Protein 6OF2 (pdb70)

Secondary structure (P-SEA, 3-state):
cccbbbbccccaaaaaaaaaaacccccccaaaaaaaaaaaaaaaaaaaaaaaccccaaaaaaaaaaaaaaaaaccccccccaaaaaaaaaaaaaaaaaaaaaaaccccaaaaaaaacccaaaaaaaaaaaccccccaaaaaaaaaaaaaaaaaaccccccccccccccccccccbbbbccccc/ccccccccccccbbbbcccccccccccbbbbbbccccccccccbbbbcccccccccccbbbbbbccccccbbbbbccbbbbbbbbbcaaaaaaaccccccccccccccccccbbbbcccccccccccbbbbbbcaaaaaaaaaaaaaaacccbbbbbbbbcccccaaaaaaaaaaaaaccccccccccbbbbbbbbccccccccccccccbbbbbcccccccccccccccccccccccccccccccccccccaaaaaaaaaaaaaaaaaaacccbbbbbbbbccccccaaaaaaaaaaaaacccbbbbccccccaaaaaaaaaaaaaacbbbbbbbbbcccccaaaaaaaaaaaaaacccccccbbbbcccccccbbbbbbcccccccccccbbbbccccccccccccccccbbbbbccccccccccccccccccccccccccccccccccccccccbbbbbccccccccbbbbbbbcccccccccccccccbbbbbccccccccccaaaaaaaaaaccccccccccc/cccbbbbccccaaaaaaaaaaacccccccaaaaaaaaaaaaaaaaaaaaaaaccccaaaaaaaaaaaaaaaaaccccccccaaaaaaaaaaaaaaaaaaaaaaaccccaaaaaaaacccaaaaaaaaaaaccccccaaaaaaaaaaaaaaaaaaccccccccccccccccccccbbbbccccc/ccccccccccccbbbbcccccccccccbbbbbbccccccccccbbbbcccccccccccbbbbbbccccccbbbbbccbbbbbbbbbcaaaaaaaccccccccccccccccccbbbbcccccccccccbbbbbbcaaaaaaaaaaaaaaacccbbbbbbbbcccccaaaaaaaaaaaaaccccccccccbbbbbbbbccccccccccccccbbbbbcccccccccccccccccccccccccccccccccccccaaaaaaaaaaaaaaaaaaacccbbbbbbbbccccccaaaaaaaaaaaaacccbbbbccccccaaaaaaaaaaaaaacbbbbbbbbbcccccaaaaaaaaaaaaaacccccccbbbbcccccccbbbbbbcccccccccccbbbbccccccccccccccccbbbbbccccccccccccccccccccccccccccccccccccccccbbbbbccccccccbbbbbbbcccccccccccccccbbbbbccccccccccaaaaaaaaaaccccccccccc

Foldseek 3Di:
DVPDDDFLDPDLVVVVLLVCLLDVPQLPVVVVVVSLVSLVVSLVVVVVRVVSDDDPLLSVLSSLLSVLVSLCPDDDPRNCPQPVSLVSLLVSLLSNLVVQQVVPDPDDSVVSCVVVPHPCVSVVLNVCCVPHDRDHPVVSVVVSVVVNVVSCVVPVPPSDDRHVPPDDDPDPVPDDDDDDPDD/DFDAADVWGGFDDWDQDPQKTKTWHQAKTKWQKWFKKKKAWCAAWKDKLQAIDHNPDDIDIAGQWLQDAGIMMIGHHGTIMMIGADDLVVQQQLLCLLPVVSPRTTFPDDGRMDTDHHHPGQDDPRPHHHDDDDVVLVVVLVVVLVVPVVDFAAEEEEAEAPQFCSVSSLLNSQNCNFRVCPPPNCPPGAKAKEWELQLQQTAQAARQKTFIKIANDRDRYDRLVHHHQDDPVRGMYTDFMDGRQDNDCPLCLVQSVLLVLVRVVVVVVVCVPPGHHYYYYHYRDQDDPRLVSVLVSCVRNVGQEYEYRDVDDDPVSVVSNVVSNCVVVDHHYDYHYGPDNPDSVNSSLSSNVSQQQFALDDDGTHGHSPAPVPDFFDKFWQAFWLQRGQAQFEEEASDDDDFVCVQVVQAQFKKWKKFFQDPVFCVPWDGDGRGLGGRHIDDVVRHDTRPVGIGTDFMKGWHDWDSPDPTGITTIGGNHDPVVSVPRSSNGIHIYHHNRPRSPSNQCSVVSSVVVVPDDRPPDDDDD/DVPDDDFLDPDLVVVVLLVCLLDVPQLPVVVVVVSLVSLVVSLVVVVVRVVSDDDPLLSVLSSLLSVLVSLCPDDDPRNCPQPVSLVSLLVSLLSNLVVQQVVPDPDDSVVSCVVVPHPCVSVVLNVCCVPHDRDHPVVSVVVSVVVNVVSCVVPVPPSDDRHVPPDDDPDPVPDDDDDDPDD/DFDAADVWGGFDDWDQDPQKTKTWHQAKTKWQKWFKKKKAWCAAWKDKLQAIDHNPDDIDIAGQWLQDAGIMMIGHHGTIMMIGADDLVVQQQLLCLLPVVSPRTTFPDDGRMDTDHHHPGQDDPRPHHHDDDDVVLVVVLVVVLVVPVVDFAAEEEEAEAPQFCSVSSLLNSQNCNFRVCPPPNCPPGAKAKEWELQLQQTAQAARQKTFIKIANDRDRYDRLVHHHQDDPVRGMYTDFMDGRQDNDCPLCLVQSVLLVLVRVVVVVVVCVPPGHHYYYYHYRDQDDPRLVSVLVSCVRNVGQEYEYRDVDDDPVSVVSNVVSNCVVVDHHYDYHYGPDNPDSVNSSLSSNVSQQQFALDDDGTHGHSPAPVPDFFDKFWQAFWLQRGQAQFEEEASDDDDFVCVQVVQAQFKKWKKFFQDPVFCVPWDGDGRGLGGRHIDDVVRHDTRPVGIGTDFMKGWHDWDSPDPTGITTIGGNHDPVVSVPRSSNGIHIYHHNRPRSPSNQCSVVSSVVVVPDDRPPDDDDD

Nearest PDB structures (foldseek):
  6of2-assembly1_A  TM=1.005E+00  e=1.271E-25  Thermochaetoides thermophila DSM 1495
  6of3-assembly1_D  TM=9.978E-01  e=1.201E-23  Thermochaetoides thermophila DSM 1495
  8puw-assembly1_D  TM=9.618E-01  e=2.944E-22  Thermochaetoides thermophila DSM 1495
  7y17-assembly2_F-2  TM=8.671E-01  e=1.325E-07  Cyberlindnera jadinii
  7y17-assembly1_C  TM=8.880E-01  e=2.296E-07  Cyberlindnera jadinii

Sequence (1422 aa):
MVQYIFTPWRNRAELLAVRAQFYPEHTSFQDDEHIRSEKQKAVARVSMWMQRGGCPHMVESTALLVAAILSDEAQGSGAAGGYAVRAAYSAAFSRFVTGLLDSHQDQSMYDVAKAVGLPAAFVELRHQATHEQLPSLTRLRSAARRALEWIWWYYWKGLGPVDQSGWVLYDEKEWVPKPIGIVMHHSSFQPNNSNFQRKAGGRLVLSTPDVERFVILGNYGVKVHQGEVTIAGATLTPIDDVQWVHAPHCHALPVLRTANDTVIELLPCPTAQGLRELARLNPLFGRLWNETSDTFQIIYTSADAPKRTSLRELASHPAWNKKISELLTSTRRKPSPILFICGPKSSGKSTFGRLLTNRLMTDRAGHKSRSWKPVMVLDLDPGQPEFSPPGVVSLTKLRRPNLAPPFCHPGLSFGNEGMTTVRMHAIASVTPALDPAHFIACARDLFAYYRRSASQENIPLVVNTPGWIQGTGLDLLAELIAVLRPTEVLYMSEDGPEETVSALREACASSSTIPFTMLPSQPSWTPATLRSMAMQSYFHLSPFGPGCEWNPTPLTHLCPWRVRLAGRPDERGVLGIVCYDHQYAPELVSDAINGMVMGLVRIEKKEALRGLAVPGDTPLLPLIPNPTGSPLSPQYTSLVGLVLIRGVSLTASNPELHLLTPVPPSVLHSFRGDELVLVAGKFDAPTWAYVEGLYWKSNSKDEVPWVEMLHMVQYIFTPWRNRAELLAVRAQFYPEHTSFQDDEHIRSEKQKAVARVSMWMQRGGCPHMVESTALLVAAILSDEAQGSGAAGGYAVRAAYSAAFSRFVTGLLDSHQDQSMYDVAKAVGLPAAFVELRHQATHEQLPSLTRLRSAARRALEWIWWYYWKGLGPVDQSGWVLYDEKEWVPKPIGIVMHHSSFQPNNSNFQRKAGGRLVLSTPDVERFVILGNYGVKVHQGEVTIAGATLTPIDDVQWVHAPHCHALPVLRTANDTVIELLPCPTAQGLRELARLNPLFGRLWNETSDTFQIIYTSADAPKRTSLRELASHPAWNKKISELLTSTRRKPSPILFICGPKSSGKSTFGRLLTNRLMTDRAGHKSRSWKPVMVLDLDPGQPEFSPPGVVSLTKLRRPNLAPPFCHPGLSFGNEGMTTVRMHAIASVTPALDPAHFIACARDLFAYYRRSASQENIPLVVNTPGWIQGTGLDLLAELIAVLRPTEVLYMSEDGPEETVSALREACASSSTIPFTMLPSQPSWTPATLRSMAMQSYFHLSPFGPGCEWNPTPLTHLCPWRVRLAGRPDERGVLGIVCYDHQYAPELVSDAINGMVMGLVRIEKKEALRGLAVPGDTPLLPLIPNPTGSPLSPQYTSLVGLVLIRGVSLTASNPELHLLTPVPPSVLHSFRGDELVLVAGKFDAPTWAYVEGLYWKSNSKDEVPWVEMLH

Radius of gyration: 41.69 Å; Cα contacts (8 Å, |Δi|>4): 2742; chains: 4; bounding box: 126×70×73 Å

GO terms:
  GO:0005515 protein binding (F, IPI)

Organism: Chaetomium thermophilum (strain DSM 1495 / CBS 144.50 / IMI 039719) (NCBI:txid759272)

InterPro domains:
  IPR007174 Las1 [PF04031] (7-172)
  IPR007174 Las1 [PTHR15002] (3-172)

B-factor: mean 92.03, std 15.5, range [64.59, 141.05]

Solvent-accessible surface area: 62392 Å² total; per-residue (Å²): 112,154,59,27,83,87,20,4,11,78,83,106,70,31,0,58,48,1,12,36,40,7,21,45,142,73,34,124,129,135,98,99,113,99,55,70,51,55,46,78,114,1,8,38,65,0,18,2,0,18,28,15,39,54,33,49,48,14,0,9,1,0,0,3,0,5,5,2,30,19,12,32,119,8,94,50,102,20,47,25,57,32,11,5,5,19,4,3,2,6,9,1,0,25,31,0,0,12,10,6,18,93,78,90,135,180,171,54,78,59,41,13,1,150,80,40,44,4,49,32,43,4,0,27,9,52,74,39,7,39,89,103,70,8,4,14,47,24,44,0,79,65,11,0,147,122,0,25,102,47,0,11,167,100,48,0,97,68,23,26,103,65,158,136,62,9,20,78,80,34,74,135,201,122,32,101,70,60,39,3,3,62,75,134,68,66,75,26,180,45,2,61,68,19,43,124,46,149,118,35,100,34,93,16,22,5,26,2,90,79,91,11,67,11,1,1,3,0,0,1,0,0,92,6,111,86,25,78,0,50,0,17,22,1,32,3,31,71,152,31,86,22,7,64,1,25,0,4,32,10,48,32,0,19,3,1,111,2,40,97,90,2,38,0,21,0,37,59,11,75,25,2,107,13,4,66,52,0,34,111,3,28,67,42,6,41,157,0,20,12,147,72,110,72,25,10,24,30,1,64,50,87,82,27,11,65,103,92,63,84,32,140,59,36,63,46,81,108,43,9,65,146,41,6,54,87,5,19,79,60,28,100,89,136,94,22,13,13,1,0,0,1,2,29,162,110,4,21,25,62,44,0,6,42,16,3,7,0,74,13,0,2,28,30,66,70,39,95,49,157,76,51,55,31,0,3,4,0,2,0,25,0,16,73,3,23,3,4,6,5,2,0,0,0,0,1,26,0,94,70,7,3,14,14,9,17,2,5,12,1,16,30,43,96,77,114,118,18,41,21,7,59,18,23,7,11,19,3,4,50,49,12,18,52,50,53,77,16,3,17,32,0,0,133,10,0,27,47,68,0,118,157,32,8,88,159,82,114,0,14,0,2,0,21,3,19,16,74,38,103,15,20,4,29,82,13,9,29,66,1,0,59,32,3,166,2,48,28,0,0,1,0,8,104,124,16,70,155,84,1,16,47,22,2,118,117,21,4,67,91,43,97,114,23,68,37,35,63,11,29,33,83,130,145,67,72,84,63,53,21,48,43,4,7,10,3,0,16,9,5,12,23,67,138,89,51,57,20,90,18,58,43,54,2,1,11,62,65,34,0,20,77,1,87,7,32,25,134,46,99,84,8,4,1,19,0,0,0,5,18,29,32,60,54,43,99,123,18,1,29,34,7,6,9,0,20,3,1,0,0,8,66,11,75,116,175,99,17,21,184,69,39,72,63,29,35,92,133,107,135,20,13,41,0,60,10,106,98,4,56,17,15,42,11,112,60,8,8,4,8,6,0,0,0,0,0,0,21,27,34,119,74,116,61,10,18,0,9,0,8,23,15,17,40,64,89,44,5,109,85,23,168,15,35,41,1,0,0,0,15,29,64,8,94,23,2,41,27,0,12,8,0,14,41,40,85,139,49,95,62,217,176,143,29,6,3,16,62,91,83,191,111,152,61,26,78,82,18,5,11,78,80,106,69,30,0,58,46,0,11,35,40,6,22,43,142,73,34,125,127,135,97,100,115,98,56,69,49,56,46,79,112,1,9,36,67,0,18,2,0,20,28,14,40,55,33,48,46,15,0,10,0,0,0,4,0,5,4,1,30,20,12,31,120,9,95,52,101,19,46,26,56,32,9,4,5,21,4,3,3,7,9,1,0,25,33,0,0,12,11,6,18,91,79,90,134,174,172,53,81,59,40,12,1,148,80,38,43,4,49,33,44,5,0,28,8,52,73,39,7,40,87,102,70,8,4,12,49,26,43,0,79,63,11,0,148,124,0,25,100,46,0,11,169,101,46,0,94,68,24,26,103,63,158,144,66,10,20,80,81,38,76,135,202,122,32,99,70,61,39,3,4,60,79,133,67,68,78,27,180,46,2,62,67,20,43,124,44,148,120,35,99,34,95,16,22,5,26,2,88,80,91,11,67,10,1,0,2,0,0,1,0,0,92,6,111,84,24,78,0,51,0,16,21,1,32,2,31,71,151,33,88,24,6,65,1,24,1,4,32,10,46,32,1,19,2,1,111,2,39,99,91,2,39,0,21,0,37,61,12,76,25,2,108,13,3,64,53,0,35,113,4,28,67,41,5,41,154,0,20,12,149,74,111,74,24,11,24,29,1,63,50,88,84,28,12,66,101,93,64,83,32,138,59,35,63,47,81,109,42,9,66,146,42,4,53,88,5,19,79,59,30,102,87,133,94,24,12,13,2,0,0,1,2,28,162,108,4,22,25,62,47,0,6,47,16,3,7,0,72,14,0,2,26,28,67,69,37,95,48,157,75,50,56,32,0,3,5,0,2,0,25,0,16,75,3,22,3,4,6,5,2,0,0,0,0,1,27,1,94,67,8,2,14,15,10,15,3,5,12,1,16,29,45,96,76,115,121,19,39,20,7,60,18,23,7,11,20,4,4,49,48,11,16,49,49,52,77,18,2,19,32,0,0,132,11,0,26,48,66,0,120,155,32,8,90,162,82,113,0,13,0,2,0,19,3,18,15,74,38,102,15,18,2,30,82,15,8,29,65,0,0,59,34,3,166,2,49,28,0,0,1,0,8,103,124,16,69,152,84,0,15,48,21,0,118,116,22,5,67,91,44,98,116,23,68,37,35,64,12,29,34,85,130,146,67,73,83,62,54,20,50,44,3,7,10,3,0,16,9,4,14,24,67,141,90,51,57,17,89,17,57,45,54,3,1,11,60,65,35,0,22,82,0,86,8,31,26,137,45,101,86,7,6,1,18,0,1,0,5,19,28,33,58,54,45,99,125,17,1,29,34,7,6,9,0,20,3,1,0,0,8,67,12,76,115,175,101,17,20,184,67,38,72,63,29,36,93,132,110,135,20,12,42,1,60,9,105,100,4,58,16,14,42,11,112,59,7,8,3,6,6,0,0,0,0,0,0,21,28,34,119,75,117,62,11,18,1,9,0,7,23,14,18,39,63,88,44,4,109,86,23,171,16,35,42,1,0,1,0,14,30,63,7,96,20,1,43,25,0,12,8,0,14,40,39,85,140,46,95,61,217,177,142,28,5,3,15,58,92,84,190

Structure (mmCIF, N/CA/C/O backbone):
data_6OF2
#
_entry.id   6OF2
#
_cell.length_a   1.00
_cell.length_b   1.00
_cell.length_c   1.00
_cell.angle_alpha   90.00
_cell.angle_beta   90.00
_cell.angle_gamma   90.00
#
_symmetry.space_group_name_H-M   'P 1'
#
loop_
_entity.id
_entity.type
_entity.pdbx_description
1 polymer Ribonuclease
2 polymer 'CLP1_P domain-containing protein'
3 non-polymer 'PHOSPHOTHIOPHOSPHORIC ACID-ADENYLATE ESTER'
4 non-polymer 'MAGNESIUM ION'
#
loop_
_atom_site.group_PDB
_atom_site.id
_atom_site.type_symbol
_atom_site.label_atom_id
_atom_site.label_alt_id
_atom_site.label_comp_id
_atom_site.label_asym_id
_atom_site.label_entity_id
_atom_site.label_seq_id
_atom_site.pdbx_PDB_ins_code
_atom_site.Cartn_x
_atom_site.Cartn_y
_atom_site.Cartn_z
_atom_site.occupancy
_atom_site.B_iso_or_equiv
_atom_site.auth_seq_id
_atom_site.auth_comp_id
_atom_site.auth_asym_id
_atom_site.auth_atom_id
_atom_site.pdbx_PDB_model_num
ATOM 1 N N . MET A 1 29 ? 147.979 92.423 115.104 1.00 113.50 1 MET A N 1
ATOM 2 C CA . MET A 1 29 ? 147.840 92.583 116.546 1.00 113.50 1 MET A CA 1
ATOM 3 C C . MET A 1 29 ? 147.071 93.859 116.873 1.00 113.50 1 MET A C 1
ATOM 4 O O . MET A 1 29 ? 147.342 94.526 117.869 1.00 113.50 1 MET A O 1
ATOM 9 N N . VAL A 1 30 ? 146.101 94.182 116.019 1.00 113.47 2 VAL A N 1
ATOM 10 C CA . VAL A 1 30 ? 145.241 95.350 116.182 1.00 113.47 2 VAL A CA 1
ATOM 11 C C . VAL A 1 30 ? 144.155 95.028 117.199 1.00 113.47 2 VAL A C 1
ATOM 12 O O . VAL A 1 30 ? 143.135 95.721 117.284 1.00 113.47 2 VAL A O 1
ATOM 16 N N . GLN A 1 31 ? 144.371 93.968 117.972 1.00 110.04 3 GLN A N 1
ATOM 17 C CA . GLN A 1 31 ? 143.435 93.466 118.974 1.00 110.04 3 GLN A CA 1
ATOM 18 C C . GLN A 1 31 ? 143.628 94.130 120.329 1.00 110.04 3 GLN A C 1
ATOM 19 O O . GLN A 1 31 ? 143.437 93.500 121.374 1.00 110.04 3 GLN A O 1
ATOM 25 N N . TYR A 1 32 ? 144.009 95.405 120.339 1.00 95.16 4 TYR A N 1
ATOM 26 C CA . TYR A 1 32 ? 144.249 96.163 121.562 1.00 95.16 4 TYR A CA 1
ATOM 27 C C . TYR A 1 32 ? 143.239 97.298 121.653 1.00 95.16 4 TYR A C 1
ATOM 28 O O . TYR A 1 32 ? 143.299 98.251 120.871 1.00 95.16 4 TYR A O 1
ATOM 37 N N . ILE A 1 33 ? 142.308 97.190 122.596 1.00 84.57 5 ILE A N 1
ATOM 38 C CA . ILE A 1 33 ? 141.320 98.227 122.863 1.00 84.57 5 ILE A CA 1
ATOM 39 C C . ILE A 1 33 ? 141.682 98.880 124.186 1.00 84.57 5 ILE A C 1
ATOM 40 O O . ILE A 1 33 ? 141.910 98.187 125.184 1.00 84.57 5 ILE A O 1
ATOM 45 N N . PHE A 1 34 ? 141.735 100.205 124.196 1.00 73.77 6 PHE A N 1
ATOM 46 C CA . PHE A 1 34 ? 142.129 100.966 125.371 1.00 73.77 6 PHE A CA 1
ATOM 47 C C . PHE A 1 34 ? 140.908 101.458 126.130 1.00 73.77 6 PHE A C 1
ATOM 48 O O . PHE A 1 34 ? 139.955 101.956 125.526 1.00 73.77 6 PHE A O 1
ATOM 56 N N . THR A 1 35 ? 140.943 101.318 127.448 1.00 70.10 7 THR A N 1
ATOM 57 C CA . THR A 1 35 ? 139.851 101.737 128.306 1.00 70.10 7 THR A CA 1
ATOM 58 C C . THR A 1 35 ? 140.366 102.640 129.416 1.00 70.10 7 THR A C 1
ATOM 59 O O . THR A 1 35 ? 141.508 102.497 129.859 1.00 70.10 7 THR A O 1
ATOM 63 N N . PRO A 1 36 ? 139.546 103.587 129.875 1.00 66.36 8 PRO A N 1
ATOM 64 C CA . PRO A 1 36 ? 139.985 104.476 130.957 1.00 66.36 8 PRO A CA 1
ATOM 65 C C . PRO A 1 36 ? 140.060 103.796 132.310 1.00 66.36 8 PRO A C 1
ATOM 66 O O . PRO A 1 36 ? 140.806 104.257 133.181 1.00 66.36 8 PRO A O 1
ATOM 70 N N . TRP A 1 37 ? 139.307 102.724 132.518 1.00 66.17 9 TRP A N 1
ATOM 71 C CA . TRP A 1 37 ? 139.295 101.991 133.776 1.00 66.17 9 TRP A CA 1
ATOM 72 C C . TRP A 1 37 ? 140.437 100.986 133.784 1.00 66.17 9 TRP A C 1
ATOM 73 O O . TRP A 1 37 ? 140.753 100.397 132.747 1.00 66.17 9 TRP A O 1
ATOM 84 N N . ARG A 1 38 ? 141.063 100.799 134.949 1.00 67.39 10 ARG A N 1
ATOM 85 C CA . ARG A 1 38 ? 142.260 99.967 134.995 1.00 67.39 10 ARG A CA 1
ATOM 86 C C . ARG A 1 38 ? 141.987 98.535 134.574 1.00 67.39 10 ARG A C 1
ATOM 87 O O . ARG A 1 38 ? 142.703 98.002 133.721 1.00 67.39 10 ARG A O 1
ATOM 95 N N . ASN A 1 39 ? 140.979 97.891 135.140 1.00 72.68 11 ASN A N 1
ATOM 96 C CA . ASN A 1 39 ? 140.692 96.514 134.773 1.00 72.68 11 ASN A CA 1
ATOM 97 C C . ASN A 1 39 ? 139.180 96.367 134.682 1.00 72.68 11 ASN A C 1
ATOM 98 O O . ASN A 1 39 ? 138.440 97.350 134.577 1.00 72.68 11 ASN A O 1
ATOM 103 N N . ARG A 1 40 ? 138.704 95.133 134.725 1.00 73.06 12 ARG A N 1
ATOM 104 C CA . ARG A 1 40 ? 137.289 94.848 134.555 1.00 73.06 12 ARG A CA 1
ATOM 105 C C . ARG A 1 40 ? 136.503 94.978 135.847 1.00 73.06 12 ARG A C 1
ATOM 106 O O . ARG A 1 40 ? 135.362 95.456 135.827 1.00 73.06 12 ARG A O 1
ATOM 114 N N . ALA A 1 41 ? 137.084 94.521 136.959 1.00 72.66 13 ALA A N 1
ATOM 115 C CA . ALA A 1 41 ? 136.423 94.611 138.255 1.00 72.66 13 ALA A CA 1
ATOM 116 C C . ALA A 1 41 ? 135.920 96.019 138.542 1.00 72.66 13 ALA A C 1
ATOM 117 O O . ALA A 1 41 ? 134.818 96.193 139.070 1.00 72.66 13 ALA A O 1
ATOM 119 N N . GLU A 1 42 ? 136.732 97.035 138.245 1.00 73.13 14 GLU A N 1
ATOM 120 C CA . GLU A 1 42 ? 136.317 98.411 138.496 1.00 73.13 14 GLU A CA 1
ATOM 121 C C . GLU A 1 42 ? 135.046 98.761 137.734 1.00 73.13 14 GLU A C 1
ATOM 122 O O . GLU A 1 42 ? 134.130 99.385 138.287 1.00 73.13 14 GLU A O 1
ATOM 128 N N . LEU A 1 43 ? 134.978 98.381 136.460 1.00 68.63 15 LEU A N 1
ATOM 129 C CA . LEU A 1 43 ? 133.788 98.660 135.666 1.00 68.63 15 LEU A CA 1
ATOM 130 C C . LEU A 1 43 ? 132.571 97.976 136.265 1.00 68.63 15 LEU A C 1
ATOM 131 O O . LEU A 1 43 ? 131.502 98.584 136.398 1.00 68.63 15 LEU A O 1
ATOM 136 N N . LEU A 1 44 ? 132.708 96.697 136.611 1.00 65.33 16 LEU A N 1
ATOM 137 C CA . LEU A 1 44 ? 131.591 95.990 137.226 1.00 65.33 16 LEU A CA 1
ATOM 138 C C . LEU A 1 44 ? 131.163 96.659 138.525 1.00 65.33 16 LEU A C 1
ATOM 139 O O . LEU A 1 44 ? 129.965 96.768 138.806 1.00 65.33 16 LEU A O 1
ATOM 144 N N . ALA A 1 45 ? 132.126 97.057 139.356 1.00 66.42 17 ALA A N 1
ATOM 145 C CA . ALA A 1 45 ? 131.813 97.770 140.591 1.00 66.42 17 ALA A CA 1
ATOM 146 C C . ALA A 1 45 ? 130.938 98.986 140.320 1.00 66.42 17 ALA A C 1
ATOM 147 O O . ALA A 1 45 ? 129.914 99.191 140.983 1.00 66.42 17 ALA A O 1
ATOM 149 N N . VAL A 1 46 ? 131.354 99.829 139.374 1.00 65.16 18 VAL A N 1
ATOM 150 C CA . VAL A 1 46 ? 130.554 101.001 139.022 1.00 65.16 18 VAL A CA 1
ATOM 151 C C . VAL A 1 46 ? 129.150 100.580 138.611 1.00 65.16 18 VAL A C 1
ATOM 152 O O . VAL A 1 46 ? 128.154 101.189 139.022 1.00 65.16 18 VAL A O 1
ATOM 156 N N . ARG A 1 47 ? 129.051 99.547 137.772 1.00 67.31 19 ARG A N 1
ATOM 157 C CA . ARG A 1 47 ? 127.740 99.046 137.369 1.00 67.31 19 ARG A CA 1
ATOM 158 C C . ARG A 1 47 ? 126.884 98.726 138.583 1.00 67.31 19 ARG A C 1
ATOM 159 O O . ARG A 1 47 ? 125.716 99.119 138.657 1.00 67.31 19 ARG A O 1
ATOM 167 N N . ALA A 1 48 ? 127.452 97.992 139.537 1.00 67.52 20 ALA A N 1
ATOM 168 C CA . ALA A 1 48 ? 126.723 97.642 140.751 1.00 67.52 20 ALA A CA 1
ATOM 169 C C . ALA A 1 48 ? 126.217 98.885 141.467 1.00 67.52 20 ALA A C 1
ATOM 170 O O . ALA A 1 48 ? 125.051 98.953 141.870 1.00 67.52 20 ALA A O 1
ATOM 172 N N . GLN A 1 49 ? 127.092 99.871 141.658 1.00 68.68 21 GLN A N 1
ATOM 173 C CA . GLN A 1 49 ? 126.692 101.098 142.339 1.00 68.68 21 GLN A CA 1
ATOM 174 C C . GLN A 1 49 ? 125.512 101.768 141.644 1.00 68.68 21 GLN A C 1
ATOM 175 O O . GLN A 1 49 ? 124.562 102.203 142.301 1.00 68.68 21 GLN A O 1
ATOM 181 N N . PHE A 1 50 ? 125.559 101.876 140.315 1.00 65.43 22 PHE A N 1
ATOM 182 C CA . PHE A 1 50 ? 124.469 102.528 139.589 1.00 65.43 22 PHE A CA 1
ATOM 183 C C . PHE A 1 50 ? 123.142 101.791 139.750 1.00 65.43 22 PHE A C 1
ATOM 184 O O . PHE A 1 50 ? 122.110 102.414 140.019 1.00 65.43 22 PHE A O 1
ATOM 192 N N . TYR A 1 51 ? 123.138 100.472 139.572 1.00 68.62 23 TYR A N 1
ATOM 193 C CA . TYR A 1 51 ? 121.890 99.716 139.636 1.00 68.62 23 TYR A CA 1
ATOM 194 C C . TYR A 1 51 ? 121.837 98.737 140.801 1.00 68.62 23 TYR A C 1
ATOM 195 O O . TYR A 1 51 ? 122.010 97.530 140.598 1.00 68.62 23 TYR A O 1
ATOM 204 N N . PRO A 1 52 ? 121.598 99.205 142.025 1.00 71.90 24 PRO A N 1
ATOM 205 C CA . PRO A 1 52 ? 121.543 98.271 143.157 1.00 71.90 24 PRO A CA 1
ATOM 206 C C . PRO A 1 52 ? 120.475 97.207 143.010 1.00 71.90 24 PRO A C 1
ATOM 207 O O . PRO A 1 52 ? 120.714 96.044 143.353 1.00 71.90 24 PRO A O 1
ATOM 211 N N . GLU A 1 53 ? 119.292 97.586 142.526 1.00 83.56 25 GLU A N 1
ATOM 212 C CA . GLU A 1 53 ? 118.170 96.658 142.412 1.00 83.56 25 GLU A CA 1
ATOM 213 C C . GLU A 1 53 ? 118.538 95.392 141.646 1.00 83.56 25 GLU A C 1
ATOM 214 O O . GLU A 1 53 ? 118.406 94.278 142.162 1.00 83.56 25 GLU A O 1
ATOM 220 N N . HIS A 1 54 ? 118.999 95.543 140.405 1.00 81.03 26 HIS A N 1
ATOM 221 C CA . HIS A 1 54 ? 119.301 94.372 139.587 1.00 81.03 26 HIS A CA 1
ATOM 222 C C . HIS A 1 54 ? 120.507 93.609 140.116 1.00 81.03 26 HIS A C 1
ATOM 223 O O . HIS A 1 54 ? 120.483 92.376 140.193 1.00 81.03 26 HIS A O 1
ATOM 230 N N . THR A 1 55 ? 121.578 94.321 140.467 1.00 81.18 27 THR A N 1
ATOM 231 C CA . THR A 1 55 ? 122.788 93.656 140.941 1.00 81.18 27 THR A CA 1
ATOM 232 C C . THR A 1 55 ? 122.513 92.776 142.155 1.00 81.18 27 THR A C 1
ATOM 233 O O . THR A 1 55 ? 123.028 91.657 142.246 1.00 81.18 27 THR A O 1
ATOM 237 N N . SER A 1 56 ? 121.722 93.269 143.102 1.00 83.37 28 SER A N 1
ATOM 238 C CA . SER A 1 56 ? 121.375 92.516 144.307 1.00 83.37 28 SER A CA 1
ATOM 239 C C . SER A 1 56 ? 120.912 91.096 144.008 1.00 83.37 28 SER A C 1
ATOM 240 O O . SER A 1 56 ? 121.595 90.130 144.346 1.00 83.37 28 SER A O 1
ATOM 243 N N . PHE A 1 68 ? 116.021 103.333 156.864 1.00 123.50 40 PHE A N 1
ATOM 244 C CA . PHE A 1 68 ? 116.526 104.676 156.604 1.00 123.50 40 PHE A CA 1
ATOM 245 C C . PHE A 1 68 ? 118.015 104.641 156.291 1.00 123.50 40 PHE A C 1
ATOM 246 O O . PHE A 1 68 ? 118.471 105.263 155.332 1.00 123.50 40 PHE A O 1
ATOM 248 N N . GLN A 1 69 ? 118.768 103.919 157.124 1.00 120.69 41 GLN A N 1
ATOM 249 C CA . GLN A 1 69 ? 120.209 103.795 156.929 1.00 120.69 41 GLN A CA 1
ATOM 250 C C . GLN A 1 69 ? 120.540 103.275 155.535 1.00 120.69 41 GLN A C 1
ATOM 251 O O . GLN A 1 69 ? 121.418 103.810 154.846 1.00 120.69 41 GLN A O 1
ATOM 257 N N . ASP A 1 70 ? 119.841 102.220 155.109 1.00 114.91 42 ASP A N 1
ATOM 258 C CA . ASP A 1 70 ? 120.090 101.626 153.800 1.00 114.91 42 ASP A CA 1
ATOM 259 C C . ASP A 1 70 ? 119.944 102.649 152.681 1.00 114.91 42 ASP A C 1
ATOM 260 O O . ASP A 1 70 ? 120.753 102.674 151.743 1.00 114.91 42 ASP A O 1
ATOM 265 N N . ASP A 1 71 ? 118.910 103.489 152.749 1.00 110.92 43 ASP A N 1
ATOM 266 C CA . ASP A 1 71 ? 118.707 104.499 151.715 1.00 110.92 43 ASP A CA 1
ATOM 267 C C . ASP A 1 71 ? 119.896 105.448 151.640 1.00 110.92 43 ASP A C 1
ATOM 268 O O . ASP A 1 71 ? 120.396 105.754 150.550 1.00 110.92 43 ASP A O 1
ATOM 273 N N . GLU A 1 72 ? 120.335 105.955 152.793 1.00 106.69 44 GLU A N 1
ATOM 274 C CA . GLU A 1 72 ? 121.495 106.838 152.833 1.00 106.69 44 GLU A CA 1
ATOM 275 C C . GLU A 1 72 ? 122.706 106.173 152.193 1.00 106.69 44 GLU A C 1
ATOM 276 O O . GLU A 1 72 ? 123.432 106.795 151.407 1.00 106.69 44 GLU A O 1
ATOM 282 N N . HIS A 1 73 ? 122.950 104.910 152.543 1.00 99.98 45 HIS A N 1
ATOM 283 C CA . HIS A 1 73 ? 124.066 104.171 151.964 1.00 99.98 45 HIS A CA 1
ATOM 284 C C . HIS A 1 73 ? 123.983 104.149 150.443 1.00 99.98 45 HIS A C 1
ATOM 285 O O . HIS A 1 73 ? 124.956 104.480 149.750 1.00 99.98 45 HIS A O 1
ATOM 292 N N . ILE A 1 74 ? 122.835 103.722 149.909 1.00 95.97 46 ILE A N 1
ATOM 293 C CA . ILE A 1 74 ? 122.650 103.639 148.459 1.00 95.97 46 ILE A CA 1
ATOM 294 C C . ILE A 1 74 ? 122.944 104.978 147.790 1.00 95.97 46 ILE A C 1
ATOM 295 O O . ILE A 1 74 ? 123.684 105.051 146.799 1.00 95.97 46 ILE A O 1
ATOM 300 N N . ARG A 1 75 ? 122.340 106.050 148.303 1.00 89.19 47 ARG A N 1
ATOM 301 C CA . ARG A 1 75 ? 122.568 107.377 147.740 1.00 89.19 47 ARG A CA 1
ATOM 302 C C . ARG A 1 75 ? 124.051 107.724 147.711 1.00 89.19 47 ARG A C 1
ATOM 303 O O . ARG A 1 75 ? 124.576 108.191 146.691 1.00 89.19 47 ARG A O 1
ATOM 311 N N . SER A 1 76 ? 124.731 107.534 148.843 1.00 87.90 48 SER A N 1
ATOM 312 C CA . SER A 1 76 ? 126.163 107.805 148.927 1.00 87.90 48 SER A CA 1
ATOM 313 C C . SER A 1 76 ? 126.931 107.097 147.817 1.00 87.90 48 SER A C 1
ATOM 314 O O . SER A 1 76 ? 127.733 107.714 147.101 1.00 87.90 48 SER A O 1
ATOM 317 N N . GLU A 1 77 ? 126.722 105.788 147.688 1.00 87.11 49 GLU A N 1
ATOM 318 C CA . GLU A 1 77 ? 127.429 105.034 146.660 1.00 87.11 49 GLU A CA 1
ATOM 319 C C . GLU A 1 77 ? 127.172 105.604 145.271 1.00 87.11 49 GLU A C 1
ATOM 320 O O . GLU A 1 77 ? 128.105 105.749 144.472 1.00 87.11 49 GLU A O 1
ATOM 326 N N . LYS A 1 78 ? 125.907 105.880 144.942 1.00 78.62 50 LYS A N 1
ATOM 327 C CA . LYS A 1 78 ? 125.604 106.466 143.637 1.00 78.62 50 LYS A CA 1
ATOM 328 C C . LYS A 1 78 ? 126.437 107.714 143.377 1.00 78.62 50 LYS A C 1
ATOM 329 O O . LYS A 1 78 ? 126.988 107.892 142.284 1.00 78.62 50 LYS A O 1
ATOM 335 N N . GLN A 1 79 ? 126.512 108.608 144.363 1.00 80.58 51 GLN A N 1
ATOM 336 C CA . GLN A 1 79 ? 127.317 109.814 144.196 1.00 80.58 51 GLN A CA 1
ATOM 337 C C . GLN A 1 79 ? 128.762 109.471 143.857 1.00 80.58 51 GLN A C 1
ATOM 338 O O . GLN A 1 79 ? 129.352 110.049 142.932 1.00 80.58 51 GLN A O 1
ATOM 344 N N . LYS A 1 80 ? 129.361 108.555 144.621 1.00 75.27 52 LYS A N 1
ATOM 345 C CA . LYS A 1 80 ? 130.744 108.171 144.345 1.00 75.27 52 LYS A CA 1
ATOM 346 C C . LYS A 1 80 ? 130.907 107.661 142.919 1.00 75.27 52 LYS A C 1
ATOM 347 O O . LYS A 1 80 ? 131.880 108.005 142.236 1.00 75.27 52 LYS A O 1
ATOM 353 N N . ALA A 1 81 ? 129.977 106.822 142.462 1.00 71.78 53 ALA A N 1
ATOM 354 C CA . ALA A 1 81 ? 130.029 106.311 141.096 1.00 71.78 53 ALA A CA 1
ATOM 355 C C . ALA A 1 81 ? 130.046 107.444 140.076 1.00 71.78 53 ALA A C 1
ATOM 356 O O . ALA A 1 81 ? 130.839 107.428 139.126 1.00 71.78 53 ALA A O 1
ATOM 358 N N . VAL A 1 82 ? 129.142 108.414 140.232 1.00 70.33 54 VAL A N 1
ATOM 359 C CA . VAL A 1 82 ? 129.087 109.540 139.299 1.00 70.33 54 VAL A CA 1
ATOM 360 C C . VAL A 1 82 ? 130.435 110.244 139.225 1.00 70.33 54 VAL A C 1
ATOM 361 O O . VAL A 1 82 ? 130.946 110.534 138.135 1.00 70.33 54 VAL A O 1
ATOM 365 N N . ALA A 1 83 ? 131.016 110.556 140.384 1.00 68.83 55 ALA A N 1
ATOM 366 C CA . ALA A 1 83 ? 132.324 111.207 140.405 1.00 68.83 55 ALA A CA 1
ATOM 367 C C . ALA A 1 83 ? 133.361 110.390 139.642 1.00 68.83 55 ALA A C 1
ATOM 368 O O . ALA A 1 83 ? 134.124 110.926 138.826 1.00 68.83 55 ALA A O 1
ATOM 370 N N . ARG A 1 84 ? 133.425 109.090 139.928 1.00 67.45 56 ARG A N 1
ATOM 371 C CA . ARG A 1 84 ? 134.363 108.208 139.243 1.00 67.45 56 ARG A CA 1
ATOM 372 C C . ARG A 1 84 ? 134.229 108.323 137.729 1.00 67.45 56 ARG A C 1
ATOM 373 O O . ARG A 1 84 ? 135.226 108.484 137.012 1.00 67.45 56 ARG A O 1
ATOM 381 N N . VAL A 1 85 ? 132.999 108.214 137.223 1.00 67.80 57 VAL A N 1
ATOM 382 C CA . VAL A 1 85 ? 132.768 108.323 135.782 1.00 67.80 57 VAL A CA 1
ATOM 383 C C . VAL A 1 85 ? 133.296 109.647 135.248 1.00 67.80 57 VAL A C 1
ATOM 384 O O . VAL A 1 85 ? 133.887 109.707 134.163 1.00 67.80 57 VAL A O 1
ATOM 388 N N . SER A 1 86 ? 133.030 110.738 135.968 1.00 68.87 58 SER A N 1
ATOM 389 C CA . SER A 1 86 ? 133.558 112.038 135.563 1.00 68.87 58 SER A CA 1
ATOM 390 C C . SER A 1 86 ? 135.060 111.966 135.316 1.00 68.87 58 SER A C 1
ATOM 391 O O . SER A 1 86 ? 135.565 112.441 134.288 1.00 68.87 58 SER A O 1
ATOM 394 N N . MET A 1 87 ? 135.793 111.391 136.272 1.00 71.11 59 MET A N 1
ATOM 395 C CA . MET A 1 87 ? 137.232 111.216 136.092 1.00 71.11 59 MET A CA 1
ATOM 396 C C . MET A 1 87 ? 137.536 110.466 134.803 1.00 71.11 59 MET A C 1
ATOM 397 O O . MET A 1 87 ? 138.380 110.894 134.007 1.00 71.11 59 MET A O 1
ATOM 402 N N . TRP A 1 88 ? 136.889 109.313 134.607 1.00 64.59 60 TRP A N 1
ATOM 403 C CA . TRP A 1 88 ? 137.089 108.546 133.380 1.00 64.59 60 TRP A CA 1
ATOM 404 C C . TRP A 1 88 ? 136.961 109.430 132.154 1.00 64.59 60 TRP A C 1
ATOM 405 O O . TRP A 1 88 ? 137.809 109.398 131.258 1.00 64.59 60 TRP A O 1
ATOM 416 N N . MET A 1 89 ? 135.886 110.212 132.093 1.00 71.70 61 MET A N 1
ATOM 417 C CA . MET A 1 89 ? 135.654 111.092 130.953 1.00 71.70 61 MET A CA 1
ATOM 418 C C . MET A 1 89 ? 136.861 111.974 130.688 1.00 71.70 61 MET A C 1
ATOM 419 O O . MET A 1 89 ? 137.315 112.100 129.547 1.00 71.70 61 MET A O 1
ATOM 424 N N . GLN A 1 90 ? 137.385 112.612 131.734 1.00 73.41 62 GLN A N 1
ATOM 425 C CA . GLN A 1 90 ? 138.575 113.441 131.560 1.00 73.41 62 GLN A CA 1
ATOM 426 C C . GLN A 1 90 ? 139.749 112.628 131.032 1.00 73.41 62 GLN A C 1
ATOM 427 O O . GLN A 1 90 ? 140.468 113.070 130.131 1.00 73.41 62 GLN A O 1
ATOM 433 N N . ARG A 1 91 ? 139.970 111.441 131.602 1.00 68.75 63 ARG A N 1
ATOM 434 C CA . ARG A 1 91 ? 141.104 110.610 131.204 1.00 68.75 63 ARG A CA 1
ATOM 435 C C . ARG A 1 91 ? 141.164 110.408 129.696 1.00 68.75 63 ARG A C 1
ATOM 436 O O . ARG A 1 91 ? 142.248 110.420 129.105 1.00 68.75 63 ARG A O 1
ATOM 444 N N . GLY A 1 92 ? 140.018 110.222 129.056 1.00 68.69 64 GLY A N 1
ATOM 445 C CA . GLY A 1 92 ? 139.984 110.087 127.614 1.00 68.69 64 GLY A CA 1
ATOM 446 C C . GLY A 1 92 ? 139.580 108.715 127.127 1.00 68.69 64 GLY A C 1
ATOM 447 O O . GLY A 1 92 ? 140.162 107.708 127.533 1.00 68.69 64 GLY A O 1
ATOM 448 N N . GLY A 1 93 ? 138.586 108.667 126.248 1.00 76.44 65 GLY A N 1
ATOM 449 C CA . GLY A 1 93 ? 138.103 107.415 125.704 1.00 76.44 65 GLY A CA 1
ATOM 450 C C . GLY A 1 93 ? 137.083 106.804 126.636 1.00 76.44 65 GLY A C 1
ATOM 451 O O . GLY A 1 93 ? 137.452 106.269 127.681 1.00 76.44 65 GLY A O 1
ATOM 452 N N . CYS A 1 94 ? 135.808 106.875 126.289 1.00 81.36 66 CYS A N 1
ATOM 453 C CA . CYS A 1 94 ? 134.790 106.340 127.181 1.00 81.36 66 CYS A CA 1
ATOM 454 C C . CYS A 1 94 ? 133.508 106.046 126.418 1.00 81.36 66 CYS A C 1
ATOM 455 O O . CYS A 1 94 ? 133.001 106.921 125.709 1.00 81.36 66 CYS A O 1
ATOM 458 N N . PRO A 1 95 ? 132.981 104.829 126.511 1.00 79.25 67 PRO A N 1
ATOM 459 C CA . PRO A 1 95 ? 131.725 104.503 125.830 1.00 79.25 67 PRO A CA 1
ATOM 460 C C . PRO A 1 95 ? 130.655 105.551 126.089 1.00 79.25 67 PRO A C 1
ATOM 461 O O . PRO A 1 95 ? 130.434 105.970 127.226 1.00 79.25 67 PRO A O 1
ATOM 465 N N . HIS A 1 96 ? 130.010 105.997 125.011 1.00 78.92 68 HIS A N 1
ATOM 466 C CA . HIS A 1 96 ? 128.967 107.013 125.116 1.00 78.92 68 HIS A CA 1
ATOM 467 C C . HIS A 1 96 ? 127.893 106.633 126.126 1.00 78.92 68 HIS A C 1
ATOM 468 O O . HIS A 1 96 ? 127.396 107.488 126.872 1.00 78.92 68 HIS A O 1
ATOM 475 N N . MET A 1 97 ? 127.508 105.358 126.151 1.00 77.85 69 MET A N 1
ATOM 476 C CA . MET A 1 97 ? 126.462 104.908 127.061 1.00 77.85 69 MET A CA 1
ATOM 477 C C . MET A 1 97 ? 126.810 105.207 128.514 1.00 77.85 69 MET A C 1
ATOM 478 O O . MET A 1 97 ? 125.937 105.596 129.299 1.00 77.85 69 MET A O 1
ATOM 483 N N . VAL A 1 98 ? 128.073 105.012 128.897 1.00 74.08 70 VAL A N 1
ATOM 484 C CA . VAL A 1 98 ? 128.483 105.268 130.277 1.00 74.08 70 VAL A CA 1
ATOM 485 C C . VAL A 1 98 ? 128.269 106.731 130.637 1.00 74.08 70 VAL A C 1
ATOM 486 O O . VAL A 1 98 ? 127.717 107.055 131.696 1.00 74.08 70 VAL A O 1
ATOM 490 N N . GLU A 1 99 ? 128.723 107.635 129.771 1.00 76.79 71 GLU A N 1
ATOM 491 C CA . GLU A 1 99 ? 128.536 109.061 130.009 1.00 76.79 71 GLU A CA 1
ATOM 492 C C . GLU A 1 99 ? 127.063 109.398 130.180 1.00 76.79 71 GLU A C 1
ATOM 493 O O . GLU A 1 99 ? 126.680 110.124 131.108 1.00 76.79 71 GLU A O 1
ATOM 499 N N . SER A 1 100 ? 126.225 108.900 129.271 1.00 73.22 72 SER A N 1
ATOM 500 C CA . SER A 1 100 ? 124.792 109.156 129.363 1.00 73.22 72 SER A CA 1
ATOM 501 C C . SER A 1 100 ? 124.228 108.696 130.701 1.00 73.22 72 SER A C 1
ATOM 502 O O . SER A 1 100 ? 123.497 109.440 131.369 1.00 73.22 72 SER A O 1
ATOM 505 N N . THR A 1 101 ? 124.515 107.451 131.082 1.00 69.51 73 THR A N 1
ATOM 506 C CA . THR A 1 101 ? 124.030 106.926 132.353 1.00 69.51 73 THR A CA 1
ATOM 507 C C . THR A 1 101 ? 124.429 107.829 133.509 1.00 69.51 73 THR A C 1
ATOM 508 O O . THR A 1 101 ? 123.613 108.136 134.387 1.00 69.51 73 THR A O 1
ATOM 512 N N . ALA A 1 102 ? 125.698 108.232 133.544 1.00 69.37 74 ALA A N 1
ATOM 513 C CA . ALA A 1 102 ? 126.169 109.121 134.599 1.00 69.37 74 ALA A CA 1
ATOM 514 C C . ALA A 1 102 ? 125.328 110.385 134.672 1.00 69.37 74 ALA A C 1
ATOM 515 O O . ALA A 1 102 ? 124.886 110.789 135.752 1.00 69.37 74 ALA A O 1
ATOM 517 N N . LEU A 1 103 ? 125.126 111.042 133.529 1.00 69.32 75 LEU A N 1
ATOM 518 C CA . LEU A 1 103 ? 124.334 112.269 133.505 1.00 69.32 75 LEU A CA 1
ATOM 519 C C . LEU A 1 103 ? 122.943 112.053 134.088 1.00 69.32 75 LEU A C 1
ATOM 520 O O . LEU A 1 103 ? 122.490 112.816 134.951 1.00 69.32 75 LEU A O 1
ATOM 525 N N . LEU A 1 104 ? 122.238 111.030 133.602 1.00 68.84 76 LEU A N 1
ATOM 526 C CA . LEU A 1 104 ? 120.884 110.761 134.079 1.00 68.84 76 LEU A CA 1
ATOM 527 C C . LEU A 1 104 ? 120.850 110.548 135.587 1.00 68.84 76 LEU A C 1
ATOM 528 O O . LEU A 1 104 ? 120.012 111.128 136.289 1.00 68.84 76 LEU A O 1
ATOM 533 N N . VAL A 1 105 ? 121.744 109.704 136.103 1.00 68.83 77 VAL A N 1
ATOM 534 C CA . VAL A 1 105 ? 121.762 109.431 137.537 1.00 68.83 77 VAL A CA 1
ATOM 535 C C . VAL A 1 105 ? 122.042 110.699 138.329 1.00 68.83 77 VAL A C 1
ATOM 536 O O . VAL A 1 105 ? 121.424 110.942 139.373 1.00 68.83 77 VAL A O 1
ATOM 540 N N . ALA A 1 106 ? 123.001 111.507 137.875 1.00 70.37 78 ALA A N 1
ATOM 541 C CA . ALA A 1 106 ? 123.297 112.762 138.558 1.00 70.37 78 ALA A CA 1
ATOM 542 C C . ALA A 1 106 ? 122.053 113.629 138.672 1.00 70.37 78 ALA A C 1
ATOM 543 O O . ALA A 1 106 ? 121.745 114.163 139.746 1.00 70.37 78 ALA A O 1
ATOM 545 N N . ALA A 1 107 ? 121.334 113.793 137.561 1.00 71.99 79 ALA A N 1
ATOM 546 C CA . ALA A 1 107 ? 120.106 114.581 137.582 1.00 71.99 79 ALA A CA 1
ATOM 547 C C . ALA A 1 107 ? 119.111 114.028 138.593 1.00 71.99 79 ALA A C 1
ATOM 548 O O . ALA A 1 107 ? 118.575 114.770 139.425 1.00 71.99 79 ALA A O 1
ATOM 550 N N . ILE A 1 108 ? 118.839 112.722 138.523 1.00 72.62 80 ILE A N 1
ATOM 551 C CA . ILE A 1 108 ? 117.894 112.096 139.447 1.00 72.62 80 ILE A CA 1
ATOM 552 C C . ILE A 1 108 ? 118.273 112.386 140.893 1.00 72.62 80 ILE A C 1
ATOM 553 O O . ILE A 1 108 ? 117.427 112.758 141.711 1.00 72.62 80 ILE A O 1
ATOM 558 N N . LEU A 1 109 ? 119.551 112.207 141.230 1.00 76.48 81 LEU A N 1
ATOM 559 C CA . LEU A 1 109 ? 120.004 112.482 142.591 1.00 76.48 81 LEU A CA 1
ATOM 560 C C . LEU A 1 109 ? 119.700 113.915 142.994 1.00 76.48 81 LEU A C 1
ATOM 561 O O . LEU A 1 109 ? 119.190 114.167 144.090 1.00 76.48 81 LEU A O 1
ATOM 566 N N . SER A 1 110 ? 120.029 114.871 142.127 1.00 80.06 82 SER A N 1
ATOM 567 C CA . SER A 1 110 ? 119.754 116.271 142.433 1.00 80.06 82 SER A CA 1
ATOM 568 C C . SER A 1 110 ? 118.274 116.496 142.710 1.00 80.06 82 SER A C 1
ATOM 569 O O . SER A 1 110 ? 117.908 117.241 143.625 1.00 80.06 82 SER A O 1
ATOM 572 N N . ASP A 1 111 ? 117.405 115.874 141.912 1.00 80.76 83 ASP A N 1
ATOM 573 C CA . ASP A 1 111 ? 115.968 116.083 142.067 1.00 80.76 83 ASP A CA 1
ATOM 574 C C . ASP A 1 111 ? 115.460 115.694 143.450 1.00 80.76 83 ASP A C 1
ATOM 575 O O . ASP A 1 111 ? 114.743 116.467 144.092 1.00 80.76 83 ASP A O 1
ATOM 580 N N . GLU A 1 112 ? 115.813 114.507 143.931 1.00 86.23 84 GLU A N 1
ATOM 581 C CA . GLU A 1 112 ? 115.293 114.038 145.217 1.00 86.23 84 GLU A CA 1
ATOM 582 C C . GLU A 1 112 ? 116.238 114.335 146.376 1.00 86.23 84 GLU A C 1
ATOM 583 O O . GLU A 1 112 ? 116.589 113.456 147.157 1.00 86.23 84 GLU A O 1
ATOM 589 N N . ALA A 1 113 ? 116.650 115.589 146.503 1.00 96.48 85 ALA A N 1
ATOM 590 C CA . ALA A 1 113 ? 117.549 116.015 147.569 1.00 96.48 85 ALA A CA 1
ATOM 591 C C . ALA A 1 113 ? 116.830 117.054 148.415 1.00 96.48 85 ALA A C 1
ATOM 592 O O . ALA A 1 113 ? 116.569 118.165 147.947 1.00 96.48 85 ALA A O 1
ATOM 594 N N . GLN A 1 114 ? 116.523 116.702 149.659 1.00 108.36 86 GLN A N 1
ATOM 595 C CA . GLN A 1 114 ? 115.843 117.601 150.582 1.00 108.36 86 GLN A CA 1
ATOM 596 C C . GLN A 1 114 ? 116.885 118.244 151.486 1.00 108.36 86 GLN A C 1
ATOM 597 O O . GLN A 1 114 ? 117.990 117.711 151.635 1.00 108.36 86 GLN A O 1
ATOM 599 N N . GLY A 1 115 ? 116.537 119.375 152.096 1.00 116.02 87 GLY A N 1
ATOM 600 C CA . GLY A 1 115 ? 117.494 120.016 152.975 1.00 116.02 87 GLY A CA 1
ATOM 601 C C . GLY A 1 115 ? 118.192 121.269 152.484 1.00 116.02 87 GLY A C 1
ATOM 602 O O . GLY A 1 115 ? 119.421 121.349 152.576 1.00 116.02 87 GLY A O 1
ATOM 603 N N . SER A 1 116 ? 117.446 122.248 151.968 1.00 121.33 88 SER A N 1
ATOM 604 C CA . SER A 1 116 ? 118.027 123.513 151.509 1.00 121.33 88 SER A CA 1
ATOM 605 C C . SER A 1 116 ? 119.074 123.288 150.414 1.00 121.33 88 SER A C 1
ATOM 606 O O . SER A 1 116 ? 120.281 123.390 150.626 1.00 121.33 88 SER A O 1
ATOM 609 N N . GLY A 1 117 ? 118.566 122.983 149.220 1.00 116.52 89 GLY A N 1
ATOM 610 C CA . GLY A 1 117 ? 119.434 122.643 148.112 1.00 116.52 89 GLY A CA 1
ATOM 611 C C . GLY A 1 117 ? 118.785 121.820 147.019 1.00 116.52 89 GLY A C 1
ATOM 612 O O . GLY A 1 117 ? 119.482 121.195 146.215 1.00 116.52 89 GLY A O 1
ATOM 613 N N . ALA A 1 118 ? 117.450 121.810 146.968 1.00 107.85 90 ALA A N 1
ATOM 614 C CA . ALA A 1 118 ? 116.722 121.044 145.963 1.00 107.85 90 ALA A CA 1
ATOM 615 C C . ALA A 1 118 ? 116.566 121.796 144.644 1.00 107.85 90 ALA A C 1
ATOM 616 O O . ALA A 1 118 ? 115.584 121.578 143.922 1.00 107.85 90 ALA A O 1
ATOM 618 N N . ALA A 1 119 ? 117.498 122.699 144.333 1.00 103.39 91 ALA A N 1
ATOM 619 C CA . ALA A 1 119 ? 117.585 123.402 143.055 1.00 103.39 91 ALA A CA 1
ATOM 620 C C . ALA A 1 119 ? 116.396 124.292 142.699 1.00 103.39 91 ALA A C 1
ATOM 621 O O . ALA A 1 119 ? 116.401 124.933 141.644 1.00 103.39 91 ALA A O 1
ATOM 623 N N . GLY A 1 120 ? 115.383 124.352 143.556 1.00 101.91 92 GLY A N 1
ATOM 624 C CA . GLY A 1 120 ? 114.237 125.213 143.299 1.00 101.91 92 GLY A CA 1
ATOM 625 C C . GLY A 1 120 ? 113.428 124.891 142.060 1.00 101.91 92 GLY A C 1
ATOM 626 O O . GLY A 1 120 ? 112.808 125.791 141.484 1.00 101.91 92 GLY A O 1
ATOM 627 N N . GLY A 1 121 ? 113.417 123.634 141.629 1.00 89.15 93 GLY A N 1
ATOM 628 C CA . GLY A 1 121 ? 112.588 123.206 140.517 1.00 89.15 93 GLY A CA 1
ATOM 629 C C . GLY A 1 121 ? 113.001 123.522 139.093 1.00 89.15 93 GLY A C 1
ATOM 630 O O . GLY A 1 121 ? 112.848 122.666 138.219 1.00 89.15 93 GLY A O 1
ATOM 631 N N . TYR A 1 122 ? 113.515 124.722 138.820 1.00 78.38 94 TYR A N 1
ATOM 632 C CA . TYR A 1 122 ? 113.878 125.037 137.442 1.00 78.38 94 TYR A CA 1
ATOM 633 C C . TYR A 1 122 ? 115.212 124.414 137.053 1.00 78.38 94 TYR A C 1
ATOM 634 O O . TYR A 1 122 ? 115.373 123.934 135.922 1.00 78.38 94 TYR A O 1
ATOM 643 N N . ALA A 1 123 ? 116.158 124.382 137.989 1.00 78.76 95 ALA A N 1
ATOM 644 C CA . ALA A 1 123 ? 117.459 123.786 137.722 1.00 78.76 95 ALA A CA 1
ATOM 645 C C . ALA A 1 123 ? 117.323 122.303 137.415 1.00 78.76 95 ALA A C 1
ATOM 646 O O . ALA A 1 123 ? 117.979 121.787 136.505 1.00 78.76 95 ALA A O 1
ATOM 648 N N . VAL A 1 124 ? 116.545 121.586 138.227 1.00 76.51 96 VAL A N 1
ATOM 649 C CA . VAL A 1 124 ? 116.320 120.162 137.988 1.00 76.51 96 VAL A CA 1
ATOM 650 C C . VAL A 1 124 ? 115.834 119.929 136.564 1.00 76.51 96 VAL A C 1
ATOM 651 O O . VAL A 1 124 ? 116.329 119.044 135.853 1.00 76.51 96 VAL A O 1
ATOM 655 N N . ARG A 1 125 ? 114.839 120.709 136.134 1.00 76.42 97 ARG A N 1
ATOM 656 C CA . ARG A 1 125 ? 114.326 120.563 134.777 1.00 76.42 97 ARG A CA 1
ATOM 657 C C . ARG A 1 125 ? 115.413 120.820 133.748 1.00 76.42 97 ARG A C 1
ATOM 658 O O . ARG A 1 125 ? 115.444 120.169 132.694 1.00 76.42 97 ARG A O 1
ATOM 666 N N . ALA A 1 126 ? 116.373 121.682 134.075 1.00 72.80 98 ALA A N 1
ATOM 667 C CA . ALA A 1 126 ? 117.434 121.957 133.116 1.00 72.80 98 ALA A CA 1
ATOM 668 C C . ALA A 1 126 ? 118.405 120.787 133.038 1.00 72.80 98 ALA A C 1
ATOM 669 O O . ALA A 1 126 ? 118.801 120.373 131.943 1.00 72.80 98 ALA A O 1
ATOM 671 N N . ALA A 1 127 ? 118.830 120.279 134.194 1.00 72.54 99 ALA A N 1
ATOM 672 C CA . ALA A 1 127 ? 119.711 119.117 134.234 1.00 72.54 99 ALA A CA 1
ATOM 673 C C . ALA A 1 127 ? 119.133 117.967 133.425 1.00 72.54 99 ALA A C 1
ATOM 674 O O . ALA A 1 127 ? 119.832 117.336 132.622 1.00 72.54 99 ALA A O 1
ATOM 676 N N . TYR A 1 128 ? 117.850 117.671 133.641 1.00 71.53 100 TYR A N 1
ATOM 677 C CA . TYR A 1 128 ? 117.193 116.606 132.890 1.00 71.53 100 TYR A CA 1
ATOM 678 C C . TYR A 1 128 ? 117.262 116.861 131.391 1.00 71.53 100 TYR A C 1
ATOM 679 O O . TYR A 1 128 ? 117.630 115.970 130.614 1.00 71.53 100 TYR A O 1
ATOM 688 N N . SER A 1 129 ? 116.863 118.061 130.961 1.00 72.16 101 SER A N 1
ATOM 689 C CA . SER A 1 129 ? 116.895 118.383 129.539 1.00 72.16 101 SER A CA 1
ATOM 690 C C . SER A 1 129 ? 118.279 118.159 128.943 1.00 72.16 101 SER A C 1
ATOM 691 O O . SER A 1 129 ? 118.418 117.560 127.871 1.00 72.16 101 SER A O 1
ATOM 694 N N . ALA A 1 130 ? 119.316 118.659 129.618 1.00 72.61 102 ALA A N 1
ATOM 695 C CA . ALA A 1 130 ? 120.682 118.495 129.127 1.00 72.61 102 ALA A CA 1
ATOM 696 C C . ALA A 1 130 ? 121.043 117.026 128.964 1.00 72.61 102 ALA A C 1
ATOM 697 O O . ALA A 1 130 ? 121.599 116.618 127.934 1.00 72.61 102 ALA A O 1
ATOM 699 N N . ALA A 1 131 ? 120.760 116.220 129.988 1.00 72.01 103 ALA A N 1
ATOM 700 C CA . ALA A 1 131 ? 121.052 114.794 129.919 1.00 72.01 103 ALA A CA 1
ATOM 701 C C . ALA A 1 131 ? 120.414 114.154 128.694 1.00 72.01 103 ALA A C 1
ATOM 702 O O . ALA A 1 131 ? 121.079 113.444 127.931 1.00 72.01 103 ALA A O 1
ATOM 704 N N . PHE A 1 132 ? 119.113 114.379 128.504 1.00 74.24 104 PHE A N 1
ATOM 705 C CA . PHE A 1 132 ? 118.417 113.795 127.359 1.00 74.24 104 PHE A CA 1
ATOM 706 C C . PHE A 1 132 ? 119.019 114.242 126.036 1.00 74.24 104 PHE A C 1
ATOM 707 O O . PHE A 1 132 ? 119.208 113.427 125.127 1.00 74.24 104 PHE A O 1
ATOM 715 N N . SER A 1 133 ? 119.267 115.542 125.883 1.00 77.14 105 SER A N 1
ATOM 716 C CA . SER A 1 133 ? 119.837 116.034 124.634 1.00 77.14 105 SER A CA 1
ATOM 717 C C . SER A 1 133 ? 121.122 115.293 124.293 1.00 77.14 105 SER A C 1
ATOM 718 O O . SER A 1 133 ? 121.289 114.794 123.175 1.00 77.14 105 SER A O 1
ATOM 721 N N . ARG A 1 134 ? 122.029 115.186 125.264 1.00 79.42 106 ARG A N 1
ATOM 722 C CA . ARG A 1 134 ? 123.294 114.496 125.028 1.00 79.42 106 ARG A CA 1
ATOM 723 C C . ARG A 1 134 ? 123.072 113.031 124.663 1.00 79.42 106 ARG A C 1
ATOM 724 O O . ARG A 1 134 ? 123.634 112.530 123.681 1.00 79.42 106 ARG A O 1
ATOM 732 N N . PHE A 1 135 ? 122.252 112.333 125.446 1.00 74.24 107 PHE A N 1
ATOM 733 C CA . PHE A 1 135 ? 121.975 110.917 125.212 1.00 74.24 107 PHE A CA 1
ATOM 734 C C . PHE A 1 135 ? 121.447 110.650 123.804 1.00 74.24 107 PHE A C 1
ATOM 735 O O . PHE A 1 135 ? 122.004 109.832 123.057 1.00 74.24 107 PHE A O 1
ATOM 743 N N . VAL A 1 136 ? 120.371 111.338 123.424 1.00 79.62 108 VAL A N 1
ATOM 744 C CA . VAL A 1 136 ? 119.756 111.102 122.120 1.00 79.62 108 VAL A CA 1
ATOM 745 C C . VAL A 1 136 ? 120.709 111.487 120.996 1.00 79.62 108 VAL A C 1
ATOM 746 O O . VAL A 1 136 ? 120.849 110.758 120.006 1.00 79.62 108 VAL A O 1
ATOM 750 N N . THR A 1 137 ? 121.344 112.657 121.107 1.00 82.29 109 THR A N 1
ATOM 751 C CA . THR A 1 137 ? 122.277 113.084 120.071 1.00 82.29 109 THR A CA 1
ATOM 752 C C . THR A 1 137 ? 123.336 112.022 119.827 1.00 82.29 109 THR A C 1
ATOM 753 O O . THR A 1 137 ? 123.630 111.672 118.680 1.00 82.29 109 THR A O 1
ATOM 757 N N . GLY A 1 138 ? 123.913 111.492 120.898 1.00 80.92 110 GLY A N 1
ATOM 758 C CA . GLY A 1 138 ? 124.903 110.446 120.771 1.00 80.92 110 GLY A CA 1
ATOM 759 C C . GLY A 1 138 ? 124.407 109.228 120.023 1.00 80.92 110 GLY A C 1
ATOM 760 O O . GLY A 1 138 ? 125.025 108.812 119.037 1.00 80.92 110 GLY A O 1
ATOM 761 N N . LEU A 1 139 ? 123.295 108.644 120.482 1.00 83.42 111 LEU A N 1
ATOM 762 C CA . LEU A 1 139 ? 122.776 107.444 119.826 1.00 83.42 111 LEU A CA 1
ATOM 763 C C . LEU A 1 139 ? 122.521 107.672 118.343 1.00 83.42 111 LEU A C 1
ATOM 764 O O . LEU A 1 139 ? 122.954 106.877 117.502 1.00 83.42 111 LEU A O 1
ATOM 769 N N . LEU A 1 140 ? 121.811 108.746 117.999 1.00 88.61 112 LEU A N 1
ATOM 770 C CA . LEU A 1 140 ? 121.489 108.986 116.595 1.00 88.61 112 LEU A CA 1
ATOM 771 C C . LEU A 1 140 ? 122.747 109.207 115.768 1.00 88.61 112 LEU A C 1
ATOM 772 O O . LEU A 1 140 ? 122.892 108.642 114.679 1.00 88.61 112 LEU A O 1
ATOM 777 N N . ASP A 1 141 ? 123.663 110.038 116.262 1.00 92.42 113 ASP A N 1
ATOM 778 C CA . ASP A 1 141 ? 124.890 110.316 115.526 1.00 92.42 113 ASP A CA 1
ATOM 779 C C . ASP A 1 141 ? 125.676 109.040 115.246 1.00 92.42 113 ASP A C 1
ATOM 780 O O . ASP A 1 141 ? 126.212 108.865 114.147 1.00 92.42 113 ASP A O 1
ATOM 785 N N . SER A 1 142 ? 125.768 108.146 116.230 1.00 93.79 114 SER A N 1
ATOM 786 C CA . SER A 1 142 ? 126.557 106.929 116.059 1.00 93.79 114 SER A CA 1
ATOM 787 C C . SER A 1 142 ? 126.068 106.086 114.884 1.00 93.79 114 SER A C 1
ATOM 788 O O . SER A 1 142 ? 126.815 105.830 113.934 1.00 93.79 114 SER A O 1
ATOM 791 N N . HIS A 1 143 ? 124.811 105.649 114.924 1.00 99.86 115 HIS A N 1
ATOM 792 C CA . HIS A 1 143 ? 124.264 104.767 113.889 1.00 99.86 115 HIS A CA 1
ATOM 793 C C . HIS A 1 143 ? 123.697 105.566 112.714 1.00 99.86 115 HIS A C 1
ATOM 794 O O . HIS A 1 143 ? 122.499 105.560 112.439 1.00 99.86 115 HIS A O 1
ATOM 801 N N . GLN A 1 144 ? 124.585 106.255 112.006 1.00 108.41 116 GLN A N 1
ATOM 802 C CA . GLN A 1 144 ? 124.194 107.070 110.867 1.00 108.41 116 GLN A CA 1
ATOM 803 C C . GLN A 1 144 ? 125.122 106.791 109.692 1.00 108.41 116 GLN A C 1
ATOM 804 O O . GLN A 1 144 ? 126.292 106.445 109.872 1.00 108.41 116 GLN A O 1
ATOM 810 N N . ASP A 1 145 ? 124.586 106.947 108.484 1.00 118.87 117 ASP A N 1
ATOM 811 C CA . ASP A 1 145 ? 125.353 106.721 107.264 1.00 118.87 117 ASP A CA 1
ATOM 812 C C . ASP A 1 145 ? 125.961 108.023 106.758 1.00 118.87 117 ASP A C 1
ATOM 813 O O . ASP A 1 145 ? 125.848 108.354 105.578 1.00 118.87 117 ASP A O 1
ATOM 818 N N . GLN A 1 150 ? 119.000 109.769 105.987 1.00 110.87 122 GLN A N 1
ATOM 819 C CA . GLN A 1 150 ? 117.690 109.488 106.559 1.00 110.87 122 GLN A CA 1
ATOM 820 C C . GLN A 1 150 ? 117.202 110.647 107.416 1.00 110.87 122 GLN A C 1
ATOM 821 O O . GLN A 1 150 ? 117.696 111.767 107.303 1.00 110.87 122 GLN A O 1
ATOM 827 N N . SER A 1 151 ? 116.232 110.365 108.279 1.00 109.84 123 SER A N 1
ATOM 828 C CA . SER A 1 151 ? 115.661 111.356 109.175 1.00 109.84 123 SER A CA 1
ATOM 829 C C . SER A 1 151 ? 115.816 110.899 110.618 1.00 109.84 123 SER A C 1
ATOM 830 O O . SER A 1 151 ? 116.097 109.730 110.895 1.00 109.84 123 SER A O 1
ATOM 833 N N . MET A 1 152 ? 115.628 111.848 111.536 1.00 107.69 124 MET A N 1
ATOM 834 C CA . MET A 1 152 ? 115.739 111.567 112.963 1.00 107.69 124 MET A CA 1
ATOM 835 C C . MET A 1 152 ? 114.887 110.369 113.359 1.00 107.69 124 MET A C 1
ATOM 836 O O . MET A 1 152 ? 115.385 109.382 113.912 1.00 107.69 124 MET A O 1
ATOM 841 N N . TYR A 1 153 ? 113.590 110.444 113.062 1.00 104.90 125 TYR A N 1
ATOM 842 C CA . TYR A 1 153 ? 112.664 109.386 113.449 1.00 104.90 125 TYR A CA 1
ATOM 843 C C . TYR A 1 153 ? 113.021 108.060 112.796 1.00 104.90 125 TYR A C 1
ATOM 844 O O . TYR A 1 153 ? 112.893 107.001 113.422 1.00 104.90 125 TYR A O 1
ATOM 853 N N . ASP A 1 154 ? 113.441 108.089 111.531 1.00 108.08 126 ASP A N 1
ATOM 854 C CA . ASP A 1 154 ? 113.798 106.852 110.844 1.00 108.08 126 ASP A CA 1
ATOM 855 C C . ASP A 1 154 ? 114.944 106.142 111.554 1.00 108.08 126 ASP A C 1
ATOM 856 O O . ASP A 1 154 ? 114.861 104.943 111.850 1.00 108.08 126 ASP A O 1
ATOM 861 N N . VAL A 1 155 ? 116.031 106.868 111.821 1.00 102.64 127 VAL A N 1
ATOM 862 C CA . VAL A 1 155 ? 117.163 106.279 112.532 1.00 102.64 127 VAL A CA 1
ATOM 863 C C . VAL A 1 155 ? 116.712 105.747 113.882 1.00 102.64 127 VAL A C 1
ATOM 864 O O . VAL A 1 155 ? 117.054 104.625 114.274 1.00 102.64 127 VAL A O 1
ATOM 868 N N . ALA A 1 156 ? 115.958 106.562 114.624 1.00 100.15 128 ALA A N 1
ATOM 869 C CA . ALA A 1 156 ? 115.447 106.142 115.923 1.00 100.15 128 ALA A CA 1
ATOM 870 C C . ALA A 1 156 ? 114.747 104.795 115.834 1.00 100.15 128 ALA A C 1
ATOM 871 O O . ALA A 1 156 ? 115.069 103.863 116.578 1.00 100.15 128 ALA A O 1
ATOM 873 N N . LYS A 1 157 ? 113.772 104.683 114.931 1.00 102.89 129 LYS A N 1
ATOM 874 C CA . LYS A 1 157 ? 113.059 103.424 114.739 1.00 102.89 129 LYS A CA 1
ATOM 875 C C . LYS A 1 157 ? 114.020 102.283 114.439 1.00 102.89 129 LYS A C 1
ATOM 876 O O . LYS A 1 157 ? 113.871 101.174 114.965 1.00 102.89 129 LYS A O 1
ATOM 882 N N . ALA A 1 158 ? 114.998 102.532 113.567 1.00 101.20 130 ALA A N 1
ATOM 883 C CA . ALA A 1 158 ? 115.967 101.496 113.222 1.00 101.20 130 ALA A CA 1
ATOM 884 C C . ALA A 1 158 ? 116.702 100.985 114.455 1.00 101.20 130 ALA A C 1
ATOM 885 O O . ALA A 1 158 ? 116.855 99.773 114.643 1.00 101.20 130 ALA A O 1
ATOM 887 N N . VAL A 1 159 ? 117.169 101.897 115.309 1.00 98.82 131 VAL A N 1
ATOM 888 C CA . VAL A 1 159 ? 117.910 101.485 116.498 1.00 98.82 131 VAL A CA 1
ATOM 889 C C . VAL A 1 159 ? 116.996 100.786 117.494 1.00 98.82 131 VAL A C 1
ATOM 890 O O . VAL A 1 159 ? 117.380 99.788 118.115 1.00 98.82 131 VAL A O 1
ATOM 894 N N . GLY A 1 160 ? 115.779 101.290 117.663 1.00 97.26 132 GLY A N 1
ATOM 895 C CA . GLY A 1 160 ? 114.848 100.718 118.615 1.00 97.26 132 GLY A CA 1
ATOM 896 C C . GLY A 1 160 ? 114.507 101.711 119.703 1.00 97.26 132 GLY A C 1
ATOM 897 O O . GLY A 1 160 ? 113.868 101.370 120.700 1.00 97.26 132 GLY A O 1
ATOM 898 N N . LEU A 1 161 ? 114.936 102.949 119.510 1.00 91.53 133 LEU A N 1
ATOM 899 C CA . LEU A 1 161 ? 114.714 104.000 120.490 1.00 91.53 133 LEU A CA 1
ATOM 900 C C . LEU A 1 161 ? 113.287 104.522 120.390 1.00 91.53 133 LEU A C 1
ATOM 901 O O . LEU A 1 161 ? 112.909 105.055 119.342 1.00 91.53 133 LEU A O 1
ATOM 906 N N . PRO A 1 162 ? 112.462 104.366 121.430 1.00 89.40 134 PRO A N 1
ATOM 907 C CA . PRO A 1 162 ? 111.092 104.897 121.391 1.00 89.40 134 PRO A CA 1
ATOM 908 C C . PRO A 1 162 ? 111.026 106.358 120.980 1.00 89.40 134 PRO A C 1
ATOM 909 O O . PRO A 1 162 ? 111.632 107.214 121.629 1.00 89.40 134 PRO A O 1
ATOM 913 N N . ALA A 1 163 ? 110.303 106.642 119.894 1.00 90.14 135 ALA A N 1
ATOM 914 C CA . ALA A 1 163 ? 110.160 107.983 119.331 1.00 90.14 135 ALA A CA 1
ATOM 915 C C . ALA A 1 163 ? 109.951 109.066 120.382 1.00 90.14 135 ALA A C 1
ATOM 916 O O . ALA A 1 163 ? 110.362 110.215 120.183 1.00 90.14 135 ALA A O 1
ATOM 918 N N . ALA A 1 164 ? 109.300 108.706 121.490 1.00 88.04 136 ALA A N 1
ATOM 919 C CA . ALA A 1 164 ? 109.049 109.655 122.570 1.00 88.04 136 ALA A CA 1
ATOM 920 C C . ALA A 1 164 ? 110.314 110.407 122.955 1.00 88.04 136 ALA A C 1
ATOM 921 O O . ALA A 1 164 ? 110.289 111.626 123.151 1.00 88.04 136 ALA A O 1
ATOM 923 N N . PHE A 1 165 ? 111.429 109.687 123.091 1.00 85.68 137 PHE A N 1
ATOM 924 C CA . PHE A 1 165 ? 112.688 110.325 123.463 1.00 85.68 137 PHE A CA 1
ATOM 925 C C . PHE A 1 165 ? 113.118 111.353 122.427 1.00 85.68 137 PHE A C 1
ATOM 926 O O . PHE A 1 165 ? 113.525 112.466 122.777 1.00 85.68 137 PHE A O 1
ATOM 934 N N . VAL A 1 166 ? 113.088 110.977 121.147 1.00 89.72 138 VAL A N 1
ATOM 935 C CA . VAL A 1 166 ? 113.469 111.906 120.084 1.00 89.72 138 VAL A CA 1
ATOM 936 C C . VAL A 1 166 ? 112.641 113.178 120.171 1.00 89.72 138 VAL A C 1
ATOM 937 O O . VAL A 1 166 ? 113.167 114.298 120.103 1.00 89.72 138 VAL A O 1
ATOM 941 N N . GLU A 1 167 ? 111.327 113.018 120.319 1.00 95.03 139 GLU A N 1
ATOM 942 C CA . GLU A 1 167 ? 110.445 114.173 120.417 1.00 95.03 139 GLU A CA 1
ATOM 943 C C . GLU A 1 167 ? 110.808 115.029 121.619 1.00 95.03 139 GLU A C 1
ATOM 944 O O . GLU A 1 167 ? 110.900 116.257 121.515 1.00 95.03 139 GLU A O 1
ATOM 950 N N . LEU A 1 168 ? 110.960 114.399 122.783 1.00 88.24 140 LEU A N 1
ATOM 951 C CA . LEU A 1 168 ? 111.321 115.126 123.993 1.00 88.24 140 LEU A CA 1
ATOM 952 C C . LEU A 1 168 ? 112.594 115.934 123.785 1.00 88.24 140 LEU A C 1
ATOM 953 O O . LEU A 1 168 ? 112.673 117.100 124.182 1.00 88.24 140 LEU A O 1
ATOM 958 N N . ARG A 1 169 ? 113.612 115.317 123.187 1.00 90.10 141 ARG A N 1
ATOM 959 C CA . ARG A 1 169 ? 114.855 116.025 122.904 1.00 90.10 141 ARG A CA 1
ATOM 960 C C . ARG A 1 169 ? 114.600 117.264 122.058 1.00 90.10 141 ARG A C 1
ATOM 961 O O . ARG A 1 169 ? 114.977 118.383 122.432 1.00 90.10 141 ARG A O 1
ATOM 969 N N . HIS A 1 170 ? 113.980 117.068 120.892 1.00 92.75 142 HIS A N 1
ATOM 970 C CA . HIS A 1 170 ? 113.682 118.179 119.994 1.00 92.75 142 HIS A CA 1
ATOM 971 C C . HIS A 1 170 ? 112.971 119.306 120.727 1.00 92.75 142 HIS A C 1
ATOM 972 O O . HIS A 1 170 ? 113.381 120.469 120.657 1.00 92.75 142 HIS A O 1
ATOM 979 N N . GLN A 1 171 ? 111.891 118.971 121.429 1.00 92.69 143 GLN A N 1
ATOM 980 C CA . GLN A 1 171 ? 111.132 119.967 122.175 1.00 92.69 143 GLN A CA 1
ATOM 981 C C . GLN A 1 171 ? 112.019 120.710 123.165 1.00 92.69 143 GLN A C 1
ATOM 982 O O . GLN A 1 171 ? 112.001 121.943 123.228 1.00 92.69 143 GLN A O 1
ATOM 988 N N . ALA A 1 172 ? 112.800 119.968 123.951 1.00 91.99 144 ALA A N 1
ATOM 989 C CA . ALA A 1 172 ? 113.675 120.572 124.950 1.00 91.99 144 ALA A CA 1
ATOM 990 C C . ALA A 1 172 ? 114.611 121.604 124.336 1.00 91.99 144 ALA A C 1
ATOM 991 O O . ALA A 1 172 ? 114.776 122.706 124.869 1.00 91.99 144 ALA A O 1
ATOM 993 N N . THR A 1 173 ? 115.251 121.252 123.223 1.00 94.90 145 THR A N 1
ATOM 994 C CA . THR A 1 173 ? 116.222 122.156 122.613 1.00 94.90 145 THR A CA 1
ATOM 995 C C . THR A 1 173 ? 115.577 123.447 122.118 1.00 94.90 145 THR A C 1
ATOM 996 O O . THR A 1 173 ? 116.026 124.547 122.457 1.00 94.90 145 THR A O 1
ATOM 1000 N N . HIS A 1 174 ? 114.527 123.334 121.304 1.00 96.93 146 HIS A N 1
ATOM 1001 C CA . HIS A 1 174 ? 113.980 124.506 120.625 1.00 96.93 146 HIS A CA 1
ATOM 1002 C C . HIS A 1 174 ? 113.007 125.329 121.463 1.00 96.93 146 HIS A C 1
ATOM 1003 O O . HIS A 1 174 ? 113.068 126.562 121.428 1.00 96.93 146 HIS A O 1
ATOM 1010 N N . GLU A 1 175 ? 112.087 124.705 122.195 1.00 97.98 147 GLU A N 1
ATOM 1011 C CA . GLU A 1 175 ? 111.017 125.479 122.821 1.00 97.98 147 GLU A CA 1
ATOM 1012 C C . GLU A 1 175 ? 110.630 124.970 124.202 1.00 97.98 147 GLU A C 1
ATOM 1013 O O . GLU A 1 175 ? 110.357 123.779 124.373 1.00 97.98 147 GLU A O 1
ATOM 1019 N N . GLN A 1 176 ? 110.609 125.885 125.177 1.00 91.43 148 GLN A N 1
ATOM 1020 C CA . GLN A 1 176 ? 109.951 125.668 126.465 1.00 91.43 148 GLN A CA 1
ATOM 1021 C C . GLN A 1 176 ? 110.235 124.323 127.123 1.00 91.43 148 GLN A C 1
ATOM 1022 O O . GLN A 1 176 ? 109.474 123.371 126.922 1.00 91.43 148 GLN A O 1
ATOM 1028 N N . LEU A 1 177 ? 111.366 124.217 127.821 1.00 84.09 149 LEU A N 1
ATOM 1029 C CA . LEU A 1 177 ? 111.754 122.976 128.487 1.00 84.09 149 LEU A CA 1
ATOM 1030 C C . LEU A 1 177 ? 110.539 122.272 129.082 1.00 84.09 149 LEU A C 1
ATOM 1031 O O . LEU A 1 177 ? 109.721 122.914 129.753 1.00 84.09 149 LEU A O 1
ATOM 1036 N N . PRO A 1 178 ? 110.392 120.970 128.864 1.00 80.71 150 PRO A N 1
ATOM 1037 C CA . PRO A 1 178 ? 109.215 120.244 129.345 1.00 80.71 150 PRO A CA 1
ATOM 1038 C C . PRO A 1 178 ? 109.047 120.303 130.855 1.00 80.71 150 PRO A C 1
ATOM 1039 O O . PRO A 1 178 ? 109.913 120.749 131.607 1.00 80.71 150 PRO A O 1
ATOM 1043 N N . SER A 1 179 ? 107.878 119.843 131.287 1.00 81.05 151 SER A N 1
ATOM 1044 C CA . SER A 1 179 ? 107.512 119.843 132.694 1.00 81.05 151 SER A CA 1
ATOM 1045 C C . SER A 1 179 ? 108.262 118.765 133.466 1.00 81.05 151 SER A C 1
ATOM 1046 O O . SER A 1 179 ? 108.679 117.746 132.913 1.00 81.05 151 SER A O 1
ATOM 1049 N N . LEU A 1 180 ? 108.422 119.008 134.767 1.00 77.17 152 LEU A N 1
ATOM 1050 C CA . LEU A 1 180 ? 109.184 118.108 135.627 1.00 77.17 152 LEU A CA 1
ATOM 1051 C C . LEU A 1 180 ? 108.664 116.674 135.598 1.00 77.17 152 LEU A C 1
ATOM 1052 O O . LEU A 1 180 ? 109.455 115.726 135.579 1.00 77.17 152 LEU A O 1
ATOM 1057 N N . THR A 1 181 ? 107.342 116.491 135.620 1.00 78.72 153 THR A N 1
ATOM 1058 C CA . THR A 1 181 ? 106.774 115.144 135.661 1.00 78.72 153 THR A CA 1
ATOM 1059 C C . THR A 1 181 ? 107.205 114.309 134.460 1.00 78.72 153 THR A C 1
ATOM 1060 O O . THR A 1 181 ? 107.652 113.162 134.610 1.00 78.72 153 THR A O 1
ATOM 1064 N N . ARG A 1 182 ? 107.054 114.861 133.255 1.00 77.44 154 ARG A N 1
ATOM 1065 C CA . ARG A 1 182 ? 107.440 114.134 132.051 1.00 77.44 154 ARG A CA 1
ATOM 1066 C C . ARG A 1 182 ? 108.912 113.760 132.095 1.00 77.44 154 ARG A C 1
ATOM 1067 O O . ARG A 1 182 ? 109.280 112.614 131.820 1.00 77.44 154 ARG A O 1
ATOM 1075 N N . LEU A 1 183 ? 109.770 114.730 132.402 1.00 74.40 155 LEU A N 1
ATOM 1076 C CA . LEU A 1 183 ? 111.200 114.464 132.485 1.00 74.40 155 LEU A CA 1
ATOM 1077 C C . LEU A 1 183 ? 111.498 113.342 133.467 1.00 74.40 155 LEU A C 1
ATOM 1078 O O . LEU A 1 183 ? 112.298 112.449 133.176 1.00 74.40 155 LEU A O 1
ATOM 1083 N N . ARG A 1 184 ? 110.892 113.394 134.652 1.00 75.79 156 ARG A N 1
ATOM 1084 C CA . ARG A 1 184 ? 111.115 112.368 135.665 1.00 75.79 156 ARG A CA 1
ATOM 1085 C C . ARG A 1 184 ? 110.833 110.974 135.119 1.00 75.79 156 ARG A C 1
ATOM 1086 O O . ARG A 1 184 ? 111.708 110.093 135.119 1.00 75.79 156 ARG A O 1
ATOM 1094 N N . SER A 1 185 ? 109.607 110.759 134.639 1.00 75.93 157 SER A N 1
ATOM 1095 C CA . SER A 1 185 ? 109.236 109.441 134.133 1.00 75.93 157 SER A CA 1
ATOM 1096 C C . SER A 1 185 ? 110.128 109.026 132.969 1.00 75.93 157 SER A C 1
ATOM 1097 O O . SER A 1 185 ? 110.593 107.880 132.901 1.00 75.93 157 SER A O 1
ATOM 1100 N N . ALA A 1 186 ? 110.356 109.943 132.030 1.00 76.15 158 ALA A N 1
ATOM 1101 C CA . ALA A 1 186 ? 111.191 109.643 130.874 1.00 76.15 158 ALA A CA 1
ATOM 1102 C C . ALA A 1 186 ? 112.579 109.185 131.297 1.00 76.15 158 ALA A C 1
ATOM 1103 O O . ALA A 1 186 ? 113.088 108.182 130.792 1.00 76.15 158 ALA A O 1
ATOM 1105 N N . ALA A 1 187 ? 113.230 109.947 132.179 1.00 75.28 159 ALA A N 1
ATOM 1106 C CA . ALA A 1 187 ? 114.553 109.580 132.672 1.00 75.28 159 ALA A CA 1
ATOM 1107 C C . ALA A 1 187 ? 114.572 108.157 133.204 1.00 75.28 159 ALA A C 1
ATOM 1108 O O . ALA A 1 187 ? 115.480 107.376 132.895 1.00 75.28 159 ALA A O 1
ATOM 1110 N N . ARG A 1 188 ? 113.598 107.815 134.047 1.00 79.55 160 ARG A N 1
ATOM 1111 C CA . ARG A 1 188 ? 113.541 106.460 134.589 1.00 79.55 160 ARG A CA 1
ATOM 1112 C C . ARG A 1 188 ? 113.495 105.415 133.475 1.00 79.55 160 ARG A C 1
ATOM 1113 O O . ARG A 1 188 ? 114.260 104.437 133.482 1.00 79.55 160 ARG A O 1
ATOM 1121 N N . ARG A 1 189 ? 112.587 105.599 132.513 1.00 78.48 161 ARG A N 1
ATOM 1122 C CA . ARG A 1 189 ? 112.510 104.670 131.387 1.00 78.48 161 ARG A CA 1
ATOM 1123 C C . ARG A 1 189 ? 113.843 104.588 130.655 1.00 78.48 161 ARG A C 1
ATOM 1124 O O . ARG A 1 189 ? 114.295 103.499 130.284 1.00 78.48 161 ARG A O 1
ATOM 1132 N N . ALA A 1 190 ? 114.449 105.744 130.384 1.00 73.33 162 ALA A N 1
ATOM 1133 C CA . ALA A 1 190 ? 115.745 105.797 129.717 1.00 73.33 162 ALA A CA 1
ATOM 1134 C C . ALA A 1 190 ? 116.761 104.906 130.410 1.00 73.33 162 ALA A C 1
ATOM 1135 O O . ALA A 1 190 ? 117.495 104.158 129.757 1.00 73.33 162 ALA A O 1
ATOM 1137 N N . LEU A 1 191 ? 116.848 105.007 131.736 1.00 71.70 163 LEU A N 1
ATOM 1138 C CA . LEU A 1 191 ? 117.791 104.171 132.471 1.00 71.70 163 LEU A CA 1
ATOM 1139 C C . LEU A 1 191 ? 117.535 102.693 132.219 1.00 71.70 163 LEU A C 1
ATOM 1140 O O . LEU A 1 191 ? 118.470 101.937 131.926 1.00 71.70 163 LEU A O 1
ATOM 1145 N N . GLU A 1 192 ? 116.287 102.246 132.373 1.00 75.64 164 GLU A N 1
ATOM 1146 C CA . GLU A 1 192 ? 115.998 100.832 132.124 1.00 75.64 164 GLU A CA 1
ATOM 1147 C C . GLU A 1 192 ? 116.405 100.412 130.714 1.00 75.64 164 GLU A C 1
ATOM 1148 O O . GLU A 1 192 ? 117.014 99.351 130.514 1.00 75.64 164 GLU A O 1
ATOM 1154 N N . TRP A 1 193 ? 116.050 101.222 129.719 1.00 75.42 165 TRP A N 1
ATOM 1155 C CA . TRP A 1 193 ? 116.421 100.900 128.346 1.00 75.42 165 TRP A CA 1
ATOM 1156 C C . TRP A 1 193 ? 117.928 100.745 128.215 1.00 75.42 165 TRP A C 1
ATOM 1157 O O . TRP A 1 193 ? 118.413 99.750 127.667 1.00 75.42 165 TRP A O 1
ATOM 1168 N N . ILE A 1 194 ? 118.682 101.738 128.693 1.00 72.39 166 ILE A N 1
ATOM 1169 C CA . ILE A 1 194 ? 120.141 101.676 128.643 1.00 72.39 166 ILE A CA 1
ATOM 1170 C C . ILE A 1 194 ? 120.641 100.387 129.270 1.00 72.39 166 ILE A C 1
ATOM 1171 O O . ILE A 1 194 ? 121.559 99.742 128.750 1.00 72.39 166 ILE A O 1
ATOM 1176 N N . TRP A 1 195 ? 120.060 100.000 130.405 1.00 72.87 167 TRP A N 1
ATOM 1177 C CA . TRP A 1 195 ? 120.427 98.735 131.030 1.00 72.87 167 TRP A CA 1
ATOM 1178 C C . TRP A 1 195 ? 120.329 97.582 130.046 1.00 72.87 167 TRP A C 1
ATOM 1179 O O . TRP A 1 195 ? 121.261 96.783 129.914 1.00 72.87 167 TRP A O 1
ATOM 1190 N N . TRP A 1 196 ? 119.195 97.468 129.357 1.00 75.19 168 TRP A N 1
ATOM 1191 C CA . TRP A 1 196 ? 119.044 96.389 128.382 1.00 75.19 168 TRP A CA 1
ATOM 1192 C C . TRP A 1 196 ? 120.066 96.506 127.255 1.00 75.19 168 TRP A C 1
ATOM 1193 O O . TRP A 1 196 ? 120.689 95.517 126.860 1.00 75.19 168 TRP A O 1
ATOM 1204 N N . TYR A 1 197 ? 120.230 97.709 126.709 1.00 76.49 169 TYR A N 1
ATOM 1205 C CA . TYR A 1 197 ? 121.089 97.895 125.545 1.00 76.49 169 TYR A CA 1
ATOM 1206 C C . TYR A 1 197 ? 122.575 97.722 125.840 1.00 76.49 169 TYR A C 1
ATOM 1207 O O . TYR A 1 197 ? 123.304 97.211 124.986 1.00 76.49 169 TYR A O 1
ATOM 1216 N N . TYR A 1 198 ? 123.059 98.143 127.009 1.00 71.10 170 TYR A N 1
ATOM 1217 C CA . TYR A 1 198 ? 124.502 98.075 127.227 1.00 71.10 170 TYR A CA 1
ATOM 1218 C C . TYR A 1 198 ? 124.992 97.342 128.471 1.00 71.10 170 TYR A C 1
ATOM 1219 O O . TYR A 1 198 ? 125.685 96.325 128.364 1.00 71.10 170 TYR A O 1
ATOM 1228 N N . TRP A 1 199 ? 124.599 97.817 129.649 1.00 69.01 171 TRP A N 1
ATOM 1229 C CA . TRP A 1 199 ? 125.152 97.305 130.897 1.00 69.01 171 TRP A CA 1
ATOM 1230 C C . TRP A 1 199 ? 124.970 95.806 131.072 1.00 69.01 171 TRP A C 1
ATOM 1231 O O . TRP A 1 199 ? 125.912 95.113 131.470 1.00 69.01 171 TRP A O 1
ATOM 1242 N N . LYS A 1 200 ? 123.785 95.286 130.761 1.00 72.83 172 LYS A N 1
ATOM 1243 C CA . LYS A 1 200 ? 123.535 93.867 130.985 1.00 72.83 172 LYS A CA 1
ATOM 1244 C C . LYS A 1 200 ? 124.498 92.981 130.212 1.00 72.83 172 LYS A C 1
ATOM 1245 O O . LYS A 1 200 ? 124.713 91.830 130.604 1.00 72.83 172 LYS A O 1
ATOM 1251 N N . GLY A 1 201 ? 125.110 93.486 129.151 1.00 74.24 173 GLY A N 1
ATOM 1252 C CA . GLY A 1 201 ? 125.994 92.608 128.424 1.00 74.24 173 GLY A CA 1
ATOM 1253 C C . GLY A 1 201 ? 127.433 92.622 128.871 1.00 74.24 173 GLY A C 1
ATOM 1254 O O . GLY A 1 201 ? 128.255 91.911 128.287 1.00 74.24 173 GLY A O 1
ATOM 1255 N N . LEU A 1 202 ? 127.776 93.406 129.892 1.00 75.02 174 LEU A N 1
ATOM 1256 C CA . LEU A 1 202 ? 129.152 93.482 130.366 1.00 75.02 174 LEU A CA 1
ATOM 1257 C C . LEU A 1 202 ? 129.513 92.389 131.355 1.00 75.02 174 LEU A C 1
ATOM 1258 O O . LEU A 1 202 ? 130.511 92.540 132.066 1.00 75.02 174 LEU A O 1
ATOM 1263 N N . GLY A 1 203 ? 128.759 91.301 131.436 1.00 79.64 175 GLY A N 1
ATOM 1264 C CA . GLY A 1 203 ? 129.082 90.256 132.376 1.00 79.64 175 GLY A CA 1
ATOM 1265 C C . GLY A 1 203 ? 127.868 89.737 133.110 1.00 79.64 175 GLY A C 1
ATOM 1266 O O . GLY A 1 203 ? 126.800 90.356 133.105 1.00 79.64 175 GLY A O 1
ATOM 1267 N N . PRO A 1 204 ? 128.009 88.581 133.757 1.00 87.90 176 PRO A N 1
ATOM 1268 C CA . PRO A 1 204 ? 126.877 87.987 134.480 1.00 87.90 176 PRO A CA 1
ATOM 1269 C C . PRO A 1 204 ? 126.386 88.852 135.629 1.00 87.90 176 PRO A C 1
ATOM 1270 O O . PRO A 1 204 ? 126.930 89.930 135.881 1.00 87.90 176 PRO A O 1
ATOM 1274 N N . VAL A 1 205 ? 125.364 88.384 136.344 1.00 92.65 177 VAL A N 1
ATOM 1275 C CA . VAL A 1 205 ? 124.778 89.157 137.434 1.00 92.65 177 VAL A CA 1
ATOM 1276 C C . VAL A 1 205 ? 124.790 88.345 138.722 1.00 92.65 177 VAL A C 1
ATOM 1277 O O . VAL A 1 205 ? 123.832 87.628 139.026 1.00 92.65 177 VAL A O 1
ATOM 1281 N N . ASP A 1 206 ? 125.877 88.445 139.479 1.00 102.07 178 ASP A N 1
ATOM 1282 C CA . ASP A 1 206 ? 125.992 87.735 140.749 1.00 102.07 178 ASP A CA 1
ATOM 1283 C C . ASP A 1 206 ? 125.886 88.695 141.929 1.00 102.07 178 ASP A C 1
ATOM 1284 O O . ASP A 1 206 ? 125.413 88.324 143.004 1.00 102.07 178 ASP A O 1
ATOM 1289 N N . GLN A 1 372 ? 169.979 115.843 149.821 1.00 110.64 344 GLN A N 1
ATOM 1290 C CA . GLN A 1 372 ? 168.874 116.143 148.919 1.00 110.64 344 GLN A CA 1
ATOM 1291 C C . GLN A 1 372 ? 168.213 114.862 148.434 1.00 110.64 344 GLN A C 1
ATOM 1292 O O . GLN A 1 372 ? 168.200 114.577 147.238 1.00 110.64 344 GLN A O 1
ATOM 1294 N N . SER A 1 373 ? 167.656 114.095 149.370 1.00 110.56 345 SER A N 1
ATOM 1295 C CA . SER A 1 373 ? 167.012 112.831 149.036 1.00 110.56 345 SER A CA 1
ATOM 1296 C C . SER A 1 373 ? 165.629 113.053 148.443 1.00 110.56 345 SER A C 1
ATOM 1297 O O . SER A 1 373 ? 164.642 112.495 148.931 1.00 110.56 345 SER A O 1
ATOM 1300 N N . GLY A 1 374 ? 165.544 113.867 147.397 1.00 96.31 346 GLY A N 1
ATOM 1301 C CA . GLY A 1 374 ? 164.271 114.108 146.755 1.00 96.31 346 GLY A CA 1
ATOM 1302 C C . GLY A 1 374 ? 164.090 113.246 145.526 1.00 96.31 346 GLY A C 1
ATOM 1303 O O . GLY A 1 374 ? 162.994 112.747 145.265 1.00 96.31 346 GLY A O 1
ATOM 1304 N N . TRP A 1 375 ? 165.163 113.064 144.764 1.00 86.86 347 TRP A N 1
ATOM 1305 C CA . TRP A 1 375 ? 165.142 112.262 143.548 1.00 86.86 347 TRP A CA 1
ATOM 1306 C C . TRP A 1 375 ? 166.253 111.233 143.654 1.00 86.86 347 TRP A C 1
ATOM 1307 O O . TRP A 1 375 ? 167.433 111.583 143.568 1.00 86.86 347 TRP A O 1
ATOM 1318 N N . VAL A 1 376 ? 165.889 109.971 143.844 1.00 86.97 348 VAL A N 1
ATOM 1319 C CA . VAL A 1 376 ? 166.858 108.892 143.964 1.00 86.97 348 VAL A CA 1
ATOM 1320 C C . VAL A 1 376 ? 166.582 107.878 142.868 1.00 86.97 348 VAL A C 1
ATOM 1321 O O . VAL A 1 376 ? 165.483 107.318 142.797 1.00 86.97 348 VAL A O 1
ATOM 1325 N N . LEU A 1 377 ? 167.571 107.654 142.011 1.00 87.95 349 LEU A N 1
ATOM 1326 C CA . LEU A 1 377 ? 167.439 106.674 140.944 1.00 87.95 349 LEU A CA 1
ATOM 1327 C C . LEU A 1 377 ? 167.253 105.285 141.531 1.00 87.95 349 LEU A C 1
ATOM 1328 O O . LEU A 1 377 ? 168.096 104.813 142.297 1.00 87.95 349 LEU A O 1
ATOM 1333 N N . TYR A 1 378 ? 166.136 104.646 141.191 1.00 89.67 350 TYR A N 1
ATOM 1334 C CA . TYR A 1 378 ? 165.825 103.317 141.700 1.00 89.67 350 TYR A CA 1
ATOM 1335 C C . TYR A 1 378 ? 166.995 102.367 141.483 1.00 89.67 350 TYR A C 1
ATOM 1336 O O . TYR A 1 378 ? 167.529 102.263 140.376 1.00 89.67 350 TYR A O 1
ATOM 1345 N N . ASP A 1 379 ? 167.404 101.698 142.559 1.00 100.06 351 ASP A N 1
ATOM 1346 C CA . ASP A 1 379 ? 168.541 100.781 142.549 1.00 100.06 351 ASP A CA 1
ATOM 1347 C C . ASP A 1 379 ? 168.488 99.799 141.390 1.00 100.06 351 ASP A C 1
ATOM 1348 O O . ASP A 1 379 ? 167.580 98.965 141.306 1.00 100.06 351 ASP A O 1
ATOM 1353 N N . GLU A 1 380 ? 169.521 99.835 140.548 1.00 102.92 352 GLU A N 1
ATOM 1354 C CA . GLU A 1 380 ? 169.605 98.979 139.375 1.00 102.92 352 GLU A CA 1
ATOM 1355 C C . GLU A 1 380 ? 169.945 97.549 139.730 1.00 102.92 352 GLU A C 1
ATOM 1356 O O . GLU A 1 380 ? 170.384 96.780 138.868 1.00 102.92 352 GLU A O 1
ATOM 1362 N N . LYS A 1 381 ? 169.739 97.191 140.992 1.00 101.43 353 LYS A N 1
ATOM 1363 C CA . LYS A 1 381 ? 169.934 95.843 141.484 1.00 101.43 353 LYS A CA 1
ATOM 1364 C C . LYS A 1 381 ? 168.692 95.307 142.167 1.00 101.43 353 LYS A C 1
ATOM 1365 O O . LYS A 1 381 ? 168.657 94.118 142.500 1.00 101.43 353 LYS A O 1
ATOM 1371 N N . GLU A 1 382 ? 167.676 96.142 142.387 1.00 100.76 354 GLU A N 1
ATOM 1372 C CA . GLU A 1 382 ? 166.445 95.713 143.026 1.00 100.76 354 GLU A CA 1
ATOM 1373 C C . GLU A 1 382 ? 165.223 95.902 142.146 1.00 100.76 354 GLU A C 1
ATOM 1374 O O . GLU A 1 382 ? 164.129 95.482 142.537 1.00 100.76 354 GLU A O 1
ATOM 1380 N N . TRP A 1 383 ? 165.373 96.513 140.977 1.00 86.72 355 TRP A N 1
ATOM 1381 C CA . TRP A 1 383 ? 164.243 96.755 140.096 1.00 86.72 355 TRP A CA 1
ATOM 1382 C C . TRP A 1 383 ? 163.933 95.537 139.239 1.00 86.72 355 TRP A C 1
ATOM 1383 O O . TRP A 1 383 ? 164.832 94.805 138.820 1.00 86.72 355 TRP A O 1
ATOM 1394 N N . VAL A 1 384 ? 162.646 95.326 138.988 1.00 86.12 356 VAL A N 1
ATOM 1395 C CA . VAL A 1 384 ? 162.167 94.224 138.160 1.00 86.12 356 VAL A CA 1
ATOM 1396 C C . VAL A 1 384 ? 161.148 94.793 137.182 1.00 86.12 356 VAL A C 1
ATOM 1397 O O . VAL A 1 384 ? 160.219 95.498 137.602 1.00 86.12 356 VAL A O 1
ATOM 1401 N N . PRO A 1 385 ? 161.294 94.543 135.884 1.00 81.94 357 PRO A N 1
ATOM 1402 C CA . PRO A 1 385 ? 160.332 95.066 134.909 1.00 81.94 357 PRO A CA 1
ATOM 1403 C C . PRO A 1 385 ? 158.902 94.691 135.260 1.00 81.94 357 PRO A C 1
ATOM 1404 O O . PRO A 1 385 ? 158.622 93.568 135.682 1.00 81.94 357 PRO A O 1
ATOM 1408 N N . LYS A 1 386 ? 157.986 95.645 135.077 1.00 78.72 358 LYS A N 1
ATOM 1409 C CA . LYS A 1 386 ? 156.580 95.389 135.348 1.00 78.72 358 LYS A CA 1
ATOM 1410 C C . LYS A 1 386 ? 155.726 96.452 134.684 1.00 78.72 358 LYS A C 1
ATOM 1411 O O . LYS A 1 386 ? 156.122 97.625 134.666 1.00 78.72 358 LYS A O 1
ATOM 1417 N N . PRO A 1 387 ? 154.570 96.081 134.124 1.00 75.04 359 PRO A N 1
ATOM 1418 C CA . PRO A 1 387 ? 153.700 97.030 133.412 1.00 75.04 359 PRO A CA 1
ATOM 1419 C C . PRO A 1 387 ? 153.536 98.409 134.027 1.00 75.04 359 PRO A C 1
ATOM 1420 O O . PRO A 1 387 ? 153.556 98.569 135.249 1.00 75.04 359 PRO A O 1
ATOM 1424 N N . ILE A 1 388 ? 153.383 99.413 133.165 1.00 72.63 360 ILE A N 1
ATOM 1425 C CA . ILE A 1 388 ? 153.194 100.787 133.613 1.00 72.63 360 ILE A CA 1
ATOM 1426 C C . ILE A 1 388 ? 151.899 100.893 134.399 1.00 72.63 360 ILE A C 1
ATOM 1427 O O . ILE A 1 388 ? 150.812 100.638 133.871 1.00 72.63 360 ILE A O 1
ATOM 1432 N N . GLY A 1 389 ? 152.011 101.272 135.668 1.00 74.08 361 GLY A N 1
ATOM 1433 C CA . GLY A 1 389 ? 150.859 101.430 136.530 1.00 74.08 361 GLY A CA 1
ATOM 1434 C C . GLY A 1 389 ? 150.958 100.622 137.805 1.00 74.08 361 GLY A C 1
ATOM 1435 O O . GLY A 1 389 ? 150.680 101.134 138.891 1.00 74.08 361 GLY A O 1
ATOM 1436 N N . ILE A 1 390 ? 151.349 99.355 137.690 1.00 77.99 362 ILE A N 1
ATOM 1437 C CA . ILE A 1 390 ? 151.508 98.522 138.870 1.00 77.99 362 ILE A CA 1
ATOM 1438 C C . ILE A 1 390 ? 152.728 98.986 139.655 1.00 77.99 362 ILE A C 1
ATOM 1439 O O . ILE A 1 390 ? 153.686 99.531 139.095 1.00 77.99 362 ILE A O 1
ATOM 1444 N N . VAL A 1 391 ? 152.694 98.779 140.966 1.00 84.63 363 VAL A N 1
ATOM 1445 C CA . VAL A 1 391 ? 153.811 99.141 141.824 1.00 84.63 363 VAL A CA 1
ATOM 1446 C C . VAL A 1 391 ? 154.203 97.914 142.636 1.00 84.63 363 VAL A C 1
ATOM 1447 O O . VAL A 1 391 ? 154.040 97.861 143.855 1.00 84.63 363 VAL A O 1
ATOM 1452 N N . MET B 2 1 ? 176.854 104.016 85.576 1.00 129.55 109 MET B N 1
ATOM 1453 C CA . MET B 2 1 ? 177.592 105.258 85.753 1.00 129.55 109 MET B CA 1
ATOM 1454 C C . MET B 2 1 ? 176.959 106.378 84.937 1.00 129.55 109 MET B C 1
ATOM 1455 O O . MET B 2 1 ? 177.566 107.424 84.727 1.00 129.55 109 MET B O 1
ATOM 1460 N N . HIS B 2 2 ? 175.740 106.136 84.455 1.00 131.82 110 HIS B N 1
ATOM 1461 C CA . HIS B 2 2 ? 174.964 107.139 83.736 1.00 131.82 110 HIS B CA 1
ATOM 1462 C C . HIS B 2 2 ? 173.489 107.062 84.109 1.00 131.82 110 HIS B C 1
ATOM 1463 O O . HIS B 2 2 ? 172.620 107.301 83.264 1.00 131.82 110 HIS B O 1
ATOM 1465 N N . HIS B 2 3 ? 173.197 106.720 85.363 1.00 134.07 111 HIS B N 1
ATOM 1466 C CA . HIS B 2 3 ? 171.849 106.337 85.770 1.00 134.07 111 HIS B CA 1
ATOM 1467 C C . HIS B 2 3 ? 170.831 107.420 85.436 1.00 134.07 111 HIS B C 1
ATOM 1468 O O . HIS B 2 3 ? 170.944 108.557 85.900 1.00 134.07 111 HIS B O 1
ATOM 1475 N N . SER B 2 4 ? 169.822 107.056 84.644 1.00 135.54 112 SER B N 1
ATOM 1476 C CA . SER B 2 4 ? 168.805 108.008 84.193 1.00 135.54 112 SER B CA 1
ATOM 1477 C C . SER B 2 4 ? 167.428 107.428 84.472 1.00 135.54 112 SER B C 1
ATOM 1478 O O . SER B 2 4 ? 167.235 106.214 84.349 1.00 135.54 112 SER B O 1
ATOM 1481 N N . SER B 2 5 ? 166.473 108.289 84.833 1.00 134.96 113 SER B N 1
ATOM 1482 C CA . SER B 2 5 ? 165.161 107.850 85.295 1.00 134.96 113 SER B CA 1
ATOM 1483 C C . SER B 2 5 ? 164.240 109.054 85.482 1.00 134.96 113 SER B C 1
ATOM 1484 O O . SER B 2 5 ? 164.708 110.139 85.828 1.00 134.96 113 SER B O 1
ATOM 1487 N N . PHE B 2 6 ? 162.942 108.868 85.219 1.00 135.51 114 PHE B N 1
ATOM 1488 C CA . PHE B 2 6 ? 161.922 109.914 85.330 1.00 135.51 114 PHE B CA 1
ATOM 1489 C C . PHE B 2 6 ? 161.989 110.795 86.581 1.00 135.51 114 PHE B C 1
ATOM 1490 O O . PHE B 2 6 ? 162.235 111.999 86.457 1.00 135.51 114 PHE B O 1
ATOM 1498 N N . GLN B 2 7 ? 161.753 110.237 87.783 1.00 129.47 115 GLN B N 1
ATOM 1499 C CA . GLN B 2 7 ? 161.780 111.082 88.979 1.00 129.47 115 GLN B CA 1
ATOM 1500 C C . GLN B 2 7 ? 163.196 111.638 89.142 1.00 129.47 115 GLN B C 1
ATOM 1501 O O . GLN B 2 7 ? 163.373 112.860 89.074 1.00 129.47 115 GLN B O 1
ATOM 1507 N N . PRO B 2 8 ? 164.231 110.803 89.389 1.00 127.19 116 PRO B N 1
ATOM 1508 C CA . PRO B 2 8 ? 165.595 111.339 89.446 1.00 127.19 116 PRO B CA 1
ATOM 1509 C C . PRO B 2 8 ? 166.061 111.762 88.066 1.00 127.19 116 PRO B C 1
ATOM 1510 O O . PRO B 2 8 ? 165.268 112.252 87.258 1.00 127.19 116 PRO B O 1
ATOM 1514 N N . ASN B 2 9 ? 167.349 111.590 87.786 1.00 126.36 117 ASN B N 1
ATOM 1515 C CA . ASN B 2 9 ? 167.882 111.991 86.493 1.00 126.36 117 ASN B CA 1
ATOM 1516 C C . ASN B 2 9 ? 169.320 111.523 86.357 1.00 126.36 117 ASN B C 1
ATOM 1517 O O . ASN B 2 9 ? 169.839 110.827 87.236 1.00 126.36 117 ASN B O 1
ATOM 1522 N N . ASN B 2 10 ? 169.951 111.879 85.241 1.00 127.73 118 ASN B N 1
ATOM 1523 C CA . ASN B 2 10 ? 171.305 111.457 84.914 1.00 127.73 118 ASN B CA 1
ATOM 1524 C C . ASN B 2 10 ? 172.315 111.671 86.032 1.00 127.73 118 ASN B C 1
ATOM 1525 O O . ASN B 2 10 ? 172.053 112.370 87.016 1.00 127.73 118 ASN B O 1
ATOM 1530 N N . SER B 2 11 ? 173.490 111.078 85.853 1.00 126.53 119 SER B N 1
ATOM 1531 C CA . SER B 2 11 ? 174.593 111.146 86.797 1.00 126.53 119 SER B CA 1
ATOM 1532 C C . SER B 2 11 ? 175.871 110.830 86.036 1.00 126.53 119 SER B C 1
ATOM 1533 O O . SER B 2 11 ? 175.891 110.889 84.803 1.00 126.53 119 SER B O 1
ATOM 1536 N N . ASN B 2 12 ? 176.942 110.504 86.749 1.00 127.07 120 ASN B N 1
ATOM 1537 C CA . ASN B 2 12 ? 178.202 110.181 86.094 1.00 127.07 120 ASN B CA 1
ATOM 1538 C C . ASN B 2 12 ? 178.923 109.129 86.926 1.00 127.07 120 ASN B C 1
ATOM 1539 O O . ASN B 2 12 ? 178.288 108.198 87.430 1.00 127.07 120 ASN B O 1
ATOM 1544 N N . PHE B 2 13 ? 180.238 109.255 87.069 1.00 126.37 121 PHE B N 1
ATOM 1545 C CA . PHE B 2 13 ? 181.011 108.266 87.806 1.00 126.37 121 PHE B CA 1
ATOM 1546 C C . PHE B 2 13 ? 180.536 108.161 89.250 1.00 126.37 121 PHE B C 1
ATOM 1547 O O . PHE B 2 13 ? 180.554 109.142 90.005 1.00 126.37 121 PHE B O 1
ATOM 1555 N N . GLN B 2 14 ? 180.073 106.958 89.596 1.00 119.79 122 GLN B N 1
ATOM 1556 C CA . GLN B 2 14 ? 179.536 106.583 90.901 1.00 119.79 122 GLN B CA 1
ATOM 1557 C C . GLN B 2 14 ? 180.547 105.650 91.557 1.00 119.79 122 GLN B C 1
ATOM 1558 O O . GLN B 2 14 ? 180.565 104.449 91.277 1.00 119.79 122 GLN B O 1
ATOM 1564 N N . ARG B 2 15 ? 181.383 106.198 92.436 1.00 122.96 123 ARG B N 1
ATOM 1565 C CA . ARG B 2 15 ? 182.435 105.440 93.104 1.00 122.96 123 ARG B CA 1
ATOM 1566 C C . ARG B 2 15 ? 181.977 105.005 94.495 1.00 122.96 123 ARG B C 1
ATOM 1567 O O . ARG B 2 15 ? 181.748 105.843 95.375 1.00 122.96 123 ARG B O 1
ATOM 1575 N N . LYS B 2 16 ? 181.832 103.695 94.679 1.00 118.97 124 LYS B N 1
ATOM 1576 C CA . LYS B 2 16 ? 181.452 103.098 95.953 1.00 118.97 124 LYS B CA 1
ATOM 1577 C C . LYS B 2 16 ? 182.724 102.856 96.756 1.00 118.97 124 LYS B C 1
ATOM 1578 O O . LYS B 2 16 ? 183.634 102.171 96.277 1.00 118.97 124 LYS B O 1
ATOM 1584 N N . ALA B 2 17 ? 182.805 103.412 97.964 1.00 120.11 125 ALA B N 1
ATOM 1585 C CA . ALA B 2 17 ? 184.028 103.241 98.746 1.00 120.11 125 ALA B CA 1
ATOM 1586 C C . ALA B 2 17 ? 183.735 103.223 100.237 1.00 120.11 125 ALA B C 1
ATOM 1587 O O . ALA B 2 17 ? 183.161 104.177 100.768 1.00 120.11 125 ALA B O 1
ATOM 1589 N N . GLY B 2 18 ? 184.112 102.132 100.903 1.00 119.44 126 GLY B N 1
ATOM 1590 C CA . GLY B 2 18 ? 183.967 102.008 102.343 1.00 119.44 126 GLY B CA 1
ATOM 1591 C C . GLY B 2 18 ? 182.565 102.122 102.907 1.00 119.44 1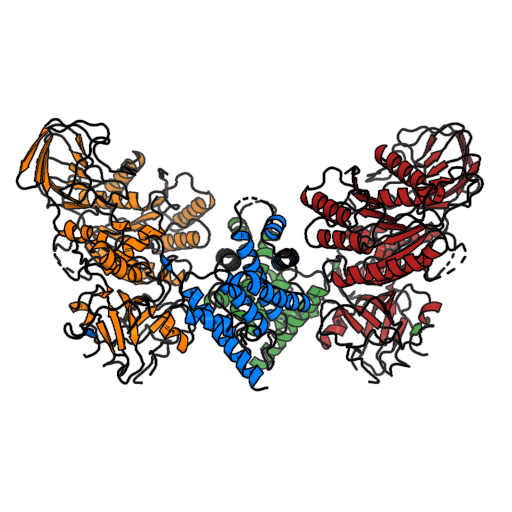26 GLY B C 1
ATOM 1592 O O . GLY B 2 18 ? 182.386 102.138 104.129 1.00 119.44 126 GLY B O 1
ATOM 1593 N N . GLY B 2 19 ? 181.564 102.206 102.039 1.00 118.05 127 GLY B N 1
ATOM 1594 C CA . GLY B 2 19 ? 180.184 102.350 102.454 1.00 118.05 127 GLY B CA 1
ATOM 1595 C C . GLY B 2 19 ? 179.566 103.670 102.057 1.00 118.05 127 GLY B C 1
ATOM 1596 O O . GLY B 2 19 ? 178.356 103.849 102.240 1.00 118.05 127 GLY B O 1
ATOM 1597 N N . ARG B 2 20 ? 180.353 104.591 101.511 1.00 114.93 128 ARG B N 1
ATOM 1598 C CA . ARG B 2 20 ? 179.876 105.894 101.081 1.00 114.93 128 ARG B CA 1
ATOM 1599 C C . ARG B 2 20 ? 179.913 105.968 99.561 1.00 114.93 128 ARG B C 1
ATOM 1600 O O . ARG B 2 20 ? 180.491 105.110 98.885 1.00 114.93 128 ARG B O 1
ATOM 1608 N N . LEU B 2 21 ? 179.312 107.026 99.023 1.00 111.67 129 LEU B N 1
ATOM 1609 C CA . LEU B 2 21 ? 179.207 107.194 97.578 1.00 111.67 129 LEU B CA 1
ATOM 1610 C C . LEU B 2 21 ? 179.785 108.528 97.146 1.00 111.67 129 LEU B C 1
ATOM 1611 O O . LEU B 2 21 ? 179.335 109.580 97.606 1.00 111.67 129 LEU B O 1
ATOM 1616 N N . VAL B 2 22 ? 180.766 108.484 96.255 1.00 112.34 130 VAL B N 1
ATOM 1617 C CA . VAL B 2 22 ? 181.344 109.681 95.663 1.00 112.34 130 VAL B CA 1
ATOM 1618 C C . VAL B 2 22 ? 180.804 109.738 94.245 1.00 112.34 130 VAL B C 1
ATOM 1619 O O . VAL B 2 22 ? 181.200 108.936 93.391 1.00 112.34 130 VAL B O 1
ATOM 1623 N N . LEU B 2 23 ? 179.895 110.667 93.985 1.00 110.08 131 LEU B N 1
ATOM 1624 C CA . LEU B 2 23 ? 179.252 110.764 92.685 1.00 110.08 131 LEU B CA 1
ATOM 1625 C C . LEU B 2 23 ? 179.598 112.092 92.036 1.00 110.08 131 LEU B C 1
ATOM 1626 O O . LEU B 2 23 ? 179.523 113.145 92.677 1.00 110.08 131 LEU B O 1
ATOM 1631 N N . SER B 2 24 ? 180.022 112.031 90.780 1.00 116.73 132 SER B N 1
ATOM 1632 C CA . SER B 2 24 ? 180.391 113.220 90.032 1.00 116.73 132 SER B CA 1
ATOM 1633 C C . SER B 2 24 ? 179.273 113.569 89.061 1.00 116.73 132 SER B C 1
ATOM 1634 O O . SER B 2 24 ? 178.570 112.689 88.564 1.00 116.73 132 SER B O 1
ATOM 1637 N N . THR B 2 25 ? 179.082 114.865 88.831 1.00 120.15 133 THR B N 1
ATOM 1638 C CA . THR B 2 25 ? 178.042 115.344 87.931 1.00 120.15 133 THR B CA 1
ATOM 1639 C C . THR B 2 25 ? 178.531 116.519 87.092 1.00 120.15 133 THR B C 1
ATOM 1640 O O . THR B 2 25 ? 178.848 117.584 87.639 1.00 120.15 133 THR B O 1
ATOM 1644 N N . PRO B 2 26 ? 178.618 116.366 85.772 1.00 122.03 134 PRO B N 1
ATOM 1645 C CA . PRO B 2 26 ? 179.051 117.468 84.901 1.00 122.03 134 PRO B CA 1
ATOM 1646 C C . PRO B 2 26 ? 177.936 118.374 84.396 1.00 122.03 134 PRO B C 1
ATOM 1647 O O . PRO B 2 26 ? 178.212 119.233 83.553 1.00 122.03 134 PRO B O 1
ATOM 1651 N N . ASP B 2 27 ? 176.701 118.211 84.866 1.00 124.69 135 ASP B N 1
ATOM 1652 C CA . ASP B 2 27 ? 175.592 119.032 84.396 1.00 124.69 135 ASP B CA 1
ATOM 1653 C C . ASP B 2 27 ? 174.478 119.013 85.433 1.00 124.69 135 ASP B C 1
ATOM 1654 O O . ASP B 2 27 ? 174.400 118.095 86.250 1.00 124.69 135 ASP B O 1
ATOM 1659 N N . VAL B 2 28 ? 173.652 120.064 85.422 1.00 119.60 136 VAL B N 1
ATOM 1660 C CA . VAL B 2 28 ? 172.517 120.191 86.334 1.00 119.60 136 VAL B CA 1
ATOM 1661 C C . VAL B 2 28 ? 171.741 118.882 86.379 1.00 119.60 136 VAL B C 1
ATOM 1662 O O . VAL B 2 28 ? 171.265 118.404 85.344 1.00 119.60 136 VAL B O 1
ATOM 1666 N N . GLU B 2 29 ? 171.567 118.317 87.575 1.00 120.62 137 GLU B N 1
ATOM 1667 C CA . GLU B 2 29 ? 170.890 117.030 87.713 1.00 120.62 137 GLU B CA 1
ATOM 1668 C C . GLU B 2 29 ? 170.221 116.937 89.077 1.00 120.62 137 GLU B C 1
ATOM 1669 O O . GLU B 2 29 ? 170.778 117.392 90.079 1.00 120.62 137 GLU B O 1
ATOM 1675 N N . ARG B 2 30 ? 169.028 116.349 89.110 1.00 111.44 138 ARG B N 1
ATOM 1676 C CA . ARG B 2 30 ? 168.245 116.217 90.332 1.00 111.44 138 ARG B CA 1
ATOM 1677 C C . ARG B 2 30 ? 168.176 114.772 90.809 1.00 111.44 138 ARG B C 1
ATOM 1678 O O . ARG B 2 30 ? 167.972 113.853 90.012 1.00 111.44 138 ARG B O 1
ATOM 1686 N N . PHE B 2 31 ? 168.356 114.581 92.116 1.00 105.55 139 PHE B N 1
ATOM 1687 C CA . PHE B 2 31 ? 168.309 113.281 92.769 1.00 105.55 139 PHE B CA 1
ATOM 1688 C C . PHE B 2 31 ? 167.204 113.287 93.818 1.00 105.55 139 PHE B C 1
ATOM 1689 O O . PHE B 2 31 ? 166.798 114.345 94.314 1.00 105.55 139 PHE B O 1
ATOM 1697 N N . VAL B 2 32 ? 166.734 112.092 94.179 1.00 103.15 140 VAL B N 1
ATOM 1698 C CA . VAL B 2 32 ? 165.722 111.955 95.222 1.00 103.15 140 VAL B CA 1
ATOM 1699 C C . VAL B 2 32 ? 166.136 110.818 96.149 1.00 103.15 140 VAL B C 1
ATOM 1700 O O . VAL B 2 32 ? 165.608 109.704 96.068 1.00 103.15 140 VAL B O 1
ATOM 1704 N N . ILE B 2 33 ? 167.107 111.090 97.019 1.00 100.34 141 ILE B N 1
ATOM 1705 C CA . ILE B 2 33 ? 167.598 110.099 97.967 1.00 100.34 141 ILE B CA 1
ATOM 1706 C C . ILE B 2 33 ? 166.538 109.796 99.020 1.00 100.34 141 ILE B C 1
ATOM 1707 O O . ILE B 2 33 ? 165.729 110.659 99.380 1.00 100.34 141 ILE B O 1
ATOM 1712 N N . LEU B 2 34 ? 166.529 108.561 99.526 1.00 100.19 142 LEU B N 1
ATOM 1713 C CA . LEU B 2 34 ? 165.585 108.195 100.573 1.00 100.19 142 LEU B CA 1
ATOM 1714 C C . LEU B 2 34 ? 166.331 107.488 101.695 1.00 100.19 142 LEU B C 1
ATOM 1715 O O . LEU B 2 34 ? 167.194 106.642 101.442 1.00 100.19 142 LEU B O 1
ATOM 1720 N N . GLY B 2 35 ? 165.992 107.842 102.937 1.00 98.93 143 GLY B N 1
ATOM 1721 C CA . GLY B 2 35 ? 166.590 107.244 104.117 1.00 98.93 143 GLY B CA 1
ATOM 1722 C C . GLY B 2 35 ? 167.282 108.283 104.992 1.00 98.93 143 GLY B C 1
ATOM 1723 O O . GLY B 2 35 ? 166.777 109.393 105.190 1.00 98.93 143 GLY B O 1
ATOM 1724 N N . ASN B 2 36 ? 168.448 107.914 105.509 1.00 97.69 144 ASN B N 1
ATOM 1725 C CA . ASN B 2 36 ? 169.250 108.769 106.375 1.00 97.69 144 ASN B CA 1
ATOM 1726 C C . ASN B 2 36 ? 170.620 108.925 105.742 1.00 97.69 144 ASN B C 1
ATOM 1727 O O . ASN B 2 36 ? 171.312 107.928 105.520 1.00 97.69 144 ASN B O 1
ATOM 1732 N N . TYR B 2 37 ? 171.020 110.160 105.454 1.00 95.09 145 TYR B N 1
ATOM 1733 C CA . TYR B 2 37 ? 172.305 110.343 104.799 1.00 95.09 145 TYR B CA 1
ATOM 1734 C C . TYR B 2 37 ? 172.922 111.675 105.188 1.00 95.09 145 TYR B C 1
ATOM 1735 O O . TYR B 2 37 ? 172.284 112.525 105.806 1.00 95.09 145 TYR B O 1
ATOM 1744 N N . GLY B 2 38 ? 174.193 111.823 104.856 1.00 97.23 146 GLY B N 1
ATOM 1745 C CA . GLY B 2 38 ? 174.929 113.050 105.115 1.00 97.23 146 GLY B CA 1
ATOM 1746 C C . GLY B 2 38 ? 175.511 113.573 103.817 1.00 97.23 146 GLY B C 1
ATOM 1747 O O . GLY B 2 38 ? 176.031 112.799 103.011 1.00 97.23 146 GLY B O 1
ATOM 1748 N N . VAL B 2 39 ? 175.447 114.888 103.634 1.00 96.99 147 VAL B N 1
ATOM 1749 C CA . VAL B 2 39 ? 175.944 115.537 102.428 1.00 96.99 147 VAL B CA 1
ATOM 1750 C C . VAL B 2 39 ? 177.123 116.424 102.789 1.00 96.99 147 VAL B C 1
ATOM 1751 O O . VAL B 2 39 ? 177.133 117.063 103.849 1.00 96.99 147 VAL B O 1
ATOM 1755 N N . LYS B 2 40 ? 178.126 116.458 101.900 1.00 97.40 148 LYS B N 1
ATOM 1756 C CA . LYS B 2 40 ? 179.331 117.270 102.074 1.00 97.40 148 LYS B CA 1
ATOM 1757 C C . LYS B 2 40 ? 179.855 117.632 100.683 1.00 97.40 148 LYS B C 1
ATOM 1758 O O . LYS B 2 40 ? 180.702 116.942 100.115 1.00 97.40 148 LYS B O 1
ATOM 1764 N N . VAL B 2 41 ? 179.316 118.715 100.123 1.00 99.10 149 VAL B N 1
ATOM 1765 C CA . VAL B 2 41 ? 179.711 119.186 98.799 1.00 99.10 149 VAL B CA 1
ATOM 1766 C C . VAL B 2 41 ? 181.223 119.295 98.691 1.00 99.10 149 VAL B C 1
ATOM 1767 O O . VAL B 2 41 ? 181.843 120.156 99.322 1.00 99.10 149 VAL B O 1
ATOM 1771 N N . HIS B 2 42 ? 181.821 118.424 97.882 1.00 107.32 150 HIS B N 1
ATOM 1772 C CA . HIS B 2 42 ? 183.268 118.442 97.711 1.00 107.32 150 HIS B CA 1
ATOM 1773 C C . HIS B 2 42 ? 183.700 119.594 96.813 1.00 107.32 150 HIS B C 1
ATOM 1774 O O . HIS B 2 42 ? 184.680 120.285 97.108 1.00 107.32 150 HIS B O 1
ATOM 1781 N N . GLN B 2 43 ? 183.000 119.795 95.699 1.00 110.42 151 GLN B N 1
ATOM 1782 C CA . GLN B 2 43 ? 183.287 120.879 94.771 1.00 110.42 151 GLN B CA 1
ATOM 1783 C C . GLN B 2 43 ? 182.011 121.270 94.041 1.00 110.42 151 GLN B C 1
ATOM 1784 O O . GLN B 2 43 ? 181.258 120.400 93.605 1.00 110.42 151 GLN B O 1
ATOM 1790 N N . GLY B 2 44 ? 181.771 122.573 93.907 1.00 107.81 152 GLY B N 1
ATOM 1791 C CA . GLY B 2 44 ? 180.592 123.039 93.200 1.00 107.81 152 GLY B CA 1
ATOM 1792 C C . GLY B 2 44 ? 179.512 123.686 94.043 1.00 107.81 152 GLY B C 1
ATOM 1793 O O . GLY B 2 44 ? 179.811 124.538 94.883 1.00 107.81 152 GLY B O 1
ATOM 1794 N N . GLU B 2 45 ? 178.254 123.300 93.828 1.00 106.79 153 GLU B N 1
ATOM 1795 C CA . GLU B 2 45 ? 177.142 123.886 94.567 1.00 106.79 153 GLU B CA 1
ATOM 1796 C C . GLU B 2 45 ? 175.903 123.018 94.415 1.00 106.79 153 GLU B C 1
ATOM 1797 O O . GLU B 2 45 ? 175.569 122.594 93.298 1.00 106.79 153 GLU B O 1
ATOM 1803 N N . VAL B 2 46 ? 175.228 122.751 95.537 1.00 99.85 154 VAL B N 1
ATOM 1804 C CA . VAL B 2 46 ? 174.024 121.929 95.532 1.00 99.85 154 VAL B CA 1
ATOM 1805 C C . VAL B 2 46 ? 172.956 122.595 96.389 1.00 99.85 154 VAL B C 1
ATOM 1806 O O . VAL B 2 46 ? 173.258 123.335 97.329 1.00 99.85 154 VAL B O 1
ATOM 1810 N N . THR B 2 47 ? 171.696 122.360 96.034 1.00 94.67 155 THR B N 1
ATOM 1811 C CA . THR B 2 47 ? 170.566 122.879 96.789 1.00 94.67 155 THR B CA 1
ATOM 1812 C C . THR B 2 47 ? 169.751 121.720 97.340 1.00 94.67 155 THR B C 1
ATOM 1813 O O . THR B 2 47 ? 169.466 120.753 96.622 1.00 94.67 155 THR B O 1
ATOM 1817 N N . ILE B 2 48 ? 169.364 121.825 98.609 1.00 91.05 156 ILE B N 1
ATOM 1818 C CA . ILE B 2 48 ? 168.580 120.797 99.286 1.00 91.05 156 ILE B CA 1
ATOM 1819 C C . ILE B 2 48 ? 167.449 121.464 100.049 1.00 91.05 156 ILE B C 1
ATOM 1820 O O . ILE B 2 48 ? 167.699 122.177 101.026 1.00 91.05 156 ILE B O 1
ATOM 1825 N N . ALA B 2 49 ? 166.212 121.188 99.641 1.00 90.38 157 ALA B N 1
ATOM 1826 C CA . ALA B 2 49 ? 165.001 121.705 100.272 1.00 90.38 157 ALA B CA 1
ATOM 1827 C C . ALA B 2 49 ? 165.115 123.122 100.817 1.00 90.38 157 ALA B C 1
ATOM 1828 O O . ALA B 2 49 ? 164.678 123.388 101.940 1.00 90.38 157 ALA B O 1
ATOM 1830 N N . GLY B 2 50 ? 165.703 124.036 100.055 1.00 89.96 158 GLY B N 1
ATOM 1831 C CA . GLY B 2 50 ? 165.804 125.419 100.457 1.00 89.96 158 GLY B CA 1
ATOM 1832 C C . GLY B 2 50 ? 167.197 125.890 100.808 1.00 89.96 158 GLY B C 1
ATOM 1833 O O . GLY B 2 50 ? 167.448 127.100 100.771 1.00 89.96 158 GLY B O 1
ATOM 1834 N N . ALA B 2 51 ? 168.109 124.988 101.142 1.00 90.11 159 ALA B N 1
ATOM 1835 C CA . ALA B 2 51 ? 169.457 125.381 101.516 1.00 90.11 159 ALA B CA 1
ATOM 1836 C C . ALA B 2 51 ? 170.406 125.226 100.335 1.00 90.11 159 ALA B C 1
ATOM 1837 O O . ALA B 2 51 ? 170.111 124.548 99.351 1.00 90.11 159 ALA B O 1
ATOM 1839 N N . THR B 2 52 ? 171.571 125.853 100.461 1.00 92.62 160 THR B N 1
ATOM 1840 C CA . THR B 2 52 ? 172.603 125.836 99.432 1.00 92.62 160 THR B CA 1
ATOM 1841 C C . THR B 2 52 ? 173.945 125.526 100.073 1.00 92.62 160 THR B C 1
ATOM 1842 O O . THR B 2 52 ? 174.412 126.277 100.931 1.00 92.62 160 THR B O 1
ATOM 1846 N N . LEU B 2 53 ? 174.589 124.457 99.632 1.00 98.49 161 LEU B N 1
ATOM 1847 C CA . LEU B 2 53 ? 175.863 124.053 100.201 1.00 98.49 161 LEU B CA 1
ATOM 1848 C C . LEU B 2 53 ? 176.965 124.200 99.163 1.00 98.49 161 LEU B C 1
ATOM 1849 O O . LEU B 2 53 ? 176.790 123.831 97.992 1.00 98.49 161 LEU B O 1
ATOM 1854 N N . THR B 2 54 ? 178.094 124.760 99.609 1.00 103.49 162 THR B N 1
ATOM 1855 C CA . THR B 2 54 ? 179.283 125.023 98.811 1.00 103.49 162 THR B CA 1
ATOM 1856 C C . THR B 2 54 ? 180.478 124.282 99.409 1.00 103.49 162 THR B C 1
ATOM 1857 O O . THR B 2 54 ? 180.325 123.622 100.443 1.00 103.49 162 THR B O 1
ATOM 1861 N N . PRO B 2 55 ? 181.670 124.341 98.796 1.00 104.35 163 PRO B N 1
ATOM 1862 C CA . PRO B 2 55 ? 182.827 123.640 99.381 1.00 104.35 163 PRO B CA 1
ATOM 1863 C C . PRO B 2 55 ? 183.146 123.995 100.824 1.00 104.35 163 PRO B C 1
ATOM 1864 O O . PRO B 2 55 ? 183.611 123.126 101.572 1.00 104.35 163 PRO B O 1
ATOM 1868 N N . ILE B 2 56 ? 182.916 125.234 101.244 1.00 104.33 164 ILE B N 1
ATOM 1869 C CA . ILE B 2 56 ? 183.262 125.659 102.613 1.00 104.33 164 ILE B CA 1
ATOM 1870 C C . ILE B 2 56 ? 182.012 125.453 103.458 1.00 104.33 164 ILE B C 1
ATOM 1871 O O . ILE B 2 56 ? 181.249 126.375 103.748 1.00 104.33 164 ILE B O 1
ATOM 1876 N N . ASP B 2 57 ? 181.824 124.213 103.902 1.00 107.70 165 ASP B N 1
ATOM 1877 C CA . ASP B 2 57 ? 180.687 123.849 104.735 1.00 107.70 165 ASP B CA 1
ATOM 1878 C C . ASP B 2 57 ? 180.985 122.533 105.431 1.00 107.70 165 ASP B C 1
ATOM 1879 O O . ASP B 2 57 ? 181.795 121.729 104.965 1.00 107.70 165 ASP B O 1
ATOM 1884 N N . ASP B 2 58 ? 180.318 122.333 106.558 1.00 105.49 166 ASP B N 1
ATOM 1885 C CA . ASP B 2 58 ? 180.446 121.115 107.337 1.00 105.49 166 ASP B CA 1
ATOM 1886 C C . ASP B 2 58 ? 179.410 120.096 106.870 1.00 105.49 166 ASP B C 1
ATOM 1887 O O . ASP B 2 58 ? 178.455 120.427 106.163 1.00 105.49 166 ASP B O 1
ATOM 1892 N N . VAL B 2 59 ? 179.625 118.837 107.251 1.00 96.98 167 VAL B N 1
ATOM 1893 C CA . VAL B 2 59 ? 178.698 117.777 106.878 1.00 96.98 167 VAL B CA 1
ATOM 1894 C C . VAL B 2 59 ? 177.314 118.100 107.415 1.00 96.98 167 VAL B C 1
ATOM 1895 O O . VAL B 2 59 ? 177.157 118.476 108.582 1.00 96.98 167 VAL B O 1
ATOM 1899 N N . GLN B 2 60 ? 176.301 117.968 106.565 1.00 96.63 168 GLN B N 1
ATOM 1900 C CA . GLN B 2 60 ? 174.919 118.222 106.953 1.00 96.63 168 GLN B CA 1
ATOM 1901 C C . GLN B 2 60 ? 174.132 116.923 106.877 1.00 96.63 168 GLN B C 1
ATOM 1902 O O . GLN B 2 60 ? 174.083 116.285 105.820 1.00 96.63 168 GLN B O 1
ATOM 1908 N N . TRP B 2 61 ? 173.534 116.528 107.997 1.00 93.03 169 TRP B N 1
ATOM 1909 C CA . TRP B 2 61 ? 172.768 115.293 108.083 1.00 93.03 169 TRP B CA 1
ATOM 1910 C C . TRP B 2 61 ? 171.328 115.550 107.669 1.00 93.03 169 TRP B C 1
ATOM 1911 O O . TRP B 2 61 ? 170.721 116.532 108.101 1.00 93.03 169 TRP B O 1
ATOM 1922 N N . VAL B 2 62 ? 170.786 114.669 106.835 1.00 91.20 170 VAL B N 1
ATOM 1923 C CA . VAL B 2 62 ? 169.429 114.793 106.323 1.00 91.20 170 VAL B CA 1
ATOM 1924 C C . VAL B 2 62 ? 168.660 113.512 106.606 1.00 91.20 170 VAL B C 1
ATOM 1925 O O . VAL B 2 62 ? 169.145 112.409 106.320 1.00 91.20 170 VAL B O 1
ATOM 1929 N N . HIS B 2 63 ? 167.475 113.664 107.184 1.00 88.37 171 HIS B N 1
ATOM 1930 C CA . HIS B 2 63 ? 166.547 112.578 107.460 1.00 88.37 171 HIS B CA 1
ATOM 1931 C C . HIS B 2 63 ? 165.380 112.723 106.493 1.00 88.37 171 HIS B C 1
ATOM 1932 O O . HIS B 2 63 ? 164.709 113.758 106.491 1.00 88.37 171 HIS B O 1
ATOM 1939 N N . ALA B 2 64 ? 165.148 111.711 105.658 1.00 91.26 172 ALA B N 1
ATOM 1940 C CA . ALA B 2 64 ? 164.051 111.790 104.701 1.00 91.26 172 ALA B CA 1
ATOM 1941 C C . ALA B 2 64 ? 162.969 110.751 104.974 1.00 91.26 172 ALA B C 1
ATOM 1942 O O . ALA B 2 64 ? 162.835 109.788 104.212 1.00 91.26 172 ALA B O 1
ATOM 1944 N N . PRO B 2 65 ? 162.199 110.899 106.047 1.00 93.59 173 PRO B N 1
ATOM 1945 C CA . PRO B 2 65 ? 161.132 109.940 106.343 1.00 93.59 173 PRO B CA 1
ATOM 1946 C C . PRO B 2 65 ? 160.159 109.760 105.192 1.00 93.59 173 PRO B C 1
ATOM 1947 O O . PRO B 2 65 ? 159.643 110.725 104.629 1.00 93.59 173 PRO B O 1
ATOM 1951 N N . HIS B 2 66 ? 159.916 108.501 104.850 1.00 100.56 174 HIS B N 1
ATOM 1952 C CA . HIS B 2 66 ? 158.992 108.086 103.802 1.00 100.56 174 HIS B CA 1
ATOM 1953 C C . HIS B 2 66 ? 157.592 108.678 103.961 1.00 100.56 174 HIS B C 1
ATOM 1954 O O . HIS B 2 66 ? 156.782 108.630 103.030 1.00 100.56 174 HIS B O 1
ATOM 1961 N N . CYS B 2 67 ? 157.310 109.273 105.117 1.00 98.54 175 CYS B N 1
ATOM 1962 C CA . CYS B 2 67 ? 156.003 109.854 105.400 1.00 98.54 175 CYS B CA 1
ATOM 1963 C C . CYS B 2 67 ? 155.769 111.144 104.628 1.00 98.54 175 CYS B C 1
ATOM 1964 O O . CYS B 2 67 ? 154.905 111.201 103.750 1.00 98.54 175 CYS B O 1
ATOM 1967 N N . HIS B 2 68 ? 156.526 112.187 104.960 1.00 98.86 176 HIS B N 1
ATOM 1968 C CA . HIS B 2 68 ? 156.399 113.493 104.322 1.00 98.86 176 HIS B CA 1
ATOM 1969 C C . HIS B 2 68 ? 156.884 113.479 102.880 1.00 98.86 176 HIS B C 1
ATOM 1970 O O . HIS B 2 68 ? 156.890 112.433 102.226 1.00 98.86 176 HIS B O 1
ATOM 1977 N N . ALA B 2 69 ? 157.294 114.636 102.376 1.00 98.31 177 ALA B N 1
ATOM 1978 C CA . ALA B 2 69 ? 157.766 114.772 101.006 1.00 98.31 177 ALA B CA 1
ATOM 1979 C C . ALA B 2 69 ? 159.287 114.752 101.017 1.00 98.31 177 ALA B C 1
ATOM 1980 O O . ALA B 2 69 ? 159.924 115.665 101.551 1.00 98.31 177 ALA B O 1
ATOM 1982 N N . LEU B 2 70 ? 159.856 113.697 100.449 1.00 98.70 178 LEU B N 1
ATOM 1983 C CA . LEU B 2 70 ? 161.292 113.499 100.379 1.00 98.70 178 LEU B CA 1
ATOM 1984 C C . LEU B 2 70 ? 161.981 114.733 99.803 1.00 98.70 178 LEU B C 1
ATOM 1985 O O . LEU B 2 70 ? 161.611 115.187 98.713 1.00 98.70 178 LEU B O 1
ATOM 1990 N N . PRO B 2 71 ? 162.954 115.308 100.503 1.00 94.08 179 PRO B N 1
ATOM 1991 C CA . PRO B 2 71 ? 163.658 116.477 99.973 1.00 94.08 179 PRO B CA 1
ATOM 1992 C C . PRO B 2 71 ? 164.380 116.146 98.678 1.00 94.08 179 PRO B C 1
ATOM 1993 O O . PRO B 2 71 ? 165.086 115.142 98.579 1.00 94.08 179 PRO B O 1
ATOM 1997 N N . VAL B 2 72 ? 164.205 116.993 97.696 1.00 96.50 180 VAL B N 1
ATOM 1998 C CA . VAL B 2 72 ? 164.845 116.821 96.400 1.00 96.50 180 VAL B CA 1
ATOM 1999 C C . VAL B 2 72 ? 166.182 117.535 96.442 1.00 96.50 180 VAL B C 1
ATOM 2000 O O . VAL B 2 72 ? 166.326 118.586 97.072 1.00 96.50 180 VAL B O 1
ATOM 2004 N N . LEU B 2 73 ? 167.172 116.974 95.760 1.00 97.47 181 LEU B N 1
ATOM 2005 C CA . LEU B 2 73 ? 168.514 117.536 95.732 1.00 97.47 181 LEU B CA 1
ATOM 2006 C C . LEU B 2 73 ? 168.853 117.904 94.300 1.00 97.47 181 LEU B C 1
ATOM 2007 O O . LEU B 2 73 ? 168.781 117.058 93.407 1.00 97.47 181 LEU B O 1
ATOM 2012 N N . ARG B 2 74 ? 169.230 119.157 94.080 1.00 101.42 182 ARG B N 1
ATOM 2013 C CA . ARG B 2 74 ? 169.567 119.624 92.744 1.00 101.42 182 ARG B CA 1
ATOM 2014 C C . ARG B 2 74 ? 171.017 120.067 92.736 1.00 101.42 182 ARG B C 1
ATOM 2015 O O . ARG B 2 74 ? 171.429 120.901 93.547 1.00 101.42 182 ARG B O 1
ATOM 2023 N N . THR B 2 75 ? 171.774 119.509 91.806 1.00 111.30 183 THR B N 1
ATOM 2024 C CA . THR B 2 75 ? 173.198 119.741 91.658 1.00 111.30 183 THR B CA 1
ATOM 2025 C C . THR B 2 75 ? 173.457 120.623 90.448 1.00 111.30 183 THR B C 1
ATOM 2026 O O . THR B 2 75 ? 172.815 120.452 89.404 1.00 111.30 183 THR B O 1
ATOM 2030 N N . ALA B 2 76 ? 174.416 121.543 90.573 1.00 116.37 184 ALA B N 1
ATOM 2031 C CA . ALA B 2 76 ? 174.738 122.465 89.491 1.00 116.37 184 ALA B CA 1
ATOM 2032 C C . ALA B 2 76 ? 176.027 122.027 88.804 1.00 116.37 184 ALA B C 1
ATOM 2033 O O . ALA B 2 76 ? 176.735 121.145 89.301 1.00 116.37 184 ALA B O 1
ATOM 2035 N N . ASN B 2 77 ? 176.306 122.644 87.654 1.00 119.49 185 ASN B N 1
ATOM 2036 C CA . ASN B 2 77 ? 177.457 122.405 86.784 1.00 119.49 185 ASN B CA 1
ATOM 2037 C C . ASN B 2 77 ? 178.789 122.117 87.467 1.00 119.49 185 ASN B C 1
ATOM 2038 O O . ASN B 2 77 ? 179.233 122.879 88.331 1.00 119.49 185 ASN B O 1
ATOM 2043 N N . ASP B 2 78 ? 179.432 121.020 87.062 1.00 119.23 186 ASP B N 1
ATOM 2044 C CA . ASP B 2 78 ? 180.747 120.613 87.555 1.00 119.23 186 ASP B CA 1
ATOM 2045 C C . ASP B 2 78 ? 180.774 120.492 89.080 1.00 119.23 186 ASP B C 1
ATOM 2046 O O . ASP B 2 78 ? 181.357 121.308 89.792 1.00 119.23 186 ASP B O 1
ATOM 2051 N N . THR B 2 79 ? 180.116 119.443 89.567 1.00 114.92 187 THR B N 1
ATOM 2052 C CA . THR B 2 79 ? 180.034 119.207 90.999 1.00 114.92 187 THR B CA 1
ATOM 2053 C C . THR B 2 79 ? 180.417 117.769 91.326 1.00 114.92 187 THR B C 1
ATOM 2054 O O . THR B 2 79 ? 180.275 116.865 90.501 1.00 114.92 187 THR B O 1
ATOM 2058 N N . VAL B 2 80 ? 180.928 117.576 92.539 1.00 109.43 188 VAL B N 1
ATOM 2059 C CA . VAL B 2 80 ? 181.314 116.275 93.069 1.00 109.43 188 VAL B CA 1
ATOM 2060 C C . VAL B 2 80 ? 180.759 116.194 94.481 1.00 109.43 188 VAL B C 1
ATOM 2061 O O . VAL B 2 80 ? 181.112 117.017 95.332 1.00 109.43 188 VAL B O 1
ATOM 2065 N N . ILE B 2 81 ? 179.894 115.220 94.736 1.00 104.05 189 ILE B N 1
ATOM 2066 C CA . ILE B 2 81 ? 179.261 115.104 96.042 1.00 104.05 189 ILE B CA 1
ATOM 2067 C C . ILE B 2 81 ? 179.681 113.803 96.705 1.00 104.05 189 ILE B C 1
ATOM 2068 O O . ILE B 2 81 ? 179.895 112.782 96.042 1.00 104.05 189 ILE B O 1
ATOM 2073 N N . GLU B 2 82 ? 179.806 113.850 98.030 1.00 106.88 190 GLU B N 1
ATOM 2074 C CA . GLU B 2 82 ? 180.163 112.694 98.845 1.00 106.88 190 GLU B CA 1
ATOM 2075 C C . GLU B 2 82 ? 179.019 112.431 99.816 1.00 106.88 190 GLU B C 1
ATOM 2076 O O . GLU B 2 82 ? 178.758 113.244 100.707 1.00 106.88 190 GLU B O 1
ATOM 2082 N N . LEU B 2 83 ? 178.344 111.300 99.650 1.00 101.65 191 LEU B N 1
ATOM 2083 C CA . LEU B 2 83 ? 177.218 110.915 100.492 1.00 101.65 191 LEU B CA 1
ATOM 2084 C C . LEU B 2 83 ? 177.703 109.915 101.534 1.00 101.65 191 LEU B C 1
ATOM 2085 O O . LEU B 2 83 ? 178.132 108.809 101.185 1.00 101.65 191 LEU B O 1
ATOM 2090 N N . LEU B 2 84 ? 177.645 110.326 102.844 1.00 101.66 192 LEU B N 1
ATOM 2091 C CA . LEU B 2 84 ? 178.058 109.549 104.004 1.00 101.66 192 LEU B CA 1
ATOM 2092 C C . LEU B 2 84 ? 176.866 108.884 104.685 1.00 101.66 192 LEU B C 1
ATOM 2093 O O . LEU B 2 84 ? 175.756 109.420 104.672 1.00 101.66 192 LEU B O 1
ATOM 2098 N N . PRO B 2 85 ? 177.063 107.707 105.281 1.00 100.57 193 PRO B N 1
ATOM 2099 C CA . PRO B 2 85 ? 175.971 107.036 105.999 1.00 100.57 193 PRO B CA 1
ATOM 2100 C C . PRO B 2 85 ? 175.823 107.582 107.415 1.00 100.57 193 PRO B C 1
ATOM 2101 O O . PRO B 2 85 ? 176.806 107.711 108.148 1.00 100.57 193 PRO B O 1
ATOM 2105 N N . CYS B 2 86 ? 174.593 107.918 107.797 1.00 100.55 194 CYS B N 1
ATOM 2106 C CA . CYS B 2 86 ? 174.370 108.460 109.131 1.00 100.55 194 CYS B CA 1
ATOM 2107 C C . CYS B 2 86 ? 174.503 107.365 110.188 1.00 100.55 194 CYS B C 1
ATOM 2108 O O . CYS B 2 86 ? 173.974 106.265 110.013 1.00 100.55 194 CYS B O 1
ATOM 2111 N N . PRO B 2 87 ? 175.194 107.638 111.294 1.00 100.53 195 PRO B N 1
ATOM 2112 C CA . PRO B 2 87 ? 175.339 106.632 112.355 1.00 100.53 195 PRO B CA 1
ATOM 2113 C C . PRO B 2 87 ? 174.136 106.474 113.283 1.00 100.53 195 PRO B C 1
ATOM 2114 O O . PRO B 2 87 ? 173.508 105.410 113.324 1.00 100.53 195 PRO B O 1
ATOM 2118 N N . THR B 2 88 ? 173.797 107.542 114.016 1.00 99.94 196 THR B N 1
ATOM 2119 C CA . THR B 2 88 ? 172.717 107.515 115.000 1.00 99.94 196 THR B CA 1
ATOM 2120 C C . THR B 2 88 ? 171.395 107.020 114.438 1.00 99.94 196 THR B C 1
ATOM 2121 O O . THR B 2 88 ? 170.503 106.660 115.211 1.00 99.94 196 THR B O 1
ATOM 2125 N N . ALA B 2 89 ? 171.234 107.021 113.116 1.00 98.49 197 ALA B N 1
ATOM 2126 C CA . ALA B 2 89 ? 170.004 106.522 112.518 1.00 98.49 197 ALA B CA 1
ATOM 2127 C C . ALA B 2 89 ? 169.697 105.099 112.959 1.00 98.49 197 ALA B C 1
ATOM 2128 O O . ALA B 2 89 ? 168.525 104.718 113.052 1.00 98.49 197 ALA B O 1
ATOM 2130 N N . GLN B 2 90 ? 170.733 104.301 113.229 1.00 98.34 198 GLN B N 1
ATOM 2131 C CA . GLN B 2 90 ? 170.532 102.907 113.616 1.00 98.34 198 GLN B CA 1
ATOM 2132 C C . GLN B 2 90 ? 169.630 102.802 114.843 1.00 98.34 198 GLN B C 1
ATOM 2133 O O . GLN B 2 90 ? 168.687 101.996 114.874 1.00 98.34 198 GLN B O 1
ATOM 2139 N N . GLY B 2 91 ? 169.893 103.626 115.858 1.00 95.47 199 GLY B N 1
ATOM 2140 C CA . GLY B 2 91 ? 169.059 103.606 117.049 1.00 95.47 199 GLY B CA 1
ATOM 2141 C C . GLY B 2 91 ? 167.609 103.912 116.736 1.00 95.47 199 GLY B C 1
ATOM 2142 O O . GLY B 2 91 ? 166.699 103.234 117.217 1.00 95.47 199 GLY B O 1
ATOM 2143 N N . LEU B 2 92 ? 167.375 104.952 115.935 1.00 91.59 200 LEU B N 1
ATOM 2144 C CA . LEU B 2 92 ? 166.013 105.308 115.555 1.00 91.59 200 LEU B CA 1
ATOM 2145 C C . LEU B 2 92 ? 165.327 104.146 114.853 1.00 91.59 200 LEU B C 1
ATOM 2146 O O . LEU B 2 92 ? 164.162 103.846 115.125 1.00 91.59 200 LEU B O 1
ATOM 2151 N N . ARG B 2 93 ? 166.020 103.515 113.902 1.00 97.19 201 ARG B N 1
ATOM 2152 C CA . ARG B 2 93 ? 165.452 102.364 113.209 1.00 97.19 201 ARG B CA 1
ATOM 2153 C C . ARG B 2 93 ? 164.951 101.310 114.187 1.00 97.19 201 ARG B C 1
ATOM 2154 O O . ARG B 2 93 ? 163.810 100.848 114.081 1.00 97.19 201 ARG B O 1
ATOM 2162 N N . GLU B 2 94 ? 165.796 100.901 115.139 1.00 95.54 202 GLU B N 1
ATOM 2163 C CA . GLU B 2 94 ? 165.379 99.873 116.093 1.00 95.54 202 GLU B CA 1
ATOM 2164 C C . GLU B 2 94 ? 164.077 100.194 116.818 1.00 95.54 202 GLU B C 1
ATOM 2165 O O . GLU B 2 94 ? 163.446 99.295 117.386 1.00 95.54 202 GLU B O 1
ATOM 2171 N N . LEU B 2 95 ? 163.635 101.452 116.774 1.00 88.48 203 LEU B N 1
ATOM 2172 C CA . LEU B 2 95 ? 162.396 101.810 117.451 1.00 88.48 203 LEU B CA 1
ATOM 2173 C C . LEU B 2 95 ? 161.211 101.072 116.857 1.00 88.48 203 LEU B C 1
ATOM 2174 O O . LEU B 2 95 ? 160.152 101.003 117.489 1.00 88.48 203 LEU B O 1
ATOM 2179 N N . ALA B 2 96 ? 161.379 100.493 115.668 1.00 88.24 204 ALA B N 1
ATOM 2180 C CA . ALA B 2 96 ? 160.307 99.738 115.041 1.00 88.24 204 ALA B CA 1
ATOM 2181 C C . ALA B 2 96 ? 159.905 98.534 115.871 1.00 88.24 204 ALA B C 1
ATOM 2182 O O . ALA B 2 96 ? 158.793 98.025 115.704 1.00 88.24 204 ALA B O 1
ATOM 2184 N N . ARG B 2 97 ? 160.774 98.066 116.763 1.00 89.85 205 ARG B N 1
ATOM 2185 C CA . ARG B 2 97 ? 160.397 96.926 117.581 1.00 89.85 205 ARG B CA 1
ATOM 2186 C C . ARG B 2 97 ? 159.431 97.302 118.689 1.00 89.85 205 ARG B C 1
ATOM 2187 O O . ARG B 2 97 ? 158.877 96.406 119.332 1.00 89.85 205 ARG B O 1
ATOM 2195 N N . LEU B 2 98 ? 159.212 98.592 118.929 1.00 85.00 206 LEU B N 1
ATOM 2196 C CA . LEU B 2 98 ? 158.328 99.024 119.997 1.00 85.00 206 LEU B CA 1
ATOM 2197 C C . LEU B 2 98 ? 157.017 99.593 119.486 1.00 85.00 206 LEU B C 1
ATOM 2198 O O . LEU B 2 98 ? 156.154 99.939 120.298 1.00 85.00 206 LEU B O 1
ATOM 2203 N N . ASN B 2 99 ? 156.835 99.679 118.176 1.00 83.48 207 ASN B N 1
ATOM 2204 C CA . ASN B 2 99 ? 155.607 100.200 117.597 1.00 83.48 207 ASN B CA 1
ATOM 2205 C C . ASN B 2 99 ? 155.633 99.952 116.096 1.00 83.48 207 ASN B C 1
ATOM 2206 O O . ASN B 2 99 ? 156.492 100.496 115.394 1.00 83.48 207 ASN B O 1
ATOM 2211 N N . PRO B 2 100 ? 154.717 99.138 115.570 1.00 85.55 208 PRO B N 1
ATOM 2212 C CA . PRO B 2 100 ? 154.719 98.858 114.128 1.00 85.55 208 PRO B CA 1
ATOM 2213 C C . PRO B 2 100 ? 154.612 100.089 113.256 1.00 85.55 208 PRO B C 1
ATOM 2214 O O . PRO B 2 100 ? 154.957 100.019 112.072 1.00 85.55 208 PRO B O 1
ATOM 2218 N N . LEU B 2 101 ? 154.151 101.215 113.797 1.00 84.90 209 LEU B N 1
ATOM 2219 C CA . LEU B 2 101 ? 154.015 102.420 112.987 1.00 84.90 209 LEU B CA 1
ATOM 2220 C C . LEU B 2 101 ? 155.373 102.945 112.544 1.00 84.90 209 LEU B C 1
ATOM 2221 O O . LEU B 2 101 ? 155.507 103.474 111.436 1.00 84.90 209 LEU B O 1
ATOM 2226 N N . PHE B 2 102 ? 156.390 102.812 113.390 1.00 83.08 210 PHE B N 1
ATOM 2227 C CA . PHE B 2 102 ? 157.733 103.260 113.047 1.00 83.08 210 PHE B CA 1
ATOM 2228 C C . PHE B 2 102 ? 158.439 102.313 112.093 1.00 83.08 210 PHE B C 1
ATOM 2229 O O . PHE B 2 102 ? 159.561 102.607 111.672 1.00 83.08 210 PHE B O 1
ATOM 2237 N N . GLY B 2 103 ? 157.821 101.190 111.751 1.00 86.78 211 GLY B N 1
ATOM 2238 C CA . GLY B 2 103 ? 158.430 100.240 110.846 1.00 86.78 211 GLY B CA 1
ATOM 2239 C C . GLY B 2 103 ? 158.486 100.732 109.418 1.00 86.78 211 GLY B C 1
ATOM 2240 O O . GLY B 2 103 ? 159.563 100.801 108.820 1.00 86.78 211 GLY B O 1
ATOM 2241 N N . ARG B 2 104 ? 157.332 101.088 108.857 1.00 92.67 212 ARG B N 1
ATOM 2242 C CA . ARG B 2 104 ? 157.272 101.559 107.476 1.00 92.67 212 ARG B CA 1
ATOM 2243 C C . ARG B 2 104 ? 157.445 103.074 107.442 1.00 92.67 212 ARG B C 1
ATOM 2244 O O . ARG B 2 104 ? 156.491 103.847 107.349 1.00 92.67 212 ARG B O 1
ATOM 2252 N N . LEU B 2 105 ? 158.705 103.497 107.511 1.00 94.24 213 LEU B N 1
ATOM 2253 C CA . LEU B 2 105 ? 159.012 104.921 107.438 1.00 94.24 213 LEU B CA 1
ATOM 2254 C C . LEU B 2 105 ? 160.357 105.194 106.781 1.00 94.24 213 LEU B C 1
ATOM 2255 O O . LEU B 2 105 ? 160.788 106.352 106.774 1.00 94.24 213 LEU B O 1
ATOM 2260 N N . TRP B 2 106 ? 161.035 104.193 106.235 1.00 96.88 214 TRP B N 1
ATOM 2261 C CA . TRP B 2 106 ? 162.333 104.406 105.613 1.00 96.88 214 TRP B CA 1
ATOM 2262 C C . TRP B 2 106 ? 162.494 103.387 104.492 1.00 96.88 214 TRP B C 1
ATOM 2263 O O . TRP B 2 106 ? 161.517 102.794 104.026 1.00 96.88 214 TRP B O 1
ATOM 2274 N N . ASN B 2 107 ? 163.732 103.183 104.062 1.00 106.94 215 ASN B N 1
ATOM 2275 C CA . ASN B 2 107 ? 164.037 102.220 103.018 1.00 106.94 215 ASN B CA 1
ATOM 2276 C C . ASN B 2 107 ? 164.138 100.829 103.620 1.00 106.94 215 ASN B C 1
ATOM 2277 O O . ASN B 2 107 ? 164.765 100.642 104.666 1.00 106.94 215 ASN B O 1
ATOM 2282 N N . GLU B 2 108 ? 163.517 99.851 102.966 1.00 118.65 216 GLU B N 1
ATOM 2283 C CA . GLU B 2 108 ? 163.537 98.471 103.444 1.00 118.65 216 GLU B CA 1
ATOM 2284 C C . GLU B 2 108 ? 164.623 97.673 102.732 1.00 118.65 216 GLU B C 1
ATOM 2285 O O . GLU B 2 108 ? 164.477 96.485 102.436 1.00 118.65 216 GLU B O 1
ATOM 2291 N N . THR B 2 109 ? 165.740 98.335 102.443 1.00 115.86 217 THR B N 1
ATOM 2292 C CA . THR B 2 109 ? 166.876 97.721 101.769 1.00 115.86 217 THR B CA 1
ATOM 2293 C C . THR B 2 109 ? 167.949 97.307 102.764 1.00 115.86 217 THR B C 1
ATOM 2294 O O . THR B 2 109 ? 167.662 97.060 103.939 1.00 115.86 217 THR B O 1
ATOM 2298 N N . SER B 2 110 ? 169.189 97.232 102.290 1.00 117.80 218 SER B N 1
ATOM 2299 C CA . SER B 2 110 ? 170.320 96.813 103.124 1.00 117.80 218 SER B CA 1
ATOM 2300 C C . SER B 2 110 ? 170.991 98.022 103.767 1.00 117.80 218 SER B C 1
ATOM 2301 O O . SER B 2 110 ? 171.003 98.156 104.993 1.00 117.80 218 SER B O 1
ATOM 2304 N N . ASP B 2 111 ? 171.567 98.901 102.946 1.00 117.16 219 ASP B N 1
ATOM 2305 C CA . ASP B 2 111 ? 172.261 100.078 103.455 1.00 117.16 219 ASP B CA 1
ATOM 2306 C C . ASP B 2 111 ? 171.335 101.029 104.204 1.00 117.16 219 ASP B C 1
ATOM 2307 O O . ASP B 2 111 ? 170.150 100.744 104.397 1.00 117.16 219 ASP B O 1
ATOM 2312 N N . THR B 2 112 ? 171.872 102.179 104.610 1.00 103.24 220 THR B N 1
ATOM 2313 C CA . THR B 2 112 ? 171.085 103.150 105.357 1.00 103.24 220 THR B CA 1
ATOM 2314 C C . THR B 2 112 ? 170.289 104.084 104.455 1.00 103.24 220 THR B C 1
ATOM 2315 O O . THR B 2 112 ? 169.244 104.590 104.874 1.00 103.24 220 THR B O 1
ATOM 2319 N N . PHE B 2 113 ? 170.745 104.320 103.225 1.00 104.04 221 PHE B N 1
ATOM 2320 C CA . PHE B 2 113 ? 170.055 105.217 102.306 1.00 104.04 221 PHE B CA 1
ATOM 2321 C C . PHE B 2 113 ? 170.115 104.650 100.900 1.00 104.04 221 PHE B C 1
ATOM 2322 O O . PHE B 2 113 ? 171.177 104.222 100.439 1.00 104.04 221 PHE B O 1
ATOM 2330 N N . GLN B 2 114 ? 168.971 104.644 100.226 1.00 113.29 222 GLN B N 1
ATOM 2331 C CA . GLN B 2 114 ? 168.852 104.119 98.874 1.00 113.29 222 GLN B CA 1
ATOM 2332 C C . GLN B 2 114 ? 168.387 105.202 97.912 1.00 113.29 222 GLN B C 1
ATOM 2333 O O . GLN B 2 114 ? 167.483 105.984 98.233 1.00 113.29 222 GLN B O 1
ATOM 2339 N N . ILE B 2 115 ? 169.072 105.304 96.775 1.00 115.26 223 ILE B N 1
ATOM 2340 C CA . ILE B 2 115 ? 168.677 106.237 95.729 1.00 115.26 223 ILE B CA 1
ATOM 2341 C C . ILE B 2 115 ? 167.390 105.667 95.144 1.00 115.26 223 ILE B C 1
ATOM 2342 O O . ILE B 2 115 ? 167.007 104.538 95.461 1.00 115.26 223 ILE B O 1
ATOM 2347 N N . ILE B 2 116 ? 166.713 106.426 94.287 1.00 119.57 224 ILE B N 1
ATOM 2348 C CA . ILE B 2 116 ? 165.469 105.993 93.667 1.00 119.57 224 ILE B CA 1
ATOM 2349 C C . ILE B 2 116 ? 165.599 106.200 92.162 1.00 119.57 224 ILE B C 1
ATOM 2350 O O . ILE B 2 116 ? 166.471 106.934 91.701 1.00 119.57 224 ILE B O 1
ATOM 2355 N N . TYR B 2 117 ? 164.758 105.497 91.387 1.00 127.21 225 TYR B N 1
ATOM 2356 C CA . TYR B 2 117 ? 164.725 105.692 89.934 1.00 127.21 225 TYR B CA 1
ATOM 2357 C C . TYR B 2 117 ? 163.320 105.339 89.441 1.00 127.21 225 TYR B C 1
ATOM 2358 O O . TYR B 2 117 ? 163.081 104.227 88.963 1.00 127.21 225 TYR B O 1
ATOM 2367 N N . THR B 2 118 ? 162.418 106.307 89.570 1.00 132.63 226 THR B N 1
ATOM 2368 C CA . THR B 2 118 ? 161.025 106.360 89.133 1.00 132.63 226 THR B CA 1
ATOM 2369 C C . THR B 2 118 ? 160.102 105.345 89.795 1.00 132.63 226 THR B C 1
ATOM 2370 O O . THR B 2 118 ? 158.962 105.671 90.140 1.00 132.63 226 THR B O 1
ATOM 2374 N N . SER B 2 119 ? 160.587 104.119 89.994 1.00 128.99 227 SER B N 1
ATOM 2375 C CA . SER B 2 119 ? 159.834 103.097 90.701 1.00 128.99 227 SER B CA 1
ATOM 2376 C C . SER B 2 119 ? 160.691 101.928 91.157 1.00 128.99 227 SER B C 1
ATOM 2377 O O . SER B 2 119 ? 160.153 100.989 91.752 1.00 128.99 227 SER B O 1
ATOM 2380 N N . ALA B 2 120 ? 161.998 101.950 90.898 1.00 130.18 228 ALA B N 1
ATOM 2381 C CA . ALA B 2 120 ? 162.846 100.831 91.288 1.00 130.18 228 ALA B CA 1
ATOM 2382 C C . ALA B 2 120 ? 163.025 100.727 92.784 1.00 130.18 228 ALA B C 1
ATOM 2383 O O . ALA B 2 120 ? 163.759 99.849 93.248 1.00 130.18 228 ALA B O 1
ATOM 2385 N N . ASP B 2 121 ? 162.389 101.608 93.543 1.00 130.30 229 ASP B N 1
ATOM 2386 C CA . ASP B 2 121 ? 162.473 101.593 94.993 1.00 130.30 229 ASP B CA 1
ATOM 2387 C C . ASP B 2 121 ? 161.040 101.812 95.472 1.00 130.30 229 ASP B C 1
ATOM 2388 O O . ASP B 2 121 ? 160.077 101.535 94.745 1.00 130.30 229 ASP B O 1
ATOM 2393 N N . ALA B 2 122 ? 160.885 102.277 96.716 1.00 134.14 230 ALA B N 1
ATOM 2394 C CA . ALA B 2 122 ? 159.562 102.566 97.259 1.00 134.14 230 ALA B CA 1
ATOM 2395 C C . ALA B 2 122 ? 158.734 101.294 97.378 1.00 134.14 230 ALA B C 1
ATOM 2396 O O . ALA B 2 122 ? 157.865 101.038 96.536 1.00 134.14 230 ALA B O 1
ATOM 2398 N N . PRO B 2 123 ? 159.000 100.458 98.378 1.00 135.78 231 PRO B N 1
ATOM 2399 C CA . PRO B 2 123 ? 158.284 99.179 98.496 1.00 135.78 231 PRO B CA 1
ATOM 2400 C C . PRO B 2 123 ? 156.778 99.335 98.643 1.00 135.78 231 PRO B C 1
ATOM 2401 O O . PRO B 2 123 ? 156.260 100.456 98.660 1.00 135.78 231 PRO B O 1
ATOM 2405 N N . LYS B 2 124 ? 156.079 98.201 98.753 1.00 140.22 232 LYS B N 1
ATOM 2406 C CA . LYS B 2 124 ? 154.623 98.107 98.661 1.00 140.22 232 LYS B CA 1
ATOM 2407 C C . LYS B 2 124 ? 153.898 99.218 99.409 1.00 140.22 232 LYS B C 1
ATOM 2408 O O . LYS B 2 124 ? 154.349 99.659 100.472 1.00 140.22 232 LYS B O 1
ATOM 2410 N N . ARG B 2 125 ? 152.772 99.667 98.855 1.00 136.17 233 ARG B N 1
ATOM 2411 C CA . ARG B 2 125 ? 152.079 100.869 99.309 1.00 136.17 233 ARG B CA 1
ATOM 2412 C C . ARG B 2 125 ? 153.029 102.064 99.270 1.00 136.17 233 ARG B C 1
ATOM 2413 O O . ARG B 2 125 ? 153.347 102.686 100.285 1.00 136.17 233 ARG B O 1
ATOM 2415 N N . THR B 2 126 ? 153.491 102.365 98.058 1.00 132.17 234 THR B N 1
ATOM 2416 C CA . THR B 2 126 ? 154.501 103.393 97.852 1.00 132.17 234 THR B CA 1
ATOM 2417 C C . THR B 2 126 ? 154.021 104.750 98.340 1.00 132.17 234 THR B C 1
ATOM 2418 O O . THR B 2 126 ? 154.543 105.272 99.327 1.00 132.17 234 THR B O 1
ATOM 2422 N N . SER B 2 127 ? 153.004 105.304 97.683 1.00 130.19 235 SER B N 1
ATOM 2423 C CA . SER B 2 127 ? 152.494 106.641 97.984 1.00 130.19 235 SER B CA 1
ATOM 2424 C C . SER B 2 127 ? 153.641 107.634 98.158 1.00 130.19 235 SER B C 1
ATOM 2425 O O . SER B 2 127 ? 153.674 108.438 99.091 1.00 130.19 235 SER B O 1
ATOM 2428 N N . LEU B 2 128 ? 154.594 107.568 97.234 1.00 121.13 236 LEU B N 1
ATOM 2429 C CA . LEU B 2 128 ? 155.866 108.278 97.350 1.00 121.13 236 LEU B CA 1
ATOM 2430 C C . LEU B 2 128 ? 155.691 109.685 96.791 1.00 121.13 236 LEU B C 1
ATOM 2431 O O . LEU B 2 128 ? 155.805 109.914 95.588 1.00 121.13 236 LEU B O 1
ATOM 2436 N N . ARG B 2 129 ? 155.426 110.637 97.675 1.00 112.48 237 ARG B N 1
ATOM 2437 C CA . ARG B 2 129 ? 155.234 112.019 97.262 1.00 112.48 237 ARG B CA 1
ATOM 2438 C C . ARG B 2 129 ? 156.590 112.628 96.922 1.00 112.48 237 ARG B C 1
ATOM 2439 O O . ARG B 2 129 ? 157.619 111.949 96.881 1.00 112.48 237 ARG B O 1
ATOM 2447 N N . GLU B 2 130 ? 156.602 113.933 96.667 1.00 109.72 238 GLU B N 1
ATOM 2448 C CA . GLU B 2 130 ? 157.842 114.629 96.362 1.00 109.72 238 GLU B CA 1
ATOM 2449 C C . GLU B 2 130 ? 157.656 116.113 96.638 1.00 109.72 238 GLU B C 1
ATOM 2450 O O . GLU B 2 130 ? 156.599 116.674 96.345 1.00 109.72 238 GLU B O 1
ATOM 2456 N N . LEU B 2 131 ? 158.688 116.737 97.195 1.00 103.67 239 LEU B N 1
ATOM 2457 C CA . LEU B 2 131 ? 158.635 118.156 97.522 1.00 103.67 239 LEU B CA 1
ATOM 2458 C C . LEU B 2 131 ? 158.703 119.004 96.259 1.00 103.67 239 LEU B C 1
ATOM 2459 O O . LEU B 2 131 ? 159.716 118.993 95.553 1.00 103.67 239 LEU B O 1
ATOM 2464 N N . ALA B 2 132 ? 157.635 119.737 95.971 1.00 106.56 240 ALA B N 1
ATOM 2465 C CA . ALA B 2 132 ? 157.588 120.631 94.822 1.00 106.56 240 ALA B CA 1
ATOM 2466 C C . ALA B 2 132 ? 157.374 122.059 95.322 1.00 106.56 240 ALA B C 1
ATOM 2467 O O . ALA B 2 132 ? 157.372 122.315 96.528 1.00 106.56 240 ALA B O 1
ATOM 2469 N N . SER B 2 133 ? 157.152 122.987 94.387 1.00 107.71 241 SER B N 1
ATOM 2470 C CA . SER B 2 133 ? 156.951 124.384 94.760 1.00 107.71 241 SER B CA 1
ATOM 2471 C C . SER B 2 133 ? 156.548 125.269 93.589 1.00 107.71 241 SER B C 1
ATOM 2472 O O . SER B 2 133 ? 157.267 125.344 92.588 1.00 107.71 241 SER B O 1
ATOM 2475 N N . HIS B 2 134 ? 155.410 125.940 93.706 1.00 108.02 242 HIS B N 1
ATOM 2476 C CA . HIS B 2 134 ? 154.997 126.874 92.673 1.00 108.02 242 HIS B CA 1
ATOM 2477 C C . HIS B 2 134 ? 156.053 127.964 92.518 1.00 108.02 242 HIS B C 1
ATOM 2478 O O . HIS B 2 134 ? 156.689 128.351 93.504 1.00 108.02 242 HIS B O 1
ATOM 2485 N N . PRO B 2 135 ? 156.294 128.453 91.301 1.00 103.85 243 PRO B N 1
ATOM 2486 C CA . PRO B 2 135 ? 157.267 129.543 91.137 1.00 103.85 243 PRO B CA 1
ATOM 2487 C C . PRO B 2 135 ? 156.927 130.760 91.977 1.00 103.85 243 PRO B C 1
ATOM 2488 O O . PRO B 2 135 ? 157.831 131.511 92.364 1.00 103.85 243 PRO B O 1
ATOM 2492 N N . ALA B 2 136 ? 155.640 130.983 92.249 1.00 100.90 244 ALA B N 1
ATOM 2493 C CA . ALA B 2 136 ? 155.222 132.099 93.092 1.00 100.90 244 ALA B CA 1
ATOM 2494 C C . ALA B 2 136 ? 155.905 132.047 94.452 1.00 100.90 244 ALA B C 1
ATOM 2495 O O . ALA B 2 136 ? 156.444 133.053 94.925 1.00 100.90 244 ALA B O 1
ATOM 2497 N N . TRP B 2 137 ? 155.820 130.897 95.126 1.00 97.17 245 TRP B N 1
ATOM 2498 C CA . TRP B 2 137 ? 156.460 130.724 96.427 1.00 97.17 245 TRP B CA 1
ATOM 2499 C C . TRP B 2 137 ? 157.909 131.184 96.389 1.00 97.17 245 TRP B C 1
ATOM 2500 O O . TRP B 2 137 ? 158.340 132.005 97.207 1.00 97.17 245 TRP B O 1
ATOM 2511 N N . ASN B 2 138 ? 158.678 130.646 95.443 1.00 101.06 246 ASN B N 1
ATOM 2512 C CA . ASN B 2 138 ? 160.086 131.002 95.320 1.00 101.06 246 ASN B CA 1
ATOM 2513 C C . ASN B 2 138 ? 160.266 132.495 95.082 1.00 101.06 246 ASN B C 1
ATOM 2514 O O . ASN B 2 138 ? 161.131 133.130 95.695 1.00 101.06 246 ASN B O 1
ATOM 2519 N N . LYS B 2 139 ? 159.489 133.065 94.159 1.00 100.61 247 LYS B N 1
ATOM 2520 C CA . LYS B 2 139 ? 159.603 134.493 93.875 1.00 100.61 247 LYS B CA 1
ATOM 2521 C C . LYS B 2 139 ? 159.378 135.327 95.130 1.00 100.61 247 LYS B C 1
ATOM 2522 O O . LYS B 2 139 ? 160.149 136.248 95.428 1.00 100.61 247 LYS B O 1
ATOM 2528 N N . LYS B 2 140 ? 158.303 135.035 95.862 1.00 96.52 248 LYS B N 1
ATOM 2529 C CA . LYS B 2 140 ? 158.016 135.766 97.092 1.00 96.52 248 LYS B CA 1
ATOM 2530 C C . LYS B 2 140 ? 159.177 135.660 98.068 1.00 96.52 248 LYS B C 1
ATOM 2531 O O . LYS B 2 140 ? 159.592 136.660 98.667 1.00 96.52 248 LYS B O 1
ATOM 2537 N N . ILE B 2 141 ? 159.678 134.440 98.281 1.00 94.28 249 ILE B N 1
ATOM 2538 C CA . ILE B 2 141 ? 160.818 134.243 99.174 1.00 94.28 249 ILE B CA 1
ATOM 2539 C C . ILE B 2 141 ? 161.982 135.125 98.749 1.00 94.28 249 ILE B C 1
ATOM 2540 O O . ILE B 2 141 ? 162.627 135.776 99.578 1.00 94.28 249 ILE B O 1
ATOM 2545 N N . SER B 2 142 ? 162.298 135.116 97.453 1.00 97.18 250 SER B N 1
ATOM 2546 C CA . SER B 2 142 ? 163.366 135.964 96.931 1.00 97.18 250 SER B CA 1
ATOM 2547 C C . SER B 2 142 ? 163.149 137.423 97.317 1.00 97.18 250 SER B C 1
ATOM 2548 O O . SER B 2 142 ? 164.081 138.113 97.750 1.00 97.18 250 SER B O 1
ATOM 2551 N N . GLU B 2 143 ? 161.926 137.918 97.125 1.00 99.84 251 GLU B N 1
ATOM 2552 C CA . GLU B 2 143 ? 161.611 139.296 97.490 1.00 99.84 251 GLU B CA 1
ATOM 2553 C C . GLU B 2 143 ? 161.887 139.555 98.966 1.00 99.84 251 GLU B C 1
ATOM 2554 O O . GLU B 2 143 ? 162.539 140.542 99.324 1.00 99.84 251 GLU B O 1
ATOM 2560 N N . LEU B 2 144 ? 161.339 138.712 99.842 1.00 97.08 252 LEU B N 1
ATOM 2561 C CA . LEU B 2 144 ? 161.564 138.881 101.274 1.00 97.08 252 LEU B CA 1
ATOM 2562 C C . LEU B 2 144 ? 163.050 138.917 101.592 1.00 97.08 252 LEU B C 1
ATOM 2563 O O . LEU B 2 144 ? 163.512 139.747 102.381 1.00 97.08 252 LEU B O 1
ATOM 2568 N N . LEU B 2 145 ? 163.807 137.995 101.003 1.00 99.02 253 LEU B N 1
ATOM 2569 C CA . LEU B 2 145 ? 165.244 137.925 101.235 1.00 99.02 253 LEU B CA 1
ATOM 2570 C C . LEU B 2 145 ? 165.945 139.229 100.870 1.00 99.02 253 LEU B C 1
ATOM 2571 O O . LEU B 2 145 ? 166.681 139.802 101.686 1.00 99.02 253 LEU B O 1
ATOM 2576 N N . THR B 2 146 ? 165.752 139.700 99.634 1.00 101.21 254 THR B N 1
ATOM 2577 C CA . THR B 2 146 ? 166.412 140.937 99.218 1.00 101.21 254 THR B CA 1
ATOM 2578 C C . THR B 2 146 ? 165.996 142.116 100.093 1.00 101.21 254 THR B C 1
ATOM 2579 O O . THR B 2 146 ? 166.833 142.956 100.442 1.00 101.21 254 THR B O 1
ATOM 2583 N N . SER B 2 147 ? 164.708 142.218 100.436 1.00 101.12 255 SER B N 1
ATOM 2584 C CA . SER B 2 147 ? 164.269 143.296 101.319 1.00 101.12 255 SER B CA 1
ATOM 2585 C C . SER B 2 147 ? 164.992 143.227 102.657 1.00 101.12 255 SER B C 1
ATOM 2586 O O . SER B 2 147 ? 165.503 144.236 103.155 1.00 101.12 255 SER B O 1
ATOM 2589 N N . THR B 2 148 ? 165.029 142.037 103.259 1.00 103.10 256 THR B N 1
ATOM 2590 C CA . THR B 2 148 ? 165.712 141.836 104.532 1.00 103.10 256 THR B CA 1
ATOM 2591 C C . THR B 2 148 ? 167.144 142.348 104.492 1.00 103.10 256 THR B C 1
ATOM 2592 O O . THR B 2 148 ? 167.578 143.084 105.384 1.00 103.10 256 THR B O 1
ATOM 2596 N N . ARG B 2 149 ? 167.895 141.966 103.461 1.00 109.16 257 ARG B N 1
ATOM 2597 C CA . ARG B 2 149 ? 169.300 142.356 103.351 1.00 109.16 257 ARG B CA 1
ATOM 2598 C C . ARG B 2 149 ? 169.565 143.856 103.457 1.00 109.16 257 ARG B C 1
ATOM 2599 O O . ARG B 2 149 ? 170.727 144.268 103.518 1.00 109.16 257 ARG B O 1
ATOM 2607 N N . ARG B 2 150 ? 168.524 144.688 103.474 1.00 104.82 258 ARG B N 1
ATOM 2608 C CA . ARG B 2 150 ? 168.706 146.132 103.567 1.00 104.82 258 ARG B CA 1
ATOM 2609 C C . ARG B 2 150 ? 167.927 146.742 104.730 1.00 104.82 258 ARG B C 1
ATOM 2610 O O . ARG B 2 150 ? 167.663 147.945 104.738 1.00 104.82 258 ARG B O 1
ATOM 2612 N N . LYS B 2 151 ? 167.567 145.934 105.726 1.00 104.31 259 LYS B N 1
ATOM 2613 C CA . LYS B 2 151 ? 166.783 146.421 106.855 1.00 104.31 259 LYS B CA 1
ATOM 2614 C C . LYS B 2 151 ? 167.149 145.649 108.121 1.00 104.31 259 LYS B C 1
ATOM 2615 O O . LYS B 2 151 ? 168.046 144.799 108.078 1.00 104.31 259 LYS B O 1
ATOM 2621 N N . PRO B 2 152 ? 166.497 145.900 109.269 1.00 106.34 260 PRO B N 1
ATOM 2622 C CA . PRO B 2 152 ? 166.829 145.119 110.467 1.00 106.34 260 PRO B CA 1
ATOM 2623 C C . PRO B 2 152 ? 166.139 143.765 110.477 1.00 106.34 260 PRO B C 1
ATOM 2624 O O . PRO B 2 152 ? 165.509 143.390 109.487 1.00 106.34 260 PRO B O 1
ATOM 2628 N N . SER B 2 153 ? 166.258 143.035 111.588 1.00 97.89 261 SER B N 1
ATOM 2629 C CA . SER B 2 153 ? 165.689 141.702 111.784 1.00 97.89 261 SER B CA 1
ATOM 2630 C C . SER B 2 153 ? 164.189 141.663 111.517 1.00 97.89 261 SER B C 1
ATOM 2631 O O . SER B 2 153 ? 163.399 142.142 112.344 1.00 97.89 261 SER B O 1
ATOM 2634 N N . PRO B 2 154 ? 163.748 141.102 110.397 1.00 92.33 262 PRO B N 1
ATOM 2635 C CA . PRO B 2 154 ? 162.316 141.058 110.096 1.00 92.33 262 PRO B CA 1
ATOM 2636 C C . PRO B 2 154 ? 161.572 140.053 110.958 1.00 92.33 262 PRO B C 1
ATOM 2637 O O . PRO B 2 154 ? 162.157 139.176 111.595 1.00 92.33 262 PRO B O 1
ATOM 2641 N N . ILE B 2 155 ? 160.249 140.192 110.960 1.00 86.79 263 ILE B N 1
ATOM 2642 C CA . ILE B 2 155 ? 159.352 139.276 111.654 1.00 86.79 263 ILE B CA 1
ATOM 2643 C C . ILE B 2 155 ? 158.296 138.837 110.650 1.00 86.79 263 ILE B C 1
ATOM 2644 O O . ILE B 2 155 ? 157.523 139.666 110.145 1.00 86.79 263 ILE B O 1
ATOM 2649 N N . LEU B 2 156 ? 158.276 137.544 110.346 1.00 82.53 264 LEU B N 1
ATOM 2650 C CA . LEU B 2 156 ? 157.372 136.970 109.361 1.00 82.53 264 LEU B CA 1
ATOM 2651 C C . LEU B 2 156 ? 156.319 136.119 110.054 1.00 82.53 264 LEU B C 1
ATOM 2652 O O . LEU B 2 156 ? 156.650 135.141 110.728 1.00 82.53 264 LEU B O 1
ATOM 2657 N N . PHE B 2 157 ? 155.061 136.490 109.872 1.00 81.93 265 PHE B N 1
ATOM 2658 C CA . PHE B 2 157 ? 153.920 135.826 110.488 1.00 81.93 265 PHE B CA 1
ATOM 2659 C C . PHE B 2 157 ? 153.245 134.986 109.409 1.00 81.93 265 PHE B C 1
ATOM 2660 O O . PHE B 2 157 ? 152.685 135.533 108.455 1.00 81.93 265 PHE B O 1
ATOM 2668 N N . ILE B 2 158 ? 153.277 133.667 109.565 1.00 80.83 266 ILE B N 1
ATOM 2669 C CA . ILE B 2 158 ? 152.718 132.735 108.591 1.00 80.83 266 ILE B CA 1
ATOM 2670 C C . ILE B 2 158 ? 151.437 132.132 109.142 1.00 80.83 266 ILE B C 1
ATOM 2671 O O . ILE B 2 158 ? 151.430 131.600 110.257 1.00 80.83 266 ILE B O 1
ATOM 2676 N N . CYS B 2 159 ? 150.355 132.207 108.369 1.00 86.06 267 CYS B N 1
ATOM 2677 C CA . CYS B 2 159 ? 149.089 131.637 108.810 1.00 86.06 267 CYS B CA 1
ATOM 2678 C C . CYS B 2 159 ? 148.318 131.102 107.609 1.00 86.06 267 CYS B C 1
ATOM 2679 O O . CYS B 2 159 ? 148.725 131.266 106.453 1.00 86.06 267 CYS B O 1
ATOM 2682 N N . GLY B 2 160 ? 147.177 130.474 107.895 1.00 89.42 268 GLY B N 1
ATOM 2683 C CA . GLY B 2 160 ? 146.328 129.916 106.869 1.00 89.42 268 GLY B CA 1
ATOM 2684 C C . GLY B 2 160 ? 145.532 128.706 107.319 1.00 89.42 268 GLY B C 1
ATOM 2685 O O . GLY B 2 160 ? 145.787 128.117 108.371 1.00 89.42 268 GLY B O 1
ATOM 2686 N N . PRO B 2 161 ? 144.552 128.311 106.508 1.00 89.62 269 PRO B N 1
ATOM 2687 C CA . PRO B 2 161 ? 143.708 127.160 106.844 1.00 89.62 269 PRO B CA 1
ATOM 2688 C C . PRO B 2 161 ? 144.486 125.858 106.938 1.00 89.62 269 PRO B C 1
ATOM 2689 O O . PRO B 2 161 ? 145.619 125.742 106.473 1.00 89.62 269 PRO B O 1
ATOM 2693 N N . LYS B 2 162 ? 143.858 124.876 107.584 1.00 94.27 270 LYS B N 1
ATOM 2694 C CA . LYS B 2 162 ? 144.459 123.561 107.756 1.00 94.27 270 LYS B CA 1
ATOM 2695 C C . LYS B 2 162 ? 144.897 122.977 106.420 1.00 94.27 270 LYS B C 1
ATOM 2696 O O . LYS B 2 162 ? 144.254 123.179 105.388 1.00 94.27 270 LYS B O 1
ATOM 2702 N N . SER B 2 163 ? 145.999 122.232 106.460 1.00 94.35 271 SER B N 1
ATOM 2703 C CA . SER B 2 163 ? 146.583 121.573 105.295 1.00 94.35 271 SER B CA 1
ATOM 2704 C C . SER B 2 163 ? 146.696 122.530 104.112 1.00 94.35 271 SER B C 1
ATOM 2705 O O . SER B 2 163 ? 146.144 122.310 103.035 1.00 94.35 271 SER B O 1
ATOM 2708 N N . SER B 2 164 ? 147.433 123.603 104.334 1.00 95.82 272 SER B N 1
ATOM 2709 C CA . SER B 2 164 ? 147.648 124.618 103.318 1.00 95.82 272 SER B CA 1
ATOM 2710 C C . SER B 2 164 ? 149.099 124.766 102.911 1.00 95.82 272 SER B C 1
ATOM 2711 O O . SER B 2 164 ? 149.368 125.160 101.777 1.00 95.82 272 SER B O 1
ATOM 2714 N N . GLY B 2 165 ? 150.037 124.478 103.805 1.00 98.00 273 GLY B N 1
ATOM 2715 C CA . GLY B 2 165 ? 151.442 124.586 103.481 1.00 98.00 273 GLY B CA 1
ATOM 2716 C C . GLY B 2 165 ? 152.183 125.573 104.355 1.00 98.00 273 GLY B C 1
ATOM 2717 O O . GLY B 2 165 ? 153.275 126.023 103.999 1.00 98.00 273 GLY B O 1
ATOM 2718 N N . LYS B 2 166 ? 151.590 125.930 105.495 1.00 93.97 274 LYS B N 1
ATOM 2719 C CA . LYS B 2 166 ? 152.251 126.848 106.416 1.00 93.97 274 LYS B CA 1
ATOM 2720 C C . LYS B 2 166 ? 153.596 126.293 106.859 1.00 93.97 274 LYS B C 1
ATOM 2721 O O . LYS B 2 166 ? 154.624 126.973 106.773 1.00 93.97 274 LYS B O 1
ATOM 2727 N N . SER B 2 167 ? 153.604 125.046 107.330 1.00 95.06 275 SER B N 1
ATOM 2728 C CA . SER B 2 167 ? 154.829 124.426 107.819 1.00 95.06 275 SER B CA 1
ATOM 2729 C C . SER B 2 167 ? 155.887 124.341 106.727 1.00 95.06 275 SER B C 1
ATOM 2730 O O . SER B 2 167 ? 157.019 124.801 106.909 1.00 95.06 275 SER B O 1
ATOM 2733 N N . THR B 2 168 ? 155.552 123.703 105.604 1.00 92.25 276 THR B N 1
ATOM 2734 C CA . THR B 2 168 ? 156.510 123.557 104.513 1.00 92.25 276 THR B CA 1
ATOM 2735 C C . THR B 2 168 ? 157.088 124.901 104.096 1.00 92.25 276 THR B C 1
ATOM 2736 O O . THR B 2 168 ? 158.304 125.040 103.905 1.00 92.25 276 THR B O 1
ATOM 2740 N N . PHE B 2 169 ? 156.224 125.899 103.920 1.00 88.93 277 PHE B N 1
ATOM 2741 C CA . PHE B 2 169 ? 156.706 127.220 103.547 1.00 88.93 277 PHE B CA 1
ATOM 2742 C C . PHE B 2 169 ? 157.689 127.740 104.581 1.00 88.93 277 PHE B C 1
ATOM 2743 O O . PHE B 2 169 ? 158.745 128.277 104.232 1.00 88.93 277 PHE B O 1
ATOM 2751 N N . GLY B 2 170 ? 157.321 127.653 105.859 1.00 89.31 278 GLY B N 1
ATOM 2752 C CA . GLY B 2 170 ? 158.235 128.060 106.914 1.00 89.31 278 GLY B CA 1
ATOM 2753 C C . GLY B 2 170 ? 159.586 127.393 106.779 1.00 89.31 278 GLY B C 1
ATOM 2754 O O . GLY B 2 170 ? 160.628 128.035 106.917 1.00 89.31 278 GLY B O 1
ATOM 2755 N N . ARG B 2 171 ? 159.581 126.076 106.572 1.00 89.50 279 ARG B N 1
ATOM 2756 C CA . ARG B 2 171 ? 160.816 125.323 106.384 1.00 89.50 279 ARG B CA 1
ATOM 2757 C C . ARG B 2 171 ? 161.693 125.970 105.321 1.00 89.50 279 ARG B C 1
ATOM 2758 O O . ARG B 2 171 ? 162.867 126.285 105.561 1.00 89.50 279 ARG B O 1
ATOM 2766 N N . LEU B 2 172 ? 161.122 126.176 104.132 1.00 88.42 280 LEU B N 1
ATOM 2767 C CA . LEU B 2 172 ? 161.866 126.787 103.035 1.00 88.42 280 LEU B CA 1
ATOM 2768 C C . LEU B 2 172 ? 162.370 128.173 103.407 1.00 88.42 280 LEU B C 1
ATOM 2769 O O . LEU B 2 172 ? 163.535 128.509 103.170 1.00 88.42 280 LEU B O 1
ATOM 2774 N N . LEU B 2 173 ? 161.488 129.002 103.959 1.00 87.40 281 LEU B N 1
ATOM 2775 C CA . LEU B 2 173 ? 161.851 130.365 104.327 1.00 87.40 281 LEU B CA 1
ATOM 2776 C C . LEU B 2 173 ? 163.035 130.381 105.287 1.00 87.40 281 LEU B C 1
ATOM 2777 O O . LEU B 2 173 ? 163.995 131.137 105.098 1.00 87.40 281 LEU B O 1
ATOM 2782 N N . THR B 2 174 ? 162.966 129.569 106.341 1.00 91.55 282 THR B N 1
ATOM 2783 C CA . THR B 2 174 ? 164.045 129.507 107.321 1.00 91.55 282 THR B CA 1
ATOM 2784 C C . THR B 2 174 ? 165.363 129.122 106.666 1.00 91.55 282 THR B C 1
ATOM 2785 O O . THR B 2 174 ? 166.382 129.803 106.844 1.00 91.55 282 THR B O 1
ATOM 2789 N N . ASN B 2 175 ? 165.363 128.022 105.913 1.00 89.38 283 ASN B N 1
ATOM 2790 C CA . ASN B 2 175 ? 166.589 127.575 105.265 1.00 89.38 283 ASN B CA 1
ATOM 2791 C C . ASN B 2 175 ? 167.167 128.649 104.352 1.00 89.38 283 ASN B C 1
ATOM 2792 O O . ASN B 2 175 ? 168.378 128.895 104.358 1.00 89.38 283 ASN B O 1
ATOM 2797 N N . ARG B 2 176 ? 166.321 129.289 103.545 1.00 90.67 284 ARG B N 1
ATOM 2798 C CA . ARG B 2 176 ? 166.813 130.328 102.644 1.00 90.67 284 ARG B CA 1
ATOM 2799 C C . ARG B 2 176 ? 167.431 131.496 103.404 1.00 90.67 284 ARG B C 1
ATOM 2800 O O . ARG B 2 176 ? 168.539 131.935 103.078 1.00 90.67 284 ARG B O 1
ATOM 2808 N N . LEU B 2 177 ? 166.725 132.034 104.404 1.00 88.65 285 LEU B N 1
ATOM 2809 C CA . LEU B 2 177 ? 167.278 133.150 105.171 1.00 88.65 285 LEU B CA 1
ATOM 2810 C C . LEU B 2 177 ? 168.638 132.801 105.749 1.00 88.65 285 LEU B C 1
ATOM 2811 O O . LEU B 2 177 ? 169.584 133.590 105.673 1.00 88.65 285 LEU B O 1
ATOM 2816 N N . MET B 2 178 ? 168.743 131.622 106.350 1.00 91.92 286 MET B N 1
ATOM 2817 C CA . MET B 2 178 ? 169.991 131.198 106.970 1.00 91.92 286 MET B CA 1
ATOM 2818 C C . MET B 2 178 ? 171.119 131.059 105.954 1.00 91.92 286 MET B C 1
ATOM 2819 O O . MET B 2 178 ? 172.173 131.689 106.078 1.00 91.92 286 MET B O 1
ATOM 2824 N N . THR B 2 179 ? 170.902 130.235 104.937 1.00 96.22 287 THR B N 1
ATOM 2825 C CA . THR B 2 179 ? 171.942 129.842 103.993 1.00 96.22 287 THR B CA 1
ATOM 2826 C C . THR B 2 179 ? 172.260 130.862 102.896 1.00 96.22 287 THR B C 1
ATOM 2827 O O . THR B 2 179 ? 173.383 130.855 102.386 1.00 96.22 287 THR B O 1
ATOM 2831 N N . ASP B 2 180 ? 171.336 131.758 102.551 1.00 104.91 288 ASP B N 1
ATOM 2832 C CA . ASP B 2 180 ? 171.453 132.654 101.393 1.00 104.91 288 ASP B CA 1
ATOM 2833 C C . ASP B 2 180 ? 172.844 132.993 100.854 1.00 104.91 288 ASP B C 1
ATOM 2834 O O . ASP B 2 180 ? 173.103 132.734 99.675 1.00 104.91 288 ASP B O 1
ATOM 2839 N N . ARG B 2 181 ? 173.746 133.546 101.671 1.00 110.62 289 ARG B N 1
ATOM 2840 C CA . ARG B 2 181 ? 175.107 133.887 101.215 1.00 110.62 289 ARG B CA 1
ATOM 2841 C C . ARG B 2 181 ? 175.128 134.637 99.883 1.00 110.62 289 ARG B C 1
ATOM 2842 O O . ARG B 2 181 ? 176.005 134.391 99.053 1.00 110.62 289 ARG B O 1
ATOM 2850 N N . ALA B 2 182 ? 174.157 135.524 99.651 1.00 115.50 290 ALA B N 1
ATOM 2851 C CA . ALA B 2 182 ? 174.031 136.240 98.380 1.00 115.50 290 ALA B CA 1
ATOM 2852 C C . ALA B 2 182 ? 175.354 136.652 97.734 1.00 115.50 290 ALA B C 1
ATOM 2853 O O . ALA B 2 182 ? 175.728 136.083 96.705 1.00 115.50 290 ALA B O 1
ATOM 2855 N N . GLY B 2 183 ? 176.078 137.616 98.308 1.00 122.69 291 GLY B N 1
ATOM 2856 C CA . GLY B 2 183 ? 177.353 137.997 97.703 1.00 122.69 291 GLY B CA 1
ATOM 2857 C C . GLY B 2 183 ? 178.316 138.675 98.673 1.00 122.69 291 GLY B C 1
ATOM 2858 O O . GLY B 2 183 ? 179.382 139.147 98.263 1.00 122.69 291 GLY B O 1
ATOM 2859 N N . HIS B 2 184 ? 177.966 138.720 99.955 1.00 124.36 292 HIS B N 1
ATOM 2860 C CA . HIS B 2 184 ? 178.801 139.354 100.973 1.00 124.36 292 HIS B CA 1
ATOM 2861 C C . HIS B 2 184 ? 179.929 138.452 101.467 1.00 124.36 292 HIS B C 1
ATOM 2862 O O . HIS B 2 184 ? 180.322 138.523 102.635 1.00 124.36 292 HIS B O 1
ATOM 2864 N N . LYS B 2 185 ? 180.450 137.599 100.587 1.00 123.84 293 LYS B N 1
ATOM 2865 C CA . LYS B 2 185 ? 181.512 136.634 100.881 1.00 123.84 293 LYS B CA 1
ATOM 2866 C C . LYS B 2 185 ? 181.074 135.682 101.999 1.00 123.84 293 LYS B C 1
ATOM 2867 O O . LYS B 2 185 ? 181.636 135.615 103.095 1.00 123.84 293 LYS B O 1
ATOM 2869 N N . SER B 2 186 ? 180.018 134.953 101.656 1.00 119.17 294 SER B N 1
ATOM 2870 C CA . SER B 2 186 ? 179.345 133.897 102.405 1.00 119.17 294 SER B CA 1
ATOM 2871 C C . SER B 2 186 ? 178.845 134.251 103.804 1.00 119.17 294 SER B C 1
ATOM 2872 O O . SER B 2 186 ? 177.815 133.707 104.208 1.00 119.17 294 SER B O 1
ATOM 2875 N N . ARG B 2 187 ? 179.461 135.222 104.492 1.00 120.59 295 ARG B N 1
ATOM 2876 C CA . ARG B 2 187 ? 179.053 135.623 105.850 1.00 120.59 295 ARG B CA 1
ATOM 2877 C C . ARG B 2 187 ? 178.466 134.441 106.631 1.00 120.59 295 ARG B C 1
ATOM 2878 O O . ARG B 2 187 ? 177.324 134.485 107.095 1.00 120.59 295 ARG B O 1
ATOM 2886 N N . SER B 2 188 ? 179.282 133.398 106.815 1.00 112.05 296 SER B N 1
ATOM 2887 C CA . SER B 2 188 ? 178.868 132.030 106.511 1.00 112.05 296 SER B CA 1
ATOM 2888 C C . SER B 2 188 ? 177.374 131.786 106.696 1.00 112.05 296 SER B C 1
ATOM 2889 O O . SER B 2 188 ? 176.669 131.629 105.697 1.00 112.05 296 SER B O 1
ATOM 2892 N N . TRP B 2 189 ? 176.854 131.788 107.918 1.00 100.34 297 TRP B N 1
ATOM 2893 C CA . TRP B 2 189 ? 175.417 131.620 108.097 1.00 100.34 297 TRP B CA 1
ATOM 2894 C C . TRP B 2 189 ? 174.867 132.549 109.169 1.00 100.34 297 TRP B C 1
ATOM 2895 O O . TRP B 2 189 ? 175.443 132.678 110.252 1.00 100.34 297 TRP B O 1
ATOM 2906 N N . LYS B 2 190 ? 173.747 133.188 108.854 1.00 97.31 298 LYS B N 1
ATOM 2907 C CA . LYS B 2 190 ? 173.059 134.056 109.800 1.00 97.31 298 LYS B CA 1
ATOM 2908 C C . LYS B 2 190 ? 172.160 133.221 110.703 1.00 97.31 298 LYS B C 1
ATOM 2909 O O . LYS B 2 190 ? 171.302 132.494 110.192 1.00 97.31 298 LYS B O 1
ATOM 2915 N N . PRO B 2 191 ? 172.327 133.268 112.022 1.00 87.41 299 PRO B N 1
ATOM 2916 C CA . PRO B 2 191 ? 171.439 132.508 112.911 1.00 87.41 299 PRO B CA 1
ATOM 2917 C C . PRO B 2 191 ? 169.981 132.869 112.678 1.00 87.41 299 PRO B C 1
ATOM 2918 O O . PRO B 2 191 ? 169.677 133.931 112.132 1.00 87.41 299 PRO B O 1
ATOM 2922 N N . VAL B 2 192 ? 169.065 132.009 113.121 1.00 83.59 300 VAL B N 1
ATOM 2923 C CA . VAL B 2 192 ? 167.636 132.266 112.928 1.00 83.59 300 VAL B CA 1
ATOM 2924 C C . VAL B 2 192 ? 166.866 131.702 114.111 1.00 83.59 300 VAL B C 1
ATOM 2925 O O . VAL B 2 192 ? 167.196 130.632 114.623 1.00 83.59 300 VAL B O 1
ATOM 2929 N N . MET B 2 193 ? 165.826 132.412 114.541 1.00 84.08 301 MET B N 1
ATOM 2930 C CA . MET B 2 193 ? 164.984 131.964 115.640 1.00 84.08 301 MET B CA 1
ATOM 2931 C C . MET B 2 193 ? 163.601 131.603 115.122 1.00 84.08 301 MET B C 1
ATOM 2932 O O . MET B 2 193 ? 163.066 132.269 114.233 1.00 84.08 301 MET B O 1
ATOM 2937 N N . VAL B 2 194 ? 163.031 130.544 115.684 1.00 79.21 302 VAL B N 1
ATOM 2938 C CA . VAL B 2 194 ? 161.712 130.052 115.315 1.00 79.21 302 VAL B CA 1
ATOM 2939 C C . VAL B 2 194 ? 160.833 130.052 116.552 1.00 79.21 302 VAL B C 1
ATOM 2940 O O . VAL B 2 194 ? 161.193 129.456 117.572 1.00 79.21 302 VAL B O 1
ATOM 2944 N N . LEU B 2 195 ? 159.681 130.696 116.459 1.00 80.96 303 LEU B N 1
ATOM 2945 C CA . LEU B 2 195 ? 158.722 130.755 117.553 1.00 80.96 303 LEU B CA 1
ATOM 2946 C C . LEU B 2 195 ? 157.569 129.841 117.177 1.00 80.96 303 LEU B C 1
ATOM 2947 O O . LEU B 2 195 ? 156.841 130.118 116.220 1.00 80.96 303 LEU B O 1
ATOM 2952 N N . ASP B 2 196 ? 157.396 128.762 117.923 1.00 87.26 304 ASP B N 1
ATOM 2953 C CA . ASP B 2 196 ? 156.352 127.794 117.634 1.00 87.26 304 ASP B CA 1
ATOM 2954 C C . ASP B 2 196 ? 155.224 128.000 118.632 1.00 87.26 304 ASP B C 1
ATOM 2955 O O . ASP B 2 196 ? 155.393 127.756 119.835 1.00 87.26 304 ASP B O 1
ATOM 2960 N N . LEU B 2 197 ? 154.083 128.455 118.121 1.00 85.14 305 LEU B N 1
ATOM 2961 C CA . LEU B 2 197 ? 152.866 128.716 118.873 1.00 85.14 305 LEU B CA 1
ATOM 2962 C C . LEU B 2 197 ? 151.754 127.782 118.423 1.00 85.14 305 LEU B C 1
ATOM 2963 O O . LEU B 2 197 ? 150.592 128.176 118.335 1.00 85.14 305 LEU B O 1
ATOM 2968 N N . ASP B 2 198 ? 152.087 126.531 118.123 1.00 90.22 306 ASP B N 1
ATOM 2969 C CA . ASP B 2 198 ? 151.103 125.563 117.647 1.00 90.22 306 ASP B CA 1
ATOM 2970 C C . ASP B 2 198 ? 151.132 124.329 118.534 1.00 90.22 306 ASP B C 1
ATOM 2971 O O . ASP B 2 198 ? 151.925 123.406 118.308 1.00 90.22 306 ASP B O 1
ATOM 2976 N N . PRO B 2 199 ? 150.293 124.284 119.566 1.00 84.89 307 PRO B N 1
ATOM 2977 C CA . PRO B 2 199 ? 150.264 123.099 120.428 1.00 84.89 307 PRO B CA 1
ATOM 2978 C C . PRO B 2 199 ? 149.851 121.836 119.704 1.00 84.89 307 PRO B C 1
ATOM 2979 O O . PRO B 2 199 ? 150.240 120.742 120.122 1.00 84.89 307 PRO B O 1
ATOM 2983 N N . GLY B 2 200 ? 149.066 121.953 118.638 1.00 85.46 308 GLY B N 1
ATOM 2984 C CA . GLY B 2 200 ? 148.602 120.802 117.889 1.00 85.46 308 GLY B CA 1
ATOM 2985 C C . GLY B 2 200 ? 149.704 119.896 117.388 1.00 85.46 308 GLY B C 1
ATOM 2986 O O . GLY B 2 200 ? 149.973 118.849 117.981 1.00 85.46 308 GLY B O 1
ATOM 2987 N N . GLN B 2 201 ? 150.346 120.286 116.288 1.00 88.01 309 GLN B N 1
ATOM 2988 C CA . GLN B 2 201 ? 151.452 119.538 115.696 1.00 88.01 309 GLN B CA 1
ATOM 2989 C C . GLN B 2 201 ? 152.664 120.452 115.785 1.00 88.01 309 GLN B C 1
ATOM 2990 O O . GLN B 2 201 ? 152.995 121.162 114.824 1.00 88.01 309 GLN B O 1
ATOM 2996 N N . PRO B 2 202 ? 153.357 120.461 116.916 1.00 83.07 310 PRO B N 1
ATOM 2997 C CA . PRO B 2 202 ? 154.484 121.375 117.087 1.00 83.07 310 PRO B CA 1
ATOM 2998 C C . PRO B 2 202 ? 155.723 120.943 116.327 1.00 83.07 310 PRO B C 1
ATOM 2999 O O . PRO B 2 202 ? 155.856 119.810 115.865 1.00 83.07 310 PRO B O 1
ATOM 3003 N N . GLU B 2 203 ? 156.639 121.899 116.211 1.00 88.38 311 GLU B N 1
ATOM 3004 C CA . GLU B 2 203 ? 157.936 121.726 115.573 1.00 88.38 311 GLU B CA 1
ATOM 3005 C C . GLU B 2 203 ? 158.990 122.223 116.548 1.00 88.38 311 GLU B C 1
ATOM 3006 O O . GLU B 2 203 ? 158.956 123.395 116.937 1.00 88.38 311 GLU B O 1
ATOM 3012 N N . PHE B 2 204 ? 159.883 121.323 116.975 1.00 83.40 312 PHE B N 1
ATOM 3013 C CA . PHE B 2 204 ? 160.958 121.586 117.933 1.00 83.40 312 PHE B CA 1
ATOM 3014 C C . PHE B 2 204 ? 160.481 121.479 119.375 1.00 83.40 312 PHE B C 1
ATOM 3015 O O . PHE B 2 204 ? 160.987 122.199 120.240 1.00 83.40 312 PHE B O 1
ATOM 3023 N N . SER B 2 205 ? 159.541 120.571 119.652 1.00 79.68 313 SER B N 1
ATOM 3024 C CA . SER B 2 205 ? 159.000 120.378 120.995 1.00 79.68 313 SER B CA 1
ATOM 3025 C C . SER B 2 205 ? 157.935 119.290 120.991 1.00 79.68 313 SER B C 1
ATOM 3026 O O . SER B 2 205 ? 157.306 119.039 119.959 1.00 79.68 313 SER B O 1
ATOM 3029 N N . PRO B 2 206 ? 157.713 118.615 122.120 1.00 72.44 314 PRO B N 1
ATOM 3030 C CA . PRO B 2 206 ? 156.704 117.569 122.152 1.00 72.44 314 PRO B CA 1
ATOM 3031 C C . PRO B 2 206 ? 155.308 118.162 122.131 1.00 72.44 314 PRO B C 1
ATOM 3032 O O . PRO B 2 206 ? 155.105 119.321 122.528 1.00 72.44 314 PRO B O 1
ATOM 3036 N N . PRO B 2 207 ? 154.320 117.417 121.646 1.00 71.89 315 PRO B N 1
ATOM 3037 C CA . PRO B 2 207 ? 152.949 117.931 121.578 1.00 71.89 315 PRO B CA 1
ATOM 3038 C C . PRO B 2 207 ? 152.462 118.477 122.908 1.00 71.89 315 PRO B C 1
ATOM 3039 O O . PRO B 2 207 ? 152.603 117.839 123.950 1.00 71.89 315 PRO B O 1
ATOM 3043 N N . GLY B 2 208 ? 151.887 119.670 122.869 1.00 74.56 316 GLY B N 1
ATOM 3044 C CA . GLY B 2 208 ? 151.364 120.291 124.060 1.00 74.56 316 GLY B CA 1
ATOM 3045 C C . GLY B 2 208 ? 152.241 121.357 124.664 1.00 74.56 316 GLY B C 1
ATOM 3046 O O . GLY B 2 208 ? 151.962 121.795 125.782 1.00 74.56 316 GLY B O 1
ATOM 3047 N N . VAL B 2 209 ? 153.291 121.783 123.974 1.00 72.55 317 VAL B N 1
ATOM 3048 C CA . VAL B 2 209 ? 154.225 122.764 124.503 1.00 72.55 317 VAL B CA 1
ATOM 3049 C C . VAL B 2 209 ? 154.515 123.823 123.451 1.00 72.55 317 VAL B C 1
ATOM 3050 O O . VAL B 2 209 ? 154.660 123.516 122.265 1.00 72.55 317 VAL B O 1
ATOM 3054 N N . VAL B 2 210 ? 154.594 125.066 123.892 1.00 77.27 318 VAL B N 1
ATOM 3055 C CA . VAL B 2 210 ? 154.934 126.208 123.056 1.00 77.27 318 VAL B CA 1
ATOM 3056 C C . VAL B 2 210 ? 156.391 126.533 123.331 1.00 77.27 318 VAL B C 1
ATOM 3057 O O . VAL B 2 210 ? 156.860 126.360 124.463 1.00 77.27 318 VAL B O 1
ATOM 3061 N N . SER B 2 211 ? 157.116 127.050 122.335 1.00 80.26 319 SER B N 1
ATOM 3062 C CA . SER B 2 211 ? 158.533 127.254 122.629 1.00 80.26 319 SER B CA 1
ATOM 3063 C C . SER B 2 211 ? 159.222 128.147 121.611 1.00 80.26 319 SER B C 1
ATOM 3064 O O . SER B 2 211 ? 158.719 128.391 120.512 1.00 80.26 319 SER B O 1
ATOM 3067 N N . LEU B 2 212 ? 160.391 128.641 122.018 1.00 77.54 320 LEU B N 1
ATOM 3068 C CA . LEU B 2 212 ? 161.251 129.491 121.201 1.00 77.54 320 LEU B CA 1
ATOM 3069 C C . LEU B 2 212 ? 162.562 128.754 120.962 1.00 77.54 320 LEU B C 1
ATOM 3070 O O . LEU B 2 212 ? 163.261 128.410 121.920 1.00 77.54 320 LEU B O 1
ATOM 3075 N N . THR B 2 213 ? 162.902 128.518 119.697 1.00 81.60 321 THR B N 1
ATOM 3076 C CA . THR B 2 213 ? 164.093 127.764 119.331 1.00 81.60 321 THR B CA 1
ATOM 3077 C C . THR B 2 213 ? 165.072 128.622 118.538 1.00 81.60 321 THR B C 1
ATOM 3078 O O . THR B 2 213 ? 164.673 129.524 117.802 1.00 81.60 321 THR B O 1
ATOM 3082 N N . LYS B 2 214 ? 166.363 128.334 118.698 1.00 86.23 322 LYS B N 1
ATOM 3083 C CA . LYS B 2 214 ? 167.435 129.017 117.983 1.00 86.23 322 LYS B CA 1
ATOM 3084 C C . LYS B 2 214 ? 168.146 128.007 117.095 1.00 86.23 322 LYS B C 1
ATOM 3085 O O . LYS B 2 214 ? 168.628 126.984 117.586 1.00 86.23 322 LYS B O 1
ATOM 3091 N N . LEU B 2 215 ? 168.218 128.294 115.798 1.00 87.15 323 LEU B N 1
ATOM 3092 C CA . LEU B 2 215 ? 168.823 127.404 114.815 1.00 87.15 323 LEU B CA 1
ATOM 3093 C C . LEU B 2 215 ? 170.086 128.005 114.215 1.00 87.15 323 LEU B C 1
ATOM 3094 O O . LEU B 2 215 ? 170.075 129.151 113.743 1.00 87.15 323 LEU B O 1
ATOM 3099 N N . ARG B 2 216 ? 171.168 127.227 114.249 1.00 91.94 324 ARG B N 1
ATOM 3100 C CA . ARG B 2 216 ? 172.436 127.568 113.621 1.00 91.94 324 ARG B CA 1
ATOM 3101 C C . ARG B 2 216 ? 172.659 126.801 112.328 1.00 91.94 324 ARG B C 1
ATOM 3102 O O . ARG B 2 216 ? 173.369 127.286 111.444 1.00 91.94 324 ARG B O 1
ATOM 3110 N N . ARG B 2 217 ? 172.080 125.612 112.215 1.00 94.44 325 ARG B N 1
ATOM 3111 C CA . ARG B 2 217 ? 172.155 124.740 111.056 1.00 94.44 325 ARG B CA 1
ATOM 3112 C C . ARG B 2 217 ? 170.813 124.671 110.345 1.00 94.44 325 ARG B C 1
ATOM 3113 O O . ARG B 2 217 ? 169.767 124.940 110.941 1.00 94.44 325 ARG B O 1
ATOM 3121 N N . PRO B 2 218 ? 170.805 124.320 109.064 1.00 88.92 326 PRO B N 1
ATOM 3122 C CA . PRO B 2 218 ? 169.537 124.211 108.344 1.00 88.92 326 PRO B CA 1
ATOM 3123 C C . PRO B 2 218 ? 168.667 123.114 108.934 1.00 88.92 326 PRO B C 1
ATOM 3124 O O . PRO B 2 218 ? 169.160 122.082 109.391 1.00 88.92 326 PRO B O 1
ATOM 3128 N N . ASN B 2 219 ? 167.362 123.353 108.929 1.00 86.40 327 ASN B N 1
ATOM 3129 C CA . ASN B 2 219 ? 166.387 122.399 109.450 1.00 86.40 327 ASN B CA 1
ATOM 3130 C C . ASN B 2 219 ? 165.993 121.474 108.311 1.00 86.40 327 ASN B C 1
ATOM 3131 O O . ASN B 2 219 ? 165.219 121.849 107.429 1.00 86.40 327 ASN B O 1
ATOM 3136 N N . LEU B 2 220 ? 166.526 120.255 108.328 1.00 86.00 328 LEU B N 1
ATOM 3137 C CA . LEU B 2 220 ? 166.267 119.295 107.265 1.00 86.00 328 LEU B CA 1
ATOM 3138 C C . LEU B 2 220 ? 165.708 117.984 107.797 1.00 86.00 328 LEU B C 1
ATOM 3139 O O . LEU B 2 220 ? 166.225 116.913 107.469 1.00 86.00 328 LEU B O 1
ATOM 3144 N N . ALA B 2 221 ? 164.652 118.048 108.597 1.00 85.26 329 ALA B N 1
ATOM 3145 C CA . ALA B 2 221 ? 164.066 116.833 109.141 1.00 85.26 329 ALA B CA 1
ATOM 3146 C C . ALA B 2 221 ? 162.675 117.107 109.694 1.00 85.26 329 ALA B C 1
ATOM 3147 O O . ALA B 2 221 ? 162.380 118.230 110.116 1.00 85.26 329 ALA B O 1
ATOM 3149 N N . PRO B 2 222 ? 161.800 116.110 109.702 1.00 85.73 330 PRO B N 1
ATOM 3150 C CA . PRO B 2 222 ? 160.446 116.299 110.211 1.00 85.73 330 PRO B CA 1
ATOM 3151 C C . PRO B 2 222 ? 160.440 116.602 111.697 1.00 85.73 330 PRO B C 1
ATOM 3152 O O . PRO B 2 222 ? 161.494 116.597 112.348 1.00 85.73 330 PRO B O 1
ATOM 3156 N N . PRO B 2 223 ? 159.266 116.883 112.269 1.00 84.67 331 PRO B N 1
ATOM 3157 C CA . PRO B 2 223 ? 159.214 117.165 113.710 1.00 84.67 331 PRO B CA 1
ATOM 3158 C C . PRO B 2 223 ? 159.585 115.984 114.587 1.00 84.67 331 PRO B C 1
ATOM 3159 O O . PRO B 2 223 ? 160.305 116.166 115.575 1.00 84.67 331 PRO B O 1
ATOM 3163 N N . PHE B 2 224 ? 159.135 114.774 114.260 1.00 81.72 332 PHE B N 1
ATOM 3164 C CA . PHE B 2 224 ? 159.424 113.638 115.126 1.00 81.72 332 PHE B CA 1
ATOM 3165 C C . PHE B 2 224 ? 160.846 113.119 114.966 1.00 81.72 332 PHE B C 1
ATOM 3166 O O . PHE B 2 224 ? 161.119 111.956 115.267 1.00 81.72 332 PHE B O 1
ATOM 3174 N N . CYS B 2 225 ? 161.768 113.968 114.520 1.00 84.45 333 CYS B N 1
ATOM 3175 C CA . CYS B 2 225 ? 163.161 113.569 114.380 1.00 84.45 333 CYS B CA 1
ATOM 3176 C C . CYS B 2 225 ? 164.075 114.462 115.201 1.00 84.45 333 CYS B C 1
ATOM 3177 O O . CYS B 2 225 ? 165.301 114.367 115.076 1.00 84.45 333 CYS B O 1
ATOM 3180 N N . HIS B 2 226 ? 163.501 115.322 116.031 1.00 83.87 334 HIS B N 1
ATOM 3181 C CA . HIS B 2 226 ? 164.172 116.175 117.001 1.00 83.87 334 HIS B CA 1
ATOM 3182 C C . HIS B 2 226 ? 163.113 116.867 117.854 1.00 83.87 334 HIS B C 1
ATOM 3183 O O . HIS B 2 226 ? 163.054 118.102 117.890 1.00 83.87 334 HIS B O 1
ATOM 3190 N N . PRO B 2 227 ? 162.262 116.112 118.554 1.00 82.41 335 PRO B N 1
ATOM 3191 C CA . PRO B 2 227 ? 161.221 116.725 119.382 1.00 82.41 335 PRO B CA 1
ATOM 3192 C C . PRO B 2 227 ? 161.700 117.240 120.724 1.00 82.41 335 PRO B C 1
ATOM 3193 O O . PRO B 2 227 ? 160.900 117.829 121.457 1.00 82.41 335 PRO B O 1
ATOM 3197 N N . GLY B 2 228 ? 162.963 117.043 121.071 1.00 89.09 336 GLY B N 1
ATOM 3198 C CA . GLY B 2 228 ? 163.443 117.441 122.378 1.00 89.09 336 GLY B CA 1
ATOM 3199 C C . GLY B 2 228 ? 164.846 117.998 122.380 1.00 89.09 336 GLY B C 1
ATOM 3200 O O . GLY B 2 228 ? 165.733 117.448 123.037 1.00 89.09 336 GLY B O 1
ATOM 3201 N N . LEU B 2 229 ? 165.059 119.068 121.622 1.00 95.08 337 LEU B N 1
ATOM 3202 C CA . LEU B 2 229 ? 166.373 119.683 121.529 1.00 95.08 337 LEU B CA 1
ATOM 3203 C C . LEU B 2 229 ? 166.957 119.927 122.915 1.00 95.08 337 LEU B C 1
ATOM 3204 O O . LEU B 2 229 ? 166.232 120.140 123.890 1.00 95.08 337 LEU B O 1
ATOM 3209 N N . SER B 2 230 ? 168.287 119.872 122.992 1.00 101.60 338 SER B N 1
ATOM 3210 C CA . SER B 2 230 ? 168.993 120.083 124.249 1.00 101.60 338 SER B CA 1
ATOM 3211 C C . SER B 2 230 ? 168.547 121.379 124.911 1.00 101.60 338 SER B C 1
ATOM 3212 O O . SER B 2 230 ? 168.238 122.369 124.244 1.00 101.60 338 SER B O 1
ATOM 3215 N N . PHE B 2 231 ? 168.515 121.366 126.237 1.00 109.64 339 PHE B N 1
ATOM 3216 C CA . PHE B 2 231 ? 168.090 122.516 127.018 1.00 109.64 339 PHE B CA 1
ATOM 3217 C C . PHE B 2 231 ? 169.313 123.309 127.456 1.00 109.64 339 PHE B C 1
ATOM 3218 O O . PHE B 2 231 ? 170.270 122.738 127.988 1.00 109.64 339 PHE B O 1
ATOM 3226 N N . GLY B 2 232 ? 169.281 124.616 127.225 1.00 108.67 340 GLY B N 1
ATOM 3227 C CA . GLY B 2 232 ? 170.386 125.478 127.599 1.00 108.67 340 GLY B CA 1
ATOM 3228 C C . GLY B 2 232 ? 171.214 125.939 126.418 1.00 108.67 340 GLY B C 1
ATOM 3229 O O . GLY B 2 232 ? 172.411 125.664 126.346 1.00 108.67 340 GLY B O 1
ATOM 3230 N N . ASN B 2 240 ? 178.517 123.961 116.749 1.00 113.80 348 ASN B N 1
ATOM 3231 C CA . ASN B 2 240 ? 178.515 124.408 118.137 1.00 113.80 348 ASN B CA 1
ATOM 3232 C C . ASN B 2 240 ? 177.094 124.645 118.630 1.00 113.80 348 ASN B C 1
ATOM 3233 O O . ASN B 2 240 ? 176.610 125.778 118.611 1.00 113.80 348 ASN B O 1
ATOM 3235 N N . GLU B 2 241 ? 176.427 123.561 119.036 1.00 111.47 349 GLU B N 1
ATOM 3236 C CA . GLU B 2 241 ? 175.063 123.612 119.552 1.00 111.47 349 GLU B CA 1
ATOM 3237 C C . GLU B 2 241 ? 174.089 123.970 118.439 1.00 111.47 349 GLU B C 1
ATOM 3238 O O . GLU B 2 241 ? 173.444 125.022 118.489 1.00 111.47 349 GLU B O 1
ATOM 3244 N N . GLY B 2 242 ? 174.008 123.115 117.421 1.00 103.03 350 GLY B N 1
ATOM 3245 C CA . GLY B 2 242 ? 173.151 123.326 116.271 1.00 103.03 350 GLY B CA 1
ATOM 3246 C C . GLY B 2 242 ? 171.772 123.877 116.566 1.00 103.03 350 GLY B C 1
ATOM 3247 O O . GLY B 2 242 ? 171.335 124.835 115.923 1.00 103.03 350 GLY B O 1
ATOM 3248 N N . MET B 2 243 ? 171.072 123.288 117.531 1.00 96.01 351 MET B N 1
ATOM 3249 C CA . MET B 2 243 ? 169.734 123.737 117.893 1.00 96.01 351 MET B CA 1
ATOM 3250 C C . MET B 2 243 ? 169.598 123.727 119.404 1.00 96.01 351 MET B C 1
ATOM 3251 O O . MET B 2 243 ? 169.841 122.700 120.041 1.00 96.01 351 MET B O 1
ATOM 3256 N N . THR B 2 244 ? 169.208 124.860 119.976 1.00 91.23 352 THR B N 1
ATOM 3257 C CA . THR B 2 244 ? 169.009 124.974 121.410 1.00 91.23 352 THR B CA 1
ATOM 3258 C C . THR B 2 244 ? 167.668 125.628 121.690 1.00 91.23 352 THR B C 1
ATOM 3259 O O . THR B 2 244 ? 167.227 126.514 120.956 1.00 91.23 352 THR B O 1
ATOM 3263 N N . THR B 2 245 ? 167.026 125.185 122.763 1.00 85.91 353 THR B N 1
ATOM 3264 C CA . THR B 2 245 ? 165.744 125.722 123.193 1.00 85.91 353 THR B CA 1
ATOM 3265 C C . THR B 2 245 ? 165.972 126.828 124.211 1.00 85.91 353 THR B C 1
ATOM 3266 O O . THR B 2 245 ? 166.708 126.639 125.183 1.00 85.91 353 THR B O 1
ATOM 3270 N N . VAL B 2 246 ? 165.342 127.976 123.991 1.00 81.02 354 VAL B N 1
ATOM 3271 C CA . VAL B 2 246 ? 165.514 129.126 124.863 1.00 81.02 354 VAL B CA 1
ATOM 3272 C C . VAL B 2 246 ? 164.485 129.144 125.984 1.00 81.02 354 VAL B C 1
ATOM 3273 O O . VAL B 2 246 ? 164.823 129.447 127.128 1.00 81.02 354 VAL B O 1
ATOM 3277 N N . ARG B 2 247 ? 163.230 128.817 125.687 1.00 82.38 355 ARG B N 1
ATOM 3278 C CA . ARG B 2 247 ? 162.203 128.783 126.719 1.00 82.38 355 ARG B CA 1
ATOM 3279 C C . ARG B 2 247 ? 160.998 128.016 126.200 1.00 82.38 355 ARG B C 1
ATOM 3280 O O . ARG B 2 247 ? 160.699 128.037 124.999 1.00 82.38 355 ARG B O 1
ATOM 3288 N N . MET B 2 248 ? 160.312 127.344 127.121 1.00 81.76 356 MET B N 1
ATOM 3289 C CA . MET B 2 248 ? 159.128 126.561 126.810 1.00 81.76 356 MET B CA 1
ATOM 3290 C C . MET B 2 248 ? 158.042 126.827 127.840 1.00 81.76 356 MET B C 1
ATOM 3291 O O . MET B 2 248 ? 158.314 127.233 128.971 1.00 81.76 356 MET B O 1
ATOM 3296 N N . HIS B 2 249 ? 156.799 126.600 127.429 1.00 79.59 357 HIS B N 1
ATOM 3297 C CA . HIS B 2 249 ? 155.656 126.712 128.320 1.00 79.59 357 HIS B CA 1
ATOM 3298 C C . HIS B 2 249 ? 154.660 125.614 128.006 1.00 79.59 357 HIS B C 1
ATOM 3299 O O . HIS B 2 249 ? 154.440 125.274 126.840 1.00 79.59 357 HIS B O 1
ATOM 3306 N N . ALA B 2 250 ? 154.055 125.069 129.054 1.00 77.84 358 ALA B N 1
ATOM 3307 C CA . ALA B 2 250 ? 153.108 123.975 128.919 1.00 77.84 358 ALA B CA 1
ATOM 3308 C C . ALA B 2 250 ? 151.692 124.519 128.848 1.00 77.84 358 ALA B C 1
ATOM 3309 O O . ALA B 2 250 ? 151.274 125.294 129.710 1.00 77.84 358 ALA B O 1
ATOM 3311 N N . ILE B 2 251 ? 150.960 124.110 127.818 1.00 77.11 359 ILE B N 1
ATOM 3312 C CA . ILE B 2 251 ? 149.553 124.457 127.691 1.00 77.11 359 ILE B CA 1
ATOM 3313 C C . ILE B 2 251 ? 148.652 123.296 128.096 1.00 77.11 359 ILE B C 1
ATOM 3314 O O . ILE B 2 251 ? 147.487 123.526 128.453 1.00 77.11 359 ILE B O 1
ATOM 3319 N N . ALA B 2 252 ? 149.162 122.068 128.078 1.00 82.45 360 ALA B N 1
ATOM 3320 C CA . ALA B 2 252 ? 148.450 120.898 128.584 1.00 82.45 360 ALA B CA 1
ATOM 3321 C C . ALA B 2 252 ? 147.160 120.636 127.818 1.00 82.45 360 ALA B C 1
ATOM 3322 O O . ALA B 2 252 ? 146.209 120.074 128.362 1.00 82.45 360 ALA B O 1
ATOM 3324 N N . SER B 2 253 ? 147.114 121.035 126.552 1.00 85.10 361 SER B N 1
ATOM 3325 C CA . SER B 2 253 ? 145.973 120.715 125.710 1.00 85.10 361 SER B CA 1
ATOM 3326 C C . SER B 2 253 ? 146.416 120.750 124.259 1.00 85.10 361 SER B C 1
ATOM 3327 O O . SER B 2 253 ? 147.347 121.471 123.899 1.00 85.10 361 SER B O 1
ATOM 3330 N N . VAL B 2 254 ? 145.730 119.970 123.432 1.00 90.85 362 VAL B N 1
ATOM 3331 C CA . VAL B 2 254 ? 146.043 119.897 122.012 1.00 90.85 362 VAL B CA 1
ATOM 3332 C C . VAL B 2 254 ? 145.201 120.921 121.269 1.00 90.85 362 VAL B C 1
ATOM 3333 O O . VAL B 2 254 ? 145.117 120.899 120.037 1.00 90.85 362 VAL B O 1
ATOM 3337 N N . THR B 2 255 ? 144.570 121.820 122.013 1.00 94.84 363 THR B N 1
ATOM 3338 C CA . THR B 2 255 ? 143.717 122.846 121.435 1.00 94.84 363 THR B CA 1
ATOM 3339 C C . THR B 2 255 ? 143.785 124.103 122.292 1.00 94.84 363 THR B C 1
ATOM 3340 O O . THR B 2 255 ? 143.326 124.099 123.441 1.00 94.84 363 THR B O 1
ATOM 3344 N N . PRO B 2 256 ? 144.348 125.189 121.777 1.00 95.82 364 PRO B N 1
ATOM 3345 C CA . PRO B 2 256 ? 144.449 126.430 122.557 1.00 95.82 364 PRO B CA 1
ATOM 3346 C C . PRO B 2 256 ? 143.110 127.030 122.952 1.00 95.82 364 PRO B C 1
ATOM 3347 O O . PRO B 2 256 ? 143.062 128.152 123.463 1.00 95.82 364 PRO B O 1
ATOM 3351 N N . ALA B 2 257 ? 142.017 126.301 122.731 1.00 97.14 365 ALA B N 1
ATOM 3352 C CA . ALA B 2 257 ? 140.678 126.795 123.022 1.00 97.14 365 ALA B CA 1
ATOM 3353 C C . ALA B 2 257 ? 140.200 126.424 124.415 1.00 97.14 365 ALA B C 1
ATOM 3354 O O . ALA B 2 257 ? 139.001 126.196 124.614 1.00 97.14 365 ALA B O 1
ATOM 3356 N N . LEU B 2 258 ? 141.104 126.348 125.388 1.00 94.04 366 LEU B N 1
ATOM 3357 C CA . LEU B 2 258 ? 140.718 126.071 126.759 1.00 94.04 366 LEU B CA 1
ATOM 3358 C C . LEU B 2 258 ? 141.068 127.202 127.710 1.00 94.04 366 LEU B C 1
ATOM 3359 O O . LEU B 2 258 ? 140.619 127.175 128.861 1.00 94.04 366 LEU B O 1
ATOM 3364 N N . ASP B 2 259 ? 141.833 128.197 127.261 1.00 91.83 367 ASP B N 1
ATOM 3365 C CA . ASP B 2 259 ? 142.193 129.351 128.072 1.00 91.83 367 ASP B CA 1
ATOM 3366 C C . ASP B 2 259 ? 142.930 130.357 127.197 1.00 91.83 367 ASP B C 1
ATOM 3367 O O . ASP B 2 259 ? 144.149 130.516 127.332 1.00 91.83 367 ASP B O 1
ATOM 3372 N N . PRO B 2 260 ? 142.231 131.034 126.284 1.00 86.09 368 PRO B N 1
ATOM 3373 C CA . PRO B 2 260 ? 142.896 132.009 125.403 1.00 86.09 368 PRO B CA 1
ATOM 3374 C C . PRO B 2 260 ? 143.825 132.984 126.106 1.00 86.09 368 PRO B C 1
ATOM 3375 O O . PRO B 2 260 ? 144.909 133.283 125.585 1.00 86.09 368 PRO B O 1
ATOM 3379 N N . ALA B 2 261 ? 143.417 133.506 127.264 1.00 82.50 369 ALA B N 1
ATOM 3380 C CA . ALA B 2 261 ? 144.255 134.447 127.999 1.00 82.50 369 ALA B CA 1
ATOM 3381 C C . ALA B 2 261 ? 145.642 133.872 128.250 1.00 82.50 369 ALA B C 1
ATOM 3382 O O . ALA B 2 261 ? 146.656 134.540 128.021 1.00 82.50 369 ALA B O 1
ATOM 3384 N N . HIS B 2 262 ? 145.702 132.634 128.740 1.00 82.91 370 HIS B N 1
ATOM 3385 C CA . HIS B 2 262 ? 146.987 131.994 129.001 1.00 82.91 370 HIS B CA 1
ATOM 3386 C C . HIS B 2 262 ? 147.823 131.906 127.733 1.00 82.91 370 HIS B C 1
ATOM 3387 O O . HIS B 2 262 ? 149.023 132.201 127.746 1.00 82.91 370 HIS B O 1
ATOM 3394 N N . PHE B 2 263 ? 147.217 131.433 126.645 1.00 82.14 371 PHE B N 1
ATOM 3395 C CA . PHE B 2 263 ? 147.918 131.312 125.372 1.00 82.14 371 PHE B CA 1
ATOM 3396 C C . PHE B 2 263 ? 148.596 132.620 124.986 1.00 82.14 371 PHE B C 1
ATOM 3397 O O . PHE B 2 263 ? 149.794 132.651 124.674 1.00 82.14 371 PHE B O 1
ATOM 3405 N N . ILE B 2 264 ? 147.836 133.715 124.992 1.00 83.80 372 ILE B N 1
ATOM 3406 C CA . ILE B 2 264 ? 148.405 135.012 124.637 1.00 83.80 372 ILE B CA 1
ATOM 3407 C C . ILE B 2 264 ? 149.503 135.413 125.614 1.00 83.80 372 ILE B C 1
ATOM 3408 O O . ILE B 2 264 ? 150.539 135.955 125.210 1.00 83.80 372 ILE B O 1
ATOM 3413 N N . ALA B 2 265 ? 149.273 135.216 126.915 1.00 82.46 373 ALA B N 1
ATOM 3414 C CA . ALA B 2 265 ? 150.302 135.521 127.906 1.00 82.46 373 ALA B CA 1
ATOM 3415 C C . ALA B 2 265 ? 151.617 134.831 127.563 1.00 82.46 373 ALA B C 1
ATOM 3416 O O . ALA B 2 265 ? 152.691 135.445 127.605 1.00 82.46 373 ALA B O 1
ATOM 3418 N N . CYS B 2 266 ? 151.548 133.533 127.260 1.00 84.14 374 CYS B N 1
ATOM 3419 C CA . CYS B 2 266 ? 152.739 132.789 126.864 1.00 84.14 374 CYS B CA 1
ATOM 3420 C C . CYS B 2 266 ? 153.409 133.444 125.667 1.00 84.14 374 CYS B C 1
ATOM 3421 O O . CYS B 2 266 ? 154.633 133.627 125.645 1.00 84.14 374 CYS B O 1
ATOM 3424 N N . ALA B 2 267 ? 152.622 133.747 124.633 1.00 82.14 375 ALA B N 1
ATOM 3425 C CA . ALA B 2 267 ? 153.156 134.427 123.460 1.00 82.14 375 ALA B CA 1
ATOM 3426 C C . ALA B 2 267 ? 153.935 135.675 123.855 1.00 82.14 375 ALA B C 1
ATOM 3427 O O . ALA B 2 267 ? 155.039 135.917 123.355 1.00 82.14 375 ALA B O 1
ATOM 3429 N N . ARG B 2 268 ? 153.369 136.480 124.757 1.00 84.02 376 ARG B N 1
ATOM 3430 C CA . ARG B 2 268 ? 154.051 137.690 125.210 1.00 84.02 376 ARG B CA 1
ATOM 3431 C C . ARG B 2 268 ? 155.405 137.376 125.828 1.00 84.02 376 ARG B C 1
ATOM 3432 O O . ARG B 2 268 ? 156.419 137.975 125.458 1.00 84.02 376 ARG B O 1
ATOM 3440 N N . ASP B 2 269 ? 155.427 136.489 126.823 1.00 86.95 377 ASP B N 1
ATOM 3441 C CA . ASP B 2 269 ? 156.681 136.154 127.497 1.00 86.95 377 ASP B CA 1
ATOM 3442 C C . ASP B 2 269 ? 157.760 135.717 126.509 1.00 86.95 377 ASP B C 1
ATOM 3443 O O . ASP B 2 269 ? 158.886 136.236 126.518 1.00 86.95 377 ASP B O 1
ATOM 3448 N N . LEU B 2 270 ? 157.436 134.740 125.660 1.00 82.83 378 LEU B N 1
ATOM 3449 C CA . LEU B 2 270 ? 158.411 134.251 124.689 1.00 82.83 378 LEU B CA 1
ATOM 3450 C C . LEU B 2 270 ? 158.910 135.377 123.794 1.00 82.83 378 LEU B C 1
ATOM 3451 O O . LEU B 2 270 ? 160.122 135.548 123.611 1.00 82.83 378 LEU B O 1
ATOM 3456 N N . PHE B 2 271 ? 157.987 136.139 123.202 1.00 85.02 379 PHE B N 1
ATOM 3457 C CA . PHE B 2 271 ? 158.400 137.251 122.359 1.00 85.02 379 PHE B CA 1
ATOM 3458 C C . PHE B 2 271 ? 159.325 138.189 123.120 1.00 85.02 379 PHE B C 1
ATOM 3459 O O . PHE B 2 271 ? 160.281 138.720 122.548 1.00 85.02 379 PHE B O 1
ATOM 3467 N N . ALA B 2 272 ? 159.004 138.471 124.384 1.00 86.42 380 ALA B N 1
ATOM 3468 C CA . ALA B 2 272 ? 159.870 139.304 125.214 1.00 86.42 380 ALA B CA 1
ATOM 3469 C C . ALA B 2 272 ? 161.310 138.816 125.159 1.00 86.42 380 ALA B C 1
ATOM 3470 O O . ALA B 2 272 ? 162.236 139.596 124.898 1.00 86.42 380 ALA B O 1
ATOM 3472 N N . TYR B 2 273 ? 161.522 137.530 125.448 1.00 85.75 381 TYR B N 1
ATOM 3473 C CA . TYR B 2 273 ? 162.878 136.988 125.365 1.00 85.75 381 TYR B CA 1
ATOM 3474 C C . TYR B 2 273 ? 163.487 137.230 123.992 1.00 85.75 381 TYR B C 1
ATOM 3475 O O . TYR B 2 273 ? 164.658 137.613 123.881 1.00 85.75 381 TYR B O 1
ATOM 3484 N N . TYR B 2 274 ? 162.730 136.940 122.932 1.00 89.02 382 TYR B N 1
ATOM 3485 C CA . TYR B 2 274 ? 163.241 137.195 121.588 1.00 89.02 382 TYR B CA 1
ATOM 3486 C C . TYR B 2 274 ? 163.725 138.631 121.457 1.00 89.02 382 TYR B C 1
ATOM 3487 O O . TYR B 2 274 ? 164.786 138.890 120.888 1.00 89.02 382 TYR B O 1
ATOM 3496 N N . ARG B 2 275 ? 162.913 139.580 121.916 1.00 93.10 383 ARG B N 1
ATOM 3497 C CA . ARG B 2 275 ? 163.283 140.990 121.878 1.00 93.10 383 ARG B CA 1
ATOM 3498 C C . ARG B 2 275 ? 164.643 141.211 122.522 1.00 93.10 383 ARG B C 1
ATOM 3499 O O . ARG B 2 275 ? 165.529 141.854 121.943 1.00 93.10 383 ARG B O 1
ATOM 3507 N N . ARG B 2 276 ? 164.815 140.683 123.734 1.00 96.02 384 ARG B N 1
ATOM 3508 C CA . ARG B 2 276 ? 166.080 140.831 124.448 1.00 96.02 384 ARG B CA 1
ATOM 3509 C C . ARG B 2 276 ? 167.252 140.301 123.631 1.00 96.02 384 ARG B C 1
ATOM 3510 O O . ARG B 2 276 ? 168.263 140.989 123.456 1.00 96.02 384 ARG B O 1
ATOM 3518 N N . SER B 2 277 ? 167.137 139.070 123.130 1.00 97.05 385 SER B N 1
ATOM 3519 C CA . SER B 2 277 ? 168.225 138.479 122.351 1.00 97.05 385 SER B CA 1
ATOM 3520 C C . SER B 2 277 ? 168.486 139.257 121.066 1.00 97.05 385 SER B C 1
ATOM 3521 O O . SER B 2 277 ? 169.636 139.559 120.730 1.00 97.05 385 SER B O 1
ATOM 3524 N N . ALA B 2 278 ? 167.423 139.573 120.327 1.00 100.07 386 ALA B N 1
ATOM 3525 C CA . ALA B 2 278 ? 167.547 140.293 119.064 1.00 100.07 386 ALA B CA 1
ATOM 3526 C C . ALA B 2 278 ? 168.292 141.606 119.229 1.00 100.07 386 ALA B C 1
ATOM 3527 O O . ALA B 2 278 ? 169.102 141.973 118.372 1.00 100.07 386 ALA B O 1
ATOM 3529 N N . SER B 2 279 ? 168.003 142.344 120.302 1.00 105.50 387 SER B N 1
ATOM 3530 C CA . SER B 2 279 ? 168.632 143.636 120.566 1.00 105.50 387 SER B CA 1
ATOM 3531 C C . SER B 2 279 ? 170.122 143.683 120.239 1.00 105.50 387 SER B C 1
ATOM 3532 O O . SER B 2 279 ? 170.622 144.717 119.785 1.00 105.50 387 SER B O 1
ATOM 3535 N N . GLN B 2 280 ? 170.845 142.587 120.464 1.00 111.43 388 GLN B N 1
ATOM 3536 C CA . GLN B 2 280 ? 172.271 142.585 120.165 1.00 111.43 388 GLN B CA 1
ATOM 3537 C C . GLN B 2 280 ? 172.568 142.229 118.711 1.00 111.43 388 GLN B C 1
ATOM 3538 O O . GLN B 2 280 ? 172.841 143.111 117.892 1.00 111.43 388 GLN B O 1
ATOM 3544 N N .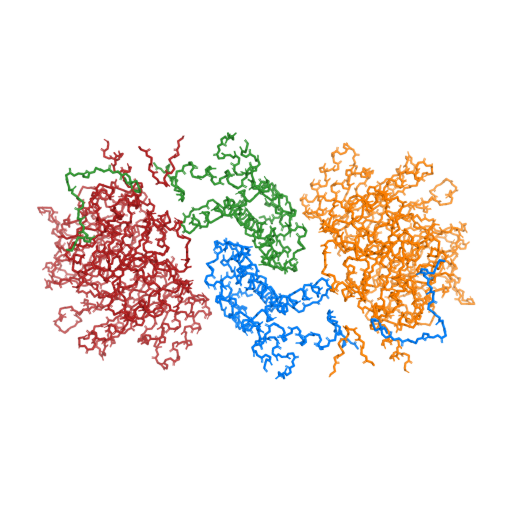 GLU B 2 281 ? 172.513 140.939 118.386 1.00 109.15 389 GLU B N 1
ATOM 3545 C CA . GLU B 2 281 ? 172.794 140.445 117.043 1.00 109.15 389 GLU B CA 1
ATOM 3546 C C . GLU B 2 281 ? 171.523 140.331 116.208 1.00 109.15 389 GLU B C 1
ATOM 3547 O O . GLU B 2 281 ? 170.516 139.782 116.668 1.00 109.15 389 GLU B O 1
ATOM 3553 N N . ASN B 2 282 ? 171.567 140.867 114.990 1.00 104.29 390 ASN B N 1
ATOM 3554 C CA . ASN B 2 282 ? 170.425 140.801 114.085 1.00 104.29 390 ASN B CA 1
ATOM 3555 C C . ASN B 2 282 ? 170.083 139.353 113.756 1.00 104.29 390 ASN B C 1
ATOM 3556 O O . ASN B 2 282 ? 170.892 138.641 113.155 1.00 104.29 390 ASN B O 1
ATOM 3561 N N . ILE B 2 283 ? 168.880 138.924 114.126 1.00 92.75 391 ILE B N 1
ATOM 3562 C CA . ILE B 2 283 ? 168.431 137.555 113.878 1.00 92.75 391 ILE B CA 1
ATOM 3563 C C . ILE B 2 283 ? 166.944 137.524 113.537 1.00 92.75 391 ILE B C 1
ATOM 3564 O O . ILE B 2 283 ? 166.098 137.781 114.402 1.00 92.75 391 ILE B O 1
ATOM 3569 N N . PRO B 2 284 ? 166.585 137.249 112.285 1.00 85.65 392 PRO B N 1
ATOM 3570 C CA . PRO B 2 284 ? 165.169 137.188 111.910 1.00 85.65 392 PRO B CA 1
ATOM 3571 C C . PRO B 2 284 ? 164.415 136.108 112.670 1.00 85.65 392 PRO B C 1
ATOM 3572 O O . PRO B 2 284 ? 164.976 135.085 113.061 1.00 85.65 392 PRO B O 1
ATOM 3576 N N . LEU B 2 285 ? 163.123 136.351 112.877 1.00 85.33 393 LEU B N 1
ATOM 3577 C CA . LEU B 2 285 ? 162.243 135.444 113.603 1.00 85.33 393 LEU B CA 1
ATOM 3578 C C . LEU B 2 285 ? 161.103 134.982 112.708 1.00 85.33 393 LEU B C 1
ATOM 3579 O O . LEU B 2 285 ? 160.417 135.807 112.099 1.00 85.33 393 LEU B O 1
ATOM 3584 N N . VAL B 2 286 ? 160.904 133.670 112.628 1.00 82.44 394 VAL B N 1
ATOM 3585 C CA . VAL B 2 286 ? 159.829 133.071 111.845 1.00 82.44 394 VAL B CA 1
ATOM 3586 C C . VAL B 2 286 ? 158.854 132.417 112.809 1.00 82.44 394 VAL B C 1
ATOM 3587 O O . VAL B 2 286 ? 159.230 131.503 113.552 1.00 82.44 394 VAL B O 1
ATOM 3591 N N . VAL B 2 287 ? 157.604 132.866 112.796 1.00 81.68 395 VAL B N 1
ATOM 3592 C CA . VAL B 2 287 ? 156.575 132.337 113.682 1.00 81.68 395 VAL B CA 1
ATOM 3593 C C . VAL B 2 287 ? 155.483 131.677 112.856 1.00 81.68 395 VAL B C 1
ATOM 3594 O O . VAL B 2 287 ? 154.995 132.261 111.882 1.00 81.68 395 VAL B O 1
ATOM 3598 N N . ASN B 2 288 ? 155.115 130.455 113.227 1.00 85.71 396 ASN B N 1
ATOM 3599 C CA . ASN B 2 288 ? 154.033 129.731 112.576 1.00 85.71 396 ASN B CA 1
ATOM 3600 C C . ASN B 2 288 ? 152.906 129.551 113.582 1.00 85.71 396 ASN B C 1
ATOM 3601 O O . ASN B 2 288 ? 153.129 129.072 114.696 1.00 85.71 396 ASN B O 1
ATOM 3606 N N . THR B 2 289 ? 151.712 129.964 113.195 1.00 87.09 397 THR B N 1
ATOM 3607 C CA . THR B 2 289 ? 150.535 129.942 114.049 1.00 87.09 397 THR B CA 1
ATOM 3608 C C . THR B 2 289 ? 149.725 128.675 113.834 1.00 87.09 397 THR B C 1
ATOM 3609 O O . THR B 2 289 ? 150.052 127.848 112.983 1.00 87.09 397 THR B O 1
ATOM 3613 N N . PRO B 2 290 ? 148.658 128.467 114.636 1.00 90.62 398 PRO B N 1
ATOM 3614 C CA . PRO B 2 290 ? 147.809 127.282 114.460 1.00 90.62 398 PRO B CA 1
ATOM 3615 C C . PRO B 2 290 ? 147.079 127.235 113.129 1.00 90.62 398 PRO B C 1
ATOM 3616 O O . PRO B 2 290 ? 147.525 127.813 112.134 1.00 90.62 398 PRO B O 1
ATOM 3620 N N . GLY B 2 291 ? 145.935 126.564 113.107 1.00 98.70 399 GLY B N 1
ATOM 3621 C CA . GLY B 2 291 ? 145.188 126.413 111.877 1.00 98.70 399 GLY B CA 1
ATOM 3622 C C . GLY B 2 291 ? 143.717 126.736 112.008 1.00 98.70 399 GLY B C 1
ATOM 3623 O O . GLY B 2 291 ? 142.869 126.099 111.378 1.00 98.70 399 GLY B O 1
ATOM 3624 N N . TRP B 2 292 ? 143.406 127.720 112.841 1.00 103.53 400 TRP B N 1
ATOM 3625 C CA . TRP B 2 292 ? 142.042 128.183 113.034 1.00 103.53 400 TRP B CA 1
ATOM 3626 C C . TRP B 2 292 ? 141.796 129.382 112.133 1.00 103.53 400 TRP B C 1
ATOM 3627 O O . TRP B 2 292 ? 142.677 130.228 111.959 1.00 103.53 400 TRP B O 1
ATOM 3638 N N . ILE B 2 293 ? 140.595 129.456 111.565 1.00 102.12 401 ILE B N 1
ATOM 3639 C CA . ILE B 2 293 ? 140.236 130.560 110.681 1.00 102.12 401 ILE B CA 1
ATOM 3640 C C . ILE B 2 293 ? 138.801 131.003 110.923 1.00 102.12 401 ILE B C 1
ATOM 3641 O O . ILE B 2 293 ? 138.200 131.662 110.068 1.00 102.12 401 ILE B O 1
ATOM 3646 N N . GLN B 2 294 ? 138.236 130.657 112.077 1.00 103.79 402 GLN B N 1
ATOM 3647 C CA . GLN B 2 294 ? 136.851 131.022 112.338 1.00 103.79 402 GLN B CA 1
ATOM 3648 C C . GLN B 2 294 ? 136.565 130.997 113.830 1.00 103.79 402 GLN B C 1
ATOM 3649 O O . GLN B 2 294 ? 137.032 130.111 114.548 1.00 103.79 402 GLN B O 1
ATOM 3655 N N . GLY B 2 295 ? 135.798 131.983 114.282 1.00 99.94 403 GLY B N 1
ATOM 3656 C CA . GLY B 2 295 ? 135.421 132.049 115.685 1.00 99.94 403 GLY B CA 1
ATOM 3657 C C . GLY B 2 295 ? 136.574 132.447 116.581 1.00 99.94 403 GLY B C 1
ATOM 3658 O O . GLY B 2 295 ? 137.309 133.400 116.302 1.00 99.94 403 GLY B O 1
ATOM 3659 N N . THR B 2 296 ? 136.711 131.721 117.692 1.00 97.40 404 THR B N 1
ATOM 3660 C CA . THR B 2 296 ? 137.754 131.996 118.674 1.00 97.40 404 THR B CA 1
ATOM 3661 C C . THR B 2 296 ? 139.123 132.136 118.021 1.00 97.40 404 THR B C 1
ATOM 3662 O O . THR B 2 296 ? 139.816 133.143 118.207 1.00 97.40 404 THR B O 1
ATOM 3666 N N . GLY B 2 297 ? 139.532 131.115 117.267 1.00 97.72 405 GLY B N 1
ATOM 3667 C CA . GLY B 2 297 ? 140.834 131.142 116.618 1.00 97.72 405 GLY B CA 1
ATOM 3668 C C . GLY B 2 297 ? 141.104 132.427 115.864 1.00 97.72 405 GLY B C 1
ATOM 3669 O O . GLY B 2 297 ? 142.190 133.002 115.963 1.00 97.72 405 GLY B O 1
ATOM 3670 N N . LEU B 2 298 ? 140.139 132.865 115.053 1.00 95.77 406 LEU B N 1
ATOM 3671 C CA . LEU B 2 298 ? 140.313 134.105 114.306 1.00 95.77 406 LEU B CA 1
ATOM 3672 C C . LEU B 2 298 ? 140.619 135.267 115.242 1.00 95.77 406 LEU B C 1
ATOM 3673 O O . LEU B 2 298 ? 141.513 136.081 114.970 1.00 95.77 406 LEU B O 1
ATOM 3678 N N . ASP B 2 299 ? 139.880 135.363 116.347 1.00 94.09 407 ASP B N 1
ATOM 3679 C CA . ASP B 2 299 ? 140.135 136.414 117.324 1.00 94.09 407 ASP B CA 1
ATOM 3680 C C . ASP B 2 299 ? 141.559 136.318 117.852 1.00 94.09 407 ASP B C 1
ATOM 3681 O O . ASP B 2 299 ? 142.264 137.329 117.967 1.00 94.09 407 ASP B O 1
ATOM 3686 N N . LEU B 2 300 ? 141.977 135.107 118.230 1.00 89.71 408 LEU B N 1
ATOM 3687 C CA . LEU B 2 300 ? 143.341 134.896 118.699 1.00 89.71 408 LEU B CA 1
ATOM 3688 C C . LEU B 2 300 ? 144.350 135.442 117.702 1.00 89.71 408 LEU B C 1
ATOM 3689 O O . LEU B 2 300 ? 145.274 136.169 118.076 1.00 89.71 408 LEU B O 1
ATOM 3694 N N . LEU B 2 301 ? 144.215 135.050 116.434 1.00 89.29 409 LEU B N 1
ATOM 3695 C CA . LEU B 2 301 ? 145.125 135.526 115.397 1.00 89.29 409 LEU B CA 1
ATOM 3696 C C . LEU B 2 301 ? 145.189 137.046 115.375 1.00 89.29 409 LEU B C 1
ATOM 3697 O O . LEU B 2 301 ? 146.273 137.633 115.286 1.00 89.29 409 LEU B O 1
ATOM 3702 N N . ALA B 2 302 ? 144.026 137.699 115.413 1.00 88.80 410 ALA B N 1
ATOM 3703 C CA . ALA B 2 302 ? 143.992 139.158 115.451 1.00 88.80 410 ALA B CA 1
ATOM 3704 C C . ALA B 2 302 ? 144.833 139.700 116.603 1.00 88.80 410 ALA B C 1
ATOM 3705 O O . ALA B 2 302 ? 145.685 140.580 116.417 1.00 88.80 410 ALA B O 1
ATOM 3707 N N . GLU B 2 303 ? 144.592 139.185 117.809 1.00 90.38 411 GLU B N 1
ATOM 3708 C CA . GLU B 2 303 ? 145.351 139.625 118.976 1.00 90.38 411 GLU B CA 1
ATOM 3709 C C . GLU B 2 303 ? 146.844 139.390 118.787 1.00 90.38 411 GLU B C 1
ATOM 3710 O O . GLU B 2 303 ? 147.662 140.253 119.119 1.00 90.38 411 GLU B O 1
ATOM 3716 N N . LEU B 2 304 ? 147.218 138.196 118.325 1.00 86.90 412 LEU B N 1
ATOM 3717 C CA . LEU B 2 304 ? 148.624 137.888 118.083 1.00 86.90 412 LEU B CA 1
ATOM 3718 C C . LEU B 2 304 ? 149.267 138.917 117.165 1.00 86.90 412 LEU B C 1
ATOM 3719 O O . LEU B 2 304 ? 150.375 139.394 117.430 1.00 86.90 412 LEU B O 1
ATOM 3724 N N . ILE B 2 305 ? 148.595 139.252 116.063 1.00 84.56 413 ILE B N 1
ATOM 3725 C CA . ILE B 2 305 ? 149.136 140.253 115.147 1.00 84.56 413 ILE B CA 1
ATOM 3726 C C . ILE B 2 305 ? 149.359 141.567 115.877 1.00 84.56 413 ILE B C 1
ATOM 3727 O O . ILE B 2 305 ? 150.394 142.221 115.714 1.00 84.56 413 ILE B O 1
ATOM 3732 N N . ALA B 2 306 ? 148.382 141.980 116.682 1.00 84.06 414 ALA B N 1
ATOM 3733 C CA . ALA B 2 306 ? 148.526 143.214 117.449 1.00 84.06 414 ALA B CA 1
ATOM 3734 C C . ALA B 2 306 ? 149.731 143.165 118.384 1.00 84.06 414 ALA B C 1
ATOM 3735 O O . ALA B 2 306 ? 150.547 144.092 118.416 1.00 84.06 414 ALA B O 1
ATOM 3737 N N . VAL B 2 307 ? 149.848 142.090 119.162 1.00 84.98 415 VAL B N 1
ATOM 3738 C CA . VAL B 2 307 ? 150.921 141.967 120.149 1.00 84.98 415 VAL B CA 1
ATOM 3739 C C . VAL B 2 307 ? 152.297 141.937 119.492 1.00 84.98 415 VAL B C 1
ATOM 3740 O O . VAL B 2 307 ? 153.177 142.738 119.825 1.00 84.98 415 VAL B O 1
ATOM 3744 N N . LEU B 2 308 ? 152.508 141.011 118.556 1.00 86.71 416 LEU B N 1
ATOM 3745 C CA . LEU B 2 308 ? 153.832 140.846 117.958 1.00 86.71 416 LEU B CA 1
ATOM 3746 C C . LEU B 2 308 ? 154.219 142.007 117.050 1.00 86.71 416 LEU B C 1
ATOM 3747 O O . LEU B 2 308 ? 155.386 142.413 117.029 1.00 86.71 416 LEU B O 1
ATOM 3752 N N . ARG B 2 309 ? 153.273 142.526 116.276 1.00 89.91 417 ARG B N 1
ATOM 3753 C CA . ARG B 2 309 ? 153.520 143.569 115.288 1.00 89.91 417 ARG B CA 1
ATOM 3754 C C . ARG B 2 309 ? 154.428 142.979 114.217 1.00 89.91 417 ARG B C 1
ATOM 3755 O O . ARG B 2 309 ? 155.539 143.477 113.999 1.00 89.91 417 ARG B O 1
ATOM 3763 N N . PRO B 2 310 ? 153.995 141.919 113.539 1.00 87.04 418 PRO B N 1
ATOM 3764 C CA . PRO B 2 310 ? 154.841 141.295 112.522 1.00 87.04 418 PRO B CA 1
ATOM 3765 C C . PRO B 2 310 ? 155.103 142.224 111.353 1.00 87.04 418 PRO B C 1
ATOM 3766 O O . PRO B 2 310 ? 154.250 143.024 110.967 1.00 87.04 418 PRO B O 1
ATOM 3770 N N . THR B 2 311 ? 156.310 142.124 110.798 1.00 86.90 419 THR B N 1
ATOM 3771 C CA . THR B 2 311 ? 156.654 142.952 109.652 1.00 86.90 419 THR B CA 1
ATOM 3772 C C . THR B 2 311 ? 155.876 142.535 108.413 1.00 86.90 419 THR B C 1
ATOM 3773 O O . THR B 2 311 ? 155.408 143.394 107.658 1.00 86.90 419 THR B O 1
ATOM 3777 N N . GLU B 2 312 ? 155.708 141.232 108.184 1.00 89.94 420 GLU B N 1
ATOM 3778 C CA . GLU B 2 312 ? 154.968 140.781 107.006 1.00 89.94 420 GLU B CA 1
ATOM 3779 C C . GLU B 2 312 ? 154.081 139.591 107.336 1.00 89.94 420 GLU B C 1
ATOM 3780 O O . GLU B 2 312 ? 154.534 138.637 107.973 1.00 89.94 420 GLU B O 1
ATOM 3786 N N . VAL B 2 313 ? 152.827 139.641 106.886 1.00 83.71 421 VAL B N 1
ATOM 3787 C CA . VAL B 2 313 ? 151.849 138.586 107.129 1.00 83.71 421 VAL B CA 1
ATOM 3788 C C . VAL B 2 313 ? 151.612 137.828 105.830 1.00 83.71 421 VAL B C 1
ATOM 3789 O O . VAL B 2 313 ? 151.261 138.429 104.805 1.00 83.71 421 VAL B O 1
ATOM 3793 N N . LEU B 2 314 ? 151.799 136.510 105.877 1.00 84.16 422 LEU B N 1
ATOM 3794 C CA . LEU B 2 314 ? 151.651 135.628 104.723 1.00 84.16 422 LEU B CA 1
ATOM 3795 C C . LEU B 2 314 ? 150.487 134.675 104.967 1.00 84.16 422 LEU B C 1
ATOM 3796 O O . LEU B 2 314 ? 150.560 133.815 105.852 1.00 84.16 422 LEU B O 1
ATOM 3801 N N . TYR B 2 315 ? 149.420 134.819 104.184 1.00 89.43 423 TYR B N 1
ATOM 3802 C CA . TYR B 2 315 ? 148.239 133.971 104.294 1.00 89.43 423 TYR B CA 1
ATOM 3803 C C . TYR B 2 315 ? 148.291 132.965 103.147 1.00 89.43 423 TYR B C 1
ATOM 3804 O O . TYR B 2 315 ? 148.180 133.340 101.974 1.00 89.43 423 TYR B O 1
ATOM 3813 N N . MET B 2 316 ? 148.496 131.694 103.481 1.00 94.52 424 MET B N 1
ATOM 3814 C CA . MET B 2 316 ? 148.652 130.654 102.468 1.00 94.52 424 MET B CA 1
ATOM 3815 C C . MET B 2 316 ? 147.326 130.105 101.949 1.00 94.52 424 MET B C 1
ATOM 3816 O O . MET B 2 316 ? 147.115 128.889 101.973 1.00 94.52 424 MET B O 1
ATOM 3821 N N . SER B 2 317 ? 146.430 130.969 101.482 1.00 96.80 425 SER B N 1
ATOM 3822 C CA . SER B 2 317 ? 145.173 130.451 100.948 1.00 96.80 425 SER B CA 1
ATOM 3823 C C . SER B 2 317 ? 144.908 130.854 99.501 1.00 96.80 425 SER B C 1
ATOM 3824 O O . SER B 2 317 ? 144.763 129.993 98.629 1.00 96.80 425 SER B O 1
ATOM 3827 N N . GLU B 2 318 ? 144.816 132.161 99.253 1.00 99.00 426 GLU B N 1
ATOM 3828 C CA . GLU B 2 318 ? 144.522 132.804 97.973 1.00 99.00 426 GLU B CA 1
ATOM 3829 C C . GLU B 2 318 ? 143.081 132.565 97.523 1.00 99.00 426 GLU B C 1
ATOM 3830 O O . GLU B 2 318 ? 142.641 133.168 96.539 1.00 99.00 426 GLU B O 1
ATOM 3836 N N . ASP B 2 319 ? 142.310 131.754 98.240 1.00 101.74 427 ASP B N 1
ATOM 3837 C CA . ASP B 2 319 ? 140.885 131.635 97.968 1.00 101.74 427 ASP B CA 1
ATOM 3838 C C . ASP B 2 319 ? 140.094 131.475 99.259 1.00 101.74 427 ASP B C 1
ATOM 3839 O O . ASP B 2 319 ? 138.995 130.911 99.253 1.00 101.74 427 ASP B O 1
ATOM 3844 N N . GLY B 2 320 ? 140.641 131.957 100.371 1.00 102.03 428 GLY B N 1
ATOM 3845 C CA . GLY B 2 320 ? 140.040 131.768 101.668 1.00 102.03 428 GLY B CA 1
ATOM 3846 C C . GLY B 2 320 ? 138.711 132.474 101.802 1.00 102.03 428 GLY B C 1
ATOM 3847 O O . GLY B 2 320 ? 138.359 133.340 100.996 1.00 102.03 428 GLY B O 1
ATOM 3848 N N . PRO B 2 321 ? 137.938 132.101 102.819 1.00 103.36 429 PRO B N 1
ATOM 3849 C CA . PRO B 2 321 ? 136.643 132.753 103.037 1.00 103.36 429 PRO B CA 1
ATOM 3850 C C . PRO B 2 321 ? 136.811 134.251 103.223 1.00 103.36 429 PRO B C 1
ATOM 3851 O O . PRO B 2 321 ? 137.807 134.718 103.777 1.00 103.36 429 PRO B O 1
ATOM 3855 N N . GLU B 2 322 ? 135.829 135.010 102.737 1.00 109.21 430 GLU B N 1
ATOM 3856 C CA . GLU B 2 322 ? 135.916 136.462 102.840 1.00 109.21 430 GLU B CA 1
ATOM 3857 C C . GLU B 2 322 ? 135.924 136.921 104.289 1.00 109.21 430 GLU B C 1
ATOM 3858 O O . GLU B 2 322 ? 136.481 137.979 104.601 1.00 109.21 430 GLU B O 1
ATOM 3864 N N . GLU B 2 323 ? 135.334 136.135 105.189 1.00 108.63 431 GLU B N 1
ATOM 3865 C CA . GLU B 2 323 ? 135.260 136.530 106.591 1.00 108.63 431 GLU B CA 1
ATOM 3866 C C . GLU B 2 323 ? 136.647 136.596 107.218 1.00 108.63 431 GLU B C 1
ATOM 3867 O O . GLU B 2 323 ? 137.056 137.634 107.754 1.00 108.63 431 GLU B O 1
ATOM 3873 N N . THR B 2 324 ? 137.383 135.484 107.167 1.00 100.25 432 THR B N 1
ATOM 3874 C CA . THR B 2 324 ? 138.713 135.442 107.761 1.00 100.25 432 THR B CA 1
ATOM 3875 C C . THR B 2 324 ? 139.649 136.449 107.107 1.00 100.25 432 THR B C 1
ATOM 3876 O O . THR B 2 324 ? 140.382 137.167 107.797 1.00 100.25 432 THR B O 1
ATOM 3880 N N . VAL B 2 325 ? 139.666 136.494 105.775 1.00 99.07 433 VAL B N 1
ATOM 3881 C CA . VAL B 2 325 ? 140.545 137.427 105.075 1.00 99.07 433 VAL B CA 1
ATOM 3882 C C . VAL B 2 325 ? 140.237 138.862 105.484 1.00 99.07 433 VAL B C 1
ATOM 3883 O O . VAL B 2 325 ? 141.145 139.650 105.767 1.00 99.07 433 VAL B O 1
ATOM 3887 N N . SER B 2 326 ? 138.954 139.231 105.495 1.00 102.59 434 SER B N 1
ATOM 3888 C CA . SER B 2 326 ? 138.580 140.584 105.895 1.00 102.59 434 SER B CA 1
ATOM 3889 C C . SER B 2 326 ? 139.042 140.887 107.314 1.00 102.59 434 SER B C 1
ATOM 3890 O O . SER B 2 326 ? 139.653 141.931 107.568 1.00 102.59 434 SER B O 1
ATOM 3893 N N . ALA B 2 327 ? 138.707 140.007 108.260 1.00 102.05 435 ALA B N 1
ATOM 3894 C CA . ALA B 2 327 ? 139.125 140.186 109.648 1.00 102.05 435 ALA B CA 1
ATOM 3895 C C . ALA B 2 327 ? 140.625 140.425 109.749 1.00 102.05 435 ALA B C 1
ATOM 3896 O O . ALA B 2 327 ? 141.076 141.390 110.381 1.00 102.05 435 ALA B O 1
ATOM 3898 N N . LEU B 2 328 ? 141.412 139.527 109.155 1.00 100.11 436 LEU B N 1
ATOM 3899 C CA . LEU B 2 328 ? 142.862 139.664 109.183 1.00 100.11 436 LEU B CA 1
ATOM 3900 C C . LEU B 2 328 ? 143.301 140.994 108.593 1.00 100.11 436 LEU B C 1
ATOM 3901 O O . LEU B 2 328 ? 144.161 141.674 109.160 1.00 100.11 436 LEU B O 1
ATOM 3906 N N . ARG B 2 329 ? 142.766 141.357 107.425 1.00 103.28 437 ARG B N 1
ATOM 3907 C CA . ARG B 2 329 ? 143.142 142.629 106.817 1.00 103.28 437 ARG B CA 1
ATOM 3908 C C . ARG B 2 329 ? 142.854 143.798 107.751 1.00 103.28 437 ARG B C 1
ATOM 3909 O O . ARG B 2 329 ? 143.660 144.727 107.849 1.00 103.28 437 ARG B O 1
ATOM 3917 N N . GLU B 2 330 ? 141.695 143.793 108.415 1.00 107.49 438 GLU B N 1
ATOM 3918 C CA . GLU B 2 330 ? 141.383 144.860 109.365 1.00 107.49 438 GLU B CA 1
ATOM 3919 C C . GLU B 2 330 ? 142.428 144.933 110.469 1.00 107.49 438 GLU B C 1
ATOM 3920 O O . GLU B 2 330 ? 142.999 145.999 110.731 1.00 107.49 438 GLU B O 1
ATOM 3926 N N . ALA B 2 331 ? 142.675 143.806 111.140 1.00 102.57 439 ALA B N 1
ATOM 3927 C CA . ALA B 2 331 ? 143.673 143.770 112.205 1.00 102.57 439 ALA B CA 1
ATOM 3928 C C . ALA B 2 331 ? 145.013 144.275 111.695 1.00 102.57 439 ALA B C 1
ATOM 3929 O O . ALA B 2 331 ? 145.676 145.092 112.342 1.00 102.57 439 ALA B O 1
ATOM 3931 N N . CYS B 2 332 ? 145.424 143.784 110.530 1.00 104.57 440 CYS B N 1
ATOM 3932 C CA . CYS B 2 332 ? 146.681 144.186 109.917 1.00 104.57 440 CYS B CA 1
ATOM 3933 C C . CYS B 2 332 ? 146.720 145.695 109.699 1.00 104.57 440 CYS B C 1
ATOM 3934 O O . CYS B 2 332 ? 147.708 146.360 110.031 1.00 104.57 440 CYS B O 1
ATOM 3937 N N . ALA B 2 333 ? 145.650 146.245 109.126 1.00 108.25 441 ALA B N 1
ATOM 3938 C CA . ALA B 2 333 ? 145.532 147.682 108.892 1.00 108.25 441 ALA B CA 1
ATOM 3939 C C . ALA B 2 333 ? 145.685 148.476 110.182 1.00 108.25 441 ALA B C 1
ATOM 3940 O O . ALA B 2 333 ? 146.297 149.549 110.197 1.00 108.25 441 ALA B O 1
ATOM 3942 N N . SER B 2 334 ? 145.091 147.978 111.267 1.00 110.98 442 SER B N 1
ATOM 3943 C CA . SER B 2 334 ? 145.110 148.673 112.554 1.00 110.98 442 SER B CA 1
ATOM 3944 C C . SER B 2 334 ? 146.517 149.087 112.980 1.00 110.98 442 SER B C 1
ATOM 3945 O O . SER B 2 334 ? 146.720 150.213 113.447 1.00 110.98 442 SER B O 1
ATOM 3948 N N . SER B 2 335 ? 147.508 148.200 112.837 1.00 110.36 443 SER B N 1
ATOM 3949 C CA . SER B 2 335 ? 148.864 148.560 113.249 1.00 110.36 443 SER B CA 1
ATOM 3950 C C . SER B 2 335 ? 149.498 149.547 112.269 1.00 110.36 443 SER B C 1
ATOM 3951 O O . SER B 2 335 ? 150.719 149.728 112.238 1.00 110.36 443 SER B O 1
ATOM 3954 N N . SER B 2 336 ? 148.646 150.174 111.468 1.00 113.68 444 SER B N 1
ATOM 3955 C CA . SER B 2 336 ? 148.914 151.221 110.490 1.00 113.68 444 SER B CA 1
ATOM 3956 C C . SER B 2 336 ? 149.861 150.897 109.338 1.00 113.68 444 SER B C 1
ATOM 3957 O O . SER B 2 336 ? 149.854 151.629 108.343 1.00 113.68 444 SER B O 1
ATOM 3960 N N . THR B 2 337 ? 150.673 149.838 109.413 1.00 109.37 445 THR B N 1
ATOM 3961 C CA . THR B 2 337 ? 151.540 149.532 108.267 1.00 109.37 445 THR B CA 1
ATOM 3962 C C . THR B 2 337 ? 152.047 148.087 108.357 1.00 109.37 445 THR B C 1
ATOM 3963 O O . THR B 2 337 ? 153.067 147.833 108.997 1.00 109.37 445 THR B O 1
ATOM 3967 N N . ILE B 2 338 ? 151.353 147.163 107.709 1.00 96.81 446 ILE B N 1
ATOM 3968 C CA . ILE B 2 338 ? 151.807 145.775 107.683 1.00 96.81 446 ILE B CA 1
ATOM 3969 C C . ILE B 2 338 ? 151.454 145.177 106.325 1.00 96.81 446 ILE B C 1
ATOM 3970 O O . ILE B 2 338 ? 150.270 145.098 105.978 1.00 96.81 446 ILE B O 1
ATOM 3975 N N . PRO B 2 339 ? 152.433 144.766 105.527 1.00 92.24 447 PRO B N 1
ATOM 3976 C CA . PRO B 2 339 ? 152.132 144.105 104.252 1.00 92.24 447 PRO B CA 1
ATOM 3977 C C . PRO B 2 339 ? 151.427 142.771 104.459 1.00 92.24 447 PRO B C 1
ATOM 3978 O O . PRO B 2 339 ? 151.877 141.928 105.239 1.00 92.24 447 PRO B O 1
ATOM 3982 N N . PHE B 2 340 ? 150.310 142.587 103.760 1.00 87.76 448 PHE B N 1
ATOM 3983 C CA . PHE B 2 340 ? 149.521 141.363 103.825 1.00 87.76 448 PHE B CA 1
ATOM 3984 C C . PHE B 2 340 ? 149.469 140.737 102.442 1.00 87.76 448 PHE B C 1
ATOM 3985 O O . PHE B 2 340 ? 148.878 141.315 101.526 1.00 87.76 448 PHE B O 1
ATOM 3993 N N . THR B 2 341 ? 150.063 139.558 102.289 1.00 87.25 449 THR B N 1
ATOM 3994 C CA . THR B 2 341 ? 150.072 138.884 101.000 1.00 87.25 449 THR B CA 1
ATOM 3995 C C . THR B 2 341 ? 149.387 137.528 101.093 1.00 87.25 449 THR B C 1
ATOM 3996 O O . THR B 2 341 ? 149.210 136.966 102.176 1.00 87.25 449 THR B O 1
ATOM 4000 N N . MET B 2 342 ? 149.025 136.999 99.928 1.00 91.31 450 MET B N 1
ATOM 4001 C CA . MET B 2 342 ? 148.354 135.715 99.809 1.00 91.31 450 MET B CA 1
ATOM 4002 C C . MET B 2 342 ? 149.138 134.838 98.850 1.00 91.31 450 MET B C 1
ATOM 4003 O O . MET B 2 342 ? 149.711 135.328 97.876 1.00 91.31 450 MET B O 1
ATOM 4008 N N . LEU B 2 343 ? 149.158 133.540 99.118 1.00 93.20 451 LEU B N 1
ATOM 4009 C CA . LEU B 2 343 ? 149.843 132.577 98.267 1.00 93.20 451 LEU B CA 1
ATOM 4010 C C . LEU B 2 343 ? 148.984 131.350 98.025 1.00 93.20 451 LEU B C 1
ATOM 4011 O O . LEU B 2 343 ? 147.991 131.122 98.722 1.00 93.20 451 LEU B O 1
ATOM 4016 N N . PRO B 2 344 ? 149.333 130.532 97.017 1.00 95.48 452 PRO B N 1
ATOM 4017 C CA . PRO B 2 344 ? 148.568 129.304 96.759 1.00 95.48 452 PRO B CA 1
ATOM 4018 C C . PRO B 2 344 ? 148.678 128.288 97.883 1.00 95.48 452 PRO B C 1
ATOM 4019 O O . PRO B 2 344 ? 149.271 128.581 98.923 1.00 95.48 452 PRO B O 1
ATOM 4023 N N . SER B 2 345 ? 148.137 127.085 97.693 1.00 99.44 453 SER B N 1
ATOM 4024 C CA . SER B 2 345 ? 148.200 126.098 98.763 1.00 99.44 453 SER B CA 1
ATOM 4025 C C . SER B 2 345 ? 148.672 124.717 98.324 1.00 99.44 453 SER B C 1
ATOM 4026 O O . SER B 2 345 ? 149.321 124.013 99.102 1.00 99.44 453 SER B O 1
ATOM 4029 N N . GLN B 2 346 ? 148.325 124.306 97.104 1.00 109.97 454 GLN B N 1
ATOM 4030 C CA . GLN B 2 346 ? 148.698 122.989 96.592 1.00 109.97 454 GLN B CA 1
ATOM 4031 C C . GLN B 2 346 ? 148.073 121.874 97.419 1.00 109.97 454 GLN B C 1
ATOM 4032 O O . GLN B 2 346 ? 148.787 121.115 98.082 1.00 109.97 454 GLN B O 1
ATOM 4038 N N . PRO B 2 347 ? 146.749 121.778 97.407 1.00 109.71 455 PRO B N 1
ATOM 4039 C CA . PRO B 2 347 ? 146.061 120.737 98.160 1.00 109.71 455 PRO B CA 1
ATOM 4040 C C . PRO B 2 347 ? 145.426 119.728 97.216 1.00 109.71 455 PRO B C 1
ATOM 4041 O O . PRO B 2 347 ? 146.127 119.001 96.516 1.00 109.71 455 PRO B O 1
ATOM 4043 N N . SER B 2 360 ? 146.726 107.252 104.621 1.00 109.86 468 SER B N 1
ATOM 4044 C CA . SER B 2 360 ? 147.216 108.594 104.904 1.00 109.86 468 SER B CA 1
ATOM 4045 C C . SER B 2 360 ? 147.589 108.733 106.374 1.00 109.86 468 SER B C 1
ATOM 4046 O O . SER B 2 360 ? 147.132 107.957 107.211 1.00 109.86 468 SER B O 1
ATOM 4049 N N . TRP B 2 361 ? 148.429 109.717 106.685 1.00 96.48 469 TRP B N 1
ATOM 4050 C CA . TRP B 2 361 ? 148.872 109.969 108.051 1.00 96.48 469 TRP B CA 1
ATOM 4051 C C . TRP B 2 361 ? 148.072 111.134 108.617 1.00 96.48 469 TRP B C 1
ATOM 4052 O O . TRP B 2 361 ? 148.311 112.291 108.259 1.00 96.48 469 TRP B O 1
ATOM 4063 N N . THR B 2 362 ? 147.140 110.834 109.506 1.00 93.84 470 THR B N 1
ATOM 4064 C CA . THR B 2 362 ? 146.328 111.872 110.110 1.00 93.84 470 THR B CA 1
ATOM 4065 C C . THR B 2 362 ? 147.128 112.612 111.176 1.00 93.84 470 THR B C 1
ATOM 4066 O O . THR B 2 362 ? 148.136 112.104 111.672 1.00 93.84 470 THR B O 1
ATOM 4070 N N . PRO B 2 363 ? 146.716 113.833 111.528 1.00 88.10 471 PRO B N 1
ATOM 4071 C CA . PRO B 2 363 ? 147.441 114.579 112.568 1.00 88.10 471 PRO B CA 1
ATOM 4072 C C . PRO B 2 363 ? 147.590 113.829 113.881 1.00 88.10 471 PRO B C 1
ATOM 4073 O O . PRO B 2 363 ? 148.642 113.918 114.522 1.00 88.10 471 PRO B O 1
ATOM 4077 N N . ALA B 2 364 ? 146.552 113.106 114.303 1.00 84.82 472 ALA B N 1
ATOM 4078 C CA . ALA B 2 364 ? 146.590 112.371 115.563 1.00 84.82 472 ALA B CA 1
ATOM 4079 C C . ALA B 2 364 ? 147.793 111.437 115.644 1.00 84.82 472 ALA B C 1
ATOM 4080 O O . ALA B 2 364 ? 148.587 111.505 116.589 1.00 84.82 472 ALA B O 1
ATOM 4082 N N . THR B 2 365 ? 147.928 110.540 114.667 1.00 84.98 473 THR B N 1
ATOM 4083 C CA . THR B 2 365 ? 149.029 109.582 114.685 1.00 84.98 473 THR B CA 1
ATOM 4084 C C . THR B 2 365 ? 150.378 110.285 114.645 1.00 84.98 473 THR B C 1
ATOM 4085 O O . THR B 2 365 ? 151.309 109.902 115.362 1.00 84.98 473 THR B O 1
ATOM 4089 N N . LEU B 2 366 ? 150.519 111.284 113.774 1.00 81.09 474 LEU B N 1
ATOM 4090 C CA . LEU B 2 366 ? 151.776 112.020 113.685 1.00 81.09 474 LEU B CA 1
ATOM 4091 C C . LEU B 2 366 ? 152.160 112.592 115.046 1.00 81.09 474 LEU B C 1
ATOM 4092 O O . LEU B 2 366 ? 153.301 112.444 115.507 1.00 81.09 474 LEU B O 1
ATOM 4097 N N . ARG B 2 367 ? 151.208 113.263 115.693 1.00 79.55 475 ARG B N 1
ATOM 4098 C CA . ARG B 2 367 ? 151.413 113.823 117.023 1.00 79.55 475 ARG B CA 1
ATOM 4099 C C . ARG B 2 367 ? 151.872 112.755 118.011 1.00 79.55 475 ARG B C 1
ATOM 4100 O O . ARG B 2 367 ? 152.855 112.940 118.744 1.00 79.55 475 ARG B O 1
ATOM 4108 N N . SER B 2 368 ? 151.136 111.643 118.074 1.00 75.71 476 SER B N 1
ATOM 4109 C CA . SER B 2 368 ? 151.509 110.538 118.951 1.00 75.71 476 SER B CA 1
ATOM 4110 C C . SER B 2 368 ? 152.954 110.116 118.725 1.00 75.71 476 SER B C 1
ATOM 4111 O O . SER B 2 368 ? 153.708 109.898 119.681 1.00 75.71 476 SER B O 1
ATOM 4114 N N . MET B 2 369 ? 153.336 109.934 117.459 1.00 79.55 477 MET B N 1
ATOM 4115 C CA . MET B 2 369 ? 154.715 109.578 117.138 1.00 79.55 477 MET B CA 1
ATOM 4116 C C . MET B 2 369 ? 155.691 110.562 117.758 1.00 79.55 477 MET B C 1
ATOM 4117 O O . MET B 2 369 ? 156.710 110.165 118.333 1.00 79.55 477 MET B O 1
ATOM 4122 N N . ALA B 2 370 ? 155.424 111.858 117.593 1.00 73.61 478 ALA B N 1
ATOM 4123 C CA . ALA B 2 370 ? 156.286 112.874 118.188 1.00 73.61 478 ALA B CA 1
ATOM 4124 C C . ALA B 2 370 ? 156.497 112.611 119.672 1.00 73.61 478 ALA B C 1
ATOM 4125 O O . ALA B 2 370 ? 157.633 112.585 120.160 1.00 73.61 478 ALA B O 1
ATOM 4127 N N . MET B 2 371 ? 155.400 112.428 120.406 1.00 72.25 479 MET B N 1
ATOM 4128 C CA . MET B 2 371 ? 155.481 112.181 121.844 1.00 72.25 479 MET B CA 1
ATOM 4129 C C . MET B 2 371 ? 156.362 110.979 122.172 1.00 72.25 479 MET B C 1
ATOM 4130 O O . MET B 2 371 ? 157.290 111.070 122.988 1.00 72.25 479 MET B O 1
ATOM 4135 N N . GLN B 2 372 ? 156.051 109.826 121.576 1.00 71.27 480 GLN B N 1
ATOM 4136 C CA . GLN B 2 372 ? 156.821 108.618 121.863 1.00 71.27 480 GLN B CA 1
ATOM 4137 C C . GLN B 2 372 ? 158.299 108.816 121.566 1.00 71.27 480 GLN B C 1
ATOM 4138 O O . GLN B 2 372 ? 159.163 108.414 122.361 1.00 71.27 480 GLN B O 1
ATOM 4144 N N . SER B 2 373 ? 158.612 109.438 120.430 1.00 71.69 481 SER B N 1
ATOM 4145 C CA . SER B 2 373 ? 160.004 109.706 120.105 1.00 71.69 481 SER B CA 1
ATOM 4146 C C . SER B 2 373 ? 160.660 110.500 121.218 1.00 71.69 481 SER B C 1
ATOM 4147 O O . SER B 2 373 ? 161.774 110.186 121.649 1.00 71.69 481 SER B O 1
ATOM 4150 N N . TYR B 2 374 ? 159.985 111.553 121.681 1.00 69.94 482 TYR B N 1
ATOM 4151 C CA . TYR B 2 374 ? 160.505 112.365 122.775 1.00 69.94 482 TYR B CA 1
ATOM 4152 C C . TYR B 2 374 ? 160.911 111.509 123.965 1.00 69.94 482 TYR B C 1
ATOM 4153 O O . TYR B 2 374 ? 162.053 111.565 124.429 1.00 69.94 482 TYR B O 1
ATOM 4162 N N . PHE B 2 375 ? 159.975 110.712 124.481 1.00 67.77 483 PHE B N 1
ATOM 4163 C CA . PHE B 2 375 ? 160.290 109.896 125.654 1.00 67.77 483 PHE B CA 1
ATOM 4164 C C . PHE B 2 375 ? 161.444 108.934 125.421 1.00 67.77 483 PHE B C 1
ATOM 4165 O O . PHE B 2 375 ? 162.146 108.585 126.373 1.00 67.77 483 PHE B O 1
ATOM 4173 N N . HIS B 2 376 ? 161.667 108.486 124.194 1.00 71.67 484 HIS B N 1
ATOM 4174 C CA . HIS B 2 376 ? 162.799 107.593 123.986 1.00 71.67 484 HIS B CA 1
ATOM 4175 C C . HIS B 2 376 ? 164.105 108.324 123.711 1.00 71.67 484 HIS B C 1
ATOM 4176 O O . HIS B 2 376 ? 165.107 107.669 123.418 1.00 71.67 484 HIS B O 1
ATOM 4183 N N . LEU B 2 377 ? 164.124 109.651 123.794 1.00 78.99 485 LEU B N 1
ATOM 4184 C CA . LEU B 2 377 ? 165.351 110.397 123.550 1.00 78.99 485 LEU B CA 1
ATOM 4185 C C . LEU B 2 377 ? 166.391 110.056 124.608 1.00 78.99 485 LEU B C 1
ATOM 4186 O O . LEU B 2 377 ? 166.090 110.016 125.802 1.00 78.99 485 LEU B O 1
ATOM 4191 N N . SER B 2 378 ? 167.610 109.805 124.169 1.00 89.93 486 SER B N 1
ATOM 4192 C CA . SER B 2 378 ? 168.658 109.422 125.104 1.00 89.93 486 SER B CA 1
ATOM 4193 C C . SER B 2 378 ? 169.231 110.645 125.814 1.00 89.93 486 SER B C 1
ATOM 4194 O O . SER B 2 378 ? 169.376 111.707 125.207 1.00 89.93 486 SER B O 1
ATOM 4197 N N . PRO B 2 379 ? 169.570 110.514 127.092 1.00 95.83 487 PRO B N 1
ATOM 4198 C CA . PRO B 2 379 ? 170.142 111.641 127.838 1.00 95.83 487 PRO B CA 1
ATOM 4199 C C . PRO B 2 379 ? 171.570 111.977 127.437 1.00 95.83 487 PRO B C 1
ATOM 4200 O O . PRO B 2 379 ? 172.399 112.268 128.304 1.00 95.83 487 PRO B O 1
ATOM 4204 N N . PHE B 2 380 ? 171.864 111.944 126.140 1.00 105.03 488 PHE B N 1
ATOM 4205 C CA . PHE B 2 380 ? 173.197 112.246 125.621 1.00 105.03 488 PHE B CA 1
ATOM 4206 C C . PHE B 2 380 ? 174.279 111.415 126.303 1.00 105.03 488 PHE B C 1
ATOM 4207 O O . PHE B 2 380 ? 175.470 111.674 126.135 1.00 105.03 488 PHE B O 1
ATOM 4215 C CA . GLY B 2 387 ? 176.951 113.898 118.354 1.00 112.72 495 GLY B CA 1
ATOM 4216 C C . GLY B 2 387 ? 176.318 114.821 117.331 1.00 112.72 495 GLY B C 1
ATOM 4217 O O . GLY B 2 387 ? 176.051 115.986 117.628 1.00 112.72 495 GLY B O 1
ATOM 4218 N N . PRO B 2 388 ? 176.092 114.308 116.117 1.00 109.46 496 PRO B N 1
ATOM 4219 C CA . PRO B 2 388 ? 175.480 115.131 115.068 1.00 109.46 496 PRO B CA 1
ATOM 4220 C C . PRO B 2 388 ? 174.123 115.684 115.468 1.00 109.46 496 PRO B C 1
ATOM 4221 O O . PRO B 2 388 ? 173.939 116.901 115.549 1.00 109.46 496 PRO B O 1
ATOM 4225 N N . GLY B 2 389 ? 173.169 114.796 115.729 1.00 106.35 497 GLY B N 1
ATOM 4226 C CA . GLY B 2 389 ? 171.849 115.226 116.137 1.00 106.35 497 GLY B CA 1
ATOM 4227 C C . GLY B 2 389 ? 171.553 114.866 117.576 1.00 106.35 497 GLY B C 1
ATOM 4228 O O . GLY B 2 389 ? 172.097 115.470 118.503 1.00 106.35 497 GLY B O 1
ATOM 4229 N N . CYS B 2 390 ? 170.688 113.874 117.770 1.00 100.75 498 CYS B N 1
ATOM 4230 C CA . CYS B 2 390 ? 170.319 113.404 119.096 1.00 100.75 498 CYS B CA 1
ATOM 4231 C C . CYS B 2 390 ? 170.165 111.893 119.053 1.00 100.75 498 CYS B C 1
ATOM 4232 O O . CYS B 2 390 ? 169.430 111.370 118.213 1.00 100.75 498 CYS B O 1
ATOM 4235 N N . GLU B 2 391 ? 170.854 111.197 119.951 1.00 98.10 499 GLU B N 1
ATOM 4236 C CA . GLU B 2 391 ? 170.782 109.746 119.974 1.00 98.10 499 GLU B CA 1
ATOM 4237 C C . GLU B 2 391 ? 169.450 109.275 120.551 1.00 98.10 499 GLU B C 1
ATOM 4238 O O . GLU B 2 391 ? 168.731 110.019 121.221 1.00 98.10 499 GLU B O 1
ATOM 4244 N N . TRP B 2 392 ? 169.126 108.014 120.281 1.00 86.15 500 TRP B N 1
ATOM 4245 C CA . TRP B 2 392 ? 167.907 107.385 120.765 1.00 86.15 500 TRP B CA 1
ATOM 4246 C C . TRP B 2 392 ? 168.230 106.096 121.503 1.00 86.15 500 TRP B C 1
ATOM 4247 O O . TRP B 2 392 ? 169.185 105.393 121.167 1.00 86.15 500 TRP B O 1
ATOM 4258 N N . ASN B 2 393 ? 167.428 105.798 122.523 1.00 83.74 501 ASN B N 1
ATOM 4259 C CA . ASN B 2 393 ? 167.573 104.579 123.302 1.00 83.74 501 ASN B CA 1
ATOM 4260 C C . ASN B 2 393 ? 166.390 103.673 123.006 1.00 83.74 501 ASN B C 1
ATOM 4261 O O . ASN B 2 393 ? 165.245 104.047 123.293 1.00 83.74 501 ASN B O 1
ATOM 4266 N N . PRO B 2 394 ? 166.610 102.480 122.452 1.00 82.82 502 PRO B N 1
ATOM 4267 C CA . PRO B 2 394 ? 165.483 101.604 122.108 1.00 82.82 502 PRO B CA 1
ATOM 4268 C C . PRO B 2 394 ? 164.873 100.814 123.255 1.00 82.82 502 PRO B C 1
ATOM 4269 O O . PRO B 2 394 ? 163.784 100.259 123.067 1.00 82.82 502 PRO B O 1
ATOM 4273 N N . THR B 2 395 ? 165.528 100.712 124.407 1.00 80.84 503 THR B N 1
ATOM 4274 C CA . THR B 2 395 ? 164.996 99.906 125.504 1.00 80.84 503 THR B CA 1
ATOM 4275 C C . THR B 2 395 ? 163.594 100.357 125.907 1.00 80.84 503 THR B C 1
ATOM 4276 O O . THR B 2 395 ? 163.382 101.547 126.171 1.00 80.84 503 THR B O 1
ATOM 4280 N N . PRO B 2 396 ? 162.618 99.449 125.940 1.00 78.78 504 PRO B N 1
ATOM 4281 C CA . PRO B 2 396 ? 161.253 99.810 126.336 1.00 78.78 504 PRO B CA 1
ATOM 4282 C C . PRO B 2 396 ? 161.200 100.566 127.657 1.00 78.78 504 PRO B C 1
ATOM 4283 O O . PRO B 2 396 ? 162.020 100.354 128.550 1.00 78.78 504 PRO B O 1
ATOM 4287 N N . LEU B 2 397 ? 160.225 101.474 127.758 1.00 76.06 505 LEU B N 1
ATOM 4288 C CA . LEU B 2 397 ? 160.070 102.286 128.961 1.00 76.06 505 LEU B CA 1
ATOM 4289 C C . LEU B 2 397 ? 159.892 101.438 130.213 1.00 76.06 505 LEU B C 1
ATOM 4290 O O . LEU B 2 397 ? 160.393 101.796 131.284 1.00 76.06 505 LEU B O 1
ATOM 4295 N N . THR B 2 398 ? 159.171 100.322 130.105 1.00 78.82 506 THR B N 1
ATOM 4296 C CA . THR B 2 398 ? 158.938 99.472 131.269 1.00 78.82 506 THR B CA 1
ATOM 4297 C C . THR B 2 398 ? 160.241 99.024 131.920 1.00 78.82 506 THR B C 1
ATOM 4298 O O . THR B 2 398 ? 160.373 99.058 133.147 1.00 78.82 506 THR B O 1
ATOM 4302 N N . HIS B 2 399 ? 161.212 98.600 131.114 1.00 78.80 507 HIS B N 1
ATOM 4303 C CA . HIS B 2 399 ? 162.478 98.110 131.652 1.00 78.80 507 HIS B CA 1
ATOM 4304 C C . HIS B 2 399 ? 163.270 99.198 132.368 1.00 78.80 507 HIS B C 1
ATOM 4305 O O . HIS B 2 399 ? 163.922 98.922 133.380 1.00 78.80 507 HIS B O 1
ATOM 4312 N N . LEU B 2 400 ? 163.270 100.420 131.837 1.00 79.65 508 LEU B N 1
ATOM 4313 C CA . LEU B 2 400 ? 164.025 101.518 132.436 1.00 79.65 508 LEU B CA 1
ATOM 4314 C C . LEU B 2 400 ? 163.776 101.630 133.935 1.00 79.65 508 LEU B C 1
ATOM 4315 O O . LEU B 2 400 ? 162.695 101.311 134.435 1.00 79.65 508 LEU B O 1
ATOM 4320 N N . CYS B 2 401 ? 164.795 102.091 134.651 1.00 85.61 509 CYS B N 1
ATOM 4321 C CA . CYS B 2 401 ? 164.680 102.288 136.090 1.00 85.61 509 CYS B CA 1
ATOM 4322 C C . CYS B 2 401 ? 164.056 103.650 136.370 1.00 85.61 509 CYS B C 1
ATOM 4323 O O . CYS B 2 401 ? 164.559 104.667 135.886 1.00 85.61 509 CYS B O 1
ATOM 4326 N N . PRO B 2 402 ? 162.979 103.711 137.141 1.00 79.88 510 PRO B N 1
ATOM 4327 C CA . PRO B 2 402 ? 162.309 104.985 137.395 1.00 79.88 510 PRO B CA 1
ATOM 4328 C C . PRO B 2 402 ? 163.004 105.858 138.427 1.00 79.88 510 PRO B C 1
ATOM 4329 O O . PRO B 2 402 ? 163.862 105.420 139.192 1.00 79.88 510 PRO B O 1
ATOM 4333 N N . TRP B 2 403 ? 162.597 107.125 138.422 1.00 84.04 511 TRP B N 1
ATOM 4334 C CA . TRP B 2 403 ? 163.043 108.132 139.375 1.00 84.04 511 TRP B CA 1
ATOM 4335 C C . TRP B 2 403 ? 162.110 108.080 140.578 1.00 84.04 511 TRP B C 1
ATOM 4336 O O . TRP B 2 403 ? 160.894 108.264 140.435 1.00 84.04 511 TRP B O 1
ATOM 4347 N N . ARG B 2 404 ? 162.673 107.800 141.745 1.00 85.06 512 ARG B N 1
ATOM 4348 C CA . ARG B 2 404 ? 161.925 107.655 142.990 1.00 85.06 512 ARG B CA 1
ATOM 4349 C C . ARG B 2 404 ? 161.843 108.997 143.704 1.00 85.06 512 ARG B C 1
ATOM 4350 O O . ARG B 2 404 ? 162.816 109.432 144.320 1.00 85.06 512 ARG B O 1
ATOM 4358 N N . VAL B 2 405 ? 160.689 109.670 143.642 1.00 87.61 513 VAL B N 1
ATOM 4359 C CA . VAL B 2 405 ? 160.530 110.954 144.325 1.00 87.61 513 VAL B CA 1
ATOM 4360 C C . VAL B 2 405 ? 159.763 110.750 145.625 1.00 87.61 513 VAL B C 1
ATOM 4361 O O . VAL B 2 405 ? 158.790 109.988 145.681 1.00 87.61 513 VAL B O 1
ATOM 4365 N N . ARG B 2 406 ? 160.224 111.420 146.679 1.00 97.48 514 ARG B N 1
ATOM 4366 C CA . ARG B 2 406 ? 159.637 111.321 148.010 1.00 97.48 514 ARG B CA 1
ATOM 4367 C C . ARG B 2 406 ? 158.415 112.218 148.168 1.00 97.48 514 ARG B C 1
ATOM 4368 O O . ARG B 2 406 ? 158.353 113.314 147.608 1.00 97.48 514 ARG B O 1
ATOM 4376 N N . LEU B 2 407 ? 157.427 111.735 148.926 1.00 97.82 515 LEU B N 1
ATOM 4377 C CA . LEU B 2 407 ? 156.192 112.470 149.177 1.00 97.82 515 LEU B CA 1
ATOM 4378 C C . LEU B 2 407 ? 155.883 112.585 150.666 1.00 97.82 515 LEU B C 1
ATOM 4379 O O . LEU B 2 407 ? 154.715 112.650 151.053 1.00 97.82 515 LEU B O 1
ATOM 4384 N N . ALA B 2 408 ? 156.905 112.616 151.517 1.00 101.45 516 ALA B N 1
ATOM 4385 C CA . ALA B 2 408 ? 156.682 112.717 152.958 1.00 101.45 516 ALA B CA 1
ATOM 4386 C C . ALA B 2 408 ? 157.897 113.374 153.592 1.00 101.45 516 ALA B C 1
ATOM 4387 O O . ALA B 2 408 ? 158.963 112.759 153.672 1.00 101.45 516 ALA B O 1
ATOM 4389 N N . GLY B 2 409 ? 157.735 114.614 154.044 1.00 113.48 517 GLY B N 1
ATOM 4390 C CA . GLY B 2 409 ? 158.830 115.334 154.659 1.00 113.48 517 GLY B CA 1
ATOM 4391 C C . GLY B 2 409 ? 158.484 116.775 154.959 1.00 113.48 517 GLY B C 1
ATOM 4392 O O . GLY B 2 409 ? 157.670 117.064 155.837 1.00 113.48 517 GLY B O 1
ATOM 4393 N N . ARG B 2 410 ? 159.132 117.683 154.244 1.00 116.77 518 ARG B N 1
ATOM 4394 C CA . ARG B 2 410 ? 158.916 119.118 154.370 1.00 116.77 518 ARG B CA 1
ATOM 4395 C C . ARG B 2 410 ? 159.285 119.744 153.036 1.00 116.77 518 ARG B C 1
ATOM 4396 O O . ARG B 2 410 ? 159.885 119.082 152.180 1.00 116.77 518 ARG B O 1
ATOM 4404 N N . PRO B 2 411 ? 158.965 121.021 152.823 1.00 115.54 519 PRO B N 1
ATOM 4405 C CA . PRO B 2 411 ? 159.320 121.620 151.532 1.00 115.54 519 PRO B CA 1
ATOM 4406 C C . PRO B 2 411 ? 160.809 121.886 151.386 1.00 115.54 519 PRO B C 1
ATOM 4407 O O . PRO B 2 411 ? 161.214 122.893 150.799 1.00 115.54 519 PRO B O 1
ATOM 4411 N N . ASP B 2 412 ? 161.632 120.982 151.915 1.00 117.83 520 ASP B N 1
ATOM 4412 C CA . ASP B 2 412 ? 163.081 121.077 151.801 1.00 117.83 520 ASP B CA 1
ATOM 4413 C C . ASP B 2 412 ? 163.685 119.681 151.750 1.00 117.83 520 ASP B C 1
ATOM 4414 O O . ASP B 2 412 ? 164.889 119.522 151.530 1.00 117.83 520 ASP B O 1
ATOM 4419 N N . GLU B 2 413 ? 162.847 118.660 151.950 1.00 112.06 521 GLU B N 1
ATOM 4420 C CA . GLU B 2 413 ? 163.285 117.270 151.922 1.00 112.06 521 GLU B CA 1
ATOM 4421 C C . GLU B 2 413 ? 162.240 116.385 151.261 1.00 112.06 521 GLU B C 1
ATOM 4422 O O . GLU B 2 413 ? 162.159 115.187 151.553 1.00 112.06 521 GLU B O 1
ATOM 4428 N N . ARG B 2 414 ? 161.437 116.954 150.368 1.00 101.56 522 ARG B N 1
ATOM 4429 C CA . ARG B 2 414 ? 160.369 116.230 149.696 1.00 101.56 522 ARG B CA 1
ATOM 4430 C C . ARG B 2 414 ? 160.640 115.999 148.218 1.00 101.56 522 ARG B C 1
ATOM 4431 O O . ARG B 2 414 ? 160.521 114.870 147.737 1.00 101.56 522 ARG B O 1
ATOM 4439 N N . GLY B 2 415 ? 161.020 117.039 147.483 1.00 97.22 523 GLY B N 1
ATOM 4440 C CA . GLY B 2 415 ? 161.266 116.900 146.062 1.00 97.22 523 GLY B CA 1
ATOM 4441 C C . GLY B 2 415 ? 160.238 117.637 145.233 1.00 97.22 523 GLY B C 1
ATOM 4442 O O . GLY B 2 415 ? 160.556 118.656 144.618 1.00 97.22 523 GLY B O 1
ATOM 4443 N N . VAL B 2 416 ? 159.012 117.132 145.182 1.00 91.79 524 VAL B N 1
ATOM 4444 C CA . VAL B 2 416 ? 157.933 117.786 144.456 1.00 91.79 524 VAL B CA 1
ATOM 4445 C C . VAL B 2 416 ? 157.126 118.623 145.437 1.00 91.79 524 VAL B C 1
ATOM 4446 O O . VAL B 2 416 ? 156.715 118.134 146.496 1.00 91.79 524 VAL B O 1
ATOM 4450 N N . LEU B 2 417 ? 156.915 119.893 145.098 1.00 90.60 525 LEU B N 1
ATOM 4451 C CA . LEU B 2 417 ? 156.176 120.792 145.972 1.00 90.60 525 LEU B CA 1
ATOM 4452 C C . LEU B 2 417 ? 154.678 120.520 145.973 1.00 90.60 525 LEU B C 1
ATOM 4453 O O . LEU B 2 417 ? 153.974 121.042 146.841 1.00 90.60 525 LEU B O 1
ATOM 4458 N N . GLY B 2 418 ? 154.180 119.705 145.059 1.00 86.12 526 GLY B N 1
ATOM 4459 C CA . GLY B 2 418 ? 152.768 119.392 145.009 1.00 86.12 526 GLY B CA 1
ATOM 4460 C C . GLY B 2 418 ? 152.320 119.117 143.588 1.00 86.12 526 GLY B C 1
ATOM 4461 O O . GLY B 2 418 ? 153.123 119.043 142.666 1.00 86.12 526 GLY B O 1
ATOM 4462 N N . ILE B 2 419 ? 151.007 118.973 143.433 1.00 79.28 527 ILE B N 1
ATOM 4463 C CA . ILE B 2 419 ? 150.382 118.676 142.149 1.00 79.28 527 ILE B CA 1
ATOM 4464 C C . ILE B 2 419 ? 149.268 119.680 141.897 1.00 79.28 527 ILE B C 1
ATOM 4465 O O . ILE B 2 419 ? 148.365 119.826 142.727 1.00 79.28 527 ILE B O 1
ATOM 4470 N N . VAL B 2 420 ? 149.331 120.366 140.763 1.00 77.62 528 VAL B N 1
ATOM 4471 C CA . VAL B 2 420 ? 148.330 121.348 140.372 1.00 77.62 528 VAL B CA 1
ATOM 4472 C C . VAL B 2 420 ? 147.559 120.794 139.185 1.00 77.62 528 VAL B C 1
ATOM 4473 O O . VAL B 2 420 ? 148.107 120.056 138.360 1.00 77.62 528 VAL B O 1
ATOM 4477 N N . CYS B 2 421 ? 146.277 121.141 139.099 1.00 79.97 529 CYS B N 1
ATOM 4478 C CA . CYS B 2 421 ? 145.420 120.683 138.015 1.00 79.97 529 CYS B CA 1
ATOM 4479 C C . CYS B 2 421 ? 144.953 121.873 137.188 1.00 79.97 529 CYS B C 1
ATOM 4480 O O . CYS B 2 421 ? 144.654 122.936 137.734 1.00 79.97 529 CYS B O 1
ATOM 4483 N N . TYR B 2 422 ? 144.899 121.692 135.872 1.00 81.32 530 TYR B N 1
ATOM 4484 C CA . TYR B 2 422 ? 144.461 122.731 134.950 1.00 81.32 530 TYR B CA 1
ATOM 4485 C C . TYR B 2 422 ? 143.078 122.452 134.382 1.00 81.32 530 TYR B C 1
ATOM 4486 O O . TYR B 2 422 ? 142.746 121.309 134.057 1.00 81.32 530 TYR B O 1
ATOM 4495 N N . ASP B 2 423 ? 142.270 123.508 134.288 1.00 87.15 531 ASP B N 1
ATOM 4496 C CA . ASP B 2 423 ? 140.952 123.472 133.661 1.00 87.15 531 ASP B CA 1
ATOM 4497 C C . ASP B 2 423 ? 139.977 122.480 134.275 1.00 87.15 531 ASP B C 1
ATOM 4498 O O . ASP B 2 423 ? 138.855 122.343 133.786 1.00 87.15 531 ASP B O 1
ATOM 4503 N N . HIS B 2 424 ? 140.376 121.784 135.327 1.00 80.81 532 HIS B N 1
ATOM 4504 C CA . HIS B 2 424 ? 139.497 120.798 135.932 1.00 80.81 532 HIS B CA 1
ATOM 4505 C C . HIS B 2 424 ? 140.006 120.425 137.309 1.00 80.81 532 HIS B C 1
ATOM 4506 O O . HIS B 2 424 ? 141.206 120.229 137.514 1.00 80.81 532 HIS B O 1
ATOM 4513 N N . GLN B 2 425 ? 139.088 120.311 138.258 1.00 79.51 533 GLN B N 1
ATOM 4514 C CA . GLN B 2 425 ? 139.508 119.941 139.595 1.00 79.51 533 GLN B CA 1
ATOM 4515 C C . GLN B 2 425 ? 139.433 118.436 139.753 1.00 79.51 533 GLN B C 1
ATOM 4516 O O . GLN B 2 425 ? 139.434 117.708 138.758 1.00 79.51 533 GLN B O 1
ATOM 4522 N N . TYR B 2 426 ? 139.316 117.969 140.988 1.00 79.59 534 TYR B N 1
ATOM 4523 C CA . TYR B 2 426 ? 139.322 116.545 141.281 1.00 79.59 534 TYR B CA 1
ATOM 4524 C C . TYR B 2 426 ? 139.094 116.330 142.763 1.00 79.59 534 TYR B C 1
ATOM 4525 O O . TYR B 2 426 ? 139.629 117.080 143.584 1.00 79.59 534 TYR B O 1
ATOM 4534 N N . ALA B 2 427 ? 138.318 115.324 143.130 1.00 80.30 535 ALA B N 1
ATOM 4535 C CA . ALA B 2 427 ? 138.190 115.045 144.541 1.00 80.30 535 ALA B CA 1
ATOM 4536 C C . ALA B 2 427 ? 139.495 114.410 145.011 1.00 80.30 535 ALA B C 1
ATOM 4537 O O . ALA B 2 427 ? 140.193 113.767 144.224 1.00 80.30 535 ALA B O 1
ATOM 4539 N N . PRO B 2 428 ? 139.863 114.607 146.266 1.00 79.78 536 PRO B N 1
ATOM 4540 C CA . PRO B 2 428 ? 141.126 114.055 146.772 1.00 79.78 536 PRO B CA 1
ATOM 4541 C C . PRO B 2 428 ? 141.388 112.596 146.427 1.00 79.78 536 PRO B C 1
ATOM 4542 O O . PRO B 2 428 ? 142.411 112.271 145.819 1.00 79.78 536 PRO B O 1
ATOM 4546 N N . GLU B 2 429 ? 140.473 111.715 146.827 1.00 81.80 537 GLU B N 1
ATOM 4547 C CA . GLU B 2 429 ? 140.622 110.281 146.589 1.00 81.80 537 GLU B CA 1
ATOM 4548 C C . GLU B 2 429 ? 140.893 109.942 145.123 1.00 81.80 537 GLU B C 1
ATOM 4549 O O . GLU B 2 429 ? 141.817 109.186 144.811 1.00 81.80 537 GLU B O 1
ATOM 4555 N N . LEU B 2 430 ? 140.080 110.480 144.214 1.00 76.71 538 LEU B N 1
ATOM 4556 C CA . LEU B 2 430 ? 140.218 110.183 142.789 1.00 76.71 538 LEU B CA 1
ATOM 4557 C C . LEU B 2 430 ? 141.592 110.543 142.230 1.00 76.71 538 LEU B C 1
ATOM 4558 O O . LEU B 2 430 ? 142.123 109.821 141.379 1.00 76.71 538 LEU B O 1
ATOM 4563 N N . VAL B 2 431 ? 142.163 111.666 142.662 1.00 75.44 539 VAL B N 1
ATOM 4564 C CA . VAL B 2 431 ? 143.440 112.170 142.156 1.00 75.44 539 VAL B CA 1
ATOM 4565 C C . VAL B 2 431 ? 144.496 111.090 141.979 1.00 75.44 539 VAL B C 1
ATOM 4566 O O . VAL B 2 431 ? 145.154 111.031 140.937 1.00 75.44 539 VAL B O 1
ATOM 4570 N N . SER B 2 432 ? 144.688 110.243 142.989 1.00 75.64 540 SER B N 1
ATOM 4571 C CA . SER B 2 432 ? 145.683 109.182 142.873 1.00 75.64 540 SER B CA 1
ATOM 4572 C C . SER B 2 432 ? 145.472 108.345 141.617 1.00 75.64 540 SER B C 1
ATOM 4573 O O . SER B 2 432 ? 146.415 108.090 140.861 1.00 75.64 540 SER B O 1
ATOM 4576 N N . ASP B 2 433 ? 144.240 107.904 141.379 1.00 74.79 541 ASP B N 1
ATOM 4577 C CA . ASP B 2 433 ? 143.963 107.092 140.200 1.00 74.79 541 ASP B CA 1
ATOM 4578 C C . ASP B 2 433 ? 144.059 107.904 138.913 1.00 74.79 541 ASP B C 1
ATOM 4579 O O . ASP B 2 433 ? 144.586 107.419 137.906 1.00 74.79 541 ASP B O 1
ATOM 4584 N N . ALA B 2 434 ? 143.545 109.133 138.919 1.00 71.65 542 ALA B N 1
ATOM 4585 C CA . ALA B 2 434 ? 143.542 109.952 137.706 1.00 71.65 542 ALA B CA 1
ATOM 4586 C C . ALA B 2 434 ? 144.952 110.300 137.243 1.00 71.65 542 ALA B C 1
ATOM 4587 O O . ALA B 2 434 ? 145.266 110.206 136.052 1.00 71.65 542 ALA B O 1
ATOM 4589 N N . ILE B 2 435 ? 145.804 110.739 138.166 1.00 72.47 543 ILE B N 1
ATOM 4590 C CA . ILE B 2 435 ? 147.170 111.123 137.821 1.00 72.47 543 ILE B CA 1
ATOM 4591 C C . ILE B 2 435 ? 147.929 109.944 137.226 1.00 72.47 543 ILE B C 1
ATOM 4592 O O . ILE B 2 435 ? 148.474 110.024 136.121 1.00 72.47 543 ILE B O 1
ATOM 4597 N N . ASN B 2 436 ? 147.978 108.840 137.964 1.00 72.44 544 ASN B N 1
ATOM 4598 C CA . ASN B 2 436 ? 148.673 107.616 137.583 1.00 72.44 544 ASN B CA 1
ATOM 4599 C C . ASN B 2 436 ? 148.507 107.281 136.108 1.00 72.44 544 ASN B C 1
ATOM 4600 O O . ASN B 2 436 ? 147.395 107.273 135.582 1.00 72.44 544 ASN B O 1
ATOM 4605 N N . GLY B 2 437 ? 149.628 107.009 135.442 1.00 69.85 545 GLY B N 1
ATOM 4606 C CA . GLY B 2 437 ? 149.615 106.583 134.061 1.00 69.85 545 GLY B CA 1
ATOM 4607 C C . GLY B 2 437 ? 149.610 107.669 133.009 1.00 69.85 545 GLY B C 1
ATOM 4608 O O . GLY B 2 437 ? 149.793 107.356 131.828 1.00 69.85 545 GLY B O 1
ATOM 4609 N N . MET B 2 438 ? 149.414 108.923 133.376 1.00 69.98 546 MET B N 1
ATOM 4610 C CA . MET B 2 438 ? 149.327 109.970 132.377 1.00 69.98 546 MET B CA 1
ATOM 4611 C C . MET B 2 438 ? 150.649 110.710 132.240 1.00 69.98 546 MET B C 1
ATOM 4612 O O . MET B 2 438 ? 151.658 110.351 132.846 1.00 69.98 546 MET B O 1
ATOM 4617 N N . VAL B 2 439 ? 150.641 111.761 131.427 1.00 66.77 547 VAL B N 1
ATOM 4618 C CA . VAL B 2 439 ? 151.802 112.604 131.185 1.00 66.77 547 VAL B CA 1
ATOM 4619 C C . VAL B 2 439 ? 151.557 113.943 131.854 1.00 66.77 547 VAL B C 1
ATOM 4620 O O . VAL B 2 439 ? 150.485 114.536 131.689 1.00 66.77 547 VAL B O 1
ATOM 4624 N N . MET B 2 440 ? 152.539 114.419 132.607 1.00 73.85 548 MET B N 1
ATOM 4625 C CA . MET B 2 440 ? 152.436 115.689 133.299 1.00 73.85 548 MET B CA 1
ATOM 4626 C C . MET B 2 440 ? 153.686 116.501 133.006 1.00 73.85 548 MET B C 1
ATOM 4627 O O . MET B 2 440 ? 154.604 116.034 132.333 1.00 73.85 548 MET B O 1
ATOM 4632 N N . GLY B 2 441 ? 153.724 117.731 133.499 1.00 75.17 549 GLY B N 1
ATOM 4633 C CA . GLY B 2 441 ? 154.882 118.556 133.221 1.00 75.17 549 GLY B CA 1
ATOM 4634 C C . GLY B 2 441 ? 155.585 119.162 134.415 1.00 75.17 549 GLY B C 1
ATOM 4635 O O . GLY B 2 441 ? 154.949 119.742 135.299 1.00 75.17 549 GLY B O 1
ATOM 4636 N N . LEU B 2 442 ? 156.906 119.008 134.452 1.00 76.97 550 LEU B N 1
ATOM 4637 C CA . LEU B 2 442 ? 157.718 119.580 135.515 1.00 76.97 550 LEU B CA 1
ATOM 4638 C C . LEU B 2 442 ? 157.846 121.075 135.292 1.00 76.97 550 LEU B C 1
ATOM 4639 O O . LEU B 2 442 ? 158.465 121.509 134.318 1.00 76.97 550 LEU B O 1
ATOM 4644 N N . VAL B 2 443 ? 157.285 121.868 136.193 1.00 82.78 551 VAL B N 1
ATOM 4645 C CA . VAL B 2 443 ? 157.333 123.317 136.094 1.00 82.78 551 VAL B CA 1
ATOM 4646 C C . VAL B 2 443 ? 158.209 123.853 137.212 1.00 82.78 551 VAL B C 1
ATOM 4647 O O . VAL B 2 443 ? 157.974 123.562 138.390 1.00 82.78 551 VAL B O 1
ATOM 4651 N N . ARG B 2 444 ? 159.217 124.630 136.839 1.00 91.16 552 ARG B N 1
ATOM 4652 C CA . ARG B 2 444 ? 160.152 125.222 137.780 1.00 91.16 552 ARG B CA 1
ATOM 4653 C C . ARG B 2 444 ? 159.696 126.632 138.117 1.00 91.16 552 ARG B C 1
ATOM 4654 O O . ARG B 2 444 ? 159.465 127.447 137.215 1.00 91.16 552 ARG B O 1
ATOM 4662 N N . ILE B 2 445 ? 159.549 126.902 139.409 1.00 90.97 553 ILE B N 1
ATOM 4663 C CA . ILE B 2 445 ? 159.146 128.217 139.893 1.00 90.97 553 ILE B CA 1
ATOM 4664 C C . ILE B 2 445 ? 160.376 129.108 139.974 1.00 90.97 553 ILE B C 1
ATOM 4665 O O . ILE B 2 445 ? 161.345 128.782 140.665 1.00 90.97 553 ILE B O 1
ATOM 4670 N N . GLU B 2 446 ? 160.342 130.236 139.272 1.00 98.60 554 GLU B N 1
ATOM 4671 C CA . GLU B 2 446 ? 161.463 131.163 139.322 1.00 98.60 554 GLU B CA 1
ATOM 4672 C C . GLU B 2 446 ? 161.308 132.134 140.482 1.00 98.60 554 GLU B C 1
ATOM 4673 O O . GLU B 2 446 ? 162.220 132.287 141.299 1.00 98.60 554 GLU B O 1
ATOM 4679 N N . LYS B 2 447 ? 160.162 132.798 140.559 1.00 106.71 555 LYS B N 1
ATOM 4680 C CA . LYS B 2 447 ? 159.857 133.749 141.614 1.00 106.71 555 LYS B CA 1
ATOM 4681 C C . LYS B 2 447 ? 158.663 133.246 142.408 1.00 106.71 555 LYS B C 1
ATOM 4682 O O . LYS B 2 447 ? 157.681 132.770 141.831 1.00 106.71 555 LYS B O 1
ATOM 4688 N N . LYS B 2 448 ? 158.751 133.343 143.735 1.00 106.49 556 LYS B N 1
ATOM 4689 C CA . LYS B 2 448 ? 157.669 132.887 144.601 1.00 106.49 556 LYS B CA 1
ATOM 4690 C C . LYS B 2 448 ? 156.356 133.617 144.350 1.00 106.49 556 LYS B C 1
ATOM 4691 O O . LYS B 2 448 ? 155.332 133.219 144.913 1.00 106.49 556 LYS B O 1
ATOM 4697 N N . GLU B 2 449 ? 156.354 134.656 143.520 1.00 110.95 557 GLU B N 1
ATOM 4698 C CA . GLU B 2 449 ? 155.145 135.407 143.204 1.00 110.95 557 GLU B CA 1
ATOM 4699 C C . GLU B 2 449 ? 154.253 134.631 142.244 1.00 110.95 557 GLU B C 1
ATOM 4700 O O . GLU B 2 449 ? 153.422 135.218 141.547 1.00 110.95 557 GLU B O 1
ATOM 4706 N N . ALA B 2 450 ? 154.426 133.311 142.198 1.00 106.24 558 ALA B N 1
ATOM 4707 C CA . ALA B 2 450 ? 153.651 132.439 141.327 1.00 106.24 558 ALA B CA 1
ATOM 4708 C C . ALA B 2 450 ? 152.544 131.735 142.101 1.00 106.24 558 ALA B C 1
ATOM 4709 O O . ALA B 2 450 ? 151.362 131.906 141.795 1.00 106.24 558 ALA B O 1
ATOM 4711 N N . LEU B 2 451 ? 152.907 130.947 143.110 1.00 105.59 559 LEU B N 1
ATOM 4712 C CA . LEU B 2 451 ? 151.918 130.242 143.914 1.00 105.59 559 LEU B CA 1
ATOM 4713 C C . LEU B 2 451 ? 151.219 131.186 144.886 1.00 105.59 559 LEU B C 1
ATOM 4714 O O . LEU B 2 451 ? 150.595 130.739 145.853 1.00 105.59 559 LEU B O 1
ATOM 4719 N N . ARG B 2 452 ? 151.308 132.488 144.631 1.00 110.26 560 ARG B N 1
ATOM 4720 C CA . ARG B 2 452 ? 150.695 133.510 145.477 1.00 110.26 560 ARG B CA 1
ATOM 4721 C C . ARG B 2 452 ? 149.203 133.517 145.178 1.00 110.26 560 ARG B C 1
ATOM 4722 O O . ARG B 2 452 ? 148.729 134.174 144.252 1.00 110.26 560 ARG B O 1
ATOM 4730 N N . GLY B 2 453 ? 148.459 132.751 145.968 1.00 104.34 561 GLY B N 1
ATOM 4731 C CA . GLY B 2 453 ? 147.027 132.642 145.794 1.00 104.34 561 GLY B CA 1
ATOM 4732 C C . GLY B 2 453 ? 146.548 131.211 145.902 1.00 104.34 561 GLY B C 1
ATOM 4733 O O . GLY B 2 453 ? 145.413 130.898 145.533 1.00 104.34 561 GLY B O 1
ATOM 4734 N N . LEU B 2 454 ? 147.403 130.333 146.421 1.00 98.26 562 LEU B N 1
ATOM 4735 C CA . LEU B 2 454 ? 147.079 128.923 146.563 1.00 98.26 562 LEU B CA 1
ATOM 4736 C C . LEU B 2 454 ? 147.501 128.436 147.940 1.00 98.26 562 LEU B C 1
ATOM 4737 O O . LEU B 2 454 ? 148.479 128.917 148.515 1.00 98.26 562 LEU B O 1
ATOM 4742 N N . ALA B 2 455 ? 146.755 127.459 148.454 1.00 97.04 563 ALA B N 1
ATOM 4743 C CA . ALA B 2 455 ? 147.009 126.878 149.771 1.00 97.04 563 ALA B CA 1
ATOM 4744 C C . ALA B 2 455 ? 148.083 125.807 149.625 1.00 97.04 563 ALA B C 1
ATOM 4745 O O . ALA B 2 455 ? 147.814 124.610 149.502 1.00 97.04 563 ALA B O 1
ATOM 4747 N N . VAL B 2 456 ? 149.330 126.259 149.647 1.00 97.07 564 VAL B N 1
ATOM 4748 C CA . VAL B 2 456 ? 150.490 125.387 149.498 1.00 97.07 564 VAL B CA 1
ATOM 4749 C C . VAL B 2 456 ? 150.646 124.464 150.701 1.00 97.07 564 VAL B C 1
ATOM 4750 O O . VAL B 2 456 ? 150.804 124.935 151.835 1.00 97.07 564 VAL B O 1
ATOM 4754 N N . PRO B 2 457 ? 150.594 123.151 150.493 1.00 98.75 565 PRO B N 1
ATOM 4755 C CA . PRO B 2 457 ? 150.779 122.204 151.595 1.00 98.75 565 PRO B CA 1
ATOM 4756 C C . PRO B 2 457 ? 152.140 122.391 152.241 1.00 98.75 565 PRO B C 1
ATOM 4757 O O . PRO B 2 457 ? 153.086 122.870 151.612 1.00 98.75 565 PRO B O 1
ATOM 4761 N N . GLY B 2 458 ? 152.239 122.013 153.511 1.00 115.55 566 GLY B N 1
ATOM 4762 C CA . GLY B 2 458 ? 153.460 122.193 154.271 1.00 115.55 566 GLY B CA 1
ATOM 4763 C C . GLY B 2 458 ? 154.059 120.873 154.713 1.00 115.55 566 GLY B C 1
ATOM 4764 O O . GLY B 2 458 ? 154.022 119.885 153.978 1.00 115.55 566 GLY B O 1
ATOM 4765 N N . ASP B 2 459 ? 154.630 120.867 155.919 1.00 126.41 567 ASP B N 1
ATOM 4766 C CA . ASP B 2 459 ? 155.333 119.701 156.450 1.00 126.41 567 ASP B CA 1
ATOM 4767 C C . ASP B 2 459 ? 154.634 118.359 156.234 1.00 126.41 567 ASP B C 1
ATOM 4768 O O . ASP B 2 459 ? 155.152 117.519 155.492 1.00 126.41 567 ASP B O 1
ATOM 4773 N N . THR B 2 460 ? 153.457 118.155 156.818 1.00 126.42 568 THR B N 1
ATOM 4774 C CA . THR B 2 460 ? 152.741 116.881 156.688 1.00 126.42 568 THR B CA 1
ATOM 4775 C C . THR B 2 460 ? 153.608 115.680 157.067 1.00 126.42 568 THR B C 1
ATOM 4776 O O . THR B 2 460 ? 154.158 115.614 158.165 1.00 126.42 568 THR B O 1
ATOM 4780 N N . PRO B 2 501 ? 148.481 109.303 155.014 1.00 96.60 609 PRO B N 1
ATOM 4781 C CA . PRO B 2 501 ? 149.283 109.687 153.850 1.00 96.60 609 PRO B CA 1
ATOM 4782 C C . PRO B 2 501 ? 148.433 110.031 152.630 1.00 96.60 609 PRO B C 1
ATOM 4783 O O . PRO B 2 501 ? 147.581 109.243 152.226 1.00 96.60 609 PRO B O 1
ATOM 4787 N N . LEU B 2 502 ? 148.668 111.207 152.055 1.00 92.44 610 LEU B N 1
ATOM 4788 C CA . LEU B 2 502 ? 147.928 111.659 150.888 1.00 92.44 610 LEU B CA 1
ATOM 4789 C C . LEU B 2 502 ? 148.853 112.477 150.003 1.00 92.44 610 LEU B C 1
ATOM 4790 O O . LEU B 2 502 ? 149.895 112.967 150.444 1.00 92.44 610 LEU B O 1
ATOM 4795 N N . LEU B 2 503 ? 148.459 112.615 148.747 1.00 85.72 611 LEU B N 1
ATOM 4796 C CA . LEU B 2 503 ? 149.261 113.369 147.795 1.00 85.72 611 LEU B CA 1
ATOM 4797 C C . LEU B 2 503 ? 149.164 114.860 148.090 1.00 85.72 611 LEU B C 1
ATOM 4798 O O . LEU B 2 503 ? 148.058 115.389 148.237 1.00 85.72 611 LEU B O 1
ATOM 4803 N N . PRO B 2 504 ? 150.280 115.564 148.178 1.00 87.62 612 PRO B N 1
ATOM 4804 C CA . PRO B 2 504 ? 150.234 117.003 148.449 1.00 87.62 612 PRO B CA 1
ATOM 4805 C C . PRO B 2 504 ? 149.570 117.773 147.324 1.00 87.62 612 PRO B C 1
ATOM 4806 O O . PRO B 2 504 ? 150.240 118.426 146.522 1.00 87.62 612 PRO B O 1
ATOM 4810 N N . LEU B 2 505 ? 148.247 117.716 147.271 1.00 81.43 613 LEU B N 1
ATOM 4811 C CA . LEU B 2 505 ? 147.495 118.373 146.216 1.00 81.43 613 LEU B CA 1
ATOM 4812 C C . LEU B 2 505 ? 147.342 119.852 146.532 1.00 81.43 613 LEU B C 1
ATOM 4813 O O . LEU B 2 505 ? 146.919 120.218 147.630 1.00 81.43 613 LEU B O 1
ATOM 4818 N N . ILE B 2 506 ? 147.695 120.701 145.573 1.00 81.79 614 ILE B N 1
ATOM 4819 C CA . ILE B 2 506 ? 147.560 122.143 145.741 1.00 81.79 614 ILE B CA 1
ATOM 4820 C C . ILE B 2 506 ? 146.200 122.558 145.200 1.00 81.79 614 ILE B C 1
ATOM 4821 O O . ILE B 2 506 ? 146.035 122.684 143.979 1.00 81.79 614 ILE B O 1
ATOM 4826 N N . PRO B 2 507 ? 145.200 122.749 146.057 1.00 83.78 615 PRO B N 1
ATOM 4827 C CA . PRO B 2 507 ? 143.874 123.152 145.578 1.00 83.78 615 PRO B CA 1
ATOM 4828 C C . PRO B 2 507 ? 143.931 124.436 144.766 1.00 83.78 615 PRO B C 1
ATOM 4829 O O . PRO B 2 507 ? 144.540 125.424 145.177 1.00 83.78 615 PRO B O 1
ATOM 4833 N N . ASN B 2 508 ? 143.296 124.412 143.598 1.00 85.82 616 ASN B N 1
ATOM 4834 C CA . ASN B 2 508 ? 143.258 125.565 142.703 1.00 85.82 616 ASN B CA 1
ATOM 4835 C C . ASN B 2 508 ? 141.808 125.745 142.281 1.00 85.82 616 ASN B C 1
ATOM 4836 O O . ASN B 2 508 ? 141.376 125.220 141.247 1.00 85.82 616 ASN B O 1
ATOM 4841 N N . PRO B 2 509 ? 141.024 126.479 143.074 1.00 85.85 617 PRO B N 1
ATOM 4842 C CA . PRO B 2 509 ? 139.605 126.680 142.737 1.00 85.85 617 PRO B CA 1
ATOM 4843 C C . PRO B 2 509 ? 139.364 127.286 141.369 1.00 85.85 617 PRO B C 1
ATOM 4844 O O . PRO B 2 509 ? 138.584 126.740 140.581 1.00 85.85 617 PRO B O 1
ATOM 4848 N N . THR B 2 510 ? 139.992 128.429 141.086 1.00 89.17 618 THR B N 1
ATOM 4849 C CA . THR B 2 510 ? 139.790 129.121 139.817 1.00 89.17 618 THR B CA 1
ATOM 4850 C C . THR B 2 510 ? 139.944 128.187 138.627 1.00 89.17 618 THR B C 1
ATOM 4851 O O . THR B 2 510 ? 139.051 128.091 137.780 1.00 89.17 618 THR B O 1
ATOM 4855 N N . GLY B 2 511 ? 141.071 127.493 138.542 1.00 87.54 619 GLY B N 1
ATOM 4856 C CA . GLY B 2 511 ? 141.345 126.590 137.449 1.00 87.54 619 GLY B CA 1
ATOM 4857 C C . GLY B 2 511 ? 142.369 127.122 136.478 1.00 87.54 619 GLY B C 1
ATOM 4858 O O . GLY B 2 511 ? 142.912 126.350 135.681 1.00 87.54 619 GLY B O 1
ATOM 4859 N N . SER B 2 512 ? 142.635 128.423 136.519 1.00 88.66 620 SER B N 1
ATOM 4860 C CA . SER B 2 512 ? 143.589 129.027 135.610 1.00 88.66 620 SER B CA 1
ATOM 4861 C C . SER B 2 512 ? 144.978 128.428 135.813 1.00 88.66 620 SER B C 1
ATOM 4862 O O . SER B 2 512 ? 145.362 128.081 136.932 1.00 88.66 620 SER B O 1
ATOM 4865 N N . PRO B 2 513 ? 145.744 128.293 134.739 1.00 85.28 621 PRO B N 1
ATOM 4866 C CA . PRO B 2 513 ? 147.089 127.731 134.844 1.00 85.28 621 PRO B CA 1
ATOM 4867 C C . PRO B 2 513 ? 148.068 128.708 135.474 1.00 85.28 621 PRO B C 1
ATOM 4868 O O . PRO B 2 513 ? 147.868 129.924 135.467 1.00 85.28 621 PRO B O 1
ATOM 4872 N N . LEU B 2 514 ? 149.129 128.145 136.052 1.00 84.70 622 LEU B N 1
ATOM 4873 C CA . LEU B 2 514 ? 150.171 128.951 136.675 1.00 84.70 622 LEU B CA 1
ATOM 4874 C C . LEU B 2 514 ? 150.690 129.988 135.693 1.00 84.70 622 LEU B C 1
ATOM 4875 O O . LEU B 2 514 ? 150.928 129.685 134.523 1.00 84.70 622 LEU B O 1
ATOM 4880 N N . SER B 2 515 ? 150.840 131.217 136.172 1.00 87.59 623 SER B N 1
ATOM 4881 C CA . SER B 2 515 ? 151.300 132.334 135.358 1.00 87.59 623 SER B CA 1
ATOM 4882 C C . SER B 2 515 ? 152.559 132.000 134.571 1.00 87.59 623 SER B C 1
ATOM 4883 O O . SER B 2 515 ? 153.426 131.264 135.056 1.00 87.59 623 SER B O 1
ATOM 4886 N N . PRO B 2 516 ? 152.691 132.520 133.350 1.00 86.23 624 PRO B N 1
ATOM 4887 C CA . PRO B 2 516 ? 153.888 132.241 132.553 1.00 86.23 624 PRO B CA 1
ATOM 4888 C C . PRO B 2 516 ? 155.063 133.135 132.882 1.00 86.23 624 PRO B C 1
ATOM 4889 O O . PRO B 2 516 ? 156.192 132.806 132.500 1.00 86.23 624 PRO B O 1
ATOM 4893 N N . GLN B 2 517 ? 154.834 134.255 133.562 1.00 91.63 625 GLN B N 1
ATOM 4894 C CA . GLN B 2 517 ? 155.917 135.180 133.870 1.00 91.63 625 GLN B CA 1
ATOM 4895 C C . GLN B 2 517 ? 156.910 134.583 134.856 1.00 91.63 625 GLN B C 1
ATOM 4896 O O . GLN B 2 517 ? 158.113 134.850 134.768 1.00 91.63 625 GLN B O 1
ATOM 4902 N N . TYR B 2 518 ? 156.433 133.779 135.805 1.00 96.78 626 TYR B N 1
ATOM 4903 C CA . TYR B 2 518 ? 157.290 133.259 136.861 1.00 96.78 626 TYR B CA 1
ATOM 4904 C C . TYR B 2 518 ? 157.473 131.746 136.846 1.00 96.78 626 TYR B C 1
ATOM 4905 O O . TYR B 2 518 ? 157.963 131.195 137.836 1.00 96.78 626 TYR B O 1
ATOM 4914 N N . THR B 2 519 ? 157.114 131.051 135.771 1.00 88.05 627 THR B N 1
ATOM 4915 C CA . THR B 2 519 ? 157.252 129.600 135.743 1.00 88.05 627 THR B CA 1
ATOM 4916 C C . THR B 2 519 ? 157.727 129.135 134.378 1.00 88.05 627 THR B C 1
ATOM 4917 O O . THR B 2 519 ? 157.332 129.698 133.356 1.00 88.05 627 THR B O 1
ATOM 4921 N N . SER B 2 520 ? 158.574 128.106 134.363 1.00 85.00 628 SER B N 1
ATOM 4922 C CA . SER B 2 520 ? 159.097 127.573 133.111 1.00 85.00 628 SER B CA 1
ATOM 4923 C C . SER B 2 520 ? 159.027 126.055 133.091 1.00 85.00 628 SER B C 1
ATOM 4924 O O . SER B 2 520 ? 159.262 125.402 134.108 1.00 85.00 628 SER B O 1
ATOM 4927 N N . LEU B 2 521 ? 158.714 125.497 131.927 1.00 78.16 629 LEU B N 1
ATOM 4928 C CA . LEU B 2 521 ? 158.630 124.052 131.775 1.00 78.16 629 LEU B CA 1
ATOM 4929 C C . LEU B 2 521 ? 160.022 123.448 131.644 1.00 78.16 629 LEU B C 1
ATOM 4930 O O . LEU B 2 521 ? 160.889 123.997 130.963 1.00 78.16 629 LEU B O 1
ATOM 4935 N N . VAL B 2 522 ? 160.238 122.321 132.320 1.00 78.85 630 VAL B N 1
ATOM 4936 C CA . VAL B 2 522 ? 161.521 121.628 132.289 1.00 78.85 630 VAL B CA 1
ATOM 4937 C C . VAL B 2 522 ? 161.303 120.203 131.787 1.00 78.85 630 VAL B C 1
ATOM 4938 O O . VAL B 2 522 ? 161.721 119.232 132.425 1.00 78.85 630 VAL B O 1
ATOM 4942 N N . GLY B 2 523 ? 160.611 120.056 130.667 1.00 74.92 631 GLY B N 1
ATOM 4943 C CA . GLY B 2 523 ? 160.371 118.741 130.114 1.00 74.92 631 GLY B CA 1
ATOM 4944 C C . GLY B 2 523 ? 159.163 118.056 130.725 1.00 74.92 631 GLY B C 1
ATOM 4945 O O . GLY B 2 523 ? 158.676 118.411 131.795 1.00 74.92 631 GLY B O 1
ATOM 4946 N N . LEU B 2 524 ? 158.682 117.039 130.024 1.00 67.78 632 LEU B N 1
ATOM 4947 C CA . LEU B 2 524 ? 157.513 116.287 130.445 1.00 67.78 632 LEU B CA 1
ATOM 4948 C C . LEU B 2 524 ? 157.930 115.046 131.220 1.00 67.78 632 LEU B C 1
ATOM 4949 O O . LEU B 2 524 ? 159.074 114.597 131.154 1.00 67.78 632 LEU B O 1
ATOM 4954 N N . VAL B 2 525 ? 156.980 114.508 131.980 1.00 67.76 633 VAL B N 1
ATOM 4955 C CA . VAL B 2 525 ? 157.194 113.351 132.838 1.00 67.76 633 VAL B CA 1
ATOM 4956 C C . VAL B 2 525 ? 156.071 112.344 132.649 1.00 67.76 633 VAL B C 1
ATOM 4957 O O . VAL B 2 525 ? 154.898 112.719 132.571 1.00 67.76 633 VAL B O 1
ATOM 4961 N N . LEU B 2 526 ? 156.428 111.068 132.576 1.00 65.97 634 LEU B N 1
ATOM 4962 C CA . LEU B 2 526 ? 155.467 109.976 132.505 1.00 65.97 634 LEU B CA 1
ATOM 4963 C C . LEU B 2 526 ? 155.496 109.243 133.837 1.00 65.97 634 LEU B C 1
ATOM 4964 O O . LEU B 2 526 ? 156.553 108.763 134.256 1.00 65.97 634 LEU B O 1
ATOM 4969 N N . ILE B 2 527 ? 154.349 109.150 134.495 1.00 68.00 635 ILE B N 1
ATOM 4970 C CA . ILE B 2 527 ? 154.245 108.477 135.784 1.00 68.00 635 ILE B CA 1
ATOM 4971 C C . ILE B 2 527 ? 153.947 107.005 135.569 1.00 68.00 635 ILE B C 1
ATOM 4972 O O . ILE B 2 527 ? 153.063 106.650 134.783 1.00 68.00 635 ILE B O 1
ATOM 4977 N N . ARG B 2 528 ? 154.672 106.141 136.276 1.00 71.96 636 ARG B N 1
ATOM 4978 C CA . ARG B 2 528 ? 154.507 104.706 136.110 1.00 71.96 636 ARG B CA 1
ATOM 4979 C C . ARG B 2 528 ? 154.140 104.007 137.412 1.00 71.96 636 ARG B C 1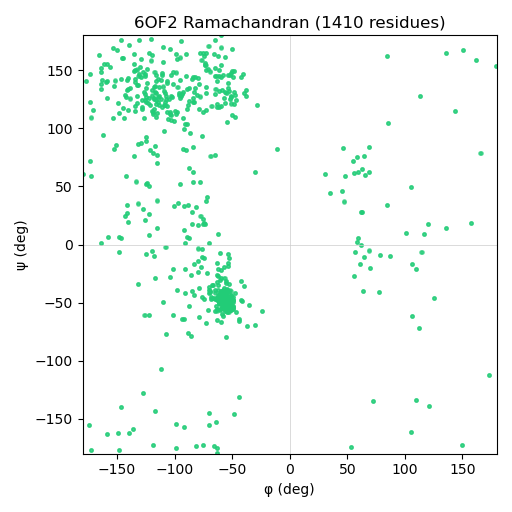
ATOM 4980 O O . ARG B 2 528 ? 154.388 102.811 137.570 1.00 71.96 636 ARG B O 1
ATOM 4988 N N . GLY B 2 529 ? 153.514 104.716 138.342 1.00 77.69 637 GLY B N 1
ATOM 4989 C CA . GLY B 2 529 ? 153.115 104.058 139.567 1.00 77.69 637 GLY B CA 1
ATOM 4990 C C . GLY B 2 529 ? 153.209 104.873 140.836 1.00 77.69 637 GLY B C 1
ATOM 4991 O O . GLY B 2 529 ? 154.299 105.264 141.257 1.00 77.69 637 GLY B O 1
ATOM 4992 N N . VAL B 2 530 ? 152.063 105.138 141.450 1.00 83.86 638 VAL B N 1
ATOM 4993 C CA . VAL B 2 530 ? 151.986 105.860 142.711 1.00 83.86 638 VAL B CA 1
ATOM 4994 C C . VAL B 2 530 ? 151.685 104.856 143.812 1.00 83.86 638 VAL B C 1
ATOM 4995 O O . VAL B 2 530 ? 150.719 104.090 143.716 1.00 83.86 638 VAL B O 1
ATOM 4999 N N . SER B 2 531 ? 152.521 104.829 144.848 1.00 92.20 639 SER B N 1
ATOM 5000 C CA . SER B 2 531 ? 152.331 103.901 145.962 1.00 92.20 639 SER B CA 1
ATOM 5001 C C . SER B 2 531 ? 152.391 104.681 147.266 1.00 92.20 639 SER B C 1
ATOM 5002 O O . SER B 2 531 ? 153.459 104.802 147.867 1.00 92.20 639 SER B O 1
ATOM 5005 N N . LEU B 2 532 ? 151.251 105.207 147.704 1.00 97.74 640 LEU B N 1
ATOM 5006 C CA . LEU B 2 532 ? 151.195 105.945 148.960 1.00 97.74 640 LEU B CA 1
ATOM 5007 C C . LEU B 2 532 ? 150.647 105.099 150.099 1.00 97.74 640 LEU B C 1
ATOM 5008 O O . LEU B 2 532 ? 149.976 105.619 150.992 1.00 97.74 640 LEU B O 1
ATOM 5013 N N . THR B 2 533 ? 150.914 103.799 150.105 1.00 107.26 641 THR B N 1
ATOM 5014 C CA . THR B 2 533 ? 150.453 102.940 151.182 1.00 107.26 641 THR B CA 1
ATOM 5015 C C . THR B 2 533 ? 151.649 102.319 151.883 1.00 107.26 641 THR B C 1
ATOM 5016 O O . THR B 2 533 ? 151.984 101.150 151.672 1.00 107.26 641 THR B O 1
ATOM 5020 N N . ALA B 2 534 ? 152.278 103.118 152.737 1.00 108.52 642 ALA B N 1
ATOM 5021 C CA . ALA B 2 534 ? 153.439 102.685 153.500 1.00 108.52 642 ALA B CA 1
ATOM 5022 C C . ALA B 2 534 ? 153.828 103.783 154.473 1.00 108.52 642 ALA B C 1
ATOM 5023 O O . ALA B 2 534 ? 152.996 104.604 154.873 1.00 108.52 642 ALA B O 1
ATOM 5025 N N . SER B 2 535 ? 155.096 103.790 154.868 1.00 110.38 643 SER B N 1
ATOM 5026 C CA . SER B 2 535 ? 155.643 104.838 155.710 1.00 110.38 643 SER B CA 1
ATOM 5027 C C . SER B 2 535 ? 156.844 105.412 154.966 1.00 110.38 643 SER B C 1
ATOM 5028 O O . SER B 2 535 ? 157.958 105.513 155.477 1.00 110.38 643 SER B O 1
ATOM 5031 N N . ASN B 2 536 ? 156.576 105.797 153.713 1.00 102.99 644 ASN B N 1
ATOM 5032 C CA . ASN B 2 536 ? 157.506 106.384 152.758 1.00 102.99 644 ASN B CA 1
ATOM 5033 C C . ASN B 2 536 ? 156.771 106.682 151.452 1.00 102.99 644 ASN B C 1
ATOM 5034 O O . ASN B 2 536 ? 157.107 106.097 150.416 1.00 102.99 644 ASN B O 1
ATOM 5039 N N . PRO B 2 537 ? 155.739 107.526 151.465 1.00 99.94 645 PRO B N 1
ATOM 5040 C CA . PRO B 2 537 ? 155.021 107.851 150.225 1.00 99.94 645 PRO B CA 1
ATOM 5041 C C . PRO B 2 537 ? 155.967 108.275 149.112 1.00 99.94 645 PRO B C 1
ATOM 5042 O O . PRO B 2 537 ? 156.798 109.167 149.286 1.00 99.94 645 PRO B O 1
ATOM 5046 N N . GLU B 2 538 ? 155.841 107.624 147.956 1.00 92.88 646 GLU B N 1
ATOM 5047 C CA . GLU B 2 538 ? 156.744 107.898 146.850 1.00 92.88 646 GLU B CA 1
ATOM 5048 C C . GLU B 2 538 ? 156.022 107.798 145.514 1.00 92.88 646 GLU B C 1
ATOM 5049 O O . GLU B 2 538 ? 154.952 107.198 145.403 1.00 92.88 646 GLU B O 1
ATOM 5055 N N . LEU B 2 539 ? 156.634 108.409 144.499 1.00 87.05 647 LEU B N 1
ATOM 5056 C CA . LEU B 2 539 ? 156.148 108.406 143.121 1.00 87.05 647 LEU B CA 1
ATOM 5057 C C . LEU B 2 539 ? 157.254 107.908 142.203 1.00 87.05 647 LEU B C 1
ATOM 5058 O O . LEU B 2 539 ? 158.366 108.449 142.222 1.00 87.05 647 LEU B O 1
ATOM 5063 N N . HIS B 2 540 ? 156.964 106.868 141.429 1.00 79.29 648 HIS B N 1
ATOM 5064 C CA . HIS B 2 540 ? 157.904 106.346 140.445 1.00 79.29 648 HIS B CA 1
ATOM 5065 C C . HIS B 2 540 ? 157.606 107.028 139.115 1.00 79.29 648 HIS B C 1
ATOM 5066 O O . HIS B 2 540 ? 156.572 106.755 138.499 1.00 79.29 648 HIS B O 1
ATOM 5073 N N . LEU B 2 541 ? 158.489 107.914 138.664 1.00 73.62 649 LEU B N 1
ATOM 5074 C CA . LEU B 2 541 ? 158.279 108.589 137.390 1.00 73.62 649 LEU B CA 1
ATOM 5075 C C . LEU B 2 541 ? 159.540 108.515 136.543 1.00 73.62 649 LEU B C 1
ATOM 5076 O O . LEU B 2 541 ? 160.650 108.554 137.067 1.00 73.62 649 LEU B O 1
ATOM 5081 N N . LEU B 2 542 ? 159.371 108.429 135.224 1.00 69.95 650 LEU B N 1
ATOM 5082 C CA . LEU B 2 542 ? 160.500 108.334 134.304 1.00 69.95 650 LEU B CA 1
ATOM 5083 C C . LEU B 2 542 ? 160.419 109.443 133.267 1.00 69.95 650 LEU B C 1
ATOM 5084 O O . LEU B 2 542 ? 159.344 109.714 132.728 1.00 69.95 650 LEU B O 1
ATOM 5089 N N . THR B 2 543 ? 161.557 110.103 133.006 1.00 73.70 651 THR B N 1
ATOM 5090 C CA . THR B 2 543 ? 161.607 111.229 132.080 1.00 73.70 651 THR B CA 1
ATOM 5091 C C . THR B 2 543 ? 162.867 111.172 131.226 1.00 73.70 651 THR B C 1
ATOM 5092 O O . THR B 2 543 ? 163.746 110.342 131.480 1.00 73.70 651 THR B O 1
ATOM 5096 N N . PRO B 2 544 ? 162.997 112.030 130.206 1.00 73.55 652 PRO B N 1
ATOM 5097 C CA . PRO B 2 544 ? 164.222 112.035 129.405 1.00 73.55 652 PRO B CA 1
ATOM 5098 C C . PRO B 2 544 ? 165.264 113.004 129.933 1.00 73.55 652 PRO B C 1
ATOM 5099 O O . PRO B 2 544 ? 166.446 112.880 129.602 1.00 73.55 652 PRO B O 1
ATOM 5103 N N . VAL B 2 545 ? 164.831 113.984 130.722 1.00 78.91 653 VAL B N 1
ATOM 5104 C CA . VAL B 2 545 ? 165.693 115.025 131.285 1.00 78.91 653 VAL B CA 1
ATOM 5105 C C . VAL B 2 545 ? 166.946 114.410 131.896 1.00 78.91 653 VAL B C 1
ATOM 5106 O O . VAL B 2 545 ? 166.851 113.468 132.694 1.00 78.91 653 VAL B O 1
ATOM 5110 N N . PRO B 2 546 ? 168.132 114.899 131.542 1.00 82.52 654 PRO B N 1
ATOM 5111 C CA . PRO B 2 546 ? 169.350 114.316 132.082 1.00 82.52 654 PRO B CA 1
ATOM 5112 C C . PRO B 2 546 ? 169.444 114.524 133.578 1.00 82.52 654 PRO B C 1
ATOM 5113 O O . PRO B 2 546 ? 168.897 115.499 134.127 1.00 82.52 654 PRO B O 1
ATOM 5117 N N . PRO B 2 547 ? 170.120 113.618 134.285 1.00 85.92 655 PRO B N 1
ATOM 5118 C CA . PRO B 2 547 ? 170.274 113.758 135.741 1.00 85.92 655 PRO B CA 1
ATOM 5119 C C . PRO B 2 547 ? 170.868 115.078 136.188 1.00 85.92 655 PRO B C 1
ATOM 5120 O O . PRO B 2 547 ? 170.465 115.614 137.229 1.00 85.92 655 PRO B O 1
ATOM 5124 N N . SER B 2 548 ? 171.844 115.595 135.442 1.00 88.51 656 SER B N 1
ATOM 5125 C CA . SER B 2 548 ? 172.510 116.843 135.803 1.00 88.51 656 SER B CA 1
ATOM 5126 C C . SER B 2 548 ? 171.514 117.947 136.132 1.00 88.51 656 SER B C 1
ATOM 5127 O O . SER B 2 548 ? 171.593 118.574 137.193 1.00 88.51 656 SER B O 1
ATOM 5130 N N . VAL B 2 549 ? 170.570 118.204 135.229 1.00 89.42 657 VAL B N 1
ATOM 5131 C CA . VAL B 2 549 ? 169.593 119.263 135.459 1.00 89.42 657 VAL B CA 1
ATOM 5132 C C . VAL B 2 549 ? 168.674 118.915 136.625 1.00 89.42 657 VAL B C 1
ATOM 5133 O O . VAL B 2 549 ? 168.414 119.751 137.496 1.00 89.42 657 VAL B O 1
ATOM 5137 N N . LEU B 2 550 ? 168.161 117.682 136.653 1.00 87.49 658 LEU B N 1
ATOM 5138 C CA . LEU B 2 550 ? 167.234 117.268 137.705 1.00 87.49 658 LEU B CA 1
ATOM 5139 C C . LEU B 2 550 ? 167.786 117.515 139.103 1.00 87.49 658 LEU B C 1
ATOM 5140 O O . LEU B 2 550 ? 167.105 118.090 139.958 1.00 87.49 658 LEU B O 1
ATOM 5145 N N . HIS B 2 551 ? 169.018 117.078 139.360 1.00 90.31 659 HIS B N 1
ATOM 5146 C CA . HIS B 2 551 ? 169.586 117.238 140.696 1.00 90.31 659 HIS B CA 1
ATOM 5147 C C . HIS B 2 551 ? 169.751 118.697 141.103 1.00 90.31 659 HIS B C 1
ATOM 5148 O O . HIS B 2 551 ? 169.639 119.019 142.290 1.00 90.31 659 HIS B O 1
ATOM 5155 N N . SER B 2 552 ? 170.018 119.591 140.156 1.00 92.89 660 SER B N 1
ATOM 5156 C CA . SER B 2 552 ? 170.245 121.000 140.479 1.00 92.89 660 SER B CA 1
ATOM 5157 C C . SER B 2 552 ? 168.948 121.806 140.604 1.00 92.89 660 SER B C 1
ATOM 5158 O O . SER B 2 552 ? 168.705 122.756 139.863 1.00 92.89 660 SER B O 1
ATOM 5161 N N . PHE B 2 553 ? 168.105 121.430 141.578 1.00 95.92 661 PHE B N 1
ATOM 5162 C CA . PHE B 2 553 ? 166.875 122.195 141.760 1.00 95.92 661 PHE B CA 1
ATOM 5163 C C . PHE B 2 553 ? 166.381 122.299 143.201 1.00 95.92 661 PHE B C 1
ATOM 5164 O O . PHE B 2 553 ? 165.283 122.827 143.412 1.00 95.92 661 PHE B O 1
ATOM 5172 N N . ARG B 2 554 ? 167.124 121.809 144.191 1.00 105.95 662 ARG B N 1
ATOM 5173 C CA . ARG B 2 554 ? 166.776 121.921 145.607 1.00 105.95 662 ARG B CA 1
ATOM 5174 C C . ARG B 2 554 ? 165.408 121.347 145.982 1.00 105.95 662 ARG B C 1
ATOM 5175 O O . ARG B 2 554 ? 165.077 121.256 147.168 1.00 105.95 662 ARG B O 1
ATOM 5183 N N . GLY B 2 555 ? 164.616 120.920 145.007 1.00 101.84 663 GLY B N 1
ATOM 5184 C CA . GLY B 2 555 ? 163.314 120.354 145.310 1.00 101.84 663 GLY B CA 1
ATOM 5185 C C . GLY B 2 555 ? 162.256 121.316 145.822 1.00 101.84 663 GLY B C 1
ATOM 5186 O O . GLY B 2 555 ? 161.064 121.006 145.770 1.00 101.84 663 GLY B O 1
ATOM 5187 N N . ASP B 2 556 ? 162.660 122.476 146.341 1.00 107.48 664 ASP B N 1
ATOM 5188 C CA . ASP B 2 556 ? 161.683 123.437 146.843 1.00 107.48 664 ASP B CA 1
ATOM 5189 C C . ASP B 2 556 ? 160.980 124.209 145.737 1.00 107.48 664 ASP B C 1
ATOM 5190 O O . ASP B 2 556 ? 159.905 124.767 145.975 1.00 107.48 664 ASP B O 1
ATOM 5195 N N . GLU B 2 557 ? 161.551 124.246 144.538 1.00 100.07 665 GLU B N 1
ATOM 5196 C CA . GLU B 2 557 ? 160.976 124.952 143.397 1.00 100.07 665 GLU B CA 1
ATOM 5197 C C . GLU B 2 557 ? 160.760 123.943 142.273 1.00 100.07 665 GLU B C 1
ATOM 5198 O O . GLU B 2 557 ? 161.553 123.854 141.334 1.00 100.07 665 GLU B O 1
ATOM 5204 N N . LEU B 2 558 ? 159.653 123.205 142.352 1.00 88.34 666 LEU B N 1
ATOM 5205 C CA . LEU B 2 558 ? 159.370 122.181 141.357 1.00 88.34 666 LEU B CA 1
ATOM 5206 C C . LEU B 2 558 ? 157.972 121.610 141.557 1.00 88.34 666 LEU B C 1
ATOM 5207 O O . LEU B 2 558 ? 157.737 120.886 142.527 1.00 88.34 666 LEU B O 1
ATOM 5212 N N . VAL B 2 559 ? 157.039 121.913 140.655 1.00 82.97 667 VAL B N 1
ATOM 5213 C CA . VAL B 2 559 ? 155.665 121.440 140.781 1.00 82.97 667 VAL B CA 1
ATOM 5214 C C . VAL B 2 559 ? 155.280 120.671 139.523 1.00 82.97 667 VAL B C 1
ATOM 5215 O O . VAL B 2 559 ? 155.805 120.925 138.436 1.00 82.97 667 VAL B O 1
ATOM 5219 N N . LEU B 2 560 ? 154.373 119.709 139.675 1.00 77.16 668 LEU B N 1
ATOM 5220 C CA . LEU B 2 560 ? 153.899 118.896 138.560 1.00 77.16 668 LEU B CA 1
ATOM 5221 C C . LEU B 2 560 ? 152.525 119.376 138.110 1.00 77.16 668 LEU B C 1
ATOM 5222 O O . LEU B 2 560 ? 151.602 119.478 138.922 1.00 77.16 668 LEU B O 1
ATOM 5227 N N . VAL B 2 561 ? 152.394 119.663 136.815 1.00 76.29 669 VAL B N 1
ATOM 5228 C CA . VAL B 2 561 ? 151.148 120.133 136.211 1.00 76.29 669 VAL B CA 1
ATOM 5229 C C . VAL B 2 561 ? 150.478 118.998 135.452 1.00 76.29 669 VAL B C 1
ATOM 5230 O O . VAL B 2 561 ? 151.103 118.369 134.593 1.00 76.29 669 VAL B O 1
ATOM 5234 N N . ALA B 2 562 ? 149.201 118.755 135.743 1.00 74.45 670 ALA B N 1
ATOM 5235 C CA . ALA B 2 562 ? 148.422 117.694 135.111 1.00 74.45 670 ALA B CA 1
ATOM 5236 C C . ALA B 2 562 ? 147.247 118.273 134.338 1.00 74.45 670 ALA B C 1
ATOM 5237 O O . ALA B 2 562 ? 146.360 118.891 134.932 1.00 74.45 670 ALA B O 1
ATOM 5239 N N . GLY B 2 563 ? 147.239 118.075 133.022 1.00 79.56 671 GLY B N 1
ATOM 5240 C CA . GLY B 2 563 ? 146.135 118.552 132.208 1.00 79.56 671 GLY B CA 1
ATOM 5241 C C . GLY B 2 563 ? 145.543 117.471 131.324 1.00 79.56 671 GLY B C 1
ATOM 5242 O O . GLY B 2 563 ? 145.194 116.395 131.813 1.00 79.56 671 GLY B O 1
ATOM 5243 N N . LYS B 2 564 ? 145.430 117.735 130.021 1.00 79.94 672 LYS B N 1
ATOM 5244 C CA . LYS B 2 564 ? 144.903 116.749 129.081 1.00 79.94 672 LYS B CA 1
ATOM 5245 C C . LYS B 2 564 ? 146.008 115.855 128.536 1.00 79.94 672 LYS B C 1
ATOM 5246 O O . LYS B 2 564 ? 146.127 114.689 128.924 1.00 79.94 672 LYS B O 1
ATOM 5252 N N . PHE B 2 565 ? 146.798 116.397 127.612 1.00 76.58 673 PHE B N 1
ATOM 5253 C CA . PHE B 2 565 ? 147.943 115.729 127.003 1.00 76.58 673 PHE B CA 1
ATOM 5254 C C . PHE B 2 565 ? 147.640 114.493 126.162 1.00 76.58 673 PHE B C 1
ATOM 5255 O O . PHE B 2 565 ? 148.559 113.990 125.507 1.00 76.58 673 PHE B O 1
ATOM 5263 N N . ASP B 2 566 ? 146.411 113.960 126.193 1.00 77.77 674 ASP B N 1
ATOM 5264 C CA . ASP B 2 566 ? 146.093 112.807 125.348 1.00 77.77 674 ASP B CA 1
ATOM 5265 C C . ASP B 2 566 ? 146.831 111.562 125.830 1.00 77.77 674 ASP B C 1
ATOM 5266 O O . ASP B 2 566 ? 147.932 111.276 125.354 1.00 77.77 674 ASP B O 1
ATOM 5271 N N . ALA B 2 567 ? 146.258 110.872 126.813 1.00 70.72 675 ALA B N 1
ATOM 5272 C CA . ALA B 2 567 ? 146.838 109.700 127.472 1.00 70.72 675 ALA B CA 1
ATOM 5273 C C . ALA B 2 567 ? 147.778 108.896 126.584 1.00 70.72 675 ALA B C 1
ATOM 5274 O O . ALA B 2 567 ? 147.354 108.383 125.540 1.00 70.72 675 ALA B O 1
ATOM 5276 N N . PRO B 2 568 ? 149.040 108.749 126.971 1.00 68.90 676 PRO B N 1
ATOM 5277 C CA . PRO B 2 568 ? 150.019 108.030 126.153 1.00 68.90 676 PRO B CA 1
ATOM 5278 C C . PRO B 2 568 ? 149.747 106.546 126.079 1.00 68.90 676 PRO B C 1
ATOM 5279 O O . PRO B 2 568 ? 150.416 105.742 126.731 1.00 68.90 676 PRO B O 1
ATOM 5283 N N . THR B 2 569 ? 148.758 106.179 125.272 1.00 71.20 677 THR B N 1
ATOM 5284 C CA . THR B 2 569 ? 148.367 104.781 125.176 1.00 71.20 677 THR B CA 1
ATOM 5285 C C . THR B 2 569 ? 149.498 103.901 124.648 1.00 71.20 677 THR B C 1
ATOM 5286 O O . THR B 2 569 ? 149.622 102.740 125.054 1.00 71.20 677 THR B O 1
ATOM 5290 N N . TRP B 2 570 ? 150.321 104.423 123.736 1.00 69.96 678 TRP B N 1
ATOM 5291 C CA . TRP B 2 570 ? 151.434 103.655 123.179 1.00 69.96 678 TRP B CA 1
ATOM 5292 C C . TRP B 2 570 ? 152.346 103.053 124.242 1.00 69.96 678 TRP B C 1
ATOM 5293 O O . TRP B 2 570 ? 152.895 101.960 124.045 1.00 69.96 678 TRP B O 1
ATOM 5304 N N . ALA B 2 571 ? 152.528 103.753 125.362 1.00 69.00 679 ALA B N 1
ATOM 5305 C CA . ALA B 2 571 ? 153.431 103.294 126.414 1.00 69.00 679 ALA B CA 1
ATOM 5306 C C . ALA B 2 571 ? 153.084 101.894 126.898 1.00 69.00 679 ALA B C 1
ATOM 5307 O O . ALA B 2 571 ? 153.951 101.017 126.956 1.00 69.00 679 ALA B O 1
ATOM 5309 N N . TYR B 2 572 ? 151.831 101.677 127.290 1.00 68.95 680 TYR B N 1
ATOM 5310 C CA . TYR B 2 572 ? 151.424 100.385 127.834 1.00 68.95 680 TYR B CA 1
ATOM 5311 C C . TYR B 2 572 ? 151.759 99.232 126.894 1.00 68.95 680 TYR B C 1
ATOM 5312 O O . TYR B 2 572 ? 152.421 98.265 127.285 1.00 68.95 680 TYR B O 1
ATOM 5321 N N . VAL B 2 573 ? 151.294 99.318 125.651 1.00 75.07 681 VAL B N 1
ATOM 5322 C CA . VAL B 2 573 ? 151.500 98.261 124.664 1.00 75.07 681 VAL B CA 1
ATOM 5323 C C . VAL B 2 573 ? 152.982 98.006 124.403 1.00 75.07 681 VAL B C 1
ATOM 5324 O O . VAL B 2 573 ? 153.400 96.857 124.202 1.00 75.07 681 VAL B O 1
ATOM 5328 N N . GLU B 2 574 ? 153.784 99.074 124.344 1.00 80.81 682 GLU B N 1
ATOM 5329 C CA . GLU B 2 574 ? 155.212 98.980 124.032 1.00 80.81 682 GLU B CA 1
ATOM 5330 C C . GLU B 2 574 ? 155.917 97.741 124.583 1.00 80.81 682 GLU B C 1
ATOM 5331 O O . GLU B 2 574 ? 156.614 97.035 123.844 1.00 80.81 682 GLU B O 1
ATOM 5337 N N . GLY B 2 575 ? 155.776 97.476 125.879 1.00 80.02 683 GLY B N 1
ATOM 5338 C CA . GLY B 2 575 ? 156.378 96.278 126.446 1.00 80.02 683 GLY B CA 1
ATOM 5339 C C . GLY B 2 575 ? 155.966 95.011 125.722 1.00 80.02 683 GLY B C 1
ATOM 5340 O O . GLY B 2 575 ? 156.808 94.191 125.340 1.00 80.02 683 GLY B O 1
ATOM 5341 N N . LEU B 2 576 ? 154.655 94.823 125.546 1.00 83.29 684 LEU B N 1
ATOM 5342 C CA . LEU B 2 576 ? 154.144 93.635 124.869 1.00 83.29 684 LEU B CA 1
ATOM 5343 C C . LEU B 2 576 ? 154.739 93.491 123.476 1.00 83.29 684 LEU B C 1
ATOM 5344 O O . LEU B 2 576 ? 155.166 92.398 123.085 1.00 83.29 684 LEU B O 1
ATOM 5349 N N . TYR B 2 577 ? 154.724 94.572 122.690 1.00 82.43 685 TYR B N 1
ATOM 5350 C CA . TYR B 2 577 ? 155.299 94.493 121.348 1.00 82.43 685 TYR B CA 1
ATOM 5351 C C . TYR B 2 577 ? 156.742 94.020 121.392 1.00 82.43 685 TYR B C 1
ATOM 5352 O O . TYR B 2 577 ? 157.127 93.123 120.639 1.00 82.43 685 TYR B O 1
ATOM 5361 N N . TRP B 2 578 ? 157.575 94.659 122.214 1.00 84.57 686 TRP B N 1
ATOM 5362 C CA . TRP B 2 578 ? 158.976 94.256 122.284 1.00 84.57 686 TRP B CA 1
ATOM 5363 C C . TRP B 2 578 ? 159.108 92.765 122.551 1.00 84.57 686 TRP B C 1
ATOM 5364 O O . TRP B 2 578 ? 159.815 92.047 121.833 1.00 84.57 686 TRP B O 1
ATOM 5375 N N . LYS B 2 579 ? 158.411 92.283 123.580 1.00 92.36 687 LYS B N 1
ATOM 5376 C CA . LYS B 2 579 ? 158.486 90.872 123.949 1.00 92.36 687 LYS B CA 1
ATOM 5377 C C . LYS B 2 579 ? 158.081 89.956 122.800 1.00 92.36 687 LYS B C 1
ATOM 5378 O O . LYS B 2 579 ? 158.782 88.986 122.490 1.00 92.36 687 LYS B O 1
ATOM 5384 N N . SER B 2 580 ? 156.948 90.242 122.160 1.00 94.13 688 SER B N 1
ATOM 5385 C CA . SER B 2 580 ? 156.474 89.382 121.077 1.00 94.13 688 SER B CA 1
ATOM 5386 C C . SER B 2 580 ? 157.375 89.458 119.851 1.00 94.13 688 SER B C 1
ATOM 5387 O O . SER B 2 580 ? 157.727 88.429 119.265 1.00 94.13 688 SER B O 1
ATOM 5390 N N . ASN B 2 581 ? 157.735 90.669 119.432 1.00 95.62 689 ASN B N 1
ATOM 5391 C CA . ASN B 2 581 ? 158.564 90.839 118.243 1.00 95.62 689 ASN B CA 1
ATOM 5392 C C . ASN B 2 581 ? 159.900 90.121 118.385 1.00 95.62 689 ASN B C 1
ATOM 5393 O O . ASN B 2 581 ? 160.328 89.406 117.473 1.00 95.62 689 ASN B O 1
ATOM 5398 N N . SER B 2 582 ? 160.589 90.320 119.512 1.00 99.80 690 SER B N 1
ATOM 5399 C CA . SER B 2 582 ? 161.880 89.663 119.705 1.00 99.80 690 SER B CA 1
ATOM 5400 C C . SER B 2 582 ? 161.754 88.146 119.625 1.00 99.80 690 SER B C 1
ATOM 5401 O O . SER B 2 582 ? 162.641 87.474 119.087 1.00 99.80 690 SER B O 1
ATOM 5404 N N . LYS B 2 583 ? 160.683 87.591 120.188 1.00 105.15 691 LYS B N 1
ATOM 5405 C CA . LYS B 2 583 ? 160.412 86.151 120.161 1.00 105.15 691 LYS B CA 1
ATOM 5406 C C . LYS B 2 583 ? 160.657 85.514 118.794 1.00 105.15 691 LYS B C 1
ATOM 5407 O O . LYS B 2 583 ? 161.622 84.775 118.607 1.00 105.15 691 LYS B O 1
ATOM 5413 N N . ASP B 2 610 ? 150.695 88.916 134.404 1.00 113.84 718 ASP B N 1
ATOM 5414 C CA . ASP B 2 610 ? 150.344 89.538 133.134 1.00 113.84 718 ASP B CA 1
ATOM 5415 C C . ASP B 2 610 ? 148.948 90.146 133.197 1.00 113.84 718 ASP B C 1
ATOM 5416 O O . ASP B 2 610 ? 147.983 89.568 132.700 1.00 113.84 718 ASP B O 1
ATOM 5421 N N . GLU B 2 611 ? 148.851 91.322 133.814 1.00 102.69 719 GLU B N 1
ATOM 5422 C CA . GLU B 2 611 ? 147.590 92.042 133.967 1.00 102.69 719 GLU B CA 1
ATOM 5423 C C . GLU B 2 611 ? 147.796 93.508 133.593 1.00 102.69 719 GLU B C 1
ATOM 5424 O O . GLU B 2 611 ? 147.509 94.412 134.374 1.00 102.69 719 GLU B O 1
ATOM 5430 N N . VAL B 2 612 ? 148.318 93.733 132.391 1.00 81.36 720 VAL B N 1
ATOM 5431 C CA . VAL B 2 612 ? 148.621 95.069 131.881 1.00 81.36 720 VAL B CA 1
ATOM 5432 C C . VAL B 2 612 ? 147.445 96.014 132.093 1.00 81.36 720 VAL B C 1
ATOM 5433 O O . VAL B 2 612 ? 146.396 95.862 131.454 1.00 81.36 720 VAL B O 1
ATOM 5437 N N . PRO B 2 613 ? 147.576 96.985 132.991 1.00 72.18 721 PRO B N 1
ATOM 5438 C CA . PRO B 2 613 ? 146.484 97.925 133.246 1.00 72.18 721 PRO B CA 1
ATOM 5439 C C . PRO B 2 613 ? 146.144 98.770 132.029 1.00 72.18 721 PRO B C 1
ATOM 5440 O O . PRO B 2 613 ? 147.025 99.184 131.276 1.00 72.18 721 PRO B O 1
ATOM 5444 N N . TRP B 2 614 ? 144.846 98.992 131.827 1.00 69.28 722 TRP B N 1
ATOM 5445 C CA . TRP B 2 614 ? 144.232 99.826 130.801 1.00 69.28 722 TRP B CA 1
ATOM 5446 C C . TRP B 2 614 ? 144.180 99.173 129.429 1.00 69.28 722 TRP B C 1
ATOM 5447 O O . TRP B 2 614 ? 143.534 99.718 128.540 1.00 69.28 722 TRP B O 1
ATOM 5458 N N . VAL B 2 615 ? 144.827 98.037 129.214 1.00 77.87 723 VAL B N 1
ATOM 5459 C CA . VAL B 2 615 ? 144.835 97.376 127.918 1.00 77.87 723 VAL B CA 1
ATOM 5460 C C . VAL B 2 615 ? 143.955 96.143 127.996 1.00 77.87 723 VAL B C 1
ATOM 5461 O O . VAL B 2 615 ? 144.217 95.234 128.790 1.00 77.87 723 VAL B O 1
ATOM 5465 N N . GLU B 2 616 ? 142.907 96.116 127.182 1.00 93.37 724 GLU B N 1
ATOM 5466 C CA . GLU B 2 616 ? 141.980 94.994 127.131 1.00 93.37 724 GLU B CA 1
ATOM 5467 C C . GLU B 2 616 ? 142.306 94.179 125.888 1.00 93.37 724 GLU B C 1
ATOM 5468 O O . GLU B 2 616 ? 142.014 94.601 124.766 1.00 93.37 724 GLU B O 1
ATOM 5474 N N . MET B 2 617 ? 142.909 93.014 126.092 1.00 108.35 725 MET B N 1
ATOM 5475 C CA . MET B 2 617 ? 143.313 92.150 124.993 1.00 108.35 725 MET B CA 1
ATOM 5476 C C . MET B 2 617 ? 142.110 91.394 124.445 1.00 108.35 725 MET B C 1
ATOM 5477 O O . MET B 2 617 ? 141.380 90.745 125.199 1.00 108.35 725 MET B O 1
ATOM 5482 N N . LEU B 2 618 ? 141.905 91.477 123.132 1.00 112.26 726 LEU B N 1
ATOM 5483 C CA . LEU B 2 618 ? 140.771 90.831 122.483 1.00 112.26 726 LEU B CA 1
ATOM 5484 C C . LEU B 2 618 ? 141.129 89.414 122.055 1.00 112.26 726 LEU B C 1
ATOM 5485 O O . LEU B 2 618 ? 142.005 89.218 121.206 1.00 112.26 726 LEU B O 1
ATOM 5490 N N . HIS B 2 619 ? 140.451 88.434 122.642 1.00 119.18 727 HIS B N 1
ATOM 5491 C CA . HIS B 2 619 ? 140.646 87.032 122.293 1.00 119.18 727 HIS B CA 1
ATOM 5492 C C . HIS B 2 619 ? 139.335 86.259 122.397 1.00 119.18 727 HIS B C 1
ATOM 5493 O O . HIS B 2 619 ? 138.992 85.740 123.460 1.00 119.18 727 HIS B O 1
ATOM 5500 N N . MET C 1 29 ? 94.064 149.534 115.015 1.00 113.20 1 MET D N 1
ATOM 5501 C CA . MET C 1 29 ? 94.202 149.376 116.458 1.00 113.20 1 MET D CA 1
ATOM 5502 C C . MET C 1 29 ? 94.964 148.098 116.789 1.00 113.20 1 MET D C 1
ATOM 5503 O O . MET C 1 29 ? 94.690 147.435 117.786 1.00 113.20 1 MET D O 1
ATOM 5508 N N . VAL C 1 30 ? 95.933 147.768 115.936 1.00 114.03 2 VAL D N 1
ATOM 5509 C CA . VAL C 1 30 ? 96.788 146.597 116.103 1.00 114.03 2 VAL D CA 1
ATOM 5510 C C . VAL C 1 30 ? 97.875 146.917 117.120 1.00 114.03 2 VAL D C 1
ATOM 5511 O O . VAL C 1 30 ? 98.891 146.219 117.207 1.00 114.03 2 VAL D O 1
ATOM 5515 N N . GLN C 1 31 ? 97.663 147.979 117.889 1.00 109.84 3 GLN D N 1
ATOM 5516 C CA . GLN C 1 31 ? 98.601 148.480 118.891 1.00 109.84 3 GLN D CA 1
ATOM 5517 C C . GLN C 1 31 ? 98.404 147.820 120.248 1.00 109.84 3 GLN D C 1
ATOM 5518 O O . GLN C 1 31 ? 98.597 148.451 121.291 1.00 109.84 3 GLN D O 1
ATOM 5524 N N . TYR C 1 32 ? 98.017 146.547 120.261 1.00 94.34 4 TYR D N 1
ATOM 5525 C CA . TYR C 1 32 ? 97.773 145.793 121.485 1.00 94.34 4 TYR D CA 1
ATOM 5526 C C . TYR C 1 32 ? 98.778 144.654 121.580 1.00 94.34 4 TYR D C 1
ATOM 5527 O O . TYR C 1 32 ? 98.714 143.699 120.800 1.00 94.34 4 TYR D O 1
ATOM 5536 N N . ILE C 1 33 ? 99.708 144.759 122.522 1.00 83.23 5 ILE D N 1
ATOM 5537 C CA . ILE C 1 33 ? 100.692 143.719 122.793 1.00 83.23 5 ILE D CA 1
ATOM 5538 C C . ILE C 1 33 ? 100.326 143.070 124.118 1.00 83.23 5 ILE D C 1
ATOM 5539 O O . ILE C 1 33 ? 100.100 143.767 125.113 1.00 83.23 5 ILE D O 1
ATOM 5544 N N . PHE C 1 34 ? 100.267 141.746 124.130 1.00 72.28 6 PHE D N 1
ATOM 5545 C CA . PHE C 1 34 ? 99.869 140.989 125.307 1.00 72.28 6 PHE D CA 1
ATOM 5546 C C . PHE C 1 34 ? 101.088 140.494 126.068 1.00 72.28 6 PHE D C 1
ATOM 5547 O O . PHE C 1 34 ? 102.039 139.990 125.466 1.00 72.28 6 PHE D O 1
ATOM 5555 N N . THR C 1 35 ? 101.052 140.637 127.386 1.00 69.06 7 THR D N 1
ATOM 5556 C CA . THR C 1 35 ? 102.141 140.215 128.246 1.00 69.06 7 THR D CA 1
ATOM 5557 C C . THR C 1 35 ? 101.621 139.317 129.357 1.00 69.06 7 THR D C 1
ATOM 5558 O O . THR C 1 35 ? 100.480 139.466 129.799 1.00 69.06 7 THR D O 1
ATOM 5562 N N . PRO C 1 36 ? 102.437 138.368 129.819 1.00 65.29 8 PRO D N 1
ATOM 5563 C CA . PRO C 1 36 ? 101.994 137.483 130.902 1.00 65.29 8 PRO D CA 1
ATOM 5564 C C . PRO C 1 36 ? 101.920 138.167 132.254 1.00 65.29 8 PRO D C 1
ATOM 5565 O O . PRO C 1 36 ? 101.172 137.711 133.126 1.00 65.29 8 PRO D O 1
ATOM 5569 N N . TRP C 1 37 ? 102.679 139.236 132.460 1.00 65.75 9 TRP D N 1
ATOM 5570 C CA . TRP C 1 37 ? 102.693 139.972 133.716 1.00 65.75 9 TRP D CA 1
ATOM 5571 C C . TRP C 1 37 ? 101.555 140.982 133.721 1.00 65.75 9 TRP D C 1
ATOM 5572 O O . TRP C 1 37 ? 101.243 141.570 132.683 1.00 65.75 9 TRP D O 1
ATOM 5583 N N . ARG C 1 38 ? 100.929 141.175 134.885 1.00 66.62 10 ARG D N 1
ATOM 5584 C CA . ARG C 1 38 ? 99.737 142.013 134.929 1.00 66.62 10 ARG D CA 1
ATOM 5585 C C . ARG C 1 38 ? 100.016 143.442 134.504 1.00 66.62 10 ARG D C 1
ATOM 5586 O O . ARG C 1 38 ? 99.304 143.976 133.650 1.00 66.62 10 ARG D O 1
ATOM 5594 N N . ASN C 1 39 ? 101.027 144.083 135.069 1.00 71.84 11 ASN D N 1
ATOM 5595 C CA . ASN C 1 39 ? 101.320 145.458 134.699 1.00 71.84 11 ASN D CA 1
ATOM 5596 C C . ASN C 1 39 ? 102.833 145.598 134.609 1.00 71.84 11 ASN D C 1
ATOM 5597 O O . ASN C 1 39 ? 103.568 144.611 134.507 1.00 71.84 11 ASN D O 1
ATOM 5602 N N . ARG C 1 40 ? 103.315 146.830 134.649 1.00 72.86 12 ARG D N 1
ATOM 5603 C CA . ARG C 1 40 ? 104.731 147.108 134.479 1.00 72.86 12 ARG D CA 1
ATOM 5604 C C . ARG C 1 40 ? 105.515 146.978 135.772 1.00 72.86 12 ARG D C 1
ATOM 5605 O O . ARG C 1 40 ? 106.654 146.494 135.754 1.00 72.86 12 ARG D O 1
ATOM 5613 N N . ALA C 1 41 ? 104.937 147.440 136.882 1.00 72.75 13 ALA D N 1
ATOM 5614 C CA . ALA C 1 41 ? 105.596 147.350 138.179 1.00 72.75 13 ALA D CA 1
ATOM 5615 C C . ALA C 1 41 ? 106.093 145.940 138.470 1.00 72.75 13 ALA D C 1
ATOM 5616 O O . ALA C 1 41 ? 107.193 145.763 138.999 1.00 72.75 13 ALA D O 1
ATOM 5618 N N . GLU C 1 42 ? 105.276 144.928 138.174 1.00 72.78 14 GLU D N 1
ATOM 5619 C CA . GLU C 1 42 ? 105.685 143.550 138.429 1.00 72.78 14 GLU D CA 1
ATOM 5620 C C . GLU C 1 42 ? 106.954 143.193 137.669 1.00 72.78 14 GLU D C 1
ATOM 5621 O O . GLU C 1 42 ? 107.867 142.565 138.224 1.00 72.78 14 GLU D O 1
ATOM 5627 N N . LEU C 1 43 ? 107.025 143.569 136.394 1.00 68.54 15 LEU D N 1
ATOM 5628 C CA . LEU C 1 43 ? 108.214 143.283 135.602 1.00 68.54 15 LEU D CA 1
ATOM 5629 C C . LEU C 1 43 ? 109.434 143.963 136.200 1.00 68.54 15 LEU D C 1
ATOM 5630 O O . LEU C 1 43 ? 110.500 143.350 136.335 1.00 68.54 15 LEU D O 1
ATOM 5635 N N . LEU C 1 44 ? 109.303 145.243 136.542 1.00 65.82 16 LEU D N 1
ATOM 5636 C CA . LEU C 1 44 ? 110.422 145.946 137.156 1.00 65.82 16 LEU D CA 1
ATOM 5637 C C . LEU C 1 44 ? 110.847 145.279 138.457 1.00 65.82 16 LEU D C 1
ATOM 5638 O O . LEU C 1 44 ? 112.044 145.165 138.740 1.00 65.82 16 LEU D O 1
ATOM 5643 N N . ALA C 1 45 ? 109.881 144.887 139.289 1.00 66.91 17 ALA D N 1
ATOM 5644 C CA . ALA C 1 45 ? 110.190 144.176 140.525 1.00 66.91 17 ALA D CA 1
ATOM 5645 C C . ALA C 1 45 ? 111.060 142.955 140.258 1.00 66.91 17 ALA D C 1
ATOM 5646 O O . ALA C 1 45 ? 112.083 142.747 140.922 1.00 66.91 17 ALA D O 1
ATOM 5648 N N . VAL C 1 46 ? 110.640 142.111 139.314 1.00 65.69 18 VAL D N 1
ATOM 5649 C CA . VAL C 1 46 ? 111.435 140.936 138.965 1.00 65.69 18 VAL D CA 1
ATOM 5650 C C . VAL C 1 46 ? 112.842 141.349 138.554 1.00 65.69 18 VAL D C 1
ATOM 5651 O O . VAL C 1 46 ? 113.835 140.737 138.967 1.00 65.69 18 VAL D O 1
ATOM 5655 N N . ARG C 1 47 ? 112.945 142.379 137.712 1.00 68.58 19 ARG D N 1
ATOM 5656 C CA . ARG C 1 47 ? 114.259 142.873 137.310 1.00 68.58 19 ARG D CA 1
ATOM 5657 C C . ARG C 1 47 ? 115.116 143.193 138.523 1.00 68.58 19 ARG D C 1
ATOM 5658 O O . ARG C 1 47 ? 116.282 142.795 138.599 1.00 68.58 19 ARG D O 1
ATOM 5666 N N . ALA C 1 48 ? 114.551 143.931 139.475 1.00 68.42 20 ALA D N 1
ATOM 5667 C CA . ALA C 1 48 ? 115.281 144.281 140.688 1.00 68.42 20 ALA D CA 1
ATOM 5668 C C . ALA C 1 48 ? 115.780 143.038 141.408 1.00 68.42 20 ALA D C 1
ATOM 5669 O O . ALA C 1 48 ? 116.945 142.966 141.811 1.00 68.42 20 ALA D O 1
ATOM 5671 N N . GLN C 1 49 ? 114.900 142.056 141.601 1.00 69.88 21 GLN D N 1
ATOM 5672 C CA . GLN C 1 49 ? 115.295 140.829 142.285 1.00 69.88 21 GLN D CA 1
ATOM 5673 C C . GLN C 1 49 ? 116.472 140.152 141.592 1.00 69.88 21 GLN D C 1
ATOM 5674 O O . GLN C 1 49 ? 117.420 139.714 142.251 1.00 69.88 21 GLN D O 1
ATOM 5680 N N . PHE C 1 50 ? 116.426 140.040 140.264 1.00 66.75 22 PHE D N 1
ATOM 5681 C CA . PHE C 1 50 ? 117.513 139.383 139.540 1.00 66.75 22 PHE D CA 1
ATOM 5682 C C . PHE C 1 50 ? 118.843 140.113 139.700 1.00 66.75 22 PHE D C 1
ATOM 5683 O O . PHE C 1 50 ? 119.872 139.487 139.971 1.00 66.75 22 PHE D O 1
ATOM 5691 N N . TYR C 1 51 ? 118.853 141.432 139.519 1.00 70.20 23 TYR D N 1
ATOM 5692 C CA . TYR C 1 51 ? 120.105 142.183 139.582 1.00 70.20 23 TYR D CA 1
ATOM 5693 C C . TYR C 1 51 ? 120.161 143.164 140.744 1.00 70.20 23 TYR D C 1
ATOM 5694 O O . TYR C 1 51 ? 119.994 144.371 140.539 1.00 70.20 23 TYR D O 1
ATOM 5703 N N . PRO C 1 52 ? 120.397 142.698 141.969 1.00 73.49 24 PRO D N 1
ATOM 5704 C CA . PRO C 1 52 ? 120.456 143.635 143.099 1.00 73.49 24 PRO D CA 1
ATOM 5705 C C . PRO C 1 52 ? 121.529 144.693 142.951 1.00 73.49 24 PRO D C 1
ATOM 5706 O O . PRO C 1 52 ? 121.295 145.858 143.290 1.00 73.49 24 PRO D O 1
ATOM 5710 N N . GLU C 1 53 ? 122.710 144.308 142.468 1.00 84.64 25 GLU D N 1
ATOM 5711 C CA . GLU C 1 53 ? 123.837 145.230 142.352 1.00 84.64 25 GLU D CA 1
ATOM 5712 C C . GLU C 1 53 ? 123.475 146.496 141.583 1.00 84.64 25 GLU D C 1
ATOM 5713 O O . GLU C 1 53 ? 123.612 147.611 142.096 1.00 84.64 25 GLU D O 1
ATOM 5719 N N . HIS C 1 54 ? 123.014 146.345 140.342 1.00 82.34 26 HIS D N 1
ATOM 5720 C CA . HIS C 1 54 ? 122.718 147.514 139.521 1.00 82.34 26 HIS D CA 1
ATOM 5721 C C . HIS C 1 54 ? 121.515 148.284 140.047 1.00 82.34 26 HIS D C 1
ATOM 5722 O O . HIS C 1 54 ? 121.544 149.517 140.122 1.00 82.34 26 HIS D O 1
ATOM 5729 N N . THR C 1 55 ? 120.440 147.578 140.399 1.00 82.81 27 THR D N 1
ATOM 5730 C CA . THR C 1 55 ? 119.233 148.250 140.872 1.00 82.81 27 THR D CA 1
ATOM 5731 C C . THR C 1 55 ? 119.512 149.131 142.083 1.00 82.81 27 THR D C 1
ATOM 5732 O O . THR C 1 55 ? 119.001 150.253 142.171 1.00 82.81 27 THR D O 1
ATOM 5736 N N . SER C 1 56 ? 120.300 148.637 143.032 1.00 85.47 28 SER D N 1
ATOM 5737 C CA . SER C 1 56 ? 120.650 149.391 144.235 1.00 85.47 28 SER D CA 1
ATOM 5738 C C . SER C 1 56 ? 121.119 150.809 143.933 1.00 85.47 28 SER D C 1
ATOM 5739 O O . SER C 1 56 ? 120.440 151.778 144.268 1.00 85.47 28 SER D O 1
ATOM 5742 N N . PHE C 1 68 ? 125.947 138.581 156.822 1.00 124.76 40 PHE D N 1
ATOM 5743 C CA . PHE C 1 68 ? 125.436 137.240 156.565 1.00 124.76 40 PHE D CA 1
ATOM 5744 C C . PHE C 1 68 ? 123.947 137.280 156.251 1.00 124.76 40 PHE D C 1
ATOM 5745 O O . PHE C 1 68 ? 123.489 136.658 155.293 1.00 124.76 40 PHE D O 1
ATOM 5747 N N . GLN C 1 69 ? 123.197 138.008 157.082 1.00 121.92 41 GLN D N 1
ATOM 5748 C CA . GLN C 1 69 ? 121.756 138.138 156.886 1.00 121.92 41 GLN D CA 1
ATOM 5749 C C . GLN C 1 69 ? 121.429 138.656 155.490 1.00 121.92 41 GLN D C 1
ATOM 5750 O O . GLN C 1 69 ? 120.549 138.123 154.801 1.00 121.92 41 GLN D O 1
ATOM 5756 N N . ASP C 1 70 ? 122.133 139.707 155.062 1.00 116.24 42 ASP D N 1
ATOM 5757 C CA . ASP C 1 70 ? 121.888 140.299 153.752 1.00 116.24 42 ASP D CA 1
ATOM 5758 C C . ASP C 1 70 ? 122.029 139.272 152.634 1.00 116.24 42 ASP D C 1
ATOM 5759 O O . ASP C 1 70 ? 121.221 139.249 151.697 1.00 116.24 42 ASP D O 1
ATOM 5764 N N . ASP C 1 71 ? 123.060 138.428 152.705 1.00 112.14 43 ASP D N 1
ATOM 5765 C CA . ASP C 1 71 ? 123.259 137.414 151.674 1.00 112.14 43 ASP D CA 1
ATOM 5766 C C . ASP C 1 71 ? 122.065 136.471 151.601 1.00 112.14 43 ASP D C 1
ATOM 5767 O O . ASP C 1 71 ? 121.565 136.165 150.511 1.00 112.14 43 ASP D O 1
ATOM 5772 N N . GLU C 1 72 ? 121.624 135.969 152.754 1.00 108.24 44 GLU D N 1
ATOM 5773 C CA . GLU C 1 72 ? 120.459 135.091 152.796 1.00 108.24 44 GLU D CA 1
ATOM 5774 C C . GLU C 1 72 ? 119.252 135.760 152.154 1.00 108.24 44 GLU D C 1
ATOM 5775 O O . GLU C 1 72 ? 118.523 135.139 151.369 1.00 108.24 44 GLU D O 1
ATOM 5781 N N . HIS C 1 73 ? 119.013 137.024 152.501 1.00 101.16 45 HIS D N 1
ATOM 5782 C CA . HIS C 1 73 ? 117.901 137.768 151.919 1.00 101.16 45 HIS D CA 1
ATOM 5783 C C . HIS C 1 73 ? 117.985 137.786 150.398 1.00 101.16 45 HIS D C 1
ATOM 5784 O O . HIS C 1 73 ? 117.011 137.458 149.705 1.00 101.16 45 HIS D O 1
ATOM 5791 N N . ILE C 1 74 ? 119.135 138.206 149.863 1.00 97.46 46 ILE D N 1
ATOM 5792 C CA . ILE C 1 74 ? 119.321 138.285 148.413 1.00 97.46 46 ILE D CA 1
ATOM 5793 C C . ILE C 1 74 ? 119.022 136.946 147.748 1.00 97.46 46 ILE D C 1
ATOM 5794 O O . ILE C 1 74 ? 118.282 136.873 146.756 1.00 97.46 46 ILE D O 1
ATOM 5799 N N . ARG C 1 75 ? 119.620 135.872 148.264 1.00 90.67 47 ARG D N 1
ATOM 5800 C CA . ARG C 1 75 ? 119.387 134.544 147.703 1.00 90.67 47 ARG D CA 1
ATOM 5801 C C . ARG C 1 75 ? 117.903 134.205 147.674 1.00 90.67 47 ARG D C 1
ATOM 5802 O O . ARG C 1 75 ? 117.376 133.737 146.655 1.00 90.67 47 ARG D O 1
ATOM 5810 N N . SER C 1 76 ? 117.223 134.400 148.806 1.00 89.79 48 SER D N 1
ATOM 5811 C CA . SER C 1 76 ? 115.789 134.136 148.889 1.00 89.79 48 SER D CA 1
ATOM 5812 C C . SER C 1 76 ? 115.025 134.844 147.778 1.00 89.79 48 SER D C 1
ATOM 5813 O O . SER C 1 76 ? 114.221 134.230 147.062 1.00 89.79 48 SER D O 1
ATOM 5816 N N . GLU C 1 77 ? 115.240 136.153 147.645 1.00 88.77 49 GLU D N 1
ATOM 5817 C CA . GLU C 1 77 ? 114.537 136.907 146.615 1.00 88.77 49 GLU D CA 1
ATOM 5818 C C . GLU C 1 77 ? 114.793 136.333 145.228 1.00 88.77 49 GLU D C 1
ATOM 5819 O O . GLU C 1 77 ? 113.859 136.190 144.428 1.00 88.77 49 GLU D O 1
ATOM 5825 N N . LYS C 1 78 ? 116.056 136.050 144.900 1.00 79.84 50 LYS D N 1
ATOM 5826 C CA . LYS C 1 78 ? 116.358 135.459 143.597 1.00 79.84 50 LYS D CA 1
ATOM 5827 C C . LYS C 1 78 ? 115.519 134.215 143.339 1.00 79.84 50 LYS D C 1
ATOM 5828 O O . LYS C 1 78 ? 114.967 134.037 142.246 1.00 79.84 50 LYS D O 1
ATOM 5834 N N . GLN C 1 79 ? 115.440 133.323 144.327 1.00 81.15 51 GLN D N 1
ATOM 5835 C CA . GLN C 1 79 ? 114.629 132.120 144.162 1.00 81.15 51 GLN D CA 1
ATOM 5836 C C . GLN C 1 79 ? 113.186 132.469 143.822 1.00 81.15 51 GLN D C 1
ATOM 5837 O O . GLN C 1 79 ? 112.594 131.891 142.898 1.00 81.15 51 GLN D O 1
ATOM 5843 N N . LYS C 1 80 ? 112.590 133.390 144.584 1.00 76.56 52 LYS D N 1
ATOM 5844 C CA . LYS C 1 80 ? 111.210 133.780 144.306 1.00 76.56 52 LYS D CA 1
ATOM 5845 C C . LYS C 1 80 ? 111.050 134.287 142.878 1.00 76.56 52 LYS D C 1
ATOM 5846 O O . LYS C 1 80 ? 110.076 133.945 142.195 1.00 76.56 52 LYS D O 1
ATOM 5852 N N . ALA C 1 81 ? 111.984 135.120 142.420 1.00 72.93 53 ALA D N 1
ATOM 5853 C CA . ALA C 1 81 ? 111.934 135.628 141.052 1.00 72.93 53 ALA D CA 1
ATOM 5854 C C . ALA C 1 81 ? 111.913 134.493 140.036 1.00 72.93 53 ALA D C 1
ATOM 5855 O O . ALA C 1 81 ? 111.121 134.510 139.085 1.00 72.93 53 ALA D O 1
ATOM 5857 N N . VAL C 1 82 ? 112.813 133.519 140.194 1.00 71.33 54 VAL D N 1
ATOM 5858 C CA . VAL C 1 82 ? 112.864 132.390 139.264 1.00 71.33 54 VAL D CA 1
ATOM 5859 C C . VAL C 1 82 ? 111.512 131.693 139.191 1.00 71.33 54 VAL D C 1
ATOM 5860 O O . VAL C 1 82 ? 111.001 131.402 138.101 1.00 71.33 54 VAL D O 1
ATOM 5864 N N . ALA C 1 83 ? 110.929 131.386 140.350 1.00 69.95 55 ALA D N 1
ATOM 5865 C CA . ALA C 1 83 ? 109.618 130.741 140.372 1.00 69.95 55 ALA D CA 1
ATOM 5866 C C . ALA C 1 83 ? 108.585 131.561 139.606 1.00 69.95 55 ALA D C 1
ATOM 5867 O O . ALA C 1 83 ? 107.820 131.026 138.792 1.00 69.95 55 ALA D O 1
ATOM 5869 N N . ARG C 1 84 ? 108.527 132.862 139.889 1.00 68.45 56 ARG D N 1
ATOM 5870 C CA . ARG C 1 84 ? 107.593 133.746 139.201 1.00 68.45 56 ARG D CA 1
ATOM 5871 C C . ARG C 1 84 ? 107.727 133.627 137.688 1.00 68.45 56 ARG D C 1
ATOM 5872 O O . ARG C 1 84 ? 106.731 133.469 136.971 1.00 68.45 56 ARG D O 1
ATOM 5880 N N . VAL C 1 85 ? 108.959 133.729 137.182 1.00 68.99 57 VAL D N 1
ATOM 5881 C CA . VAL C 1 85 ? 109.190 133.616 135.741 1.00 68.99 57 VAL D CA 1
ATOM 5882 C C . VAL C 1 85 ? 108.656 132.292 135.210 1.00 68.99 57 VAL D C 1
ATOM 5883 O O . VAL C 1 85 ? 108.066 132.232 134.126 1.00 68.99 57 VAL D O 1
ATOM 5887 N N . SER C 1 86 ? 108.917 131.202 135.933 1.00 69.77 58 SER D N 1
ATOM 5888 C CA . SER C 1 86 ? 108.383 129.904 135.531 1.00 69.77 58 SER D CA 1
ATOM 5889 C C . SER C 1 86 ? 106.882 129.982 135.284 1.00 69.77 58 SER D C 1
ATOM 5890 O O . SER C 1 86 ? 106.375 129.507 134.256 1.00 69.77 58 SER D O 1
ATOM 5893 N N . MET C 1 87 ? 106.151 130.563 136.237 1.00 71.16 59 MET D N 1
ATOM 5894 C CA . MET C 1 87 ? 104.713 130.743 136.056 1.00 71.16 59 MET D CA 1
ATOM 5895 C C . MET C 1 87 ? 104.413 131.492 134.765 1.00 71.16 59 MET D C 1
ATOM 5896 O O . MET C 1 87 ? 103.568 131.066 133.969 1.00 71.16 59 MET D O 1
ATOM 5901 N N . TRP C 1 88 ? 105.066 132.641 134.567 1.00 65.08 60 TRP D N 1
ATOM 5902 C CA . TRP C 1 88 ? 104.869 133.406 133.338 1.00 65.08 60 TRP D CA 1
ATOM 5903 C C . TRP C 1 88 ? 104.994 132.519 132.114 1.00 65.08 60 TRP D C 1
ATOM 5904 O O . TRP C 1 88 ? 104.147 132.552 131.217 1.00 65.08 60 TRP D O 1
ATOM 5915 N N . MET C 1 89 ? 106.066 131.732 132.055 1.00 71.36 61 MET D N 1
ATOM 5916 C CA . MET C 1 89 ? 106.294 130.848 130.918 1.00 71.36 61 MET D CA 1
ATOM 5917 C C . MET C 1 89 ? 105.083 129.971 130.654 1.00 71.36 61 MET D C 1
ATOM 5918 O O . MET C 1 89 ? 104.630 129.844 129.513 1.00 71.36 61 MET D O 1
ATOM 5923 N N . GLN C 1 90 ? 104.556 129.338 131.702 1.00 73.16 62 GLN D N 1
ATOM 5924 C CA . GLN C 1 90 ? 103.362 128.514 131.528 1.00 73.16 62 GLN D CA 1
ATOM 5925 C C . GLN C 1 90 ? 102.192 129.331 130.998 1.00 73.16 62 GLN D C 1
ATOM 5926 O O . GLN C 1 90 ? 101.472 128.889 130.098 1.00 73.16 62 GLN D O 1
ATOM 5932 N N . ARG C 1 91 ? 101.976 130.520 131.565 1.00 68.46 63 ARG D N 1
ATOM 5933 C CA . ARG C 1 91 ? 100.847 131.356 131.165 1.00 68.46 63 ARG D CA 1
ATOM 5934 C C . ARG C 1 91 ? 100.788 131.554 129.656 1.00 68.46 63 ARG D C 1
ATOM 5935 O O . ARG C 1 91 ? 99.705 131.545 129.064 1.00 68.46 63 ARG D O 1
ATOM 5943 N N . GLY C 1 92 ? 101.935 131.734 129.016 1.00 68.00 64 GLY D N 1
ATOM 5944 C CA . GLY C 1 92 ? 101.971 131.864 127.573 1.00 68.00 64 GLY D CA 1
ATOM 5945 C C . GLY C 1 92 ? 102.381 133.234 127.083 1.00 68.00 64 GLY D C 1
ATOM 5946 O O . GLY C 1 92 ? 101.804 134.244 127.487 1.00 68.00 64 GLY D O 1
ATOM 5947 N N . GLY C 1 93 ? 103.377 133.275 126.205 1.00 74.06 65 GLY D N 1
ATOM 5948 C CA . GLY C 1 93 ? 103.865 134.524 125.658 1.00 74.06 65 GLY D CA 1
ATOM 5949 C C . GLY C 1 93 ? 104.887 135.132 126.589 1.00 74.06 65 GLY D C 1
ATOM 5950 O O . GLY C 1 93 ? 104.520 135.671 127.633 1.00 74.06 65 GLY D O 1
ATOM 5951 N N . CYS C 1 94 ? 106.162 135.054 126.244 1.00 78.50 66 CYS D N 1
ATOM 5952 C CA . CYS C 1 94 ? 107.183 135.586 127.134 1.00 78.50 66 CYS D CA 1
ATOM 5953 C C . CYS C 1 94 ? 108.466 135.873 126.372 1.00 78.50 66 CYS D C 1
ATOM 5954 O O . CYS C 1 94 ? 108.969 134.994 125.665 1.00 78.50 66 CYS D O 1
ATOM 5957 N N . PRO C 1 95 ? 108.998 137.088 126.463 1.00 76.93 67 PRO D N 1
ATOM 5958 C CA . PRO C 1 95 ? 110.256 137.406 125.781 1.00 76.93 67 PRO D CA 1
ATOM 5959 C C . PRO C 1 95 ? 111.322 136.354 126.044 1.00 76.93 67 PRO D C 1
ATOM 5960 O O . PRO C 1 95 ? 111.540 135.937 127.182 1.00 76.93 67 PRO D O 1
ATOM 5964 N N . HIS C 1 96 ? 111.966 135.902 124.967 1.00 76.76 68 HIS D N 1
ATOM 5965 C CA . HIS C 1 96 ? 113.004 134.883 125.075 1.00 76.76 68 HIS D CA 1
ATOM 5966 C C . HIS C 1 96 ? 114.079 135.260 126.085 1.00 76.76 68 HIS D C 1
ATOM 5967 O O . HIS C 1 96 ? 114.571 134.405 126.833 1.00 76.76 68 HIS D O 1
ATOM 5974 N N . MET C 1 97 ? 114.469 136.533 126.106 1.00 75.89 69 MET D N 1
ATOM 5975 C CA . MET C 1 97 ? 115.517 136.980 127.016 1.00 75.89 69 MET D CA 1
ATOM 5976 C C . MET C 1 97 ? 115.167 136.687 128.470 1.00 75.89 69 MET D C 1
ATOM 5977 O O . MET C 1 97 ? 116.038 136.295 129.257 1.00 75.89 69 MET D O 1
ATOM 5982 N N . VAL C 1 98 ? 113.905 136.888 128.852 1.00 71.91 70 VAL D N 1
ATOM 5983 C CA . VAL C 1 98 ? 113.492 136.637 130.232 1.00 71.91 70 VAL D CA 1
ATOM 5984 C C . VAL C 1 98 ? 113.700 135.174 130.596 1.00 71.91 70 VAL D C 1
ATOM 5985 O O . VAL C 1 98 ? 114.249 134.851 131.656 1.00 71.91 70 VAL D O 1
ATOM 5989 N N . GLU C 1 99 ? 113.242 134.270 129.732 1.00 75.31 71 GLU D N 1
ATOM 5990 C CA . GLU C 1 99 ? 113.422 132.844 129.973 1.00 75.31 71 GLU D CA 1
ATOM 5991 C C . GLU C 1 99 ? 114.893 132.501 130.146 1.00 75.31 71 GLU D C 1
ATOM 5992 O O . GLU C 1 99 ? 115.272 131.775 131.076 1.00 75.31 71 GLU D O 1
ATOM 5998 N N . SER C 1 100 ? 115.734 132.993 129.236 1.00 71.71 72 SER D N 1
ATOM 5999 C CA . SER C 1 100 ? 117.166 132.730 129.330 1.00 71.71 72 SER D CA 1
ATOM 6000 C C . SER C 1 100 ? 117.731 133.191 130.667 1.00 71.71 72 SER D C 1
ATOM 6001 O O . SER C 1 100 ? 118.458 132.446 131.337 1.00 71.71 72 SER D O 1
ATOM 6004 N N . THR C 1 101 ? 117.450 134.439 131.045 1.00 67.95 73 THR D N 1
ATOM 6005 C CA . THR C 1 101 ? 117.937 134.965 132.315 1.00 67.95 73 THR D CA 1
ATOM 6006 C C . THR C 1 101 ? 117.533 134.066 133.473 1.00 67.95 73 THR D C 1
ATOM 6007 O O . THR C 1 101 ? 118.346 133.758 134.352 1.00 67.95 73 THR D O 1
ATOM 6011 N N . ALA C 1 102 ? 116.261 133.669 133.508 1.00 68.41 74 ALA D N 1
ATOM 6012 C CA . ALA C 1 102 ? 115.786 132.785 134.565 1.00 68.41 74 ALA D CA 1
ATOM 6013 C C . ALA C 1 102 ? 116.621 131.517 134.641 1.00 68.41 74 ALA D C 1
ATOM 6014 O O . ALA C 1 102 ? 117.061 131.114 135.722 1.00 68.41 74 ALA D O 1
ATOM 6016 N N . LEU C 1 103 ? 116.821 130.856 133.500 1.00 68.27 75 LEU D N 1
ATOM 6017 C CA . LEU C 1 103 ? 117.607 129.626 133.479 1.00 68.27 75 LEU D CA 1
ATOM 6018 C C . LEU C 1 103 ? 118.999 129.837 134.063 1.00 68.27 75 LEU D C 1
ATOM 6019 O O . LEU C 1 103 ? 119.448 129.074 134.929 1.00 68.27 75 LEU D O 1
ATOM 6024 N N . LEU C 1 104 ? 119.709 130.855 133.575 1.00 68.39 76 LEU D N 1
ATOM 6025 C CA . LEU C 1 104 ? 121.064 131.119 134.052 1.00 68.39 76 LEU D CA 1
ATOM 6026 C C . LEU C 1 104 ? 121.098 131.336 135.560 1.00 68.39 76 LEU D C 1
ATOM 6027 O O . LEU C 1 104 ? 121.933 130.754 136.263 1.00 68.39 76 LEU D O 1
ATOM 6032 N N . VAL C 1 105 ? 120.207 132.185 136.073 1.00 67.76 77 VAL D N 1
ATOM 6033 C CA . VAL C 1 105 ? 120.190 132.462 137.506 1.00 67.76 77 VAL D CA 1
ATOM 6034 C C . VAL C 1 105 ? 119.903 131.197 138.301 1.00 67.76 77 VAL D C 1
ATOM 6035 O O . VAL C 1 105 ? 120.519 130.954 139.346 1.00 67.76 77 VAL D O 1
ATOM 6039 N N . ALA C 1 106 ? 118.941 130.393 137.849 1.00 69.55 78 ALA D N 1
ATOM 6040 C CA . ALA C 1 106 ? 118.639 129.140 138.534 1.00 69.55 78 ALA D CA 1
ATOM 6041 C C . ALA C 1 106 ? 119.879 128.268 138.652 1.00 69.55 78 ALA D C 1
ATOM 6042 O O . ALA C 1 106 ? 120.184 127.735 139.727 1.00 69.55 78 ALA D O 1
ATOM 6044 N N . ALA C 1 107 ? 120.598 128.098 137.541 1.00 71.19 79 ALA D N 1
ATOM 6045 C CA . ALA C 1 107 ? 121.822 127.304 137.565 1.00 71.19 79 ALA D CA 1
ATOM 6046 C C . ALA C 1 107 ? 122.819 127.856 138.575 1.00 71.19 79 ALA D C 1
ATOM 6047 O O . ALA C 1 107 ? 123.351 127.113 139.409 1.00 71.19 79 ALA D O 1
ATOM 6049 N N . ILE C 1 108 ? 123.097 129.160 138.502 1.00 71.89 80 ILE D N 1
ATOM 6050 C CA . ILE C 1 108 ? 124.044 129.784 139.426 1.00 71.89 80 ILE D CA 1
ATOM 6051 C C . ILE C 1 108 ? 123.663 129.500 140.871 1.00 71.89 80 ILE D C 1
ATOM 6052 O O . ILE C 1 108 ? 124.507 129.125 141.691 1.00 71.89 80 ILE D O 1
ATOM 6057 N N . LEU C 1 109 ? 122.386 129.685 141.208 1.00 76.37 81 LEU D N 1
ATOM 6058 C CA . LEU C 1 109 ? 121.930 129.416 142.569 1.00 76.37 81 LEU D CA 1
ATOM 6059 C C . LEU C 1 109 ? 122.228 127.982 142.975 1.00 76.37 81 LEU D C 1
ATOM 6060 O O . LEU C 1 109 ? 122.736 127.730 144.073 1.00 76.37 81 LEU D O 1
ATOM 6065 N N . SER C 1 110 ? 121.895 127.025 142.111 1.00 79.59 82 SER D N 1
ATOM 6066 C CA . SER C 1 110 ? 122.164 125.625 142.420 1.00 79.59 82 SER D CA 1
ATOM 6067 C C . SER C 1 110 ? 123.643 125.394 142.699 1.00 79.59 82 SER D C 1
ATOM 6068 O O . SER C 1 110 ? 124.004 124.649 143.615 1.00 79.59 82 SER D O 1
ATOM 6071 N N . ASP C 1 111 ? 124.515 126.010 141.900 1.00 80.17 83 ASP D N 1
ATOM 6072 C CA . ASP C 1 111 ? 125.951 125.795 142.056 1.00 80.17 83 ASP D CA 1
ATOM 6073 C C . ASP C 1 111 ? 126.460 126.185 143.439 1.00 80.17 83 ASP D C 1
ATOM 6074 O O . ASP C 1 111 ? 127.173 125.410 144.083 1.00 80.17 83 ASP D O 1
ATOM 6079 N N . GLU C 1 112 ? 126.112 127.374 143.916 1.00 85.81 84 GLU D N 1
ATOM 6080 C CA . GLU C 1 112 ? 126.633 127.844 145.201 1.00 85.81 84 GLU D CA 1
ATOM 6081 C C . GLU C 1 112 ? 125.686 127.555 146.360 1.00 85.81 84 GLU D C 1
ATOM 6082 O O . GLU C 1 112 ? 125.339 128.436 147.140 1.00 85.81 84 GLU D O 1
ATOM 6088 N N . ALA C 1 113 ? 125.268 126.303 146.491 1.00 96.13 85 ALA D N 1
ATOM 6089 C CA . ALA C 1 113 ? 124.367 125.884 147.557 1.00 96.13 85 ALA D CA 1
ATOM 6090 C C . ALA C 1 113 ? 125.080 124.843 148.406 1.00 96.13 85 ALA D C 1
ATOM 6091 O O . ALA C 1 113 ? 125.337 123.730 147.941 1.00 96.13 85 ALA D O 1
ATOM 6093 N N . GLN C 1 114 ? 125.388 125.197 149.649 1.00 108.30 86 GLN D N 1
ATOM 6094 C CA . GLN C 1 114 ? 126.064 124.297 150.575 1.00 108.30 86 GLN D CA 1
ATOM 6095 C C . GLN C 1 114 ? 125.018 123.661 151.480 1.00 108.30 86 GLN D C 1
ATOM 6096 O O . GLN C 1 114 ? 123.916 124.199 151.627 1.00 108.30 86 GLN D O 1
ATOM 6098 N N . GLY C 1 115 ? 125.361 122.530 152.093 1.00 115.60 87 GLY D N 1
ATOM 6099 C CA . GLY C 1 115 ? 124.400 121.895 152.972 1.00 115.60 87 GLY D CA 1
ATOM 6100 C C . GLY C 1 115 ? 123.697 120.644 152.485 1.00 115.60 87 GLY D C 1
ATOM 6101 O O . GLY C 1 115 ? 122.467 120.570 152.576 1.00 115.60 87 GLY D O 1
ATOM 6102 N N . SER C 1 116 ? 124.439 119.661 151.971 1.00 120.45 88 SER D N 1
ATOM 6103 C CA . SER C 1 116 ? 123.853 118.397 151.515 1.00 120.45 88 SER D CA 1
ATOM 6104 C C . SER C 1 116 ? 122.807 118.624 150.419 1.00 120.45 88 SER D C 1
ATOM 6105 O O . SER C 1 116 ? 121.599 118.528 150.630 1.00 120.45 88 SER D O 1
ATOM 6108 N N . GLY C 1 117 ? 123.317 118.924 149.225 1.00 115.92 89 GLY D N 1
ATOM 6109 C CA . GLY C 1 117 ? 122.451 119.265 148.115 1.00 115.92 89 GLY D CA 1
ATOM 6110 C C . GLY C 1 117 ? 123.105 120.083 147.020 1.00 115.92 89 GLY D C 1
ATOM 6111 O O . GLY C 1 117 ? 122.411 120.709 146.215 1.00 115.92 89 GLY D O 1
ATOM 6112 N N . ALA C 1 118 ? 124.440 120.087 146.970 1.00 106.74 90 ALA D N 1
ATOM 6113 C CA . ALA C 1 118 ? 125.172 120.847 145.964 1.00 106.74 90 ALA D CA 1
ATOM 6114 C C . ALA C 1 118 ? 125.325 120.091 144.646 1.00 106.74 90 ALA D C 1
ATOM 6115 O O . ALA C 1 118 ? 126.309 120.302 143.925 1.00 106.74 90 ALA D O 1
ATOM 6117 N N . ALA C 1 119 ? 124.389 119.191 144.337 1.00 103.14 91 ALA D N 1
ATOM 6118 C CA . ALA C 1 119 ? 124.299 118.485 143.061 1.00 103.14 91 ALA D CA 1
ATOM 6119 C C . ALA C 1 119 ? 125.485 117.590 142.708 1.00 103.14 91 ALA D C 1
ATOM 6120 O O . ALA C 1 119 ? 125.478 116.946 141.655 1.00 103.14 91 ALA D O 1
ATOM 6122 N N . GLY C 1 120 ? 126.498 117.527 143.566 1.00 101.91 92 GLY D N 1
ATOM 6123 C CA . GLY C 1 120 ? 127.639 116.660 143.312 1.00 101.91 92 GLY D CA 1
ATOM 6124 C C . GLY C 1 120 ? 128.450 116.975 142.072 1.00 101.91 92 GLY D C 1
ATOM 6125 O O . GLY C 1 120 ? 129.067 116.071 141.498 1.00 101.91 92 GLY D O 1
ATOM 6126 N N . GLY C 1 121 ? 128.467 118.232 141.639 1.00 89.70 93 GLY D N 1
ATOM 6127 C CA . GLY C 1 121 ? 129.300 118.652 140.526 1.00 89.70 93 GLY D CA 1
ATOM 6128 C C . GLY C 1 121 ? 128.886 118.335 139.102 1.00 89.70 93 GLY D C 1
ATOM 6129 O O . GLY C 1 121 ? 129.043 119.188 138.227 1.00 89.70 93 GLY D O 1
ATOM 6130 N N . TYR C 1 122 ? 128.367 117.137 138.832 1.00 78.38 94 TYR D N 1
ATOM 6131 C CA . TYR C 1 122 ? 128.003 116.820 137.454 1.00 78.38 94 TYR D CA 1
ATOM 6132 C C . TYR C 1 122 ? 126.672 117.448 137.063 1.00 78.38 94 TYR D C 1
ATOM 6133 O O . TYR C 1 122 ? 126.514 117.927 135.930 1.00 78.38 94 TYR D O 1
ATOM 6142 N N . ALA C 1 123 ? 125.725 117.487 137.998 1.00 79.51 95 ALA D N 1
ATOM 6143 C CA . ALA C 1 123 ? 124.427 118.088 137.729 1.00 79.51 95 ALA D CA 1
ATOM 6144 C C . ALA C 1 123 ? 124.571 119.569 137.419 1.00 79.51 95 ALA D C 1
ATOM 6145 O O . ALA C 1 123 ? 123.917 120.087 136.507 1.00 79.51 95 ALA D O 1
ATOM 6147 N N . VAL C 1 124 ? 125.351 120.285 138.229 1.00 77.31 96 VAL D N 1
ATOM 6148 C CA . VAL C 1 124 ? 125.583 121.707 137.987 1.00 77.31 96 VAL D CA 1
ATOM 6149 C C . VAL C 1 124 ? 126.071 121.935 136.563 1.00 77.31 96 VAL D C 1
ATOM 6150 O O . VAL C 1 124 ? 125.581 122.821 135.849 1.00 77.31 96 VAL D O 1
ATOM 6154 N N . ARG C 1 125 ? 127.063 121.150 136.135 1.00 77.33 97 ARG D N 1
ATOM 6155 C CA . ARG C 1 125 ? 127.577 121.289 134.778 1.00 77.33 97 ARG D CA 1
ATOM 6156 C C . ARG C 1 125 ? 126.489 121.035 133.749 1.00 77.33 97 ARG D C 1
ATOM 6157 O O . ARG C 1 125 ? 126.462 121.683 132.694 1.00 77.33 97 ARG D O 1
ATOM 6165 N N . ALA C 1 126 ? 125.525 120.178 134.077 1.00 73.79 98 ALA D N 1
ATOM 6166 C CA . ALA C 1 126 ? 124.464 119.905 133.118 1.00 73.79 98 ALA D CA 1
ATOM 6167 C C . ALA C 1 126 ? 123.498 121.079 133.037 1.00 73.79 98 ALA D C 1
ATOM 6168 O O . ALA C 1 126 ? 123.104 121.493 131.941 1.00 73.79 98 ALA D O 1
ATOM 6170 N N . ALA C 1 127 ? 123.074 121.593 134.192 1.00 72.81 99 ALA D N 1
ATOM 6171 C CA . ALA C 1 127 ? 122.198 122.759 134.228 1.00 72.81 99 ALA D CA 1
ATOM 6172 C C . ALA C 1 127 ? 122.783 123.904 133.416 1.00 72.81 99 ALA D C 1
ATOM 6173 O O . ALA C 1 127 ? 122.087 124.536 132.611 1.00 72.81 99 ALA D O 1
ATOM 6175 N N . TYR C 1 128 ? 124.066 124.195 133.633 1.00 72.35 100 TYR D N 1
ATOM 6176 C CA . TYR C 1 128 ? 124.729 125.255 132.880 1.00 72.35 100 TYR D CA 1
ATOM 6177 C C . TYR C 1 128 ? 124.660 124.996 131.381 1.00 72.35 100 TYR D C 1
ATOM 6178 O O . TYR C 1 128 ? 124.296 125.887 130.602 1.00 72.35 100 TYR D O 1
ATOM 6187 N N . SER C 1 129 ? 125.053 123.794 130.954 1.00 72.57 101 SER D N 1
ATOM 6188 C CA . SER C 1 129 ? 125.021 123.468 129.533 1.00 72.57 101 SER D CA 1
ATOM 6189 C C . SER C 1 129 ? 123.638 123.697 128.936 1.00 72.57 101 SER D C 1
ATOM 6190 O O . SER C 1 129 ? 123.503 124.294 127.862 1.00 72.57 101 SER D O 1
ATOM 6193 N N . ALA C 1 130 ? 122.599 123.204 129.612 1.00 72.79 102 ALA D N 1
ATOM 6194 C CA . ALA C 1 130 ? 121.233 123.372 129.119 1.00 72.79 102 ALA D CA 1
ATOM 6195 C C . ALA C 1 130 ? 120.879 124.843 128.952 1.00 72.79 102 ALA D C 1
ATOM 6196 O O . ALA C 1 130 ? 120.326 125.251 127.921 1.00 72.79 102 ALA D O 1
ATOM 6198 N N . ALA C 1 131 ? 121.165 125.650 129.975 1.00 72.06 103 ALA D N 1
ATOM 6199 C CA . ALA C 1 131 ? 120.880 127.077 129.902 1.00 72.06 103 ALA D CA 1
ATOM 6200 C C . ALA C 1 131 ? 121.522 127.711 128.675 1.00 72.06 103 ALA D C 1
ATOM 6201 O O . ALA C 1 131 ? 120.861 128.422 127.911 1.00 72.06 103 ALA D O 1
ATOM 6203 N N . PHE C 1 132 ? 122.821 127.480 128.487 1.00 74.52 104 PHE D N 1
ATOM 6204 C CA . PHE C 1 132 ? 123.521 128.058 127.341 1.00 74.52 104 PHE D CA 1
ATOM 6205 C C . PHE C 1 132 ? 122.918 127.610 126.019 1.00 74.52 104 PHE D C 1
ATOM 6206 O O . PHE C 1 132 ? 122.734 128.424 125.107 1.00 74.52 104 PHE D O 1
ATOM 6214 N N . SER C 1 133 ? 122.665 126.311 125.869 1.00 77.20 105 SER D N 1
ATOM 6215 C CA . SER C 1 133 ? 122.092 125.819 124.621 1.00 77.20 105 SER D CA 1
ATOM 6216 C C . SER C 1 133 ? 120.812 126.564 124.277 1.00 77.20 105 SER D C 1
ATO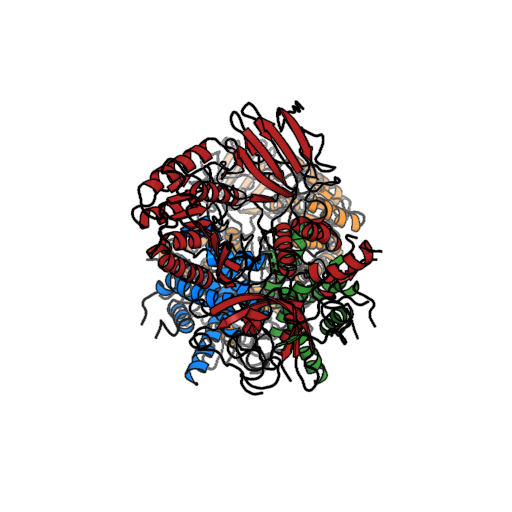M 6217 O O . SER C 1 133 ? 120.647 127.062 123.158 1.00 77.20 105 SER D O 1
ATOM 6220 N N . ARG C 1 134 ? 119.904 126.678 125.247 1.00 79.64 106 ARG D N 1
ATOM 6221 C CA . ARG C 1 134 ? 118.643 127.374 125.009 1.00 79.64 106 ARG D CA 1
ATOM 6222 C C . ARG C 1 134 ? 118.871 128.836 124.640 1.00 79.64 106 ARG D C 1
ATOM 6223 O O . ARG C 1 134 ? 118.312 129.337 123.657 1.00 79.64 106 ARG D O 1
ATOM 6231 N N . PHE C 1 135 ? 119.694 129.533 125.422 1.00 74.29 107 PHE D N 1
ATOM 6232 C CA . PHE C 1 135 ? 119.978 130.946 125.185 1.00 74.29 107 PHE D CA 1
ATOM 6233 C C . PHE C 1 135 ? 120.507 131.208 123.777 1.00 74.29 107 PHE D C 1
ATOM 6234 O O . PHE C 1 135 ? 119.954 132.027 123.027 1.00 74.29 107 PHE D O 1
ATOM 6242 N N . VAL C 1 136 ? 121.581 130.515 123.399 1.00 79.65 108 VAL D N 1
ATOM 6243 C CA . VAL C 1 136 ? 122.197 130.744 122.094 1.00 79.65 108 VAL D CA 1
ATOM 6244 C C . VAL C 1 136 ? 121.244 130.361 120.972 1.00 79.65 108 VAL D C 1
ATOM 6245 O O . VAL C 1 136 ? 121.107 131.088 119.979 1.00 79.65 108 VAL D O 1
ATOM 6249 N N . THR C 1 137 ? 120.604 129.194 121.085 1.00 82.23 109 THR D N 1
ATOM 6250 C CA . THR C 1 137 ? 119.669 128.769 120.049 1.00 82.23 109 THR D CA 1
ATOM 6251 C C . THR C 1 137 ? 118.615 129.835 119.802 1.00 82.23 109 THR D C 1
ATOM 6252 O O . THR C 1 137 ? 118.323 130.183 118.653 1.00 82.23 109 THR D O 1
ATOM 6256 N N . GLY C 1 138 ? 118.040 130.370 120.871 1.00 80.76 110 GLY D N 1
ATOM 6257 C CA . GLY C 1 138 ? 117.055 131.420 120.740 1.00 80.76 110 GLY D CA 1
ATOM 6258 C C . GLY C 1 138 ? 117.556 132.634 119.990 1.00 80.76 110 GLY D C 1
ATOM 6259 O O . GLY C 1 138 ? 116.941 133.051 119.003 1.00 80.76 110 GLY D O 1
ATOM 6260 N N . LEU C 1 139 ? 118.671 133.214 120.448 1.00 83.12 111 LEU D N 1
ATOM 6261 C CA . LEU C 1 139 ? 119.196 134.410 119.790 1.00 83.12 111 LEU D CA 1
ATOM 6262 C C . LEU C 1 139 ? 119.450 134.178 118.307 1.00 83.12 111 LEU D C 1
ATOM 6263 O O . LEU C 1 139 ? 119.022 134.972 117.465 1.00 83.12 111 LEU D O 1
ATOM 6268 N N . LEU C 1 140 ? 120.156 133.099 117.967 1.00 88.61 112 LEU D N 1
ATOM 6269 C CA . LEU C 1 140 ? 120.478 132.854 116.563 1.00 88.61 112 LEU D CA 1
ATOM 6270 C C . LEU C 1 140 ? 119.220 132.637 115.736 1.00 88.61 112 LEU D C 1
ATOM 6271 O O . LEU C 1 140 ? 119.077 133.200 114.645 1.00 88.61 112 LEU D O 1
ATOM 6276 N N . ASP C 1 141 ? 118.299 131.812 116.232 1.00 92.53 113 ASP D N 1
ATOM 6277 C CA . ASP C 1 141 ? 117.071 131.538 115.495 1.00 92.53 113 ASP D CA 1
ATOM 6278 C C . ASP C 1 141 ? 116.292 132.816 115.212 1.00 92.53 113 ASP D C 1
ATOM 6279 O O . ASP C 1 141 ? 115.757 132.991 114.112 1.00 92.53 113 ASP D O 1
ATOM 6284 N N . SER C 1 142 ? 116.203 133.713 116.194 1.00 93.42 114 SER D N 1
ATOM 6285 C CA . SER C 1 142 ? 115.419 134.933 116.019 1.00 93.42 114 SER D CA 1
ATOM 6286 C C . SER C 1 142 ? 115.913 135.771 114.842 1.00 93.42 114 SER D C 1
ATOM 6287 O O . SER C 1 142 ? 115.167 136.028 113.892 1.00 93.42 114 SER D O 1
ATOM 6290 N N . HIS C 1 143 ? 117.172 136.202 114.882 1.00 99.10 115 HIS D N 1
ATOM 6291 C CA . HIS C 1 143 ? 117.723 137.079 113.845 1.00 99.10 115 HIS D CA 1
ATOM 6292 C C . HIS C 1 143 ? 118.288 136.275 112.673 1.00 99.10 115 HIS D C 1
ATOM 6293 O O . HIS C 1 143 ? 119.486 136.275 112.399 1.00 99.10 115 HIS D O 1
ATOM 6300 N N . GLN C 1 144 ? 117.397 135.588 111.966 1.00 106.78 116 GLN D N 1
ATOM 6301 C CA . GLN C 1 144 ? 117.785 134.769 110.829 1.00 106.78 116 GLN D CA 1
ATOM 6302 C C . GLN C 1 144 ? 116.859 135.049 109.652 1.00 106.78 116 GLN D C 1
ATOM 6303 O O . GLN C 1 144 ? 115.690 135.401 109.831 1.00 106.78 116 GLN D O 1
ATOM 6309 N N . ASP C 1 145 ? 117.394 134.887 108.445 1.00 117.17 117 ASP D N 1
ATOM 6310 C CA . ASP C 1 145 ? 116.630 135.114 107.225 1.00 117.17 117 ASP D CA 1
ATOM 6311 C C . ASP C 1 145 ? 116.016 133.814 106.721 1.00 117.17 117 ASP D C 1
ATOM 6312 O O . ASP C 1 145 ? 116.128 133.480 105.542 1.00 117.17 117 ASP D O 1
ATOM 6317 N N . GLN C 1 150 ? 122.970 132.035 105.959 1.00 112.70 122 GLN D N 1
ATOM 6318 C CA . GLN C 1 150 ? 124.281 132.311 106.531 1.00 112.70 122 GLN D CA 1
ATOM 6319 C C . GLN C 1 150 ? 124.763 131.152 107.391 1.00 112.70 122 GLN D C 1
ATOM 6320 O O . GLN C 1 150 ? 124.264 130.034 107.281 1.00 112.70 122 GLN D O 1
ATOM 6326 N N . SER C 1 151 ? 125.734 131.431 108.254 1.00 110.88 123 SER D N 1
ATOM 6327 C CA . SER C 1 151 ? 126.300 130.440 109.153 1.00 110.88 123 SER D CA 1
ATOM 6328 C C . SER C 1 151 ? 126.145 130.901 110.595 1.00 110.88 123 SER D C 1
ATOM 6329 O O . SER C 1 151 ? 125.870 132.072 110.869 1.00 110.88 123 SER D O 1
ATOM 6332 N N . MET C 1 152 ? 126.328 129.953 111.515 1.00 107.92 124 MET D N 1
ATOM 6333 C CA . MET C 1 152 ? 126.218 130.238 112.941 1.00 107.92 124 MET D CA 1
ATOM 6334 C C . MET C 1 152 ? 127.075 131.433 113.335 1.00 107.92 124 MET D C 1
ATOM 6335 O O . MET C 1 152 ? 126.582 132.424 113.885 1.00 107.92 124 MET D O 1
ATOM 6340 N N . TYR C 1 153 ? 128.372 131.351 113.039 1.00 104.80 125 TYR D N 1
ATOM 6341 C CA . TYR C 1 153 ? 129.302 132.407 113.424 1.00 104.80 125 TYR D CA 1
ATOM 6342 C C . TYR C 1 153 ? 128.953 133.733 112.767 1.00 104.80 125 TYR D C 1
ATOM 6343 O O . TYR C 1 153 ? 129.085 134.792 113.391 1.00 104.80 125 TYR D O 1
ATOM 6352 N N . ASP C 1 154 ? 128.533 133.702 111.502 1.00 108.64 126 ASP D N 1
ATOM 6353 C CA . ASP C 1 154 ? 128.182 134.940 110.812 1.00 108.64 126 ASP D CA 1
ATOM 6354 C C . ASP C 1 154 ? 127.039 135.656 111.520 1.00 108.64 126 ASP D C 1
ATOM 6355 O O . ASP C 1 154 ? 127.127 136.855 111.812 1.00 108.64 126 ASP D O 1
ATOM 6360 N N . VAL C 1 155 ? 125.948 134.936 111.788 1.00 103.46 127 VAL D N 1
ATOM 6361 C CA . VAL C 1 155 ? 124.819 135.532 112.496 1.00 103.46 127 VAL D CA 1
ATOM 6362 C C . VAL C 1 155 ? 125.271 136.065 113.846 1.00 103.46 127 VAL D C 1
ATOM 6363 O O . VAL C 1 155 ? 124.934 137.189 114.235 1.00 103.46 127 VAL D O 1
ATOM 6367 N N . ALA C 1 156 ? 126.021 135.249 114.590 1.00 100.38 128 ALA D N 1
ATOM 6368 C CA . ALA C 1 156 ? 126.533 135.669 115.889 1.00 100.38 128 ALA D CA 1
ATOM 6369 C C . ALA C 1 156 ? 127.239 137.013 115.797 1.00 100.38 128 ALA D C 1
ATOM 6370 O O . ALA C 1 156 ? 126.921 137.948 116.538 1.00 100.38 128 ALA D O 1
ATOM 6372 N N . LYS C 1 157 ? 128.215 137.118 114.894 1.00 102.50 129 LYS D N 1
ATOM 6373 C CA . LYS C 1 157 ? 128.934 138.373 114.699 1.00 102.50 129 LYS D CA 1
ATOM 6374 C C . LYS C 1 157 ? 127.978 139.518 114.396 1.00 102.50 129 LYS D C 1
ATOM 6375 O O . LYS C 1 157 ? 128.132 140.627 114.919 1.00 102.50 129 LYS D O 1
ATOM 6381 N N . ALA C 1 158 ? 127.000 139.271 113.524 1.00 101.03 130 ALA D N 1
ATOM 6382 C CA . ALA C 1 158 ? 126.036 140.311 113.175 1.00 101.03 130 ALA D CA 1
ATOM 6383 C C . ALA C 1 158 ? 125.302 140.829 114.407 1.00 101.03 130 ALA D C 1
ATOM 6384 O O . ALA C 1 158 ? 125.155 142.041 114.592 1.00 101.03 130 ALA D O 1
ATOM 6386 N N . VAL C 1 159 ? 124.831 139.921 115.263 1.00 98.33 131 VAL D N 1
ATOM 6387 C CA . VAL C 1 159 ? 124.090 140.339 116.450 1.00 98.33 131 VAL D CA 1
ATOM 6388 C C . VAL C 1 159 ? 125.007 141.036 117.446 1.00 98.33 131 VAL D C 1
ATOM 6389 O O . VAL C 1 159 ? 124.628 142.037 118.064 1.00 98.33 131 VAL D O 1
ATOM 6393 N N . GLY C 1 160 ? 126.222 140.527 117.617 1.00 97.17 132 GLY D N 1
ATOM 6394 C CA . GLY C 1 160 ? 127.155 141.097 118.567 1.00 97.17 132 GLY D CA 1
ATOM 6395 C C . GLY C 1 160 ? 127.490 140.105 119.658 1.00 97.17 132 GLY D C 1
ATOM 6396 O O . GLY C 1 160 ? 128.131 140.446 120.655 1.00 97.17 132 GLY D O 1
ATOM 6397 N N . LEU C 1 161 ? 127.056 138.869 119.468 1.00 92.52 133 LEU D N 1
ATOM 6398 C CA . LEU C 1 161 ? 127.273 137.819 120.450 1.00 92.52 133 LEU D CA 1
ATOM 6399 C C . LEU C 1 161 ? 128.697 137.290 120.353 1.00 92.52 133 LEU D C 1
ATOM 6400 O O . LEU C 1 161 ? 129.073 136.753 119.307 1.00 92.52 133 LEU D O 1
ATOM 6405 N N . PRO C 1 162 ? 129.523 137.445 121.393 1.00 89.70 134 PRO D N 1
ATOM 6406 C CA . PRO C 1 162 ? 130.890 136.908 121.356 1.00 89.70 134 PRO D CA 1
ATOM 6407 C C . PRO C 1 162 ? 130.949 135.446 120.948 1.00 89.70 134 PRO D C 1
ATOM 6408 O O . PRO C 1 162 ? 130.339 134.593 121.600 1.00 89.70 134 PRO D O 1
ATOM 6412 N N . ALA C 1 163 ? 131.673 135.155 119.864 1.00 90.28 135 ALA D N 1
ATOM 6413 C CA . ALA C 1 163 ? 131.809 133.813 119.304 1.00 90.28 135 ALA D CA 1
ATOM 6414 C C . ALA C 1 163 ? 132.012 132.731 120.358 1.00 90.28 135 ALA D C 1
ATOM 6415 O O . ALA C 1 163 ? 131.597 131.584 120.162 1.00 90.28 135 ALA D O 1
ATOM 6417 N N . ALA C 1 164 ? 132.665 133.091 121.465 1.00 88.73 136 ALA D N 1
ATOM 6418 C CA . ALA C 1 164 ? 132.911 132.144 122.547 1.00 88.73 136 ALA D CA 1
ATOM 6419 C C . ALA C 1 164 ? 131.642 131.398 122.934 1.00 88.73 136 ALA D C 1
ATOM 6420 O O . ALA C 1 164 ? 131.661 130.179 123.133 1.00 88.73 136 ALA D O 1
ATOM 6422 N N . PHE C 1 165 ? 130.530 132.123 123.068 1.00 86.02 137 PHE D N 1
ATOM 6423 C CA . PHE C 1 165 ? 129.268 131.492 123.441 1.00 86.02 137 PHE D CA 1
ATOM 6424 C C . PHE C 1 165 ? 128.834 130.464 122.407 1.00 86.02 137 PHE D C 1
ATOM 6425 O O . PHE C 1 165 ? 128.422 129.354 122.759 1.00 86.02 137 PHE D O 1
ATOM 6433 N N . VAL C 1 166 ? 128.867 130.837 121.125 1.00 89.66 138 VAL D N 1
ATOM 6434 C CA . VAL C 1 166 ? 128.482 129.907 120.064 1.00 89.66 138 VAL D CA 1
ATOM 6435 C C . VAL C 1 166 ? 129.304 128.631 120.156 1.00 89.66 138 VAL D C 1
ATOM 6436 O O . VAL C 1 166 ? 128.773 127.513 120.090 1.00 89.66 138 VAL D O 1
ATOM 6440 N N . GLU C 1 167 ? 130.619 128.786 120.303 1.00 93.75 139 GLU D N 1
ATOM 6441 C CA . GLU C 1 167 ? 131.495 127.627 120.405 1.00 93.75 139 GLU D CA 1
ATOM 6442 C C . GLU C 1 167 ? 131.128 126.775 121.609 1.00 93.75 139 GLU D C 1
ATOM 6443 O O . GLU C 1 167 ? 131.030 125.548 121.508 1.00 93.75 139 GLU D O 1
ATOM 6449 N N . LEU C 1 168 ? 130.978 127.409 122.771 1.00 87.70 140 LEU D N 1
ATOM 6450 C CA . LEU C 1 168 ? 130.613 126.687 123.983 1.00 87.70 140 LEU D CA 1
ATOM 6451 C C . LEU C 1 168 ? 129.337 125.884 123.776 1.00 87.70 140 LEU D C 1
ATOM 6452 O O . LEU C 1 168 ? 129.252 124.719 124.176 1.00 87.70 140 LEU D O 1
ATOM 6457 N N . ARG C 1 169 ? 128.322 126.504 123.176 1.00 89.69 141 ARG D N 1
ATOM 6458 C CA . ARG C 1 169 ? 127.075 125.800 122.894 1.00 89.69 141 ARG D CA 1
ATOM 6459 C C . ARG C 1 169 ? 127.326 124.559 122.051 1.00 89.69 141 ARG D C 1
ATOM 6460 O O . ARG C 1 169 ? 126.943 123.443 122.427 1.00 89.69 141 ARG D O 1
ATOM 6468 N N . HIS C 1 170 ? 127.947 124.749 120.885 1.00 91.59 142 HIS D N 1
ATOM 6469 C CA . HIS C 1 170 ? 128.240 123.634 119.990 1.00 91.59 142 HIS D CA 1
ATOM 6470 C C . HIS C 1 170 ? 128.946 122.506 120.726 1.00 91.59 142 HIS D C 1
ATOM 6471 O O . HIS C 1 170 ? 128.531 121.345 120.658 1.00 91.59 142 HIS D O 1
ATOM 6478 N N . GLN C 1 171 ? 130.027 122.838 121.428 1.00 91.17 143 GLN D N 1
ATOM 6479 C CA . GLN C 1 171 ? 130.781 121.840 122.177 1.00 91.17 143 GLN D CA 1
ATOM 6480 C C . GLN C 1 171 ? 129.890 121.104 123.168 1.00 91.17 143 GLN D C 1
ATOM 6481 O O . GLN C 1 171 ? 129.903 119.871 123.234 1.00 91.17 143 GLN D O 1
ATOM 6487 N N . ALA C 1 172 ? 129.112 121.851 123.951 1.00 89.99 144 ALA D N 1
ATOM 6488 C CA . ALA C 1 172 ? 128.234 121.253 124.951 1.00 89.99 144 ALA D CA 1
ATOM 6489 C C . ALA C 1 172 ? 127.293 120.225 124.340 1.00 89.99 144 ALA D C 1
ATOM 6490 O O . ALA C 1 172 ? 127.123 119.124 124.875 1.00 89.99 144 ALA D O 1
ATOM 6492 N N . THR C 1 173 ? 126.656 120.576 123.225 1.00 93.14 145 THR D N 1
ATOM 6493 C CA . THR C 1 173 ? 125.681 119.675 122.617 1.00 93.14 145 THR D CA 1
ATOM 6494 C C . THR C 1 173 ? 126.320 118.380 122.125 1.00 93.14 145 THR D C 1
ATOM 6495 O O . THR C 1 173 ? 125.866 117.283 122.467 1.00 93.14 145 THR D O 1
ATOM 6499 N N . HIS C 1 174 ? 127.371 118.486 121.312 1.00 95.84 146 HIS D N 1
ATOM 6500 C CA . HIS C 1 174 ? 127.914 117.311 120.636 1.00 95.84 146 HIS D CA 1
ATOM 6501 C C . HIS C 1 174 ? 128.882 116.485 121.476 1.00 95.84 146 HIS D C 1
ATOM 6502 O O . HIS C 1 174 ? 128.815 115.253 121.444 1.00 95.84 146 HIS D O 1
ATOM 6509 N N . GLU C 1 175 ? 129.805 117.106 122.208 1.00 97.34 147 GLU D N 1
ATOM 6510 C CA . GLU C 1 175 ? 130.870 116.330 122.837 1.00 97.34 147 GLU D CA 1
ATOM 6511 C C . GLU C 1 175 ? 131.259 116.840 124.216 1.00 97.34 147 GLU D C 1
ATOM 6512 O O . GLU C 1 175 ? 131.537 118.030 124.384 1.00 97.34 147 GLU D O 1
ATOM 6518 N N . GLN C 1 176 ? 131.276 115.927 125.194 1.00 90.86 148 GLN D N 1
ATOM 6519 C CA . GLN C 1 176 ? 131.933 116.144 126.481 1.00 90.86 148 GLN D CA 1
ATOM 6520 C C . GLN C 1 176 ? 131.656 117.492 127.136 1.00 90.86 148 GLN D C 1
ATOM 6521 O O . GLN C 1 176 ? 132.421 118.440 126.933 1.00 90.86 148 GLN D O 1
ATOM 6527 N N . LEU C 1 177 ? 130.524 117.605 127.833 1.00 84.89 149 LEU D N 1
ATOM 6528 C CA . LEU C 1 177 ? 130.142 118.849 128.496 1.00 84.89 149 LEU D CA 1
ATOM 6529 C C . LEU C 1 177 ? 131.359 119.549 129.090 1.00 84.89 149 LEU D C 1
ATOM 6530 O O . LEU C 1 177 ? 132.174 118.906 129.763 1.00 84.89 149 LEU D O 1
ATOM 6535 N N . PRO C 1 178 ? 131.512 120.850 128.869 1.00 81.86 150 PRO D N 1
ATOM 6536 C CA . PRO C 1 178 ? 132.693 121.572 129.349 1.00 81.86 150 PRO D CA 1
ATOM 6537 C C . PRO C 1 178 ? 132.860 121.516 130.858 1.00 81.86 150 PRO D C 1
ATOM 6538 O O . PRO C 1 178 ? 131.991 121.076 131.612 1.00 81.86 150 PRO D O 1
ATOM 6542 N N . SER C 1 179 ? 134.031 121.972 131.291 1.00 82.15 151 SER D N 1
ATOM 6543 C CA . SER C 1 179 ? 134.395 121.974 132.698 1.00 82.15 151 SER D CA 1
ATOM 6544 C C . SER C 1 179 ? 133.649 123.056 133.466 1.00 82.15 151 SER D C 1
ATOM 6545 O O . SER C 1 179 ? 133.238 124.076 132.911 1.00 82.15 151 SER D O 1
ATOM 6548 N N . LEU C 1 180 ? 133.488 122.817 134.768 1.00 79.03 152 LEU D N 1
ATOM 6549 C CA . LEU C 1 180 ? 132.730 123.723 135.626 1.00 79.03 152 LEU D CA 1
ATOM 6550 C C . LEU C 1 180 ? 133.256 125.155 135.593 1.00 79.03 152 LEU D C 1
ATOM 6551 O O . LEU C 1 180 ? 132.470 126.107 135.572 1.00 79.03 152 LEU D O 1
ATOM 6556 N N . THR C 1 181 ? 134.578 125.332 135.616 1.00 79.73 153 THR D N 1
ATOM 6557 C CA . THR C 1 181 ? 135.153 126.677 135.654 1.00 79.73 153 THR D CA 1
ATOM 6558 C C . THR C 1 181 ? 134.727 127.510 134.450 1.00 79.73 153 THR D C 1
ATOM 6559 O O . THR C 1 181 ? 134.284 128.660 134.597 1.00 79.73 153 THR D O 1
ATOM 6563 N N . ARG C 1 182 ? 134.876 126.955 133.247 1.00 77.97 154 ARG D N 1
ATOM 6564 C CA . ARG C 1 182 ? 134.493 127.681 132.041 1.00 77.97 154 ARG D CA 1
ATOM 6565 C C . ARG C 1 182 ? 133.024 128.062 132.083 1.00 77.97 154 ARG D C 1
ATOM 6566 O O . ARG C 1 182 ? 132.661 129.209 131.805 1.00 77.97 154 ARG D O 1
ATOM 6574 N N . LEU C 1 183 ? 132.161 127.096 132.392 1.00 75.84 155 LEU D N 1
ATOM 6575 C CA . LEU C 1 183 ? 130.732 127.368 132.473 1.00 75.84 155 LEU D CA 1
ATOM 6576 C C . LEU C 1 183 ? 130.438 128.494 133.452 1.00 75.84 155 LEU D C 1
ATOM 6577 O O . LEU C 1 183 ? 129.642 129.390 133.159 1.00 75.84 155 LEU D O 1
ATOM 6582 N N . ARG C 1 184 ? 131.044 128.443 134.637 1.00 76.99 156 ARG D N 1
ATOM 6583 C CA . ARG C 1 184 ? 130.825 129.472 135.649 1.00 76.99 156 ARG D CA 1
ATOM 6584 C C . ARG C 1 184 ? 131.113 130.864 135.098 1.00 76.99 156 ARG D C 1
ATOM 6585 O O . ARG C 1 184 ? 130.242 131.748 135.096 1.00 76.99 156 ARG D O 1
ATOM 6593 N N . SER C 1 185 ? 132.340 131.071 134.619 1.00 76.88 157 SER D N 1
ATOM 6594 C CA . SER C 1 185 ? 132.717 132.387 134.110 1.00 76.88 157 SER D CA 1
ATOM 6595 C C . SER C 1 185 ? 131.829 132.803 132.944 1.00 76.88 157 SER D C 1
ATOM 6596 O O . SER C 1 185 ? 131.368 133.951 132.873 1.00 76.88 157 SER D O 1
ATOM 6599 N N . ALA C 1 186 ? 131.597 131.884 132.007 1.00 77.03 158 ALA D N 1
ATOM 6600 C CA . ALA C 1 186 ? 130.764 132.186 130.850 1.00 77.03 158 ALA D CA 1
ATOM 6601 C C . ALA C 1 186 ? 129.378 132.650 131.272 1.00 77.03 158 ALA D C 1
ATOM 6602 O O . ALA C 1 186 ? 128.873 133.655 130.764 1.00 77.03 158 ALA D O 1
ATOM 6604 N N . ALA C 1 187 ? 128.723 131.894 132.155 1.00 76.48 159 ALA D N 1
ATOM 6605 C CA . ALA C 1 187 ? 127.401 132.268 132.646 1.00 76.48 159 ALA D CA 1
ATOM 6606 C C . ALA C 1 187 ? 127.388 133.693 133.175 1.00 76.48 159 ALA D C 1
ATOM 6607 O O . ALA C 1 187 ? 126.484 134.477 132.863 1.00 76.48 159 ALA D O 1
ATOM 6609 N N . ARG C 1 188 ? 128.364 134.032 134.018 1.00 80.90 160 ARG D N 1
ATOM 6610 C CA . ARG C 1 188 ? 128.426 135.389 134.556 1.00 80.90 160 ARG D CA 1
ATOM 6611 C C . ARG C 1 188 ? 128.478 136.430 133.440 1.00 80.90 160 ARG D C 1
ATOM 6612 O O . ARG C 1 188 ? 127.717 137.412 133.444 1.00 80.90 160 ARG D O 1
ATOM 6620 N N . ARG C 1 189 ? 129.386 136.240 132.479 1.00 79.41 161 ARG D N 1
ATOM 6621 C CA . ARG C 1 189 ? 129.467 137.165 131.351 1.00 79.41 161 ARG D CA 1
ATOM 6622 C C . ARG C 1 189 ? 128.135 137.252 130.617 1.00 79.41 161 ARG D C 1
ATOM 6623 O O . ARG C 1 189 ? 127.688 138.342 130.244 1.00 79.41 161 ARG D O 1
ATOM 6631 N N . ALA C 1 190 ? 127.524 136.098 130.349 1.00 74.97 162 ALA D N 1
ATOM 6632 C CA . ALA C 1 190 ? 126.228 136.049 129.681 1.00 74.97 162 ALA D CA 1
ATOM 6633 C C . ALA C 1 190 ? 125.216 136.946 130.372 1.00 74.97 162 ALA D C 1
ATOM 6634 O O . ALA C 1 190 ? 124.486 137.696 129.717 1.00 74.97 162 ALA D O 1
ATOM 6636 N N . LEU C 1 191 ? 125.127 136.849 131.698 1.00 73.02 163 LEU D N 1
ATOM 6637 C CA . LEU C 1 191 ? 124.188 137.691 132.430 1.00 73.02 163 LEU D CA 1
ATOM 6638 C C . LEU C 1 191 ? 124.450 139.168 132.175 1.00 73.02 163 LEU D C 1
ATOM 6639 O O . LEU C 1 191 ? 123.520 139.927 131.879 1.00 73.02 163 LEU D O 1
ATOM 6644 N N . GLU C 1 192 ? 125.701 139.610 132.329 1.00 76.96 164 GLU D N 1
ATOM 6645 C CA . GLU C 1 192 ? 125.996 141.021 132.076 1.00 76.96 164 GLU D CA 1
ATOM 6646 C C . GLU C 1 192 ? 125.591 141.440 130.665 1.00 76.96 164 GLU D C 1
ATOM 6647 O O . GLU C 1 192 ? 124.988 142.503 130.462 1.00 76.96 164 GLU D O 1
ATOM 6653 N N . TRP C 1 193 ? 125.943 140.626 129.672 1.00 75.90 165 TRP D N 1
ATOM 6654 C CA . TRP C 1 193 ? 125.575 140.946 128.298 1.00 75.90 165 TRP D CA 1
ATOM 6655 C C . TRP C 1 193 ? 124.069 141.108 128.165 1.00 75.90 165 TRP D C 1
ATOM 6656 O O . TRP C 1 193 ? 123.588 142.103 127.615 1.00 75.90 165 TRP D O 1
ATOM 6667 N N . ILE C 1 194 ? 123.310 140.119 128.646 1.00 72.54 166 ILE D N 1
ATOM 6668 C CA . ILE C 1 194 ? 121.851 140.188 128.594 1.00 72.54 166 ILE D CA 1
ATOM 6669 C C . ILE C 1 194 ? 121.357 141.480 129.218 1.00 72.54 166 ILE D C 1
ATOM 6670 O O . ILE C 1 194 ? 120.443 142.128 128.696 1.00 72.54 166 ILE D O 1
ATOM 6675 N N . TRP C 1 195 ? 121.939 141.867 130.352 1.00 73.18 167 TRP D N 1
ATOM 6676 C CA . TRP C 1 195 ? 121.577 143.136 130.974 1.00 73.18 167 TRP D CA 1
ATOM 6677 C C . TRP C 1 195 ? 121.681 144.286 129.987 1.00 73.18 167 TRP D C 1
ATOM 6678 O O . TRP C 1 195 ? 120.753 145.089 129.853 1.00 73.18 167 TRP D O 1
ATOM 6689 N N . TRP C 1 196 ? 122.816 144.393 129.299 1.00 75.53 168 TRP D N 1
ATOM 6690 C CA . TRP C 1 196 ? 122.973 145.469 128.321 1.00 75.53 168 TRP D CA 1
ATOM 6691 C C . TRP C 1 196 ? 121.951 145.354 127.194 1.00 75.53 168 TRP D C 1
ATOM 6692 O O . TRP C 1 196 ? 121.333 146.345 126.796 1.00 75.53 168 TRP D O 1
ATOM 6703 N N . TYR C 1 197 ? 121.782 144.150 126.651 1.00 76.15 169 TYR D N 1
ATOM 6704 C CA . TYR C 1 197 ? 120.923 143.965 125.486 1.00 76.15 169 TYR D CA 1
ATOM 6705 C C . TYR C 1 197 ? 119.438 144.146 125.780 1.00 76.15 169 TYR D C 1
ATOM 6706 O O . TYR C 1 197 ? 118.711 144.658 124.924 1.00 76.15 169 TYR D O 1
ATOM 6715 N N . TYR C 1 198 ? 118.951 143.729 126.950 1.00 70.85 170 TYR D N 1
ATOM 6716 C CA . TYR C 1 198 ? 117.507 143.805 127.167 1.00 70.85 170 TYR D CA 1
ATOM 6717 C C . TYR C 1 198 ? 117.021 144.544 128.409 1.00 70.85 170 TYR D C 1
ATOM 6718 O O . TYR C 1 198 ? 116.332 145.563 128.299 1.00 70.85 170 TYR D O 1
ATOM 6727 N N . TRP C 1 199 ? 117.411 144.070 129.588 1.00 68.76 171 TRP D N 1
ATOM 6728 C CA . TRP C 1 199 ? 116.859 144.586 130.834 1.00 68.76 171 TRP D CA 1
ATOM 6729 C C . TRP C 1 199 ? 117.047 146.085 131.006 1.00 68.76 171 TRP D C 1
ATOM 6730 O O . TRP C 1 199 ? 116.109 146.783 131.402 1.00 68.76 171 TRP D O 1
ATOM 6741 N N . LYS C 1 200 ? 118.235 146.600 130.694 1.00 72.47 172 LYS D N 1
ATOM 6742 C CA . LYS C 1 200 ? 118.491 148.017 130.915 1.00 72.47 172 LYS D CA 1
ATOM 6743 C C . LYS C 1 200 ? 117.533 148.907 130.139 1.00 72.47 172 LYS D C 1
ATOM 6744 O O . LYS C 1 200 ? 117.323 150.059 130.528 1.00 72.47 172 LYS D O 1
ATOM 6750 N N . GLY C 1 201 ? 116.919 148.401 129.079 1.00 74.25 173 GLY D N 1
ATOM 6751 C CA . GLY C 1 201 ? 116.040 149.282 128.349 1.00 74.25 173 GLY D CA 1
ATOM 6752 C C . GLY C 1 201 ? 114.600 149.275 128.795 1.00 74.25 173 GLY D C 1
ATOM 6753 O O . GLY C 1 201 ? 113.782 149.989 128.209 1.00 74.25 173 GLY D O 1
ATOM 6754 N N . LEU C 1 202 ? 114.253 148.495 129.818 1.00 74.70 174 LEU D N 1
ATOM 6755 C CA . LEU C 1 202 ? 112.877 148.427 130.291 1.00 74.70 174 LEU D CA 1
ATOM 6756 C C . LEU C 1 202 ? 112.520 149.524 131.278 1.00 74.70 174 LEU D C 1
ATOM 6757 O O . LEU C 1 202 ? 111.521 149.379 131.988 1.00 74.70 174 LEU D O 1
ATOM 6762 N N . GLY C 1 203 ? 113.279 150.609 131.357 1.00 80.08 175 GLY D N 1
ATOM 6763 C CA . GLY C 1 203 ? 112.960 151.657 132.293 1.00 80.08 175 GLY D CA 1
ATOM 6764 C C . GLY C 1 203 ? 114.176 152.172 133.028 1.00 80.08 175 GLY D C 1
ATOM 6765 O O . GLY C 1 203 ? 115.241 151.549 133.025 1.00 80.08 175 GLY D O 1
ATOM 6766 N N . PRO C 1 204 ? 114.040 153.331 133.672 1.00 88.72 176 PRO D N 1
ATOM 6767 C CA . PRO C 1 204 ? 115.175 153.921 134.393 1.00 88.72 176 PRO D CA 1
ATOM 6768 C C . PRO C 1 204 ? 115.661 153.057 135.545 1.00 88.72 176 PRO D C 1
ATOM 6769 O O . PRO C 1 204 ? 115.111 151.982 135.800 1.00 88.72 176 PRO D O 1
ATOM 6773 N N . VAL C 1 205 ? 116.684 153.522 136.259 1.00 94.06 177 VAL D N 1
ATOM 6774 C CA . VAL C 1 205 ? 117.266 152.750 137.352 1.00 94.06 177 VAL D CA 1
ATOM 6775 C C . VAL C 1 205 ? 117.257 153.564 138.638 1.00 94.06 177 VAL D C 1
ATOM 6776 O O . VAL C 1 205 ? 118.218 154.278 138.941 1.00 94.06 177 VAL D O 1
ATOM 6780 N N . ASP C 1 206 ? 116.169 153.471 139.395 1.00 105.29 178 ASP D N 1
ATOM 6781 C CA . ASP C 1 206 ? 116.057 154.185 140.663 1.00 105.29 178 ASP D CA 1
ATOM 6782 C C . ASP C 1 206 ? 116.157 153.227 141.846 1.00 105.29 178 ASP D C 1
ATOM 6783 O O . ASP C 1 206 ? 116.632 153.599 142.920 1.00 105.29 178 ASP D O 1
ATOM 6788 N N . GLN C 1 372 ? 71.937 126.299 149.776 1.00 110.41 344 GLN D N 1
ATOM 6789 C CA . GLN C 1 372 ? 73.041 125.992 148.876 1.00 110.41 344 GLN D CA 1
ATOM 6790 C C . GLN C 1 372 ? 73.708 127.269 148.388 1.00 110.41 344 GLN D C 1
ATOM 6791 O O . GLN C 1 372 ? 73.723 127.551 147.191 1.00 110.41 344 GLN D O 1
ATOM 6793 N N . SER C 1 373 ? 74.268 128.035 149.322 1.00 110.11 345 SER D N 1
ATOM 6794 C CA . SER C 1 373 ? 74.917 129.296 148.986 1.00 110.11 345 SER D CA 1
ATOM 6795 C C . SER C 1 373 ? 76.300 129.066 148.394 1.00 110.11 345 SER D C 1
ATOM 6796 O O . SER C 1 373 ? 77.289 129.621 148.881 1.00 110.11 345 SER D O 1
ATOM 6799 N N . GLY C 1 374 ? 76.382 128.249 147.350 1.00 96.36 346 GLY D N 1
ATOM 6800 C CA . GLY C 1 374 ? 77.654 128.001 146.709 1.00 96.36 346 GLY D CA 1
ATOM 6801 C C . GLY C 1 374 ? 77.840 128.859 145.479 1.00 96.36 346 GLY D C 1
ATOM 6802 O O . GLY C 1 374 ? 78.938 129.353 145.216 1.00 96.36 346 GLY D O 1
ATOM 6803 N N . TRP C 1 375 ? 76.768 129.043 144.716 1.00 87.19 347 TRP D N 1
ATOM 6804 C CA . TRP C 1 375 ? 76.794 129.843 143.497 1.00 87.19 347 TRP D CA 1
ATOM 6805 C C . TRP C 1 375 ? 75.687 130.877 143.600 1.00 87.19 347 TRP D C 1
ATOM 6806 O O . TRP C 1 375 ? 74.506 130.532 143.514 1.00 87.19 347 TRP D O 1
ATOM 6817 N N . VAL C 1 376 ? 76.057 132.138 143.787 1.00 87.47 348 VAL D N 1
ATOM 6818 C CA . VAL C 1 376 ? 75.093 133.222 143.904 1.00 87.47 348 VAL D CA 1
ATOM 6819 C C . VAL C 1 376 ? 75.374 134.232 142.805 1.00 87.47 348 VAL D C 1
ATOM 6820 O O . VAL C 1 376 ? 76.476 134.787 142.734 1.00 87.47 348 VAL D O 1
ATOM 6824 N N . LEU C 1 377 ? 74.387 134.458 141.947 1.00 89.00 349 LEU D N 1
ATOM 6825 C CA . LEU C 1 377 ? 74.524 135.434 140.878 1.00 89.00 349 LEU D CA 1
ATOM 6826 C C . LEU C 1 377 ? 74.716 136.824 141.462 1.00 89.00 349 LEU D C 1
ATOM 6827 O O . LEU C 1 377 ? 73.875 137.302 142.226 1.00 89.00 349 LEU D O 1
ATOM 6832 N N . TYR C 1 378 ? 75.835 137.457 141.121 1.00 91.39 350 TYR D N 1
ATOM 6833 C CA . TYR C 1 378 ? 76.153 138.786 141.627 1.00 91.39 350 TYR D CA 1
ATOM 6834 C C . TYR C 1 378 ? 74.987 139.741 141.407 1.00 91.39 350 TYR D C 1
ATOM 6835 O O . TYR C 1 378 ? 74.454 139.845 140.300 1.00 91.39 350 TYR D O 1
ATOM 6844 N N . ASP C 1 379 ? 74.580 140.414 142.481 1.00 102.06 351 ASP D N 1
ATOM 6845 C CA . ASP C 1 379 ? 73.448 141.336 142.468 1.00 102.06 351 ASP D CA 1
ATOM 6846 C C . ASP C 1 379 ? 73.506 142.316 141.306 1.00 102.06 351 ASP D C 1
ATOM 6847 O O . ASP C 1 379 ? 74.418 143.145 141.221 1.00 102.06 351 ASP D O 1
ATOM 6852 N N . GLU C 1 380 ? 72.473 142.282 140.464 1.00 105.38 352 GLU D N 1
ATOM 6853 C CA . GLU C 1 380 ? 72.394 143.136 139.289 1.00 105.38 352 GLU D CA 1
ATOM 6854 C C . GLU C 1 380 ? 72.060 144.568 139.640 1.00 105.38 352 GLU D C 1
ATOM 6855 O O . GLU C 1 380 ? 71.625 145.337 138.777 1.00 105.38 352 GLU D O 1
ATOM 6861 N N . LYS C 1 381 ? 72.266 144.928 140.902 1.00 103.04 353 LYS D N 1
ATOM 6862 C CA . LYS C 1 381 ? 72.077 146.278 141.390 1.00 103.04 353 LYS D CA 1
ATOM 6863 C C . LYS C 1 381 ? 73.322 146.810 142.073 1.00 103.04 353 LYS D C 1
ATOM 6864 O O . LYS C 1 381 ? 73.362 148.000 142.402 1.00 103.04 353 LYS D O 1
ATOM 6870 N N . GLU C 1 382 ? 74.333 145.972 142.296 1.00 102.65 354 GLU D N 1
ATOM 6871 C CA . GLU C 1 382 ? 75.566 146.397 142.934 1.00 102.65 354 GLU D CA 1
ATOM 6872 C C . GLU C 1 382 ? 76.788 146.200 142.055 1.00 102.65 354 GLU D C 1
ATOM 6873 O O . GLU C 1 382 ? 77.883 146.615 142.446 1.00 102.65 354 GLU D O 1
ATOM 6879 N N . TRP C 1 383 ? 76.636 145.586 140.887 1.00 88.10 355 TRP D N 1
ATOM 6880 C CA . TRP C 1 383 ? 77.765 145.337 140.008 1.00 88.10 355 TRP D CA 1
ATOM 6881 C C . TRP C 1 383 ? 78.081 146.551 139.148 1.00 88.10 355 TRP D C 1
ATOM 6882 O O . TRP C 1 383 ? 77.186 147.287 138.727 1.00 88.10 355 TRP D O 1
ATOM 6893 N N . VAL C 1 384 ? 79.369 146.756 138.897 1.00 85.98 356 VAL D N 1
ATOM 6894 C CA . VAL C 1 384 ? 79.854 147.853 138.067 1.00 85.98 356 VAL D CA 1
ATOM 6895 C C . VAL C 1 384 ? 80.871 147.277 137.091 1.00 85.98 356 VAL D C 1
ATOM 6896 O O . VAL C 1 384 ? 81.796 146.570 137.514 1.00 85.98 356 VAL D O 1
ATOM 6900 N N . PRO C 1 385 ? 80.727 147.525 135.792 1.00 82.58 357 PRO D N 1
ATOM 6901 C CA . PRO C 1 385 ? 81.687 146.995 134.820 1.00 82.58 357 PRO D CA 1
ATOM 6902 C C . PRO C 1 385 ? 83.119 147.365 135.170 1.00 82.58 357 PRO D C 1
ATOM 6903 O O . PRO C 1 385 ? 83.403 148.487 135.589 1.00 82.58 357 PRO D O 1
ATOM 6907 N N . LYS C 1 386 ? 84.030 146.406 134.990 1.00 79.26 358 LYS D N 1
ATOM 6908 C CA . LYS C 1 386 ? 85.437 146.657 135.261 1.00 79.26 358 LYS D CA 1
ATOM 6909 C C . LYS C 1 386 ? 86.287 145.588 134.600 1.00 79.26 358 LYS D C 1
ATOM 6910 O O . LYS C 1 386 ? 85.885 144.417 134.586 1.00 79.26 358 LYS D O 1
ATOM 6916 N N . PRO C 1 387 ? 87.445 145.953 134.040 1.00 74.77 359 PRO D N 1
ATOM 6917 C CA . PRO C 1 387 ? 88.311 144.998 133.331 1.00 74.77 359 PRO D CA 1
ATOM 6918 C C . PRO C 1 387 ? 88.469 143.620 133.950 1.00 74.77 359 PRO D C 1
ATOM 6919 O O . PRO C 1 387 ? 88.447 143.463 135.172 1.00 74.77 359 PRO D O 1
ATOM 6923 N N . ILE C 1 388 ? 88.617 142.613 133.090 1.00 72.87 360 ILE D N 1
ATOM 6924 C CA . ILE C 1 388 ? 88.799 141.239 133.541 1.00 72.87 360 ILE D CA 1
ATOM 6925 C C . ILE C 1 388 ? 90.093 141.129 134.329 1.00 72.87 360 ILE D C 1
ATOM 6926 O O . ILE C 1 388 ? 91.183 141.378 133.801 1.00 72.87 360 ILE D O 1
ATOM 6931 N N . GLY C 1 389 ? 89.979 140.753 135.599 1.00 73.81 361 GLY D N 1
ATOM 6932 C CA . GLY C 1 389 ? 91.130 140.593 136.462 1.00 73.81 361 GLY D CA 1
ATOM 6933 C C . GLY C 1 389 ? 91.034 141.404 137.735 1.00 73.81 361 GLY D C 1
ATOM 6934 O O . GLY C 1 389 ? 91.309 140.894 138.822 1.00 73.81 361 GLY D O 1
ATOM 6935 N N . ILE C 1 390 ? 90.649 142.672 137.616 1.00 77.97 362 ILE D N 1
ATOM 6936 C CA . ILE C 1 390 ? 90.492 143.509 138.794 1.00 77.97 362 ILE D CA 1
ATOM 6937 C C . ILE C 1 390 ? 89.270 143.053 139.579 1.00 77.97 362 ILE D C 1
ATOM 6938 O O . ILE C 1 390 ? 88.310 142.510 139.020 1.00 77.97 362 ILE D O 1
ATOM 6943 N N . VAL C 1 391 ? 89.305 143.263 140.890 1.00 85.05 363 VAL D N 1
ATOM 6944 C CA . VAL C 1 391 ? 88.185 142.908 141.748 1.00 85.05 363 VAL D CA 1
ATOM 6945 C C . VAL C 1 391 ? 87.798 144.139 142.557 1.00 85.05 363 VAL D C 1
ATOM 6946 O O . VAL C 1 391 ? 87.961 144.194 143.776 1.00 85.05 363 VAL D O 1
ATOM 6951 N N . MET D 2 1 ? 65.396 137.938 85.473 1.00 128.99 109 MET E N 1
ATOM 6952 C CA . MET D 2 1 ? 64.647 136.702 85.652 1.00 128.99 109 MET E CA 1
ATOM 6953 C C . MET D 2 1 ? 65.271 135.575 84.838 1.00 128.99 109 MET E C 1
ATOM 6954 O O . MET D 2 1 ? 64.656 134.534 84.629 1.00 128.99 109 MET E O 1
ATOM 6959 N N . HIS D 2 2 ? 66.493 135.807 84.356 1.00 131.70 110 HIS E N 1
ATOM 6960 C CA . HIS D 2 2 ? 67.261 134.796 83.640 1.00 131.70 110 HIS E CA 1
ATOM 6961 C C . HIS D 2 2 ? 68.736 134.861 84.014 1.00 131.70 110 HIS E C 1
ATOM 6962 O O . HIS D 2 2 ? 69.604 134.613 83.169 1.00 131.70 110 HIS E O 1
ATOM 6964 N N . HIS D 2 3 ? 69.030 135.203 85.267 1.00 133.79 111 HIS E N 1
ATOM 6965 C CA . HIS D 2 3 ? 70.380 135.575 85.675 1.00 133.79 111 HIS E CA 1
ATOM 6966 C C . HIS D 2 3 ? 71.390 134.482 85.343 1.00 133.79 111 HIS E C 1
ATOM 6967 O O . HIS D 2 3 ? 71.267 133.347 85.809 1.00 133.79 111 HIS E O 1
ATOM 6974 N N . SER D 2 4 ? 72.403 134.838 84.551 1.00 135.41 112 SER E N 1
ATOM 6975 C CA . SER D 2 4 ? 73.411 133.877 84.103 1.00 135.41 112 SER E CA 1
ATOM 6976 C C . SER D 2 4 ? 74.794 134.445 84.382 1.00 135.41 112 SER E C 1
ATOM 6977 O O . SER D 2 4 ? 74.997 135.657 84.258 1.00 135.41 112 SER E O 1
ATOM 6980 N N . SER D 2 5 ? 75.741 133.576 84.745 1.00 134.44 113 SER E N 1
ATOM 6981 C CA . SER D 2 5 ? 77.057 134.006 85.208 1.00 134.44 113 SER E CA 1
ATOM 6982 C C . SER D 2 5 ? 77.967 132.794 85.397 1.00 134.44 113 SER E C 1
ATOM 6983 O O . SER D 2 5 ? 77.489 131.713 85.745 1.00 134.44 113 SER E O 1
ATOM 6986 N N . PHE D 2 6 ? 79.266 132.969 85.136 1.00 135.17 114 PHE E N 1
ATOM 6987 C CA . PHE D 2 6 ? 80.278 131.914 85.249 1.00 135.17 114 PHE E CA 1
ATOM 6988 C C . PHE D 2 6 ? 80.202 131.036 86.501 1.00 135.17 114 PHE E C 1
ATOM 6989 O O . PHE D 2 6 ? 79.946 129.834 86.379 1.00 135.17 114 PHE E O 1
ATOM 6997 N N . GLN D 2 7 ? 80.442 131.594 87.702 1.00 129.35 115 GLN E N 1
ATOM 6998 C CA . GLN D 2 7 ? 80.407 130.751 88.900 1.00 129.35 115 GLN E CA 1
ATOM 6999 C C . GLN D 2 7 ? 78.986 130.207 89.062 1.00 129.35 115 GLN E C 1
ATOM 7000 O O . GLN D 2 7 ? 78.799 128.986 88.996 1.00 129.35 115 GLN E O 1
ATOM 7006 N N . PRO D 2 8 ? 77.958 131.051 89.307 1.00 126.98 116 PRO E N 1
ATOM 7007 C CA . PRO D 2 8 ? 76.590 130.527 89.364 1.00 126.98 116 PRO E CA 1
ATOM 7008 C C . PRO D 2 8 ? 76.121 130.105 87.984 1.00 126.98 116 PRO E C 1
ATOM 7009 O O . PRO D 2 8 ? 76.911 129.607 87.177 1.00 126.98 116 PRO E O 1
ATOM 7013 N N . ASN D 2 9 ? 74.835 130.288 87.703 1.00 126.28 117 ASN E N 1
ATOM 7014 C CA . ASN D 2 9 ? 74.300 129.889 86.410 1.00 126.28 117 ASN E CA 1
ATOM 7015 C C . ASN D 2 9 ? 72.866 130.369 86.272 1.00 126.28 117 ASN E C 1
ATOM 7016 O O . ASN D 2 9 ? 72.352 131.070 87.149 1.00 126.28 117 ASN E O 1
ATOM 7021 N N . ASN D 2 10 ? 72.233 130.016 85.156 1.00 127.74 118 ASN E N 1
ATOM 7022 C CA . ASN D 2 10 ? 70.883 130.450 84.827 1.00 127.74 118 ASN E CA 1
ATOM 7023 C C . ASN D 2 10 ? 69.870 130.245 85.945 1.00 127.74 118 ASN E C 1
ATOM 7024 O O . ASN D 2 10 ? 70.125 129.546 86.930 1.00 127.74 118 ASN E O 1
ATOM 7029 N N . SER D 2 11 ? 68.701 130.848 85.764 1.00 126.86 119 SER E N 1
ATOM 7030 C CA . SER D 2 11 ? 67.596 130.791 86.707 1.00 126.86 119 SER E CA 1
ATOM 7031 C C . SER D 2 11 ? 66.321 131.116 85.944 1.00 126.86 119 SER E C 1
ATOM 7032 O O . SER D 2 11 ? 66.301 131.055 84.711 1.00 126.86 119 SER E O 1
ATOM 7035 N N . ASN D 2 12 ? 65.252 131.452 86.656 1.00 127.48 120 ASN E N 1
ATOM 7036 C CA . ASN D 2 12 ? 63.995 131.785 85.999 1.00 127.48 120 ASN E CA 1
ATOM 7037 C C . ASN D 2 12 ? 63.282 132.844 86.829 1.00 127.48 120 ASN E C 1
ATOM 7038 O O . ASN D 2 12 ? 63.925 133.771 87.333 1.00 127.48 120 ASN E O 1
ATOM 7043 N N . PHE D 2 13 ? 61.967 132.729 86.971 1.00 125.80 121 PHE E N 1
ATOM 7044 C CA . PHE D 2 13 ? 61.201 133.726 87.705 1.00 125.80 121 PHE E CA 1
ATOM 7045 C C . PHE D 2 13 ? 61.676 133.828 89.150 1.00 125.80 121 PHE E C 1
ATOM 7046 O O . PHE D 2 13 ? 61.649 132.849 89.907 1.00 125.80 121 PHE E O 1
ATOM 7054 N N . GLN D 2 14 ? 62.149 135.028 89.495 1.00 118.17 122 GLN E N 1
ATOM 7055 C CA . GLN D 2 14 ? 62.687 135.401 90.800 1.00 118.17 122 GLN E CA 1
ATOM 7056 C C . GLN D 2 14 ? 61.684 136.343 91.453 1.00 118.17 122 GLN E C 1
ATOM 7057 O O . GLN D 2 14 ? 61.676 137.544 91.171 1.00 118.17 122 GLN E O 1
ATOM 7063 N N . ARG D 2 15 ? 60.843 135.803 92.332 1.00 121.77 123 ARG E N 1
ATOM 7064 C CA . ARG D 2 15 ? 59.797 136.572 92.999 1.00 121.77 123 ARG E CA 1
ATOM 7065 C C . ARG D 2 15 ? 60.256 137.004 94.390 1.00 121.77 123 ARG E C 1
ATOM 7066 O O . ARG D 2 15 ? 60.478 136.166 95.270 1.00 121.77 123 ARG E O 1
ATOM 7074 N N . LYS D 2 16 ? 60.412 138.314 94.571 1.00 119.47 124 LYS E N 1
ATOM 7075 C CA . LYS D 2 16 ? 60.797 138.909 95.845 1.00 119.47 124 LYS E CA 1
ATOM 7076 C C . LYS D 2 16 ? 59.526 139.163 96.646 1.00 119.47 124 LYS E C 1
ATOM 7077 O O . LYS D 2 16 ? 58.622 139.855 96.165 1.00 119.47 124 LYS E O 1
ATOM 7083 N N . ALA D 2 17 ? 59.439 138.609 97.855 1.00 121.38 125 ALA E N 1
ATOM 7084 C CA . ALA D 2 17 ? 58.217 138.792 98.636 1.00 121.38 125 ALA E CA 1
ATOM 7085 C C . ALA D 2 17 ? 58.509 138.809 100.127 1.00 121.38 125 ALA E C 1
ATOM 7086 O O . ALA D 2 17 ? 59.075 137.852 100.660 1.00 121.38 125 ALA E O 1
ATOM 7088 N N . GLY D 2 18 ? 58.140 139.904 100.792 1.00 120.69 126 GLY E N 1
ATOM 7089 C CA . GLY D 2 18 ? 58.285 140.030 102.231 1.00 120.69 126 GLY E CA 1
ATOM 7090 C C . GLY D 2 18 ? 59.685 139.904 102.797 1.00 120.69 126 GLY E C 1
ATOM 7091 O O . GLY D 2 18 ? 59.863 139.889 104.018 1.00 120.69 126 GLY E O 1
ATOM 7092 N N . GLY D 2 19 ? 60.686 139.811 101.929 1.00 119.53 127 GLY E N 1
ATOM 7093 C CA . GLY D 2 19 ? 62.065 139.656 102.345 1.00 119.53 127 GLY E CA 1
ATOM 7094 C C . GLY D 2 19 ? 62.672 138.331 101.951 1.00 119.53 127 GLY E C 1
ATOM 7095 O O . GLY D 2 19 ? 63.880 138.141 102.136 1.00 119.53 127 GLY E O 1
ATOM 7096 N N . ARG D 2 20 ? 61.878 137.415 101.406 1.00 115.40 128 ARG E N 1
ATOM 7097 C CA . ARG D 2 20 ? 62.344 136.108 100.978 1.00 115.40 128 ARG E CA 1
ATOM 7098 C C . ARG D 2 20 ? 62.308 136.032 99.458 1.00 115.40 128 ARG E C 1
ATOM 7099 O O . ARG D 2 20 ? 61.738 136.894 98.780 1.00 115.40 128 ARG E O 1
ATOM 7107 N N . LEU D 2 21 ? 62.901 134.968 98.922 1.00 111.40 129 LEU E N 1
ATOM 7108 C CA . LEU D 2 21 ? 63.006 134.797 97.478 1.00 111.40 129 LEU E CA 1
ATOM 7109 C C . LEU D 2 21 ? 62.417 133.467 97.048 1.00 111.40 129 LEU E C 1
ATOM 7110 O O . LEU D 2 21 ? 62.858 132.412 97.509 1.00 111.40 129 LEU E O 1
ATOM 7115 N N . VAL D 2 22 ? 61.437 133.518 96.156 1.00 112.16 130 VAL E N 1
ATOM 7116 C CA . VAL D 2 22 ? 60.850 132.324 95.565 1.00 112.16 130 VAL E CA 1
ATOM 7117 C C . VAL D 2 22 ? 61.390 132.262 94.147 1.00 112.16 130 VAL E C 1
ATOM 7118 O O . VAL D 2 22 ? 61.001 133.065 93.292 1.00 112.16 130 VAL E O 1
ATOM 7122 N N . LEU D 2 23 ? 62.291 131.325 93.890 1.00 109.62 131 LEU E N 1
ATOM 7123 C CA . LEU D 2 23 ? 62.935 131.220 92.590 1.00 109.62 131 LEU E CA 1
ATOM 7124 C C . LEU D 2 23 ? 62.578 129.894 91.943 1.00 109.62 131 LEU E C 1
ATOM 7125 O O . LEU D 2 23 ? 62.644 128.841 92.586 1.00 109.62 131 LEU E O 1
ATOM 7130 N N . SER D 2 24 ? 62.156 129.957 90.686 1.00 116.97 132 SER E N 1
ATOM 7131 C CA . SER D 2 24 ? 61.778 128.770 89.939 1.00 116.97 132 SER E CA 1
ATOM 7132 C C . SER D 2 24 ? 62.893 128.410 88.970 1.00 116.97 132 SER E C 1
ATOM 7133 O O . SER D 2 24 ? 63.605 129.283 88.472 1.00 116.97 132 SER E O 1
ATOM 7136 N N . THR D 2 25 ? 63.074 127.112 88.742 1.00 119.87 133 THR E N 1
ATOM 7137 C CA . THR D 2 25 ? 64.111 126.623 87.844 1.00 119.87 133 THR E CA 1
ATOM 7138 C C . THR D 2 25 ? 63.613 125.451 87.006 1.00 119.87 133 THR E C 1
ATOM 7139 O O . THR D 2 25 ? 63.286 124.390 87.555 1.00 119.87 133 THR E O 1
ATOM 7143 N N . PRO D 2 26 ? 63.528 125.603 85.686 1.00 121.76 134 PRO E N 1
ATOM 7144 C CA . PRO D 2 26 ? 63.087 124.503 84.816 1.00 121.76 134 PRO E CA 1
ATOM 7145 C C . PRO D 2 26 ? 64.195 123.587 84.313 1.00 121.76 134 PRO E C 1
ATOM 7146 O O . PRO D 2 26 ? 63.912 122.730 83.472 1.00 121.76 134 PRO E O 1
ATOM 7150 N N . ASP D 2 27 ? 65.431 123.740 84.784 1.00 123.72 135 ASP E N 1
ATOM 7151 C CA . ASP D 2 27 ? 66.533 122.909 84.316 1.00 123.72 135 ASP E CA 1
ATOM 7152 C C . ASP D 2 27 ? 67.646 122.920 85.354 1.00 123.72 135 ASP E C 1
ATOM 7153 O O . ASP D 2 27 ? 67.731 123.839 86.170 1.00 123.72 135 ASP E O 1
ATOM 7158 N N . VAL D 2 28 ? 68.463 121.863 85.346 1.00 118.25 136 VAL E N 1
ATOM 7159 C CA . VAL D 2 28 ? 69.596 121.728 86.259 1.00 118.25 136 VAL E CA 1
ATOM 7160 C C . VAL D 2 28 ? 70.384 123.030 86.302 1.00 118.25 136 VAL E C 1
ATOM 7161 O O . VAL D 2 28 ? 70.864 123.503 85.267 1.00 118.25 136 VAL E O 1
ATOM 7165 N N . GLU D 2 29 ? 70.561 123.596 87.498 1.00 119.61 137 GLU E N 1
ATOM 7166 C CA . GLU D 2 29 ? 71.249 124.877 87.634 1.00 119.61 137 GLU E CA 1
ATOM 7167 C C . GLU D 2 29 ? 71.917 124.966 88.999 1.00 119.61 137 GLU E C 1
ATOM 7168 O O . GLU D 2 29 ? 71.356 124.518 90.001 1.00 119.61 137 GLU E O 1
ATOM 7174 N N . ARG D 2 30 ? 73.116 125.545 89.032 1.00 111.07 138 ARG E N 1
ATOM 7175 C CA . ARG D 2 30 ? 73.898 125.672 90.255 1.00 111.07 138 ARG E CA 1
ATOM 7176 C C . ARG D 2 30 ? 73.979 127.117 90.729 1.00 111.07 138 ARG E C 1
ATOM 7177 O O . ARG D 2 30 ? 74.191 128.033 89.931 1.00 111.07 138 ARG E O 1
ATOM 7185 N N . PHE D 2 31 ? 73.800 127.312 92.036 1.00 105.58 139 PHE E N 1
ATOM 7186 C CA . PHE D 2 31 ? 73.857 128.612 92.687 1.00 105.58 139 PHE E CA 1
ATOM 7187 C C . PHE D 2 31 ? 74.961 128.598 93.737 1.00 105.58 139 PHE E C 1
ATOM 7188 O O . PHE D 2 31 ? 75.358 127.538 94.235 1.00 105.58 139 PHE E O 1
ATOM 7196 N N . VAL D 2 32 ? 75.440 129.790 94.097 1.00 102.52 140 VAL E N 1
ATOM 7197 C CA . VAL D 2 32 ? 76.452 129.920 95.141 1.00 102.52 140 VAL E CA 1
ATOM 7198 C C . VAL D 2 32 ? 76.047 131.062 96.066 1.00 102.52 140 VAL E C 1
ATOM 7199 O O . VAL D 2 32 ? 76.584 132.171 95.984 1.00 102.52 140 VAL E O 1
ATOM 7203 N N . ILE D 2 33 ? 75.074 130.799 96.935 1.00 99.59 141 ILE E N 1
ATOM 7204 C CA . ILE D 2 33 ? 74.590 131.796 97.881 1.00 99.59 141 ILE E CA 1
ATOM 7205 C C . ILE D 2 33 ? 75.651 132.091 98.935 1.00 99.59 141 ILE E C 1
ATOM 7206 O O . ILE D 2 33 ? 76.453 131.222 99.296 1.00 99.59 141 ILE E O 1
ATOM 7211 N N . LEU D 2 34 ? 75.671 133.327 99.439 1.00 99.01 142 LEU E N 1
ATOM 7212 C CA . LEU D 2 34 ? 76.616 133.686 100.486 1.00 99.01 142 LEU E CA 1
ATOM 7213 C C . LEU D 2 34 ? 75.875 134.401 101.606 1.00 99.01 142 LEU E C 1
ATOM 7214 O O . LEU D 2 34 ? 75.019 135.254 101.351 1.00 99.01 142 LEU E O 1
ATOM 7219 N N . GLY D 2 35 ? 76.210 134.047 102.849 1.00 98.20 143 GLY E N 1
ATOM 7220 C CA . GLY D 2 35 ? 75.616 134.651 104.028 1.00 98.20 143 GLY E CA 1
ATOM 7221 C C . GLY D 2 35 ? 74.915 133.619 104.904 1.00 98.20 143 GLY E C 1
ATOM 7222 O O . GLY D 2 35 ? 75.411 132.505 105.104 1.00 98.20 143 GLY E O 1
ATOM 7223 N N . ASN D 2 36 ? 73.751 133.999 105.420 1.00 96.73 144 ASN E N 1
ATOM 7224 C CA . ASN D 2 36 ? 72.942 133.151 106.286 1.00 96.73 144 ASN E CA 1
ATOM 7225 C C . ASN D 2 36 ? 71.571 133.006 105.652 1.00 96.73 144 ASN E C 1
ATOM 7226 O O . ASN D 2 36 ? 70.888 134.009 105.427 1.00 96.73 144 ASN E O 1
ATOM 7231 N N . TYR D 2 37 ? 71.161 131.774 105.365 1.00 94.80 145 TYR E N 1
ATOM 7232 C CA . TYR D 2 37 ? 69.875 131.601 104.709 1.00 94.80 145 TYR E CA 1
ATOM 7233 C C . TYR D 2 37 ? 69.247 130.275 105.100 1.00 94.80 145 TYR E C 1
ATOM 7234 O O . TYR D 2 37 ? 69.877 129.421 105.719 1.00 94.80 145 TYR E O 1
ATOM 7243 N N . GLY D 2 38 ? 67.975 130.137 104.768 1.00 97.07 146 GLY E N 1
ATOM 7244 C CA . GLY D 2 38 ? 67.228 128.916 105.027 1.00 97.07 146 GLY E CA 1
ATOM 7245 C C . GLY D 2 38 ? 66.643 128.397 103.730 1.00 97.07 146 GLY E C 1
ATOM 7246 O O . GLY D 2 38 ? 66.130 129.174 102.922 1.00 97.07 146 GLY E O 1
ATOM 7247 N N . VAL D 2 39 ? 66.696 127.081 103.548 1.00 96.19 147 VAL E N 1
ATOM 7248 C CA . VAL D 2 39 ? 66.195 126.434 102.343 1.00 96.19 147 VAL E CA 1
ATOM 7249 C C . VAL D 2 39 ? 65.008 125.557 102.705 1.00 96.19 147 VAL E C 1
ATOM 7250 O O . VAL D 2 39 ? 64.991 124.920 103.765 1.00 96.19 147 VAL E O 1
ATOM 7254 N N . LYS D 2 40 ? 64.005 125.531 101.815 1.00 96.68 148 LYS E N 1
ATOM 7255 C CA . LYS D 2 40 ? 62.794 124.729 101.989 1.00 96.68 148 LYS E CA 1
ATOM 7256 C C . LYS D 2 40 ? 62.268 124.369 100.597 1.00 96.68 148 LYS E C 1
ATOM 7257 O O . LYS D 2 40 ? 61.427 125.065 100.028 1.00 96.68 148 LYS E O 1
ATOM 7263 N N . VAL D 2 41 ? 62.798 123.281 100.039 1.00 98.14 149 VAL E N 1
ATOM 7264 C CA . VAL D 2 41 ? 62.400 122.811 98.716 1.00 98.14 149 VAL E CA 1
ATOM 7265 C C . VAL D 2 41 ? 60.888 122.714 98.607 1.00 98.14 149 VAL E C 1
ATOM 7266 O O . VAL D 2 41 ? 60.260 121.860 99.239 1.00 98.14 149 VAL E O 1
ATOM 7270 N N . HIS D 2 42 ? 60.298 123.590 97.796 1.00 106.30 150 HIS E N 1
ATOM 7271 C CA . HIS D 2 42 ? 58.851 123.583 97.624 1.00 106.30 150 HIS E CA 1
ATOM 7272 C C . HIS D 2 42 ? 58.410 122.434 96.727 1.00 106.30 150 HIS E C 1
ATOM 7273 O O . HIS D 2 42 ? 57.424 121.752 97.022 1.00 106.30 150 HIS E O 1
ATOM 7280 N N . GLN D 2 43 ? 59.110 122.226 95.614 1.00 109.20 151 GLN E N 1
ATOM 7281 C CA . GLN D 2 43 ? 58.814 121.142 94.687 1.00 109.20 151 GLN E CA 1
ATOM 7282 C C . GLN D 2 43 ? 60.088 120.739 93.960 1.00 109.20 151 GLN E C 1
ATOM 7283 O O . GLN D 2 43 ? 60.848 121.603 93.523 1.00 109.20 151 GLN E O 1
ATOM 7289 N N . GLY D 2 44 ? 60.316 119.435 93.827 1.00 107.48 152 GLY E N 1
ATOM 7290 C CA . GLY D 2 44 ? 61.493 118.958 93.122 1.00 107.48 152 GLY E CA 1
ATOM 7291 C C . GLY D 2 44 ? 62.566 118.302 93.966 1.00 107.48 152 GLY E C 1
ATOM 7292 O O . GLY D 2 44 ? 62.259 117.455 94.808 1.00 107.48 152 GLY E O 1
ATOM 7293 N N . GLU D 2 45 ? 63.827 118.678 93.752 1.00 106.80 153 GLU E N 1
ATOM 7294 C CA . GLU D 2 45 ? 64.934 118.083 94.493 1.00 106.80 153 GLU E CA 1
ATOM 7295 C C . GLU D 2 45 ? 66.180 118.941 94.341 1.00 106.80 153 GLU E C 1
ATOM 7296 O O . GLU D 2 45 ? 66.519 119.361 93.223 1.00 106.80 153 GLU E O 1
ATOM 7302 N N . VAL D 2 46 ? 66.856 119.204 95.463 1.00 99.27 154 VAL E N 1
ATOM 7303 C CA . VAL D 2 46 ? 68.068 120.016 95.459 1.00 99.27 154 VAL E CA 1
ATOM 7304 C C . VAL D 2 46 ? 69.129 119.343 96.317 1.00 99.27 154 VAL E C 1
ATOM 7305 O O . VAL D 2 46 ? 68.820 118.606 97.257 1.00 99.27 154 VAL E O 1
ATOM 7309 N N . THR D 2 47 ? 70.391 119.566 95.963 1.00 94.19 155 THR E N 1
ATOM 7310 C CA . THR D 2 47 ? 71.516 119.039 96.719 1.00 94.19 155 THR E CA 1
ATOM 7311 C C . THR D 2 47 ? 72.341 120.192 97.269 1.00 94.19 155 THR E C 1
ATOM 7312 O O . THR D 2 47 ? 72.634 121.155 96.550 1.00 94.19 155 THR E O 1
ATOM 7316 N N . ILE D 2 48 ? 72.725 120.086 98.539 1.00 90.74 156 ILE E N 1
ATOM 7317 C CA . ILE D 2 48 ? 73.517 121.109 99.215 1.00 90.74 156 ILE E CA 1
ATOM 7318 C C . ILE D 2 48 ? 74.642 120.432 99.980 1.00 90.74 156 ILE E C 1
ATOM 7319 O O . ILE D 2 48 ? 74.385 119.723 100.958 1.00 90.74 156 ILE E O 1
ATOM 7324 N N . ALA D 2 49 ? 75.881 120.698 99.573 1.00 89.86 157 ALA E N 1
ATOM 7325 C CA . ALA D 2 49 ? 77.087 120.172 100.206 1.00 89.86 157 ALA E CA 1
ATOM 7326 C C . ALA D 2 49 ? 76.961 118.756 100.753 1.00 89.86 157 ALA E C 1
ATOM 7327 O O . ALA D 2 49 ? 77.395 118.489 101.876 1.00 89.86 157 ALA E O 1
ATOM 7329 N N . GLY D 2 50 ? 76.367 117.847 99.992 1.00 89.90 158 GLY E N 1
ATOM 7330 C CA . GLY D 2 50 ? 76.253 116.465 100.396 1.00 89.90 158 GLY E CA 1
ATOM 7331 C C . GLY D 2 50 ? 74.856 116.006 100.746 1.00 89.90 158 GLY E C 1
ATOM 7332 O O . GLY D 2 50 ? 74.595 114.798 100.711 1.00 89.90 158 GLY E O 1
ATOM 7333 N N . ALA D 2 51 ? 73.951 116.916 101.078 1.00 89.82 159 ALA E N 1
ATOM 7334 C CA . ALA D 2 51 ? 72.600 116.535 101.451 1.00 89.82 159 ALA E CA 1
ATOM 7335 C C . ALA D 2 51 ? 71.653 116.696 100.270 1.00 89.82 159 ALA E C 1
ATOM 7336 O O . ALA D 2 51 ? 71.954 117.370 99.284 1.00 89.82 159 ALA E O 1
ATOM 7338 N N . THR D 2 52 ? 70.483 116.079 100.394 1.00 92.09 160 THR E N 1
ATOM 7339 C CA . THR D 2 52 ? 69.452 116.103 99.365 1.00 92.09 160 THR E CA 1
ATOM 7340 C C . THR D 2 52 ? 68.112 116.425 100.004 1.00 92.09 160 THR E C 1
ATOM 7341 O O . THR D 2 52 ? 67.639 115.679 100.863 1.00 92.09 160 THR E O 1
ATOM 7345 N N . LEU D 2 53 ? 67.477 117.499 99.561 1.00 98.44 161 LEU E N 1
ATOM 7346 C CA . LEU D 2 53 ? 66.207 117.915 100.129 1.00 98.44 161 LEU E CA 1
ATOM 7347 C C . LEU D 2 53 ? 65.105 117.775 99.090 1.00 98.44 161 LEU E C 1
ATOM 7348 O O . LEU D 2 53 ? 65.283 118.141 97.919 1.00 98.44 161 LEU E O 1
ATOM 7353 N N . THR D 2 54 ? 63.970 117.226 99.536 1.00 102.74 162 THR E N 1
ATOM 7354 C CA . THR D 2 54 ? 62.780 116.971 98.737 1.00 102.74 162 THR E CA 1
ATOM 7355 C C . THR D 2 54 ? 61.590 117.723 99.332 1.00 102.74 162 THR E C 1
ATOM 7356 O O . THR D 2 54 ? 61.749 118.383 100.366 1.00 102.74 162 THR E O 1
ATOM 7360 N N . PRO D 2 55 ? 60.398 117.673 98.719 1.00 104.21 163 PRO E N 1
ATOM 7361 C CA . PRO D 2 55 ? 59.247 118.384 99.302 1.00 104.21 163 PRO E CA 1
ATOM 7362 C C . PRO D 2 55 ? 58.924 118.034 100.745 1.00 104.21 163 PRO E C 1
ATOM 7363 O O . PRO D 2 55 ? 58.466 118.908 101.491 1.00 104.21 163 PRO E O 1
ATOM 7367 N N . ILE D 2 56 ? 59.143 116.794 101.168 1.00 103.93 164 ILE E N 1
ATOM 7368 C CA . ILE D 2 56 ? 58.792 116.374 102.536 1.00 103.93 164 ILE E CA 1
ATOM 7369 C C . ILE D 2 56 ? 60.043 116.571 103.382 1.00 103.93 164 ILE E C 1
ATOM 7370 O O . ILE D 2 56 ? 60.798 115.642 103.674 1.00 103.93 164 ILE E O 1
ATOM 7375 N N . ASP D 2 57 ? 60.241 117.810 103.824 1.00 107.42 165 ASP E N 1
ATOM 7376 C CA . ASP D 2 57 ? 61.380 118.166 104.658 1.00 107.42 165 ASP E CA 1
ATOM 7377 C C . ASP D 2 57 ? 61.093 119.484 105.352 1.00 107.42 165 ASP E C 1
ATOM 7378 O O . ASP D 2 57 ? 60.290 120.294 104.884 1.00 107.42 165 ASP E O 1
ATOM 7383 N N . ASP D 2 58 ? 61.760 119.681 106.480 1.00 105.58 166 ASP E N 1
ATOM 7384 C CA . ASP D 2 58 ? 61.642 120.901 107.257 1.00 105.58 166 ASP E CA 1
ATOM 7385 C C . ASP D 2 58 ? 62.687 121.910 106.788 1.00 105.58 166 ASP E C 1
ATOM 7386 O O . ASP D 2 58 ? 63.639 121.570 106.083 1.00 105.58 166 ASP E O 1
ATOM 7391 N N . VAL D 2 59 ? 62.482 123.172 107.168 1.00 96.90 167 VAL E N 1
ATOM 7392 C CA . VAL D 2 59 ? 63.418 124.223 106.794 1.00 96.90 167 VAL E CA 1
ATOM 7393 C C . VAL D 2 59 ? 64.799 123.890 107.333 1.00 96.90 167 VAL E C 1
ATOM 7394 O O . VAL D 2 59 ? 64.952 123.514 108.501 1.00 96.90 167 VAL E O 1
ATOM 7398 N N . GLN D 2 60 ? 65.813 124.012 106.483 1.00 96.76 168 GLN E N 1
ATOM 7399 C CA . GLN D 2 60 ? 67.194 123.748 106.873 1.00 96.76 168 GLN E CA 1
ATOM 7400 C C . GLN D 2 60 ? 67.991 125.040 106.795 1.00 96.76 168 GLN E C 1
ATOM 7401 O O . GLN D 2 60 ? 68.047 125.676 105.737 1.00 96.76 168 GLN E O 1
ATOM 7407 N N . TRP D 2 61 ? 68.591 125.431 107.916 1.00 93.41 169 TRP E N 1
ATOM 7408 C CA . TRP D 2 61 ? 69.367 126.659 108.001 1.00 93.41 169 TRP E CA 1
ATOM 7409 C C . TRP D 2 61 ? 70.806 126.390 107.588 1.00 93.41 169 TRP E C 1
ATOM 7410 O O . TRP D 2 61 ? 71.405 125.404 108.022 1.00 93.41 169 TRP E O 1
ATOM 7421 N N . VAL D 2 62 ? 71.356 127.265 106.753 1.00 91.22 170 VAL E N 1
ATOM 7422 C CA . VAL D 2 62 ? 72.712 127.129 106.242 1.00 91.22 170 VAL E CA 1
ATOM 7423 C C . VAL D 2 62 ? 73.491 128.404 106.525 1.00 91.22 170 VAL E C 1
ATOM 7424 O O . VAL D 2 62 ? 73.017 129.511 106.236 1.00 91.22 170 VAL E O 1
ATOM 7428 N N . HIS D 2 63 ? 74.675 128.243 107.104 1.00 87.78 171 HIS E N 1
ATOM 7429 C CA . HIS D 2 63 ? 75.612 129.322 107.379 1.00 87.78 171 HIS E CA 1
ATOM 7430 C C . HIS D 2 63 ? 76.778 129.166 106.413 1.00 87.78 171 HIS E C 1
ATOM 7431 O O . HIS D 2 63 ? 77.441 128.125 106.414 1.00 87.78 171 HIS E O 1
ATOM 7438 N N . ALA D 2 64 ? 77.019 130.174 105.577 1.00 91.13 172 ALA E N 1
ATOM 7439 C CA . ALA D 2 64 ? 78.116 130.085 104.621 1.00 91.13 172 ALA E CA 1
ATOM 7440 C C . ALA D 2 64 ? 79.207 131.115 104.894 1.00 91.13 172 ALA E C 1
ATOM 7441 O O . ALA D 2 64 ? 79.350 132.076 104.130 1.00 91.13 172 ALA E O 1
ATOM 7443 N N . PRO D 2 65 ? 79.975 130.962 105.967 1.00 94.54 173 PRO E N 1
ATOM 7444 C CA . PRO D 2 65 ? 81.049 131.913 106.262 1.00 94.54 173 PRO E CA 1
ATOM 7445 C C . PRO D 2 65 ? 82.025 132.083 105.113 1.00 94.54 173 PRO E C 1
ATOM 7446 O O . PRO D 2 65 ? 82.533 131.113 104.551 1.00 94.54 173 PRO E O 1
ATOM 7450 N N . HIS D 2 66 ? 82.279 133.339 104.768 1.00 101.91 174 HIS E N 1
ATOM 7451 C CA . HIS D 2 66 ? 83.207 133.745 103.721 1.00 101.91 174 HIS E CA 1
ATOM 7452 C C . HIS D 2 66 ? 84.602 133.142 103.882 1.00 101.91 174 HIS E C 1
ATOM 7453 O O . HIS D 2 66 ? 85.413 133.182 102.952 1.00 101.91 174 HIS E O 1
ATOM 7460 N N . CYS D 2 67 ? 84.878 132.546 105.039 1.00 98.94 175 CYS E N 1
ATOM 7461 C CA . CYS D 2 67 ? 86.180 131.955 105.324 1.00 98.94 175 CYS E CA 1
ATOM 7462 C C . CYS D 2 67 ? 86.404 130.662 104.554 1.00 98.94 175 CYS E C 1
ATOM 7463 O O . CYS D 2 67 ? 87.268 130.596 103.676 1.00 98.94 175 CYS E O 1
ATOM 7466 N N . HIS D 2 68 ? 85.637 129.626 104.887 1.00 99.14 176 HIS E N 1
ATOM 7467 C CA . HIS D 2 68 ? 85.754 128.318 104.251 1.00 99.14 176 HIS E CA 1
ATOM 7468 C C . HIS D 2 68 ? 85.271 128.334 102.808 1.00 99.14 176 HIS E C 1
ATOM 7469 O O . HIS D 2 68 ? 85.274 129.379 102.153 1.00 99.14 176 HIS E O 1
ATOM 7476 N N . ALA D 2 69 ? 84.851 127.179 102.306 1.00 97.94 177 ALA E N 1
ATOM 7477 C CA . ALA D 2 69 ? 84.380 127.045 100.935 1.00 97.94 177 ALA E CA 1
ATOM 7478 C C . ALA D 2 69 ? 82.859 127.078 100.945 1.00 97.94 177 ALA E C 1
ATOM 7479 O O . ALA D 2 69 ? 82.214 126.171 101.480 1.00 97.94 177 ALA E O 1
ATOM 7481 N N . LEU D 2 70 ? 82.299 128.137 100.376 1.00 98.89 178 LEU E N 1
ATOM 7482 C CA . LEU D 2 70 ? 80.865 128.346 100.304 1.00 98.89 178 LEU E CA 1
ATOM 7483 C C . LEU D 2 70 ? 80.166 127.118 99.729 1.00 98.89 178 LEU E C 1
ATOM 7484 O O . LEU D 2 70 ? 80.533 126.659 98.640 1.00 98.89 178 LEU E O 1
ATOM 7489 N N . PRO D 2 71 ? 79.188 126.552 100.429 1.00 93.44 179 PRO E N 1
ATOM 7490 C CA . PRO D 2 71 ? 78.475 125.388 99.900 1.00 93.44 179 PRO E CA 1
ATOM 7491 C C . PRO D 2 71 ? 77.756 125.723 98.604 1.00 93.44 179 PRO E C 1
ATOM 7492 O O . PRO D 2 71 ? 77.059 126.733 98.503 1.00 93.44 179 PRO E O 1
ATOM 7496 N N . VAL D 2 72 ? 77.925 124.873 97.623 1.00 96.01 180 VAL E N 1
ATOM 7497 C CA . VAL D 2 72 ? 77.288 125.049 96.327 1.00 96.01 180 VAL E CA 1
ATOM 7498 C C . VAL D 2 72 ? 75.945 124.346 96.369 1.00 96.01 180 VAL E C 1
ATOM 7499 O O . VAL D 2 72 ? 75.792 123.297 96.999 1.00 96.01 180 VAL E O 1
ATOM 7503 N N . LEU D 2 73 ? 74.960 124.914 95.684 1.00 96.79 181 LEU E N 1
ATOM 7504 C CA . LEU D 2 73 ? 73.614 124.364 95.656 1.00 96.79 181 LEU E CA 1
ATOM 7505 C C . LEU D 2 73 ? 73.272 123.996 94.225 1.00 96.79 181 LEU E C 1
ATOM 7506 O O . LEU D 2 73 ? 73.353 124.840 93.331 1.00 96.79 181 LEU E O 1
ATOM 7511 N N . ARG D 2 74 ? 72.886 122.746 94.006 1.00 100.91 182 ARG E N 1
ATOM 7512 C CA . ARG D 2 74 ? 72.545 122.279 92.671 1.00 100.91 182 ARG E CA 1
ATOM 7513 C C . ARG D 2 74 ? 71.092 121.849 92.662 1.00 100.91 182 ARG E C 1
ATOM 7514 O O . ARG D 2 74 ? 70.672 121.019 93.474 1.00 100.91 182 ARG E O 1
ATOM 7522 N N . THR D 2 75 ? 70.340 122.412 91.731 1.00 110.86 183 THR E N 1
ATOM 7523 C CA . THR D 2 75 ? 68.915 122.192 91.581 1.00 110.86 183 THR E CA 1
ATOM 7524 C C . THR D 2 75 ? 68.650 121.310 90.373 1.00 110.86 183 THR E C 1
ATOM 7525 O O . THR D 2 75 ? 69.294 121.474 89.329 1.00 110.86 183 THR E O 1
ATOM 7529 N N . ALA D 2 76 ? 67.682 120.398 90.498 1.00 116.06 184 ALA E N 1
ATOM 7530 C CA . ALA D 2 76 ? 67.353 119.477 89.418 1.00 116.06 184 ALA E CA 1
ATOM 7531 C C . ALA D 2 76 ? 66.069 119.924 88.728 1.00 116.06 184 ALA E C 1
ATOM 7532 O O . ALA D 2 76 ? 65.368 120.813 89.223 1.00 116.06 184 ALA E O 1
ATOM 7534 N N . ASN D 2 77 ? 65.786 119.309 87.579 1.00 119.24 185 ASN E N 1
ATOM 7535 C CA . ASN D 2 77 ? 64.638 119.556 86.708 1.00 119.24 185 ASN E CA 1
ATOM 7536 C C . ASN D 2 77 ? 63.308 119.856 87.389 1.00 119.24 185 ASN E C 1
ATOM 7537 O O . ASN D 2 77 ? 62.857 119.099 88.254 1.00 119.24 185 ASN E O 1
ATOM 7542 N N . ASP D 2 78 ? 62.675 120.957 86.982 1.00 118.69 186 ASP E N 1
ATOM 7543 C CA . ASP D 2 78 ? 61.362 121.377 87.473 1.00 118.69 186 ASP E CA 1
ATOM 7544 C C . ASP D 2 78 ? 61.335 121.500 88.998 1.00 118.69 186 ASP E C 1
ATOM 7545 O O . ASP D 2 78 ? 60.744 120.690 89.710 1.00 118.69 186 ASP E O 1
ATOM 7550 N N . THR D 2 79 ? 62.001 122.544 89.484 1.00 114.20 187 THR E N 1
ATOM 7551 C CA . THR D 2 79 ? 62.084 122.782 90.916 1.00 114.20 187 THR E CA 1
ATOM 7552 C C . THR D 2 79 ? 61.713 124.223 91.240 1.00 114.20 187 THR E C 1
ATOM 7553 O O . THR D 2 79 ? 61.863 125.124 90.414 1.00 114.20 187 THR E O 1
ATOM 7557 N N . VAL D 2 80 ? 61.203 124.422 92.453 1.00 108.33 188 VAL E N 1
ATOM 7558 C CA . VAL D 2 80 ? 60.827 125.727 92.981 1.00 108.33 188 VAL E CA 1
ATOM 7559 C C . VAL D 2 80 ? 61.381 125.805 94.393 1.00 108.33 188 VAL E C 1
ATOM 7560 O O . VAL D 2 80 ? 61.021 124.986 95.245 1.00 108.33 188 VAL E O 1
ATOM 7564 N N . ILE D 2 81 ? 62.254 126.772 94.647 1.00 103.86 189 ILE E N 1
ATOM 7565 C CA . ILE D 2 81 ? 62.887 126.885 95.953 1.00 103.86 189 ILE E CA 1
ATOM 7566 C C . ILE D 2 81 ? 62.477 128.191 96.614 1.00 103.86 189 ILE E C 1
ATOM 7567 O O . ILE D 2 81 ? 62.272 129.213 95.950 1.00 103.86 189 ILE E O 1
ATOM 7572 N N . GLU D 2 82 ? 62.351 128.147 97.939 1.00 105.93 190 GLU E N 1
ATOM 7573 C CA . GLU D 2 82 ? 62.003 129.307 98.753 1.00 105.93 190 GLU E CA 1
ATOM 7574 C C . GLU D 2 82 ? 63.148 129.562 99.723 1.00 105.93 190 GLU E C 1
ATOM 7575 O O . GLU D 2 82 ? 63.401 128.747 100.617 1.00 105.93 190 GLU E O 1
ATOM 7581 N N . LEU D 2 83 ? 63.832 130.687 99.556 1.00 101.65 191 LEU E N 1
ATOM 7582 C CA . LEU D 2 83 ? 64.961 131.064 100.399 1.00 101.65 191 LEU E CA 1
ATOM 7583 C C . LEU D 2 83 ? 64.484 132.069 101.439 1.00 101.65 191 LEU E C 1
ATOM 7584 O O . LEU D 2 83 ? 64.064 133.179 101.088 1.00 101.65 191 LEU E O 1
ATOM 7589 N N . LEU D 2 84 ? 64.537 131.660 102.750 1.00 101.11 192 LEU E N 1
ATOM 7590 C CA . LEU D 2 84 ? 64.130 132.442 103.908 1.00 101.11 192 LEU E CA 1
ATOM 7591 C C . LEU D 2 84 ? 65.327 133.098 104.589 1.00 101.11 192 LEU E C 1
ATOM 7592 O O . LEU D 2 84 ? 66.432 132.553 104.578 1.00 101.11 192 LEU E O 1
ATOM 7597 N N . PRO D 2 85 ? 65.139 134.277 105.184 1.00 99.64 193 PRO E N 1
ATOM 7598 C CA . PRO D 2 85 ? 66.236 134.940 105.901 1.00 99.64 193 PRO E CA 1
ATOM 7599 C C . PRO D 2 85 ? 66.378 134.396 107.319 1.00 99.64 193 PRO E C 1
ATOM 7600 O O . PRO D 2 85 ? 65.393 134.275 108.050 1.00 99.64 193 PRO E O 1
ATOM 7604 N N . CYS D 2 86 ? 67.604 134.049 107.702 1.00 100.51 194 CYS E N 1
ATOM 7605 C CA . CYS D 2 86 ? 67.822 133.507 109.037 1.00 100.51 194 CYS E CA 1
ATOM 7606 C C . CYS D 2 86 ? 67.698 134.605 110.092 1.00 100.51 194 CYS E C 1
ATOM 7607 O O . CYS D 2 86 ? 68.235 135.701 109.916 1.00 100.51 194 CYS E O 1
ATOM 7610 N N . PRO D 2 87 ? 67.003 134.340 111.198 1.00 100.46 195 PRO E N 1
ATOM 7611 C CA . PRO D 2 87 ? 66.865 135.349 112.258 1.00 100.46 195 PRO E CA 1
ATOM 7612 C C . PRO D 2 87 ? 68.069 135.497 113.187 1.00 100.46 195 PRO E C 1
ATOM 7613 O O . PRO D 2 87 ? 68.706 136.556 113.226 1.00 100.46 195 PRO E O 1
ATOM 7617 N N . THR D 2 88 ? 68.399 134.428 113.921 1.00 99.67 196 THR E N 1
ATOM 7618 C CA . THR D 2 88 ? 69.478 134.448 114.906 1.00 99.67 196 THR E CA 1
ATOM 7619 C C . THR D 2 88 ? 70.804 134.931 114.344 1.00 99.67 196 THR E C 1
ATOM 7620 O O . THR D 2 88 ? 71.699 135.284 115.118 1.00 99.67 196 THR E O 1
ATOM 7624 N N . ALA D 2 89 ? 70.966 134.926 113.023 1.00 98.12 197 ALA E N 1
ATOM 7625 C CA . ALA D 2 89 ? 72.201 135.414 112.424 1.00 98.12 197 ALA E CA 1
ATOM 7626 C C . ALA D 2 89 ? 72.520 136.835 112.864 1.00 98.12 197 ALA E C 1
ATOM 7627 O O . ALA D 2 89 ? 73.695 137.206 112.957 1.00 98.12 197 ALA E O 1
ATOM 7629 N N . GLN D 2 90 ? 71.490 137.642 113.132 1.00 97.80 198 GLN E N 1
ATOM 7630 C CA . GLN D 2 90 ? 71.702 139.035 113.517 1.00 97.80 198 GLN E CA 1
ATOM 7631 C C . GLN D 2 90 ? 72.604 139.135 114.745 1.00 97.80 198 GLN E C 1
ATOM 7632 O O . GLN D 2 90 ? 73.554 139.933 114.775 1.00 97.80 198 GLN E O 1
ATOM 7638 N N . GLY D 2 91 ? 72.334 138.314 115.761 1.00 94.53 199 GLY E N 1
ATOM 7639 C CA . GLY D 2 91 ? 73.166 138.329 116.952 1.00 94.53 199 GLY E CA 1
ATOM 7640 C C . GLY D 2 91 ? 74.614 138.010 116.642 1.00 94.53 199 GLY E C 1
ATOM 7641 O O . GLY D 2 91 ? 75.529 138.681 117.122 1.00 94.53 199 GLY E O 1
ATOM 7642 N N . LEU D 2 92 ? 74.840 136.967 115.842 1.00 90.97 200 LEU E N 1
ATOM 7643 C CA . LEU D 2 92 ? 76.199 136.599 115.463 1.00 90.97 200 LEU E CA 1
ATOM 7644 C C . LEU D 2 92 ? 76.895 137.754 114.760 1.00 90.97 200 LEU E C 1
ATOM 7645 O O . LEU D 2 92 ? 78.063 138.045 115.033 1.00 90.97 200 LEU E O 1
ATOM 7650 N N . ARG D 2 93 ? 76.209 138.389 113.808 1.00 96.18 201 ARG E N 1
ATOM 7651 C CA . ARG D 2 93 ? 76.787 139.535 113.113 1.00 96.18 201 ARG E CA 1
ATOM 7652 C C . ARG D 2 93 ? 77.296 140.586 114.090 1.00 96.18 201 ARG E C 1
ATOM 7653 O O . ARG D 2 93 ? 78.441 141.039 113.985 1.00 96.18 201 ARG E O 1
ATOM 7661 N N . GLU D 2 94 ? 76.454 141.003 115.041 1.00 94.13 202 GLU E N 1
ATOM 7662 C CA . GLU D 2 94 ? 76.878 142.029 115.994 1.00 94.13 202 GLU E CA 1
ATOM 7663 C C . GLU D 2 94 ? 78.177 141.699 116.721 1.00 94.13 202 GLU E C 1
ATOM 7664 O O . GLU D 2 94 ? 78.815 142.594 117.288 1.00 94.13 202 GLU E O 1
ATOM 7670 N N . LEU D 2 95 ? 78.608 140.437 116.679 1.00 87.85 203 LEU E N 1
ATOM 7671 C CA . LEU D 2 95 ? 79.843 140.070 117.357 1.00 87.85 203 LEU E CA 1
ATOM 7672 C C . LEU D 2 95 ? 81.036 140.797 116.764 1.00 87.85 203 LEU E C 1
ATOM 7673 O O . LEU D 2 95 ? 82.095 140.858 117.396 1.00 87.85 203 LEU E O 1
ATOM 7678 N N . ALA D 2 96 ? 80.873 141.375 115.573 1.00 87.97 204 ALA E N 1
ATOM 7679 C CA . ALA D 2 96 ? 81.952 142.120 114.946 1.00 87.97 204 ALA E CA 1
ATOM 7680 C C . ALA D 2 96 ? 82.364 143.322 115.775 1.00 87.97 204 ALA E C 1
ATOM 7681 O O . ALA D 2 96 ? 83.480 143.822 115.609 1.00 87.97 204 ALA E O 1
ATOM 7683 N N . ARG D 2 97 ? 81.498 143.799 116.666 1.00 88.21 205 ARG E N 1
ATOM 7684 C CA . ARG D 2 97 ? 81.884 144.937 117.482 1.00 88.21 205 ARG E CA 1
ATOM 7685 C C . ARG D 2 97 ? 82.845 144.554 118.591 1.00 88.21 205 ARG E C 1
ATOM 7686 O O . ARG D 2 97 ? 83.406 145.446 119.234 1.00 88.21 205 ARG E O 1
ATOM 7694 N N . LEU D 2 98 ? 83.054 143.263 118.833 1.00 83.69 206 LEU E N 1
ATOM 7695 C CA . LEU D 2 98 ? 83.933 142.826 119.903 1.00 83.69 206 LEU E CA 1
ATOM 7696 C C . LEU D 2 98 ? 85.239 142.244 119.394 1.00 83.69 206 LEU E C 1
ATOM 7697 O O . LEU D 2 98 ? 86.099 141.893 120.207 1.00 83.69 206 LEU E O 1
ATOM 7702 N N . ASN D 2 99 ? 85.422 142.155 118.084 1.00 82.81 207 ASN E N 1
ATOM 7703 C CA . ASN D 2 99 ? 86.646 141.623 117.507 1.00 82.81 207 ASN E CA 1
ATOM 7704 C C . ASN D 2 99 ? 86.623 141.870 116.006 1.00 82.81 207 ASN E C 1
ATOM 7705 O O . ASN D 2 99 ? 85.760 141.332 115.303 1.00 82.81 207 ASN E O 1
ATOM 7710 N N . PRO D 2 100 ? 87.546 142.675 115.480 1.00 85.34 208 PRO E N 1
ATOM 7711 C CA . PRO D 2 100 ? 87.548 142.953 114.037 1.00 85.34 208 PRO E CA 1
ATOM 7712 C C . PRO D 2 100 ? 87.645 141.719 113.167 1.00 85.34 208 PRO E C 1
ATOM 7713 O O . PRO D 2 100 ? 87.302 141.790 111.982 1.00 85.34 208 PRO E O 1
ATOM 7717 N N . LEU D 2 101 ? 88.097 140.590 113.710 1.00 85.61 209 LEU E N 1
ATOM 7718 C CA . LEU D 2 101 ? 88.224 139.383 112.902 1.00 85.61 209 LEU E CA 1
ATOM 7719 C C . LEU D 2 101 ? 86.861 138.869 112.458 1.00 85.61 209 LEU E C 1
ATOM 7720 O O . LEU D 2 101 ? 86.723 138.339 111.351 1.00 85.61 209 LEU E O 1
ATOM 7725 N N . PHE D 2 102 ? 85.845 139.011 113.303 1.00 83.60 210 PHE E N 1
ATOM 7726 C CA . PHE D 2 102 ? 84.499 138.575 112.960 1.00 83.60 210 PHE E CA 1
ATOM 7727 C C . PHE D 2 102 ? 83.801 139.526 112.003 1.00 83.60 210 PHE E C 1
ATOM 7728 O O . PHE D 2 102 ? 82.677 139.240 111.583 1.00 83.60 210 PHE E O 1
ATOM 7736 N N . GLY D 2 103 ? 84.428 140.644 111.660 1.00 87.61 211 GLY E N 1
ATOM 7737 C CA . GLY D 2 103 ? 83.828 141.597 110.754 1.00 87.61 211 GLY E CA 1
ATOM 7738 C C . GLY D 2 103 ? 83.769 141.103 109.326 1.00 87.61 211 GLY E C 1
ATOM 7739 O O . GLY D 2 103 ? 82.692 141.042 108.728 1.00 87.61 211 GLY E O 1
ATOM 7740 N N . ARG D 2 104 ? 84.921 140.736 108.767 1.00 93.96 212 ARG E N 1
ATOM 7741 C CA . ARG D 2 104 ? 84.978 140.263 107.387 1.00 93.96 212 ARG E CA 1
ATOM 7742 C C . ARG D 2 104 ? 84.793 138.750 107.354 1.00 93.96 212 ARG E C 1
ATOM 7743 O O . ARG D 2 104 ? 85.740 137.968 107.263 1.00 93.96 212 ARG E O 1
ATOM 7751 N N . LEU D 2 105 ? 83.529 138.337 107.423 1.00 95.09 213 LEU E N 1
ATOM 7752 C CA . LEU D 2 105 ? 83.210 136.916 107.352 1.00 95.09 213 LEU E CA 1
ATOM 7753 C C . LEU D 2 105 ? 81.864 136.653 106.694 1.00 95.09 213 LEU E C 1
ATOM 7754 O O . LEU D 2 105 ? 81.423 135.498 106.689 1.00 95.09 213 LEU E O 1
ATOM 7759 N N . TRP D 2 106 ? 81.194 137.659 106.147 1.00 97.59 214 TRP E N 1
ATOM 7760 C CA . TRP D 2 106 ? 79.895 137.455 105.523 1.00 97.59 214 TRP E CA 1
ATOM 7761 C C . TRP D 2 106 ? 79.744 138.474 104.400 1.00 97.59 214 TRP E C 1
ATOM 7762 O O . TRP D 2 106 ? 80.727 139.058 103.935 1.00 97.59 214 TRP E O 1
ATOM 7773 N N . ASN D 2 107 ? 78.507 138.688 103.969 1.00 107.61 215 ASN E N 1
ATOM 7774 C CA . ASN D 2 107 ? 78.212 139.652 102.924 1.00 107.61 215 ASN E CA 1
ATOM 7775 C C . ASN D 2 107 ? 78.122 141.045 103.524 1.00 107.61 215 ASN E C 1
ATOM 7776 O O . ASN D 2 107 ? 77.496 141.238 104.569 1.00 107.61 215 ASN E O 1
ATOM 7781 N N . GLU D 2 108 ? 78.751 142.016 102.869 1.00 120.70 216 GLU E N 1
ATOM 7782 C CA . GLU D 2 108 ? 78.743 143.397 103.345 1.00 120.70 216 GLU E CA 1
ATOM 7783 C C . GLU D 2 108 ? 77.664 144.204 102.631 1.00 120.70 216 GLU E C 1
ATOM 7784 O O . GLU D 2 108 ? 77.821 145.390 102.333 1.00 120.70 216 GLU E O 1
ATOM 7790 N N . THR D 2 109 ? 76.542 143.550 102.341 1.00 117.80 217 THR E N 1
ATOM 7791 C CA . THR D 2 109 ? 75.411 144.172 101.666 1.00 117.80 217 THR E CA 1
ATOM 7792 C C . THR D 2 109 ? 74.342 144.597 102.659 1.00 117.80 217 THR E C 1
ATOM 7793 O O . THR D 2 109 ? 74.629 144.843 103.834 1.00 117.80 217 THR E O 1
ATOM 7797 N N . SER D 2 110 ? 73.103 144.682 102.184 1.00 120.69 218 SER E N 1
ATOM 7798 C CA . SER D 2 110 ? 71.975 145.112 103.017 1.00 120.69 218 SER E CA 1
ATOM 7799 C C . SER D 2 110 ? 71.292 143.909 103.660 1.00 120.69 218 SER E C 1
ATOM 7800 O O . SER D 2 110 ? 71.278 143.777 104.887 1.00 120.69 218 SER E O 1
ATOM 7803 N N . ASP D 2 111 ? 70.710 143.034 102.840 1.00 118.81 219 ASP E N 1
ATOM 7804 C CA . ASP D 2 111 ? 70.006 141.863 103.351 1.00 118.81 219 ASP E CA 1
ATOM 7805 C C . ASP D 2 111 ? 70.923 140.905 104.102 1.00 118.81 219 ASP E C 1
ATOM 7806 O O . ASP D 2 111 ? 72.111 141.182 104.296 1.00 118.81 219 ASP E O 1
ATOM 7811 N N . THR D 2 112 ? 70.376 139.761 104.509 1.00 104.03 220 THR E N 1
ATOM 7812 C CA . THR D 2 112 ? 71.154 138.784 105.258 1.00 104.03 220 THR E CA 1
ATOM 7813 C C . THR D 2 112 ? 71.943 137.843 104.358 1.00 104.03 220 THR E C 1
ATOM 7814 O O . THR D 2 112 ? 72.983 137.329 104.779 1.00 104.03 220 THR E O 1
ATOM 7818 N N . PHE D 2 113 ? 71.486 137.609 103.128 1.00 103.46 221 PHE E N 1
ATOM 7819 C CA . PHE D 2 113 ? 72.170 136.704 102.211 1.00 103.46 221 PHE E CA 1
ATOM 7820 C C . PHE D 2 113 ? 72.116 137.270 100.804 1.00 103.46 221 PHE E C 1
ATOM 7821 O O . PHE D 2 113 ? 71.058 137.705 100.342 1.00 103.46 221 PHE E O 1
ATOM 7829 N N . GLN D 2 114 ? 73.260 137.265 100.131 1.00 113.09 222 GLN E N 1
ATOM 7830 C CA . GLN D 2 114 ? 73.385 137.787 98.779 1.00 113.09 222 GLN E CA 1
ATOM 7831 C C . GLN D 2 114 ? 73.841 136.699 97.819 1.00 113.09 222 GLN E C 1
ATOM 7832 O O . GLN D 2 114 ? 74.738 135.909 98.141 1.00 113.09 222 GLN E O 1
ATOM 7838 N N . ILE D 2 115 ? 73.157 136.601 96.681 1.00 114.90 223 ILE E N 1
ATOM 7839 C CA . ILE D 2 115 ? 73.545 135.663 95.637 1.00 114.90 223 ILE E CA 1
ATOM 7840 C C . ILE D 2 115 ? 74.837 136.221 95.051 1.00 114.90 223 ILE E C 1
ATOM 7841 O O . ILE D 2 115 ? 75.229 137.348 95.368 1.00 114.90 223 ILE E O 1
ATOM 7846 N N . ILE D 2 116 ? 75.508 135.456 94.196 1.00 118.88 224 ILE E N 1
ATOM 7847 C CA . ILE D 2 116 ? 76.756 135.877 93.578 1.00 118.88 224 ILE E CA 1
ATOM 7848 C C . ILE D 2 116 ? 76.626 135.669 92.072 1.00 118.88 224 ILE E C 1
ATOM 7849 O O . ILE D 2 116 ? 75.748 134.942 91.611 1.00 118.88 224 ILE E O 1
ATOM 7854 N N . TYR D 2 117 ? 77.473 136.364 91.297 1.00 127.11 225 TYR E N 1
ATOM 7855 C CA . TYR D 2 117 ? 77.506 136.167 89.845 1.00 127.11 225 TYR E CA 1
ATOM 7856 C C . TYR D 2 117 ? 78.914 136.507 89.352 1.00 127.11 225 TYR E C 1
ATOM 7857 O O . TYR D 2 117 ? 79.163 137.616 88.872 1.00 127.11 225 TYR E O 1
ATOM 7866 N N . THR D 2 118 ? 79.808 135.532 89.483 1.00 132.36 226 THR E N 1
ATOM 7867 C CA . THR D 2 118 ? 81.201 135.466 89.047 1.00 132.36 226 THR E CA 1
ATOM 7868 C C . THR D 2 118 ? 82.132 136.475 89.709 1.00 132.36 226 THR E C 1
ATOM 7869 O O . THR D 2 118 ? 83.269 136.140 90.055 1.00 132.36 226 THR E O 1
ATOM 7873 N N . SER D 2 119 ? 81.657 137.705 89.906 1.00 129.16 227 SER E N 1
ATOM 7874 C CA . SER D 2 119 ? 82.418 138.722 90.612 1.00 129.16 227 SER E CA 1
ATOM 7875 C C . SER D 2 119 ? 81.571 139.899 91.065 1.00 129.16 227 SER E C 1
ATOM 7876 O O . SER D 2 119 ? 82.116 140.834 91.659 1.00 129.16 227 SER E O 1
ATOM 7879 N N . ALA D 2 120 ? 80.263 139.887 90.805 1.00 130.64 228 ALA E N 1
ATOM 7880 C CA . ALA D 2 120 ? 79.425 141.014 91.193 1.00 130.64 228 ALA E CA 1
ATOM 7881 C C . ALA D 2 120 ? 79.245 141.121 92.689 1.00 130.64 228 ALA E C 1
ATOM 7882 O O . ALA D 2 120 ? 78.518 142.007 93.150 1.00 130.64 228 ALA E O 1
ATOM 7884 N N . ASP D 2 121 ? 79.873 140.236 93.450 1.00 130.93 229 ASP E N 1
ATOM 7885 C CA . ASP D 2 121 ? 79.788 140.254 94.899 1.00 130.93 229 ASP E CA 1
ATOM 7886 C C . ASP D 2 121 ? 81.218 140.024 95.380 1.00 130.93 229 ASP E C 1
ATOM 7887 O O . ASP D 2 121 ? 82.184 140.291 94.653 1.00 130.93 229 ASP E O 1
ATOM 7892 N N . ALA D 2 122 ? 81.369 139.560 96.624 1.00 135.26 230 ALA E N 1
ATOM 7893 C CA . ALA D 2 122 ? 82.689 139.260 97.169 1.00 135.26 230 ALA E CA 1
ATOM 7894 C C . ALA D 2 122 ? 83.527 140.526 97.287 1.00 135.26 230 ALA E C 1
ATOM 7895 O O . ALA D 2 122 ? 84.399 140.773 96.446 1.00 135.26 230 ALA E O 1
ATOM 7897 N N . PRO D 2 123 ? 83.268 141.365 98.285 1.00 135.98 231 PRO E N 1
ATOM 7898 C CA . PRO D 2 123 ? 83.994 142.638 98.403 1.00 135.98 231 PRO E CA 1
ATOM 7899 C C . PRO D 2 123 ? 85.499 142.470 98.551 1.00 135.98 231 PRO E C 1
ATOM 7900 O O . PRO D 2 123 ? 86.008 141.344 98.570 1.00 135.98 231 PRO E O 1
ATOM 7904 N N . LYS D 2 124 ? 86.207 143.598 98.660 1.00 141.05 232 LYS E N 1
ATOM 7905 C CA . LYS D 2 124 ? 87.664 143.680 98.568 1.00 141.05 232 LYS E CA 1
ATOM 7906 C C . LYS D 2 124 ? 88.379 142.564 99.320 1.00 141.05 232 LYS E C 1
ATOM 7907 O O . LYS D 2 124 ? 87.923 142.128 100.382 1.00 141.05 232 LYS E O 1
ATOM 7909 N N . ARG D 2 125 ? 89.501 142.105 98.767 1.00 136.37 233 ARG E N 1
ATOM 7910 C CA . ARG D 2 125 ? 90.184 140.898 99.224 1.00 136.37 233 ARG E CA 1
ATOM 7911 C C . ARG D 2 125 ? 89.224 139.710 99.185 1.00 136.37 233 ARG E C 1
ATOM 7912 O O . ARG D 2 125 ? 88.900 139.093 100.201 1.00 136.37 233 ARG E O 1
ATOM 7914 N N . THR D 2 126 ? 88.760 139.412 97.973 1.00 133.48 234 THR E N 1
ATOM 7915 C CA . THR D 2 126 ? 87.742 138.392 97.767 1.00 133.48 234 THR E CA 1
ATOM 7916 C C . THR D 2 126 ? 88.211 137.031 98.258 1.00 133.48 234 THR E C 1
ATOM 7917 O O . THR D 2 126 ? 87.683 136.515 99.246 1.00 133.48 234 THR E O 1
ATOM 7921 N N . SER D 2 127 ? 89.223 136.469 97.603 1.00 131.57 235 SER E N 1
ATOM 7922 C CA . SER D 2 127 ? 89.722 135.127 97.907 1.00 131.57 235 SER E CA 1
ATOM 7923 C C . SER D 2 127 ? 88.567 134.145 98.081 1.00 131.57 235 SER E C 1
ATOM 7924 O O . SER D 2 127 ? 88.526 133.341 99.015 1.00 131.57 235 SER E O 1
ATOM 7927 N N . LEU D 2 128 ? 87.614 134.217 97.156 1.00 122.54 236 LEU E N 1
ATOM 7928 C CA . LEU D 2 128 ? 86.337 133.517 97.272 1.00 122.54 236 LEU E CA 1
ATOM 7929 C C . LEU D 2 128 ? 86.500 132.108 96.715 1.00 122.54 236 LEU E C 1
ATOM 7930 O O . LEU D 2 128 ? 86.385 131.879 95.512 1.00 122.54 236 LEU E O 1
ATOM 7935 N N . ARG D 2 129 ? 86.757 131.155 97.601 1.00 113.84 237 ARG E N 1
ATOM 7936 C CA . ARG D 2 129 ? 86.938 129.771 97.190 1.00 113.84 237 ARG E CA 1
ATOM 7937 C C . ARG D 2 129 ? 85.577 129.173 96.850 1.00 113.84 237 ARG E C 1
ATOM 7938 O O . ARG D 2 129 ? 84.554 129.860 96.807 1.00 113.84 237 ARG E O 1
ATOM 7946 N N . GLU D 2 130 ? 85.554 127.868 96.596 1.00 110.47 238 GLU E N 1
ATOM 7947 C CA . GLU D 2 130 ? 84.309 127.182 96.292 1.00 110.47 238 GLU E CA 1
ATOM 7948 C C . GLU D 2 130 ? 84.482 125.697 96.570 1.00 110.47 238 GLU E C 1
ATOM 7949 O O . GLU D 2 130 ? 85.534 125.127 96.278 1.00 110.47 238 GLU E O 1
ATOM 7955 N N . LEU D 2 131 ? 83.445 125.082 97.126 1.00 104.18 239 LEU E N 1
ATOM 7956 C CA . LEU D 2 131 ? 83.486 123.663 97.456 1.00 104.18 239 LEU E CA 1
ATOM 7957 C C . LEU D 2 131 ? 83.411 122.814 96.194 1.00 104.18 239 LEU E C 1
ATOM 7958 O O . LEU D 2 131 ? 82.399 122.832 95.487 1.00 104.18 239 LEU E O 1
ATOM 7963 N N . ALA D 2 132 ? 84.474 122.072 95.908 1.00 106.68 240 ALA E N 1
ATOM 7964 C CA . ALA D 2 132 ? 84.514 121.176 94.760 1.00 106.68 240 ALA E CA 1
ATOM 7965 C C . ALA D 2 132 ? 84.716 119.747 95.262 1.00 106.68 240 ALA E C 1
ATOM 7966 O O . ALA D 2 132 ? 84.715 119.493 96.469 1.00 106.68 240 ALA E O 1
ATOM 7968 N N . SER D 2 133 ? 84.931 118.816 94.330 1.00 107.36 241 SER E N 1
ATOM 7969 C CA . SER D 2 133 ? 85.120 117.418 94.704 1.00 107.36 241 SER E CA 1
ATOM 7970 C C . SER D 2 133 ? 85.516 116.528 93.535 1.00 107.36 241 SER E C 1
ATOM 7971 O O . SER D 2 133 ? 84.797 116.457 92.534 1.00 107.36 241 SER E O 1
ATOM 7974 N N . HIS D 2 134 ? 86.649 115.848 93.654 1.00 108.02 242 HIS E N 1
ATOM 7975 C CA . HIS D 2 134 ? 87.055 114.908 92.623 1.00 108.02 242 HIS E CA 1
ATOM 7976 C C . HIS D 2 134 ? 85.990 113.827 92.468 1.00 108.02 242 HIS E C 1
ATOM 7977 O O . HIS D 2 134 ? 85.350 113.447 93.455 1.00 108.02 242 HIS E O 1
ATOM 7984 N N . PRO D 2 135 ? 85.746 113.338 91.252 1.00 104.87 243 PRO E N 1
ATOM 7985 C CA . PRO D 2 135 ? 84.764 112.256 91.089 1.00 104.87 243 PRO E CA 1
ATOM 7986 C C . PRO D 2 135 ? 85.093 111.037 91.931 1.00 104.87 243 PRO E C 1
ATOM 7987 O O . PRO D 2 135 ? 84.183 110.295 92.318 1.00 104.87 243 PRO E O 1
ATOM 7991 N N . ALA D 2 136 ? 86.378 110.804 92.205 1.00 101.52 244 ALA E N 1
ATOM 7992 C CA . ALA D 2 136 ? 86.786 109.686 93.049 1.00 101.52 244 ALA E CA 1
ATOM 7993 C C . ALA D 2 136 ? 86.102 109.746 94.409 1.00 101.52 244 ALA E C 1
ATOM 7994 O O . ALA D 2 136 ? 85.555 108.745 94.883 1.00 101.52 244 ALA E O 1
ATOM 7996 N N . TRP D 2 137 ? 86.196 110.895 95.081 1.00 97.37 245 TRP E N 1
ATOM 7997 C CA . TRP D 2 137 ? 85.556 111.076 96.381 1.00 97.37 245 TRP E CA 1
ATOM 7998 C C . TRP D 2 137 ? 84.103 110.629 96.343 1.00 97.37 245 TRP E C 1
ATOM 7999 O O . TRP D 2 137 ? 83.665 109.812 97.162 1.00 97.37 245 TRP E O 1
ATOM 8010 N N . ASN D 2 138 ? 83.340 111.171 95.395 1.00 101.78 246 ASN E N 1
ATOM 8011 C CA . ASN D 2 138 ? 81.929 110.827 95.271 1.00 101.78 246 ASN E CA 1
ATOM 8012 C C . ASN D 2 138 ? 81.737 109.335 95.035 1.00 101.78 246 ASN E C 1
ATOM 8013 O O . ASN D 2 138 ? 80.866 108.708 95.649 1.00 101.78 246 ASN E O 1
ATOM 8018 N N . LYS D 2 139 ? 82.510 108.757 94.114 1.00 101.48 247 LYS E N 1
ATOM 8019 C CA . LYS D 2 139 ? 82.384 107.330 93.832 1.00 101.48 247 LYS E CA 1
ATOM 8020 C C . LYS D 2 139 ? 82.601 106.496 95.088 1.00 101.48 247 LYS E C 1
ATOM 8021 O O . LYS D 2 139 ? 81.822 105.581 95.387 1.00 101.48 247 LYS E O 1
ATOM 8027 N N . LYS D 2 140 ? 83.678 106.780 95.821 1.00 97.72 248 LYS E N 1
ATOM 8028 C CA . LYS D 2 140 ? 83.958 106.049 97.052 1.00 97.72 248 LYS E CA 1
ATOM 8029 C C . LYS D 2 140 ? 82.796 106.165 98.028 1.00 97.72 248 LYS E C 1
ATOM 8030 O O . LYS D 2 140 ? 82.373 105.170 98.628 1.00 97.72 248 LYS E O 1
ATOM 8036 N N . ILE D 2 141 ? 82.306 107.389 98.238 1.00 95.00 249 ILE E N 1
ATOM 8037 C CA . ILE D 2 141 ? 81.167 107.598 99.130 1.00 95.00 249 ILE E CA 1
ATOM 8038 C C . ILE D 2 141 ? 79.995 106.725 98.705 1.00 95.00 249 ILE E C 1
ATOM 8039 O O . ILE D 2 141 ? 79.345 106.080 99.534 1.00 95.00 249 ILE E O 1
ATOM 8044 N N . SER D 2 142 ? 79.681 106.734 97.409 1.00 98.43 250 SER E N 1
ATOM 8045 C CA . SER D 2 142 ? 78.606 105.894 96.887 1.00 98.43 250 SER E CA 1
ATOM 8046 C C . SER D 2 142 ? 78.811 104.435 97.276 1.00 98.43 250 SER E C 1
ATOM 8047 O O . SER D 2 142 ? 77.873 103.753 97.709 1.00 98.43 250 SER E O 1
ATOM 8050 N N . GLU D 2 143 ? 80.030 103.929 97.085 1.00 100.79 251 GLU E N 1
ATOM 8051 C CA . GLU D 2 143 ? 80.333 102.549 97.453 1.00 100.79 251 GLU E CA 1
ATOM 8052 C C . GLU D 2 143 ? 80.054 102.295 98.929 1.00 100.79 251 GLU E C 1
ATOM 8053 O O . GLU D 2 143 ? 79.393 101.314 99.288 1.00 100.79 251 GLU E O 1
ATOM 8059 N N . LEU D 2 144 ? 80.608 103.135 99.804 1.00 97.53 252 LEU E N 1
ATOM 8060 C CA . LEU D 2 144 ? 80.380 102.970 101.236 1.00 97.53 252 LEU E CA 1
ATOM 8061 C C . LEU D 2 144 ? 78.894 102.946 101.553 1.00 97.53 252 LEU E C 1
ATOM 8062 O O . LEU D 2 144 ? 78.424 102.121 102.342 1.00 97.53 252 LEU E O 1
ATOM 8067 N N . LEU D 2 145 ? 78.145 103.874 100.962 1.00 99.54 253 LEU E N 1
ATOM 8068 C CA . LEU D 2 145 ? 76.708 103.956 101.192 1.00 99.54 253 LEU E CA 1
ATOM 8069 C C . LEU D 2 145 ? 75.997 102.657 100.828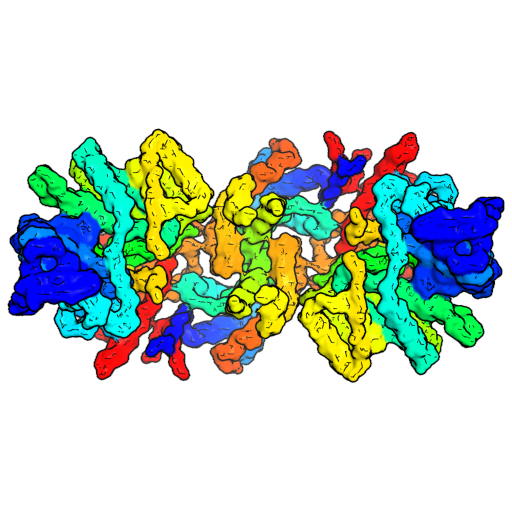 1.00 99.54 253 LEU E C 1
ATOM 8070 O O . LEU D 2 145 ? 75.255 102.091 101.645 1.00 99.54 253 LEU E O 1
ATOM 8075 N N . THR D 2 146 ? 76.187 102.182 99.593 1.00 101.95 254 THR E N 1
ATOM 8076 C CA . THR D 2 146 ? 75.517 100.951 99.179 1.00 101.95 254 THR E CA 1
ATOM 8077 C C . THR D 2 146 ? 75.922 99.770 100.056 1.00 101.95 254 THR E C 1
ATOM 8078 O O . THR D 2 146 ? 75.078 98.937 100.405 1.00 101.95 254 THR E O 1
ATOM 8082 N N . SER D 2 147 ? 77.209 99.658 100.400 1.00 102.52 255 SER E N 1
ATOM 8083 C CA . SER D 2 147 ? 77.638 98.577 101.285 1.00 102.52 255 SER E CA 1
ATOM 8084 C C . SER D 2 147 ? 76.915 98.654 102.623 1.00 102.52 255 SER E C 1
ATOM 8085 O O . SER D 2 147 ? 76.395 97.650 103.121 1.00 102.52 255 SER E O 1
ATOM 8088 N N . THR D 2 148 ? 76.887 99.846 103.222 1.00 104.00 256 THR E N 1
ATOM 8089 C CA . THR D 2 148 ? 76.205 100.054 104.494 1.00 104.00 256 THR E CA 1
ATOM 8090 C C . THR D 2 148 ? 74.769 99.553 104.454 1.00 104.00 256 THR E C 1
ATOM 8091 O O . THR D 2 148 ? 74.328 98.823 105.347 1.00 104.00 256 THR E O 1
ATOM 8095 N N . ARG D 2 149 ? 74.022 99.940 103.422 1.00 109.74 257 ARG E N 1
ATOM 8096 C CA . ARG D 2 149 ? 72.614 99.562 103.312 1.00 109.74 257 ARG E CA 1
ATOM 8097 C C . ARG D 2 149 ? 72.336 98.064 103.419 1.00 109.74 257 ARG E C 1
ATOM 8098 O O . ARG D 2 149 ? 71.170 97.663 103.480 1.00 109.74 257 ARG E O 1
ATOM 8106 N N . ARG D 2 150 ? 73.370 97.224 103.438 1.00 106.22 258 ARG E N 1
ATOM 8107 C CA . ARG D 2 150 ? 73.176 95.782 103.533 1.00 106.22 258 ARG E CA 1
ATOM 8108 C C . ARG D 2 150 ? 73.949 95.167 104.697 1.00 106.22 258 ARG E C 1
ATOM 8109 O O . ARG D 2 150 ? 74.203 93.962 104.708 1.00 106.22 258 ARG E O 1
ATOM 8111 N N . LYS D 2 151 ? 74.315 95.973 105.693 1.00 105.30 259 LYS E N 1
ATOM 8112 C CA . LYS D 2 151 ? 75.094 95.481 106.824 1.00 105.30 259 LYS E CA 1
ATOM 8113 C C . LYS D 2 151 ? 74.733 96.258 108.088 1.00 105.30 259 LYS E C 1
ATOM 8114 O O . LYS D 2 151 ? 73.843 97.116 108.043 1.00 105.30 259 LYS E O 1
ATOM 8120 N N . PRO D 2 152 ? 75.382 96.003 109.237 1.00 105.96 260 PRO E N 1
ATOM 8121 C CA . PRO D 2 152 ? 75.056 96.788 110.434 1.00 105.96 260 PRO E CA 1
ATOM 8122 C C . PRO D 2 152 ? 75.756 98.137 110.442 1.00 105.96 260 PRO E C 1
ATOM 8123 O O . PRO D 2 152 ? 76.390 98.505 109.452 1.00 105.96 260 PRO E O 1
ATOM 8127 N N . SER D 2 153 ? 75.643 98.870 111.551 1.00 96.88 261 SER E N 1
ATOM 8128 C CA . SER D 2 153 ? 76.223 100.198 111.746 1.00 96.88 261 SER E CA 1
ATOM 8129 C C . SER D 2 153 ? 77.723 100.224 111.481 1.00 96.88 261 SER E C 1
ATOM 8130 O O . SER D 2 153 ? 78.508 99.740 112.309 1.00 96.88 261 SER E O 1
ATOM 8133 N N . PRO D 2 154 ? 78.170 100.780 110.360 1.00 91.84 262 PRO E N 1
ATOM 8134 C CA . PRO D 2 154 ? 79.602 100.811 110.060 1.00 91.84 262 PRO E CA 1
ATOM 8135 C C . PRO D 2 154 ? 80.354 101.812 110.921 1.00 91.84 262 PRO E C 1
ATOM 8136 O O . PRO D 2 154 ? 79.776 102.694 111.556 1.00 91.84 262 PRO E O 1
ATOM 8140 N N . ILE D 2 155 ? 81.676 101.662 110.925 1.00 86.15 263 ILE E N 1
ATOM 8141 C CA . ILE D 2 155 ? 82.580 102.571 111.618 1.00 86.15 263 ILE E CA 1
ATOM 8142 C C . ILE D 2 155 ? 83.641 103.000 110.614 1.00 86.15 263 ILE E C 1
ATOM 8143 O O . ILE D 2 155 ? 84.407 102.164 110.111 1.00 86.15 263 ILE E O 1
ATOM 8148 N N . LEU D 2 156 ? 83.672 104.292 110.309 1.00 82.02 264 LEU E N 1
ATOM 8149 C CA . LEU D 2 156 ? 84.581 104.857 109.324 1.00 82.02 264 LEU E CA 1
ATOM 8150 C C . LEU D 2 156 ? 85.641 105.700 110.016 1.00 82.02 264 LEU E C 1
ATOM 8151 O O . LEU D 2 156 ? 85.318 106.682 110.689 1.00 82.02 264 LEU E O 1
ATOM 8156 N N . PHE D 2 157 ? 86.896 105.319 109.836 1.00 82.49 265 PHE E N 1
ATOM 8157 C CA . PHE D 2 157 ? 88.042 105.973 110.452 1.00 82.49 265 PHE E CA 1
ATOM 8158 C C . PHE D 2 157 ? 88.724 106.806 109.372 1.00 82.49 265 PHE E C 1
ATOM 8159 O O . PHE D 2 157 ? 89.281 106.254 108.420 1.00 82.49 265 PHE E O 1
ATOM 8167 N N . ILE D 2 158 ? 88.703 108.126 109.526 1.00 81.22 266 ILE E N 1
ATOM 8168 C CA . ILE D 2 158 ? 89.271 109.052 108.551 1.00 81.22 266 ILE E CA 1
ATOM 8169 C C . ILE D 2 158 ? 90.556 109.645 109.103 1.00 81.22 266 ILE E C 1
ATOM 8170 O O . ILE D 2 158 ? 90.567 110.179 110.217 1.00 81.22 266 ILE E O 1
ATOM 8175 N N . CYS D 2 159 ? 91.639 109.560 108.330 1.00 87.08 267 CYS E N 1
ATOM 8176 C CA . CYS D 2 159 ? 92.909 110.120 108.772 1.00 87.08 267 CYS E CA 1
ATOM 8177 C C . CYS D 2 159 ? 93.686 110.646 107.571 1.00 87.08 267 CYS E C 1
ATOM 8178 O O . CYS D 2 159 ? 93.278 110.484 106.415 1.00 87.08 267 CYS E O 1
ATOM 8181 N N . GLY D 2 160 ? 94.831 111.266 107.857 1.00 90.18 268 GLY E N 1
ATOM 8182 C CA . GLY D 2 160 ? 95.686 111.815 106.831 1.00 90.18 268 GLY E CA 1
ATOM 8183 C C . GLY D 2 160 ? 96.491 113.019 107.279 1.00 90.18 268 GLY E C 1
ATOM 8184 O O . GLY D 2 160 ? 96.241 113.612 108.331 1.00 90.18 268 GLY E O 1
ATOM 8185 N N . PRO D 2 161 ? 97.476 113.404 106.469 1.00 90.77 269 PRO E N 1
ATOM 8186 C CA . PRO D 2 161 ? 98.328 114.548 106.805 1.00 90.77 269 PRO E CA 1
ATOM 8187 C C . PRO D 2 161 ? 97.561 115.857 106.896 1.00 90.77 269 PRO E C 1
ATOM 8188 O O . PRO D 2 161 ? 96.430 115.982 106.429 1.00 90.77 269 PRO E O 1
ATOM 8192 N N . LYS D 2 162 ? 98.198 116.835 107.541 1.00 95.30 270 LYS E N 1
ATOM 8193 C CA . LYS D 2 162 ? 97.607 118.155 107.710 1.00 95.30 270 LYS E CA 1
ATOM 8194 C C . LYS D 2 162 ? 97.175 118.741 106.373 1.00 95.30 270 LYS E C 1
ATOM 8195 O O . LYS D 2 162 ? 97.817 118.532 105.342 1.00 95.30 270 LYS E O 1
ATOM 8201 N N . SER D 2 163 ? 96.079 119.495 106.411 1.00 95.14 271 SER E N 1
ATOM 8202 C CA . SER D 2 163 ? 95.502 120.157 105.244 1.00 95.14 271 SER E CA 1
ATOM 8203 C C . SER D 2 163 ? 95.382 119.200 104.063 1.00 95.14 271 SER E C 1
ATOM 8204 O O . SER D 2 163 ? 95.936 119.414 102.986 1.00 95.14 271 SER E O 1
ATOM 8207 N N . SER D 2 164 ? 94.635 118.133 104.286 1.00 96.85 272 SER E N 1
ATOM 8208 C CA . SER D 2 164 ? 94.413 117.118 103.271 1.00 96.85 272 SER E CA 1
ATOM 8209 C C . SER D 2 164 ? 92.961 116.982 102.863 1.00 96.85 272 SER E C 1
ATOM 8210 O O . SER D 2 164 ? 92.690 116.589 101.729 1.00 96.85 272 SER E O 1
ATOM 8213 N N . GLY D 2 165 ? 92.025 117.279 103.755 1.00 98.89 273 GLY E N 1
ATOM 8214 C CA . GLY D 2 165 ? 90.619 117.182 103.431 1.00 98.89 273 GLY E CA 1
ATOM 8215 C C . GLY D 2 165 ? 89.870 116.203 104.306 1.00 98.89 273 GLY E C 1
ATOM 8216 O O . GLY D 2 165 ? 88.774 115.762 103.950 1.00 98.89 273 GLY E O 1
ATOM 8217 N N . LYS D 2 166 ? 90.458 115.842 105.446 1.00 94.76 274 LYS E N 1
ATOM 8218 C CA . LYS D 2 166 ? 89.789 114.932 106.368 1.00 94.76 274 LYS E CA 1
ATOM 8219 C C . LYS D 2 166 ? 88.448 115.499 106.809 1.00 94.76 274 LYS E C 1
ATOM 8220 O O . LYS D 2 166 ? 87.415 114.826 106.724 1.00 94.76 274 LYS E O 1
ATOM 8226 N N . SER D 2 167 ? 88.451 116.747 107.279 1.00 96.08 275 SER E N 1
ATOM 8227 C CA . SER D 2 167 ? 87.230 117.377 107.766 1.00 96.08 275 SER E CA 1
ATOM 8228 C C . SER D 2 167 ? 86.173 117.470 106.673 1.00 96.08 275 SER E C 1
ATOM 8229 O O . SER D 2 167 ? 85.038 117.019 106.854 1.00 96.08 275 SER E O 1
ATOM 8232 N N . THR D 2 168 ? 86.515 118.102 105.549 1.00 93.16 276 THR E N 1
ATOM 8233 C CA . THR D 2 168 ? 85.559 118.255 104.457 1.00 93.16 276 THR E CA 1
ATOM 8234 C C . THR D 2 168 ? 84.970 116.915 104.042 1.00 93.16 276 THR E C 1
ATOM 8235 O O . THR D 2 168 ? 83.753 116.786 103.849 1.00 93.16 276 THR E O 1
ATOM 8239 N N . PHE D 2 169 ? 85.826 115.910 103.867 1.00 89.84 277 PHE E N 1
ATOM 8240 C CA . PHE D 2 169 ? 85.333 114.592 103.496 1.00 89.84 277 PHE E CA 1
ATOM 8241 C C . PHE D 2 169 ? 84.345 114.082 104.530 1.00 89.84 277 PHE E C 1
ATOM 8242 O O . PHE D 2 169 ? 83.285 113.554 104.181 1.00 89.84 277 PHE E O 1
ATOM 8250 N N . GLY D 2 170 ? 84.713 114.168 105.808 1.00 90.03 278 GLY E N 1
ATOM 8251 C CA . GLY D 2 170 ? 83.795 113.771 106.863 1.00 90.03 278 GLY E CA 1
ATOM 8252 C C . GLY D 2 170 ? 82.449 114.448 106.726 1.00 90.03 278 GLY E C 1
ATOM 8253 O O . GLY D 2 170 ? 81.402 113.815 106.863 1.00 90.03 278 GLY E O 1
ATOM 8254 N N . ARG D 2 171 ? 82.466 115.765 106.517 1.00 89.91 279 ARG E N 1
ATOM 8255 C CA . ARG D 2 171 ? 81.237 116.528 106.327 1.00 89.91 279 ARG E CA 1
ATOM 8256 C C . ARG D 2 171 ? 80.356 115.887 105.264 1.00 89.91 279 ARG E C 1
ATOM 8257 O O . ARG D 2 171 ? 79.179 115.582 105.503 1.00 89.91 279 ARG E O 1
ATOM 8265 N N . LEU D 2 172 ? 80.926 115.674 104.076 1.00 89.20 280 LEU E N 1
ATOM 8266 C CA . LEU D 2 172 ? 80.177 115.068 102.979 1.00 89.20 280 LEU E CA 1
ATOM 8267 C C . LEU D 2 172 ? 79.662 113.687 103.352 1.00 89.20 280 LEU E C 1
ATOM 8268 O O . LEU D 2 172 ? 78.495 113.360 103.114 1.00 89.20 280 LEU E O 1
ATOM 8273 N N . LEU D 2 173 ? 80.536 112.851 103.906 1.00 88.26 281 LEU E N 1
ATOM 8274 C CA . LEU D 2 173 ? 80.161 111.492 104.276 1.00 88.26 281 LEU E CA 1
ATOM 8275 C C . LEU D 2 173 ? 78.977 111.487 105.235 1.00 88.26 281 LEU E C 1
ATOM 8276 O O . LEU D 2 173 ? 78.011 110.739 105.046 1.00 88.26 281 LEU E O 1
ATOM 8281 N N . THR D 2 174 ? 79.052 112.300 106.288 1.00 92.52 282 THR E N 1
ATOM 8282 C CA . THR D 2 174 ? 77.972 112.373 107.266 1.00 92.52 282 THR E CA 1
ATOM 8283 C C . THR D 2 174 ? 76.659 112.768 106.611 1.00 92.52 282 THR E C 1
ATOM 8284 O O . THR D 2 174 ? 75.634 112.096 106.788 1.00 92.52 282 THR E O 1
ATOM 8288 N N . ASN D 2 175 ? 76.668 113.867 105.856 1.00 90.16 283 ASN E N 1
ATOM 8289 C CA . ASN D 2 175 ? 75.446 114.323 105.205 1.00 90.16 283 ASN E CA 1
ATOM 8290 C C . ASN D 2 175 ? 74.860 113.252 104.294 1.00 90.16 283 ASN E C 1
ATOM 8291 O O . ASN D 2 175 ? 73.648 113.016 104.299 1.00 90.16 283 ASN E O 1
ATOM 8296 N N . ARG D 2 176 ? 75.701 112.603 103.488 1.00 91.41 284 ARG E N 1
ATOM 8297 C CA . ARG D 2 176 ? 75.202 111.567 102.589 1.00 91.41 284 ARG E CA 1
ATOM 8298 C C . ARG D 2 176 ? 74.573 110.406 103.350 1.00 91.41 284 ARG E C 1
ATOM 8299 O O . ARG D 2 176 ? 73.462 109.975 103.023 1.00 91.41 284 ARG E O 1
ATOM 8307 N N . LEU D 2 177 ? 75.274 109.864 104.351 1.00 88.75 285 LEU E N 1
ATOM 8308 C CA . LEU D 2 177 ? 74.711 108.754 105.119 1.00 88.75 285 LEU E CA 1
ATOM 8309 C C . LEU D 2 177 ? 73.354 109.115 105.696 1.00 88.75 285 LEU E C 1
ATOM 8310 O O . LEU D 2 177 ? 72.401 108.334 105.620 1.00 88.75 285 LEU E O 1
ATOM 8315 N N . MET D 2 178 ? 73.258 110.296 106.295 1.00 92.05 286 MET E N 1
ATOM 8316 C CA . MET D 2 178 ? 72.012 110.731 106.913 1.00 92.05 286 MET E CA 1
ATOM 8317 C C . MET D 2 178 ? 70.887 110.878 105.896 1.00 92.05 286 MET E C 1
ATOM 8318 O O . MET D 2 178 ? 69.827 110.256 106.020 1.00 92.05 286 MET E O 1
ATOM 8323 N N . THR D 2 179 ? 71.111 111.698 104.878 1.00 96.08 287 THR E N 1
ATOM 8324 C CA . THR D 2 179 ? 70.076 112.098 103.932 1.00 96.08 287 THR E CA 1
ATOM 8325 C C . THR D 2 179 ? 69.750 111.080 102.837 1.00 96.08 287 THR E C 1
ATOM 8326 O O . THR D 2 179 ? 68.628 111.095 102.325 1.00 96.08 287 THR E O 1
ATOM 8330 N N . ASP D 2 180 ? 70.667 110.175 102.494 1.00 104.22 288 ASP E N 1
ATOM 8331 C CA . ASP D 2 180 ? 70.544 109.279 101.337 1.00 104.22 288 ASP E CA 1
ATOM 8332 C C . ASP D 2 180 ? 69.150 108.950 100.797 1.00 104.22 288 ASP E C 1
ATOM 8333 O O . ASP D 2 180 ? 68.894 109.210 99.618 1.00 104.22 288 ASP E O 1
ATOM 8338 N N . ARG D 2 181 ? 68.243 108.406 101.614 1.00 108.69 289 ARG E N 1
ATOM 8339 C CA . ARG D 2 181 ? 66.879 108.076 101.158 1.00 108.69 289 ARG E CA 1
ATOM 8340 C C . ARG D 2 181 ? 66.853 107.324 99.827 1.00 108.69 289 ARG E C 1
ATOM 8341 O O . ARG D 2 181 ? 65.979 107.576 98.996 1.00 108.69 289 ARG E O 1
ATOM 8349 N N . ALA D 2 182 ? 67.817 106.429 99.597 1.00 113.80 290 ALA E N 1
ATOM 8350 C CA . ALA D 2 182 ? 67.938 105.710 98.327 1.00 113.80 290 ALA E CA 1
ATOM 8351 C C . ALA D 2 182 ? 66.613 105.308 97.681 1.00 113.80 290 ALA E C 1
ATOM 8352 O O . ALA D 2 182 ? 66.244 105.879 96.650 1.00 113.80 290 ALA E O 1
ATOM 8354 N N . GLY D 2 183 ? 65.880 104.351 98.255 1.00 120.51 291 GLY E N 1
ATOM 8355 C CA . GLY D 2 183 ? 64.602 103.980 97.650 1.00 120.51 291 GLY E CA 1
ATOM 8356 C C . GLY D 2 183 ? 63.633 103.311 98.620 1.00 120.51 291 GLY E C 1
ATOM 8357 O O . GLY D 2 183 ? 62.564 102.847 98.210 1.00 120.51 291 GLY E O 1
ATOM 8358 N N . HIS D 2 184 ? 63.982 103.265 99.902 1.00 122.02 292 HIS E N 1
ATOM 8359 C CA . HIS D 2 184 ? 63.140 102.640 100.921 1.00 122.02 292 HIS E CA 1
ATOM 8360 C C . HIS D 2 184 ? 62.019 103.552 101.413 1.00 122.02 292 HIS E C 1
ATOM 8361 O O . HIS D 2 184 ? 61.625 103.485 102.580 1.00 122.02 292 HIS E O 1
ATOM 8363 N N . LYS D 2 185 ? 61.506 104.408 100.530 1.00 122.23 293 LYS E N 1
ATOM 8364 C CA . LYS D 2 185 ? 60.452 105.382 100.822 1.00 122.23 293 LYS E CA 1
ATOM 8365 C C . LYS D 2 185 ? 60.897 106.332 101.939 1.00 122.23 293 LYS E C 1
ATOM 8366 O O . LYS D 2 185 ? 60.335 106.405 103.034 1.00 122.23 293 LYS E O 1
ATOM 8368 N N . SER D 2 186 ? 61.959 107.052 101.596 1.00 117.15 294 SER E N 1
ATOM 8369 C CA . SER D 2 186 ? 62.640 108.103 102.344 1.00 117.15 294 SER E CA 1
ATOM 8370 C C . SER D 2 186 ? 63.137 107.747 103.743 1.00 117.15 294 SER E C 1
ATOM 8371 O O . SER D 2 186 ? 64.171 108.282 104.148 1.00 117.15 294 SER E O 1
ATOM 8374 N N . ARG D 2 187 ? 62.512 106.782 104.433 1.00 118.47 295 ARG E N 1
ATOM 8375 C CA . ARG D 2 187 ? 62.916 106.380 105.792 1.00 118.47 295 ARG E CA 1
ATOM 8376 C C . ARG D 2 187 ? 63.512 107.558 106.572 1.00 118.47 295 ARG E C 1
ATOM 8377 O O . ARG D 2 187 ? 64.652 107.505 107.037 1.00 118.47 295 ARG E O 1
ATOM 8385 N N . SER D 2 188 ? 62.704 108.608 106.753 1.00 110.20 296 SER E N 1
ATOM 8386 C CA . SER D 2 188 ? 63.130 109.972 106.448 1.00 110.20 296 SER E CA 1
ATOM 8387 C C . SER D 2 188 ? 64.625 110.204 106.633 1.00 110.20 296 SER E C 1
ATOM 8388 O O . SER D 2 188 ? 65.333 110.354 105.634 1.00 110.20 296 SER E O 1
ATOM 8391 N N . TRP D 2 189 ? 65.145 110.199 107.857 1.00 98.95 297 TRP E N 1
ATOM 8392 C CA . TRP D 2 189 ? 66.582 110.355 108.036 1.00 98.95 297 TRP E CA 1
ATOM 8393 C C . TRP D 2 189 ? 67.124 109.424 109.110 1.00 98.95 297 TRP E C 1
ATOM 8394 O O . TRP D 2 189 ? 66.546 109.301 110.192 1.00 98.95 297 TRP E O 1
ATOM 8405 N N . LYS D 2 190 ? 68.239 108.775 108.796 1.00 96.06 298 LYS E N 1
ATOM 8406 C CA . LYS D 2 190 ? 68.919 107.903 109.745 1.00 96.06 298 LYS E CA 1
ATOM 8407 C C . LYS D 2 190 ? 69.824 108.732 110.647 1.00 96.06 298 LYS E C 1
ATOM 8408 O O . LYS D 2 190 ? 70.688 109.451 110.136 1.00 96.06 298 LYS E O 1
ATOM 8414 N N . PRO D 2 191 ? 69.655 108.687 111.966 1.00 87.05 299 PRO E N 1
ATOM 8415 C CA . PRO D 2 191 ? 70.548 109.442 112.854 1.00 87.05 299 PRO E CA 1
ATOM 8416 C C . PRO D 2 191 ? 72.004 109.068 112.624 1.00 87.05 299 PRO E C 1
ATOM 8417 O O . PRO D 2 191 ? 72.299 108.003 112.079 1.00 87.05 299 PRO E O 1
ATOM 8421 N N . VAL D 2 192 ? 72.927 109.921 113.066 1.00 83.77 300 VAL E N 1
ATOM 8422 C CA . VAL D 2 192 ? 74.353 109.651 112.875 1.00 83.77 300 VAL E CA 1
ATOM 8423 C C . VAL D 2 192 ? 75.127 110.211 114.058 1.00 83.77 300 VAL E C 1
ATOM 8424 O O . VAL D 2 192 ? 74.806 111.285 114.568 1.00 83.77 300 VAL E O 1
ATOM 8428 N N . MET D 2 193 ? 76.161 109.493 114.490 1.00 84.07 301 MET E N 1
ATOM 8429 C CA . MET D 2 193 ? 77.006 109.936 115.589 1.00 84.07 301 MET E CA 1
ATOM 8430 C C . MET D 2 193 ? 78.392 110.284 115.072 1.00 84.07 301 MET E C 1
ATOM 8431 O O . MET D 2 193 ? 78.922 109.613 114.184 1.00 84.07 301 MET E O 1
ATOM 8436 N N . VAL D 2 194 ? 78.971 111.339 115.632 1.00 79.37 302 VAL E N 1
ATOM 8437 C CA . VAL D 2 194 ? 80.294 111.820 115.263 1.00 79.37 302 VAL E CA 1
ATOM 8438 C C . VAL D 2 194 ? 81.171 111.814 116.502 1.00 79.37 302 VAL E C 1
ATOM 8439 O O . VAL D 2 194 ? 80.816 112.414 117.521 1.00 79.37 302 VAL E O 1
ATOM 8443 N N . LEU D 2 195 ? 82.318 111.161 116.410 1.00 81.17 303 LEU E N 1
ATOM 8444 C CA . LEU D 2 195 ? 83.276 111.095 117.505 1.00 81.17 303 LEU E CA 1
ATOM 8445 C C . LEU D 2 195 ? 84.436 111.999 117.129 1.00 81.17 303 LEU E C 1
ATOM 8446 O O . LEU D 2 195 ? 85.163 111.715 116.173 1.00 81.17 303 LEU E O 1
ATOM 8451 N N . ASP D 2 196 ? 84.619 113.077 117.873 1.00 87.03 304 ASP E N 1
ATOM 8452 C CA . ASP D 2 196 ? 85.671 114.036 117.584 1.00 87.03 304 ASP E CA 1
ATOM 8453 C C . ASP D 2 196 ? 86.796 113.822 118.583 1.00 87.03 304 ASP E C 1
ATOM 8454 O O . ASP D 2 196 ? 86.628 114.070 119.785 1.00 87.03 304 ASP E O 1
ATOM 8459 N N . LEU D 2 197 ? 87.934 113.357 118.074 1.00 84.72 305 LEU E N 1
ATOM 8460 C CA . LEU D 2 197 ? 89.148 113.087 118.828 1.00 84.72 305 LEU E CA 1
ATOM 8461 C C . LEU D 2 197 ? 90.268 114.011 118.377 1.00 84.72 305 LEU E C 1
ATOM 8462 O O . LEU D 2 197 ? 91.427 113.607 118.291 1.00 84.72 305 LEU E O 1
ATOM 8467 N N . ASP D 2 198 ? 89.946 115.265 118.075 1.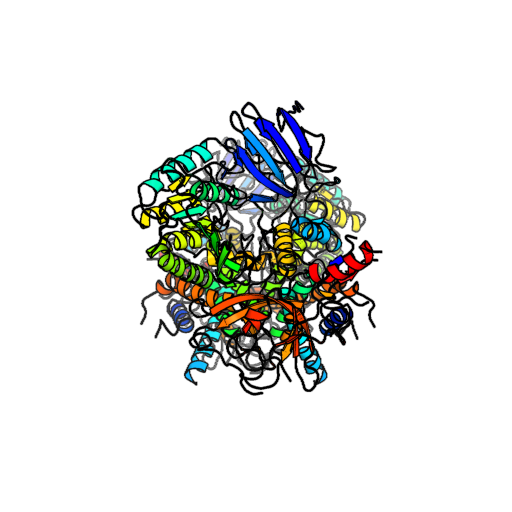00 89.44 306 ASP E N 1
ATOM 8468 C CA . ASP D 2 198 ? 90.938 116.224 117.598 1.00 89.44 306 ASP E CA 1
ATOM 8469 C C . ASP D 2 198 ? 90.919 117.459 118.483 1.00 89.44 306 ASP E C 1
ATOM 8470 O O . ASP D 2 198 ? 90.133 118.388 118.255 1.00 89.44 306 ASP E O 1
ATOM 8475 N N . PRO D 2 199 ? 91.757 117.498 119.516 1.00 83.50 307 PRO E N 1
ATOM 8476 C CA . PRO D 2 199 ? 91.795 118.685 120.376 1.00 83.50 307 PRO E CA 1
ATOM 8477 C C . PRO D 2 199 ? 92.220 119.943 119.651 1.00 83.50 307 PRO E C 1
ATOM 8478 O O . PRO D 2 199 ? 91.839 121.041 120.067 1.00 83.50 307 PRO E O 1
ATOM 8482 N N . GLY D 2 200 ? 93.004 119.818 118.586 1.00 84.18 308 GLY E N 1
ATOM 8483 C CA . GLY D 2 200 ? 93.479 120.964 117.835 1.00 84.18 308 GLY E CA 1
ATOM 8484 C C . GLY D 2 200 ? 92.384 121.878 117.332 1.00 84.18 308 GLY E C 1
ATOM 8485 O O . GLY D 2 200 ? 92.124 122.928 117.923 1.00 84.18 308 GLY E O 1
ATOM 8486 N N . GLN D 2 201 ? 91.741 121.492 116.232 1.00 87.28 309 GLN E N 1
ATOM 8487 C CA . GLN D 2 201 ? 90.641 122.248 115.638 1.00 87.28 309 GLN E CA 1
ATOM 8488 C C . GLN D 2 201 ? 89.422 121.344 115.728 1.00 87.28 309 GLN E C 1
ATOM 8489 O O . GLN D 2 201 ? 89.086 120.637 114.767 1.00 87.28 309 GLN E O 1
ATOM 8495 N N . PRO D 2 202 ? 88.727 121.343 116.857 1.00 81.92 310 PRO E N 1
ATOM 8496 C CA . PRO D 2 202 ? 87.593 120.439 117.029 1.00 81.92 310 PRO E CA 1
ATOM 8497 C C . PRO D 2 202 ? 86.358 120.880 116.268 1.00 81.92 310 PRO E C 1
ATOM 8498 O O . PRO D 2 202 ? 86.235 122.013 115.804 1.00 81.92 310 PRO E O 1
ATOM 8502 N N . GLU D 2 203 ? 85.434 119.932 116.152 1.00 87.62 311 GLU E N 1
ATOM 8503 C CA . GLU D 2 203 ? 84.139 120.114 115.513 1.00 87.62 311 GLU E CA 1
ATOM 8504 C C . GLU D 2 203 ? 83.080 119.627 116.488 1.00 87.62 311 GLU E C 1
ATOM 8505 O O . GLU D 2 203 ? 83.104 118.456 116.879 1.00 87.62 311 GLU E O 1
ATOM 8511 N N . PHE D 2 204 ? 82.194 120.536 116.913 1.00 82.33 312 PHE E N 1
ATOM 8512 C CA . PHE D 2 204 ? 81.116 120.283 117.870 1.00 82.33 312 PHE E CA 1
ATOM 8513 C C . PHE D 2 204 ? 81.593 120.388 119.312 1.00 82.33 312 PHE E C 1
ATOM 8514 O O . PHE D 2 204 ? 81.080 119.674 120.177 1.00 82.33 312 PHE E O 1
ATOM 8522 N N . SER D 2 205 ? 82.540 121.289 119.589 1.00 77.91 313 SER E N 1
ATOM 8523 C CA . SER D 2 205 ? 83.082 121.479 120.931 1.00 77.91 313 SER E CA 1
ATOM 8524 C C . SER D 2 205 ? 84.156 122.558 120.928 1.00 77.91 313 SER E C 1
ATOM 8525 O O . SER D 2 205 ? 84.788 122.802 119.895 1.00 77.91 313 SER E O 1
ATOM 8528 N N . PRO D 2 206 ? 84.383 123.233 122.055 1.00 70.49 314 PRO E N 1
ATOM 8529 C CA . PRO D 2 206 ? 85.400 124.271 122.086 1.00 70.49 314 PRO E CA 1
ATOM 8530 C C . PRO D 2 206 ? 86.791 123.666 122.067 1.00 70.49 314 PRO E C 1
ATOM 8531 O O . PRO D 2 206 ? 86.984 122.506 122.467 1.00 70.49 314 PRO E O 1
ATOM 8535 N N . PRO D 2 207 ? 87.786 124.402 121.583 1.00 69.82 315 PRO E N 1
ATOM 8536 C CA . PRO D 2 207 ? 89.152 123.877 121.517 1.00 69.82 315 PRO E CA 1
ATOM 8537 C C . PRO D 2 207 ? 89.634 123.329 122.848 1.00 69.82 315 PRO E C 1
ATOM 8538 O O . PRO D 2 207 ? 89.497 123.969 123.889 1.00 69.82 315 PRO E O 1
ATOM 8542 N N . GLY D 2 208 ? 90.199 122.131 122.811 1.00 72.77 316 GLY E N 1
ATOM 8543 C CA . GLY D 2 208 ? 90.715 121.507 124.004 1.00 72.77 316 GLY E CA 1
ATOM 8544 C C . GLY D 2 208 ? 89.830 120.450 124.609 1.00 72.77 316 GLY E C 1
ATOM 8545 O O . GLY D 2 208 ? 90.104 120.010 125.727 1.00 72.77 316 GLY E O 1
ATOM 8546 N N . VAL D 2 209 ? 88.776 120.031 123.918 1.00 71.08 317 VAL E N 1
ATOM 8547 C CA . VAL D 2 209 ? 87.834 119.059 124.447 1.00 71.08 317 VAL E CA 1
ATOM 8548 C C . VAL D 2 209 ? 87.536 118.000 123.397 1.00 71.08 317 VAL E C 1
ATOM 8549 O O . VAL D 2 209 ? 87.394 118.307 122.210 1.00 71.08 317 VAL E O 1
ATOM 8553 N N . VAL D 2 210 ? 87.446 116.759 123.840 1.00 76.28 318 VAL E N 1
ATOM 8554 C CA . VAL D 2 210 ? 87.097 115.618 123.005 1.00 76.28 318 VAL E CA 1
ATOM 8555 C C . VAL D 2 210 ? 85.637 115.306 123.279 1.00 76.28 318 VAL E C 1
ATOM 8556 O O . VAL D 2 210 ? 85.168 115.485 124.411 1.00 76.28 318 VAL E O 1
ATOM 8560 N N . SER D 2 211 ? 84.909 114.794 122.283 1.00 79.86 319 SER E N 1
ATOM 8561 C CA . SER D 2 211 ? 83.490 114.602 122.576 1.00 79.86 319 SER E CA 1
ATOM 8562 C C . SER D 2 211 ? 82.794 113.713 121.559 1.00 79.86 319 SER E C 1
ATOM 8563 O O . SER D 2 211 ? 83.297 113.464 120.461 1.00 79.86 319 SER E O 1
ATOM 8566 N N . LEU D 2 212 ? 81.621 113.230 121.966 1.00 77.33 320 LEU E N 1
ATOM 8567 C CA . LEU D 2 212 ? 80.754 112.386 121.150 1.00 77.33 320 LEU E CA 1
ATOM 8568 C C . LEU D 2 212 ? 79.449 113.133 120.908 1.00 77.33 320 LEU E C 1
ATOM 8569 O O . LEU D 2 212 ? 78.753 113.485 121.864 1.00 77.33 320 LEU E O 1
ATOM 8574 N N . THR D 2 213 ? 79.113 113.371 119.642 1.00 81.67 321 THR E N 1
ATOM 8575 C CA . THR D 2 213 ? 77.929 114.134 119.274 1.00 81.67 321 THR E CA 1
ATOM 8576 C C . THR D 2 213 ? 76.943 113.283 118.482 1.00 81.67 321 THR E C 1
ATOM 8577 O O . THR D 2 213 ? 77.335 112.376 117.747 1.00 81.67 321 THR E O 1
ATOM 8581 N N . LYS D 2 214 ? 75.654 113.582 118.640 1.00 86.54 322 LYS E N 1
ATOM 8582 C CA . LYS D 2 214 ? 74.578 112.906 117.925 1.00 86.54 322 LYS E CA 1
ATOM 8583 C C . LYS D 2 214 ? 73.876 113.921 117.035 1.00 86.54 322 LYS E C 1
ATOM 8584 O O . LYS D 2 214 ? 73.402 114.949 117.524 1.00 86.54 322 LYS E O 1
ATOM 8590 N N . LEU D 2 215 ? 73.802 113.633 115.738 1.00 86.89 323 LEU E N 1
ATOM 8591 C CA . LEU D 2 215 ? 73.206 114.526 114.754 1.00 86.89 323 LEU E CA 1
ATOM 8592 C C . LEU D 2 215 ? 71.939 113.935 114.153 1.00 86.89 323 LEU E C 1
ATOM 8593 O O . LEU D 2 215 ? 71.940 112.788 113.683 1.00 86.89 323 LEU E O 1
ATOM 8598 N N . ARG D 2 216 ? 70.863 114.722 114.186 1.00 92.01 324 ARG E N 1
ATOM 8599 C CA . ARG D 2 216 ? 69.593 114.391 113.556 1.00 92.01 324 ARG E CA 1
ATOM 8600 C C . ARG D 2 216 ? 69.377 115.158 112.263 1.00 92.01 324 ARG E C 1
ATOM 8601 O O . ARG D 2 216 ? 68.664 114.677 111.379 1.00 92.01 324 ARG E O 1
ATOM 8609 N N . ARG D 2 217 ? 69.966 116.341 112.148 1.00 94.58 325 ARG E N 1
ATOM 8610 C CA . ARG D 2 217 ? 69.900 117.212 110.988 1.00 94.58 325 ARG E CA 1
ATOM 8611 C C . ARG D 2 217 ? 71.242 117.269 110.278 1.00 94.58 325 ARG E C 1
ATOM 8612 O O . ARG D 2 217 ? 72.286 116.993 110.875 1.00 94.58 325 ARG E O 1
ATOM 8620 N N . PRO D 2 218 ? 71.254 117.619 108.996 1.00 89.27 326 PRO E N 1
ATOM 8621 C CA . PRO D 2 218 ? 72.524 117.715 108.277 1.00 89.27 326 PRO E CA 1
ATOM 8622 C C . PRO D 2 218 ? 73.402 118.807 108.866 1.00 89.27 326 PRO E C 1
ATOM 8623 O O . PRO D 2 218 ? 72.918 119.843 109.321 1.00 89.27 326 PRO E O 1
ATOM 8627 N N . ASN D 2 219 ? 74.706 118.557 108.862 1.00 86.74 327 ASN E N 1
ATOM 8628 C CA . ASN D 2 219 ? 75.688 119.502 109.384 1.00 86.74 327 ASN E CA 1
ATOM 8629 C C . ASN D 2 219 ? 76.091 120.423 108.243 1.00 86.74 327 ASN E C 1
ATOM 8630 O O . ASN D 2 219 ? 76.862 120.040 107.363 1.00 86.74 327 ASN E O 1
ATOM 8635 N N . LEU D 2 220 ? 75.568 121.647 108.258 1.00 86.01 328 LEU E N 1
ATOM 8636 C CA . LEU D 2 220 ? 75.836 122.603 107.193 1.00 86.01 328 LEU E CA 1
ATOM 8637 C C . LEU D 2 220 ? 76.405 123.909 107.724 1.00 86.01 328 LEU E C 1
ATOM 8638 O O . LEU D 2 220 ? 75.898 124.984 107.394 1.00 86.01 328 LEU E O 1
ATOM 8643 N N . ALA D 2 221 ? 77.460 123.838 108.526 1.00 84.51 329 ALA E N 1
ATOM 8644 C CA . ALA D 2 221 ? 78.056 125.049 109.068 1.00 84.51 329 ALA E CA 1
ATOM 8645 C C . ALA D 2 221 ? 79.443 124.764 109.622 1.00 84.51 329 ALA E C 1
ATOM 8646 O O . ALA D 2 221 ? 79.729 123.639 110.047 1.00 84.51 329 ALA E O 1
ATOM 8648 N N . PRO D 2 222 ? 80.327 125.754 109.630 1.00 85.92 330 PRO E N 1
ATOM 8649 C CA . PRO D 2 222 ? 81.679 125.555 110.140 1.00 85.92 330 PRO E CA 1
ATOM 8650 C C . PRO D 2 222 ? 81.682 125.253 111.627 1.00 85.92 330 PRO E C 1
ATOM 8651 O O . PRO D 2 222 ? 80.627 125.268 112.277 1.00 85.92 330 PRO E O 1
ATOM 8655 N N . PRO D 2 223 ? 82.852 124.964 112.201 1.00 84.71 331 PRO E N 1
ATOM 8656 C CA . PRO D 2 223 ? 82.901 124.683 113.642 1.00 84.71 331 PRO E CA 1
ATOM 8657 C C . PRO D 2 223 ? 82.539 125.868 114.517 1.00 84.71 331 PRO E C 1
ATOM 8658 O O . PRO D 2 223 ? 81.817 125.694 115.504 1.00 84.71 331 PRO E O 1
ATOM 8662 N N . PHE D 2 224 ? 83.000 127.074 114.189 1.00 82.66 332 PHE E N 1
ATOM 8663 C CA . PHE D 2 224 ? 82.719 128.214 115.053 1.00 82.66 332 PHE E CA 1
ATOM 8664 C C . PHE D 2 224 ? 81.301 128.744 114.891 1.00 82.66 332 PHE E C 1
ATOM 8665 O O . PHE D 2 224 ? 81.038 129.911 115.190 1.00 82.66 332 PHE E O 1
ATOM 8673 N N . CYS D 2 225 ? 80.373 127.903 114.445 1.00 84.90 333 CYS E N 1
ATOM 8674 C CA . CYS D 2 225 ? 78.983 128.313 114.303 1.00 84.90 333 CYS E CA 1
ATOM 8675 C C . CYS D 2 225 ? 78.061 127.429 115.124 1.00 84.90 333 CYS E C 1
ATOM 8676 O O . CYS D 2 225 ? 76.837 127.534 114.998 1.00 84.90 333 CYS E O 1
ATOM 8679 N N . HIS D 2 226 ? 78.627 126.565 115.957 1.00 83.54 334 HIS E N 1
ATOM 8680 C CA . HIS D 2 226 ? 77.948 125.719 116.927 1.00 83.54 334 HIS E CA 1
ATOM 8681 C C . HIS D 2 226 ? 79.000 125.019 117.782 1.00 83.54 334 HIS E C 1
ATOM 8682 O O . HIS D 2 226 ? 79.049 123.784 117.820 1.00 83.54 334 HIS E O 1
ATOM 8689 N N . PRO D 2 227 ? 79.858 125.768 118.482 1.00 81.50 335 PRO E N 1
ATOM 8690 C CA . PRO D 2 227 ? 80.893 125.148 119.312 1.00 81.50 335 PRO E CA 1
ATOM 8691 C C . PRO D 2 227 ? 80.408 124.640 120.654 1.00 81.50 335 PRO E C 1
ATOM 8692 O O . PRO D 2 227 ? 81.202 124.045 121.389 1.00 81.50 335 PRO E O 1
ATOM 8696 N N . GLY D 2 228 ? 79.146 124.847 121.000 1.00 87.79 336 GLY E N 1
ATOM 8697 C CA . GLY D 2 228 ? 78.662 124.455 122.306 1.00 87.79 336 GLY E CA 1
ATOM 8698 C C . GLY D 2 228 ? 77.255 123.910 122.308 1.00 87.79 336 GLY E C 1
ATOM 8699 O O . GLY D 2 228 ? 76.371 124.468 122.964 1.00 87.79 336 GLY E O 1
ATOM 8700 N N . LEU D 2 229 ? 77.034 122.841 121.551 1.00 93.40 337 LEU E N 1
ATOM 8701 C CA . LEU D 2 229 ? 75.715 122.237 121.459 1.00 93.40 337 LEU E CA 1
ATOM 8702 C C . LEU D 2 229 ? 75.127 122.000 122.844 1.00 93.40 337 LEU E C 1
ATOM 8703 O O . LEU D 2 229 ? 75.849 121.782 123.820 1.00 93.40 337 LEU E O 1
ATOM 8708 N N . SER D 2 230 ? 73.798 122.066 122.920 1.00 101.21 338 SER E N 1
ATOM 8709 C CA . SER D 2 230 ? 73.089 121.862 124.176 1.00 101.21 338 SER E CA 1
ATOM 8710 C C . SER D 2 230 ? 73.523 120.564 124.840 1.00 101.21 338 SER E C 1
ATOM 8711 O O . SER D 2 230 ? 73.824 119.570 124.176 1.00 101.21 338 SER E O 1
ATOM 8714 N N . PHE D 2 231 ? 73.554 120.579 126.167 1.00 108.66 339 PHE E N 1
ATOM 8715 C CA . PHE D 2 231 ? 73.969 119.426 126.950 1.00 108.66 339 PHE E CA 1
ATOM 8716 C C . PHE D 2 231 ? 72.739 118.644 127.388 1.00 108.66 339 PHE E C 1
ATOM 8717 O O . PHE D 2 231 ? 71.786 119.224 127.918 1.00 108.66 339 PHE E O 1
ATOM 8725 N N . GLY D 2 232 ? 72.760 117.336 127.159 1.00 109.19 340 GLY E N 1
ATOM 8726 C CA . GLY D 2 232 ? 71.648 116.484 127.534 1.00 109.19 340 GLY E CA 1
ATOM 8727 C C . GLY D 2 232 ? 70.817 116.029 126.352 1.00 109.19 340 GLY E C 1
ATOM 8728 O O . GLY D 2 232 ? 69.622 116.313 126.279 1.00 109.19 340 GLY E O 1
ATOM 8729 N N . ASN D 2 240 ? 63.539 118.053 116.674 1.00 115.64 348 ASN E N 1
ATOM 8730 C CA . ASN D 2 240 ? 63.536 117.608 118.062 1.00 115.64 348 ASN E CA 1
ATOM 8731 C C . ASN D 2 240 ? 64.955 117.360 118.557 1.00 115.64 348 ASN E C 1
ATOM 8732 O O . ASN D 2 240 ? 65.429 116.223 118.540 1.00 115.64 348 ASN E O 1
ATOM 8734 N N . GLU D 2 241 ? 65.631 118.439 118.962 1.00 112.21 349 GLU E N 1
ATOM 8735 C CA . GLU D 2 241 ? 66.994 118.377 119.480 1.00 112.21 349 GLU E CA 1
ATOM 8736 C C . GLU D 2 241 ? 67.965 118.009 118.368 1.00 112.21 349 GLU E C 1
ATOM 8737 O O . GLU D 2 241 ? 68.602 116.953 118.420 1.00 112.21 349 GLU E O 1
ATOM 8743 N N . GLY D 2 242 ? 68.054 118.862 117.349 1.00 103.90 350 GLY E N 1
ATOM 8744 C CA . GLY D 2 242 ? 68.910 118.642 116.200 1.00 103.90 350 GLY E CA 1
ATOM 8745 C C . GLY D 2 242 ? 70.285 118.080 116.497 1.00 103.90 350 GLY E C 1
ATOM 8746 O O . GLY D 2 242 ? 70.714 117.118 115.856 1.00 103.90 350 GLY E O 1
ATOM 8747 N N . MET D 2 243 ? 70.989 118.665 117.462 1.00 96.89 351 MET E N 1
ATOM 8748 C CA . MET D 2 243 ? 72.322 118.206 117.825 1.00 96.89 351 MET E CA 1
ATOM 8749 C C . MET D 2 243 ? 72.458 118.216 119.337 1.00 96.89 351 MET E C 1
ATOM 8750 O O . MET D 2 243 ? 72.222 119.246 119.972 1.00 96.89 351 MET E O 1
ATOM 8755 N N . THR D 2 244 ? 72.837 117.081 119.910 1.00 91.01 352 THR E N 1
ATOM 8756 C CA . THR D 2 244 ? 73.034 116.968 121.345 1.00 91.01 352 THR E CA 1
ATOM 8757 C C . THR D 2 244 ? 74.370 116.303 121.627 1.00 91.01 352 THR E C 1
ATOM 8758 O O . THR D 2 244 ? 74.804 115.412 120.895 1.00 91.01 352 THR E O 1
ATOM 8762 N N . THR D 2 245 ? 75.014 116.742 122.700 1.00 84.66 353 THR E N 1
ATOM 8763 C CA . THR D 2 245 ? 76.291 116.195 123.132 1.00 84.66 353 THR E CA 1
ATOM 8764 C C . THR D 2 245 ? 76.053 115.093 124.151 1.00 84.66 353 THR E C 1
ATOM 8765 O O . THR D 2 245 ? 75.319 115.289 125.122 1.00 84.66 353 THR E O 1
ATOM 8769 N N . VAL D 2 246 ? 76.673 113.939 123.933 1.00 79.91 354 VAL E N 1
ATOM 8770 C CA . VAL D 2 246 ? 76.491 112.792 124.807 1.00 79.91 354 VAL E CA 1
ATOM 8771 C C . VAL D 2 246 ? 77.520 112.767 125.929 1.00 79.91 354 VAL E C 1
ATOM 8772 O O . VAL D 2 246 ? 77.178 112.469 127.073 1.00 79.91 354 VAL E O 1
ATOM 8776 N N . ARG D 2 247 ? 78.777 113.082 125.632 1.00 81.30 355 ARG E N 1
ATOM 8777 C CA . ARG D 2 247 ? 79.804 113.110 126.665 1.00 81.30 355 ARG E CA 1
ATOM 8778 C C . ARG D 2 247 ? 81.016 113.866 126.146 1.00 81.30 355 ARG E C 1
ATOM 8779 O O . ARG D 2 247 ? 81.315 113.841 124.946 1.00 81.30 355 ARG E O 1
ATOM 8787 N N . MET D 2 248 ? 81.707 114.533 127.067 1.00 80.51 356 MET E N 1
ATOM 8788 C CA . MET D 2 248 ? 82.897 115.306 126.756 1.00 80.51 356 MET E CA 1
ATOM 8789 C C . MET D 2 248 ? 83.980 115.032 127.787 1.00 80.51 356 MET E C 1
ATOM 8790 O O . MET D 2 248 ? 83.703 114.631 128.918 1.00 80.51 356 MET E O 1
ATOM 8795 N N . HIS D 2 249 ? 85.225 115.248 127.377 1.00 79.14 357 HIS E N 1
ATOM 8796 C CA . HIS D 2 249 ? 86.366 115.129 128.269 1.00 79.14 357 HIS E CA 1
ATOM 8797 C C . HIS D 2 249 ? 87.372 116.218 127.954 1.00 79.14 357 HIS E C 1
ATOM 8798 O O . HIS D 2 249 ? 87.595 116.554 126.788 1.00 79.14 357 HIS E O 1
ATOM 8805 N N . ALA D 2 250 ? 87.981 116.759 129.002 1.00 76.79 358 ALA E N 1
ATOM 8806 C CA . ALA D 2 250 ? 88.936 117.845 128.866 1.00 76.79 358 ALA E CA 1
ATOM 8807 C C . ALA D 2 250 ? 90.348 117.289 128.798 1.00 76.79 358 ALA E C 1
ATOM 8808 O O . ALA D 2 250 ? 90.759 116.512 129.661 1.00 76.79 358 ALA E O 1
ATOM 8810 N N . ILE D 2 251 ? 91.085 117.691 127.767 1.00 76.97 359 ILE E N 1
ATOM 8811 C CA . ILE D 2 251 ? 92.489 117.331 127.642 1.00 76.97 359 ILE E CA 1
ATOM 8812 C C . ILE D 2 251 ? 93.399 118.485 128.046 1.00 76.97 359 ILE E C 1
ATOM 8813 O O . ILE D 2 251 ? 94.561 118.246 128.404 1.00 76.97 359 ILE E O 1
ATOM 8818 N N . ALA D 2 252 ? 92.899 119.717 128.026 1.00 82.05 360 ALA E N 1
ATOM 8819 C CA . ALA D 2 252 ? 93.621 120.882 128.531 1.00 82.05 360 ALA E CA 1
ATOM 8820 C C . ALA D 2 252 ? 94.913 121.132 127.765 1.00 82.05 360 ALA E C 1
ATOM 8821 O O . ALA D 2 252 ? 95.869 121.687 128.309 1.00 82.05 360 ALA E O 1
ATOM 8823 N N . SER D 2 253 ? 94.957 120.731 126.500 1.00 85.94 361 SER E N 1
ATOM 8824 C CA . SER D 2 253 ? 96.101 121.040 125.658 1.00 85.94 361 SER E CA 1
ATOM 8825 C C . SER D 2 253 ? 95.659 121.007 124.208 1.00 85.94 361 SER E C 1
ATOM 8826 O O . SER D 2 253 ? 94.722 120.293 123.847 1.00 85.94 361 SER E O 1
ATOM 8829 N N . VAL D 2 254 ? 96.353 121.780 123.380 1.00 91.72 362 VAL E N 1
ATOM 8830 C CA . VAL D 2 254 ? 96.042 121.854 121.960 1.00 91.72 362 VAL E CA 1
ATOM 8831 C C . VAL D 2 254 ? 96.875 120.821 121.219 1.00 91.72 362 VAL E C 1
ATOM 8832 O O . VAL D 2 254 ? 96.961 120.841 119.987 1.00 91.72 362 VAL E O 1
ATOM 8836 N N . THR D 2 255 ? 97.498 119.919 121.964 1.00 95.02 363 THR E N 1
ATOM 8837 C CA . THR D 2 255 ? 98.343 118.884 121.389 1.00 95.02 363 THR E CA 1
ATOM 8838 C C . THR D 2 255 ? 98.264 117.630 122.248 1.00 95.02 363 THR E C 1
ATOM 8839 O O . THR D 2 255 ? 98.722 117.632 123.397 1.00 95.02 363 THR E O 1
ATOM 8843 N N . PRO D 2 256 ? 97.693 116.547 121.733 1.00 96.97 364 PRO E N 1
ATOM 8844 C CA . PRO D 2 256 ? 97.580 115.309 122.516 1.00 96.97 364 PRO E CA 1
ATOM 8845 C C . PRO D 2 256 ? 98.914 114.698 122.913 1.00 96.97 364 PRO E C 1
ATOM 8846 O O . PRO D 2 256 ? 98.952 113.576 123.426 1.00 96.97 364 PRO E O 1
ATOM 8850 N N . ALA D 2 257 ? 100.013 115.418 122.691 1.00 98.54 365 ALA E N 1
ATOM 8851 C CA . ALA D 2 257 ? 101.347 114.913 122.984 1.00 98.54 365 ALA E CA 1
ATOM 8852 C C . ALA D 2 257 ? 101.828 115.282 124.377 1.00 98.54 365 ALA E C 1
ATOM 8853 O O . ALA D 2 257 ? 103.029 115.500 124.577 1.00 98.54 365 ALA E O 1
ATOM 8855 N N . LEU D 2 258 ? 100.924 115.366 125.349 1.00 93.77 366 LEU E N 1
ATOM 8856 C CA . LEU D 2 258 ? 101.310 115.642 126.720 1.00 93.77 366 LEU E CA 1
ATOM 8857 C C . LEU D 2 258 ? 100.950 114.516 127.672 1.00 93.77 366 LEU E C 1
ATOM 8858 O O . LEU D 2 258 ? 101.398 114.541 128.824 1.00 93.77 366 LEU E O 1
ATOM 8863 N N . ASP D 2 259 ? 100.178 113.526 127.225 1.00 92.82 367 ASP E N 1
ATOM 8864 C CA . ASP D 2 259 ? 99.807 112.377 128.037 1.00 92.82 367 ASP E CA 1
ATOM 8865 C C . ASP D 2 259 ? 99.062 111.376 127.163 1.00 92.82 367 ASP E C 1
ATOM 8866 O O . ASP D 2 259 ? 97.842 111.227 127.297 1.00 92.82 367 ASP E O 1
ATOM 8871 N N . PRO D 2 260 ? 99.756 110.691 126.251 1.00 87.77 368 PRO E N 1
ATOM 8872 C CA . PRO D 2 260 ? 99.085 109.721 125.371 1.00 87.77 368 PRO E CA 1
ATOM 8873 C C . PRO D 2 260 ? 98.147 108.754 126.075 1.00 87.77 368 PRO E C 1
ATOM 8874 O O . PRO D 2 260 ? 97.060 108.463 125.554 1.00 87.77 368 PRO E O 1
ATOM 8878 N N . ALA D 2 261 ? 98.549 108.231 127.233 1.00 84.44 369 ALA E N 1
ATOM 8879 C CA . ALA D 2 261 ? 97.702 107.298 127.969 1.00 84.44 369 ALA E CA 1
ATOM 8880 C C . ALA D 2 261 ? 96.320 107.885 128.218 1.00 84.44 369 ALA E C 1
ATOM 8881 O O . ALA D 2 261 ? 95.301 107.225 127.989 1.00 84.44 369 ALA E O 1
ATOM 8883 N N . HIS D 2 262 ? 96.270 109.124 128.707 1.00 84.49 370 HIS E N 1
ATOM 8884 C CA . HIS D 2 262 ? 94.991 109.775 128.966 1.00 84.49 370 HIS E CA 1
ATOM 8885 C C . HIS D 2 262 ? 94.156 109.868 127.697 1.00 84.49 370 HIS E C 1
ATOM 8886 O O . HIS D 2 262 ? 92.954 109.583 127.709 1.00 84.49 370 HIS E O 1
ATOM 8893 N N . PHE D 2 263 ? 94.767 110.335 126.608 1.00 84.05 371 PHE E N 1
ATOM 8894 C CA . PHE D 2 263 ? 94.068 110.459 125.334 1.00 84.05 371 PHE E CA 1
ATOM 8895 C C . PHE D 2 263 ? 93.379 109.157 124.950 1.00 84.05 371 PHE E C 1
ATOM 8896 O O . PHE D 2 263 ? 92.182 109.135 124.637 1.00 84.05 371 PHE E O 1
ATOM 8904 N N . ILE D 2 264 ? 94.131 108.056 124.958 1.00 85.22 372 ILE E N 1
ATOM 8905 C CA . ILE D 2 264 ? 93.551 106.763 124.605 1.00 85.22 372 ILE E CA 1
ATOM 8906 C C . ILE D 2 264 ? 92.449 106.372 125.581 1.00 85.22 372 ILE E C 1
ATOM 8907 O O . ILE D 2 264 ? 91.409 105.838 125.177 1.00 85.22 372 ILE E O 1
ATOM 8912 N N . ALA D 2 265 ? 92.679 106.569 126.882 1.00 83.37 373 ALA E N 1
ATOM 8913 C CA . ALA D 2 265 ? 91.647 106.274 127.873 1.00 83.37 373 ALA E CA 1
ATOM 8914 C C . ALA D 2 265 ? 90.338 106.975 127.528 1.00 83.37 373 ALA E C 1
ATOM 8915 O O . ALA D 2 265 ? 89.259 106.370 127.570 1.00 83.37 373 ALA E O 1
ATOM 8917 N N . CYS D 2 266 ? 90.419 108.272 127.223 1.00 84.60 374 CYS E N 1
ATOM 8918 C CA . CYS D 2 266 ? 89.234 109.025 126.825 1.00 84.60 374 CYS E CA 1
ATOM 8919 C C . CYS D 2 266 ? 88.559 108.374 125.628 1.00 84.60 374 CYS E C 1
ATOM 8920 O O . CYS D 2 266 ? 87.333 108.201 125.605 1.00 84.60 374 CYS E O 1
ATOM 8923 N N . ALA D 2 267 ? 89.345 108.063 124.595 1.00 82.20 375 ALA E N 1
ATOM 8924 C CA . ALA D 2 267 ? 88.806 107.385 123.422 1.00 82.20 375 ALA E CA 1
ATOM 8925 C C . ALA D 2 267 ? 88.016 106.145 123.819 1.00 82.20 375 ALA E C 1
ATOM 8926 O O . ALA D 2 267 ? 86.911 105.911 123.318 1.00 82.20 375 ALA E O 1
ATOM 8928 N N . ARG D 2 268 ? 88.575 105.336 124.723 1.00 83.99 376 ARG E N 1
ATOM 8929 C CA . ARG D 2 268 ? 87.882 104.133 125.177 1.00 83.99 376 ARG E CA 1
ATOM 8930 C C . ARG D 2 268 ? 86.530 104.459 125.793 1.00 83.99 376 ARG E C 1
ATOM 8931 O O . ARG D 2 268 ? 85.512 103.868 125.423 1.00 83.99 376 ARG E O 1
ATOM 8939 N N . ASP D 2 269 ? 86.515 105.348 126.787 1.00 86.00 377 ASP E N 1
ATOM 8940 C CA . ASP D 2 269 ? 85.263 105.694 127.459 1.00 86.00 377 ASP E CA 1
ATOM 8941 C C . ASP D 2 269 ? 84.189 106.139 126.469 1.00 86.00 377 ASP E C 1
ATOM 8942 O O . ASP D 2 269 ? 83.058 105.629 126.478 1.00 86.00 377 ASP E O 1
ATOM 8947 N N . LEU D 2 270 ? 84.522 107.111 125.619 1.00 81.52 378 LEU E N 1
ATOM 8948 C CA . LEU D 2 270 ? 83.552 107.608 124.646 1.00 81.52 378 LEU E CA 1
ATOM 8949 C C . LEU D 2 270 ? 83.044 106.484 123.753 1.00 81.52 378 LEU E C 1
ATOM 8950 O O . LEU D 2 270 ? 81.830 106.323 123.569 1.00 81.52 378 LEU E O 1
ATOM 8955 N N . PHE D 2 271 ? 83.961 105.714 123.163 1.00 84.32 379 PHE E N 1
ATOM 8956 C CA . PHE D 2 271 ? 83.540 104.604 122.321 1.00 84.32 379 PHE E CA 1
ATOM 8957 C C . PHE D 2 271 ? 82.607 103.675 123.082 1.00 84.32 379 PHE E C 1
ATOM 8958 O O . PHE D 2 271 ? 81.647 103.151 122.510 1.00 84.32 379 PHE E O 1
ATOM 8966 N N . ALA D 2 272 ? 82.924 103.392 124.348 1.00 85.36 380 ALA E N 1
ATOM 8967 C CA . ALA D 2 272 ? 82.051 102.568 125.178 1.00 85.36 380 ALA E CA 1
ATOM 8968 C C . ALA D 2 272 ? 80.614 103.067 125.121 1.00 85.36 380 ALA E C 1
ATOM 8969 O O . ALA D 2 272 ? 79.682 102.295 124.860 1.00 85.36 380 ALA E O 1
ATOM 8971 N N . TYR D 2 273 ? 80.412 104.356 125.408 1.00 84.92 381 TYR E N 1
ATOM 8972 C CA . TYR D 2 273 ? 79.062 104.909 125.323 1.00 84.92 381 TYR E CA 1
ATOM 8973 C C . TYR D 2 273 ? 78.451 104.670 123.950 1.00 84.92 381 TYR E C 1
ATOM 8974 O O . TYR D 2 273 ? 77.277 104.296 123.839 1.00 84.92 381 TYR E O 1
ATOM 8983 N N . TYR D 2 274 ? 79.212 104.951 122.889 1.00 88.22 382 TYR E N 1
ATOM 8984 C CA . TYR D 2 274 ? 78.700 104.699 121.546 1.00 88.22 382 TYR E CA 1
ATOM 8985 C C . TYR D 2 274 ? 78.204 103.267 121.416 1.00 88.22 382 TYR E C 1
ATOM 8986 O O . TYR D 2 274 ? 77.141 103.016 120.847 1.00 88.22 382 TYR E O 1
ATOM 8995 N N . ARG D 2 275 ? 79.008 102.312 121.878 1.00 92.43 383 ARG E N 1
ATOM 8996 C CA . ARG D 2 275 ? 78.626 100.905 121.841 1.00 92.43 383 ARG E CA 1
ATOM 8997 C C . ARG D 2 275 ? 77.264 100.696 122.484 1.00 92.43 383 ARG E C 1
ATOM 8998 O O . ARG D 2 275 ? 76.373 100.060 121.906 1.00 92.43 383 ARG E O 1
ATOM 9006 N N . ARG D 2 276 ? 77.095 101.227 123.696 1.00 95.06 384 ARG E N 1
ATOM 9007 C CA . ARG D 2 276 ? 75.828 101.091 124.409 1.00 95.06 384 ARG E CA 1
ATOM 9008 C C . ARG D 2 276 ? 74.661 101.630 123.590 1.00 95.06 384 ARG E C 1
ATOM 9009 O O . ARG D 2 276 ? 73.645 100.950 123.415 1.00 95.06 384 ARG E O 1
ATOM 9017 N N . SER D 2 277 ? 74.787 102.859 123.087 1.00 96.36 385 SER E N 1
ATOM 9018 C CA . SER D 2 277 ? 73.705 103.458 122.307 1.00 96.36 385 SER E CA 1
ATOM 9019 C C . SER D 2 277 ? 73.438 102.681 121.022 1.00 96.36 385 SER E C 1
ATOM 9020 O O . SER D 2 277 ? 72.286 102.387 120.686 1.00 96.36 385 SER E O 1
ATOM 9023 N N . ALA D 2 278 ? 74.499 102.355 120.284 1.00 98.97 386 ALA E N 1
ATOM 9024 C CA . ALA D 2 278 ? 74.370 101.634 119.022 1.00 98.97 386 ALA E CA 1
ATOM 9025 C C . ALA D 2 278 ? 73.614 100.327 119.189 1.00 98.97 386 ALA E C 1
ATOM 9026 O O . ALA D 2 278 ? 72.802 99.965 118.332 1.00 98.97 386 ALA E O 1
ATOM 9028 N N . SER D 2 279 ? 73.896 99.588 120.263 1.00 103.75 387 SER E N 1
ATOM 9029 C CA . SER D 2 279 ? 73.257 98.302 120.528 1.00 103.75 387 SER E CA 1
ATOM 9030 C C . SER D 2 279 ? 71.766 98.267 120.200 1.00 103.75 387 SER E C 1
ATOM 9031 O O . SER D 2 279 ? 71.258 97.237 119.747 1.00 103.75 387 SER E O 1
ATOM 9034 N N . GLN D 2 280 ? 71.052 99.369 120.423 1.00 109.73 388 GLN E N 1
ATOM 9035 C CA . GLN D 2 280 ? 69.626 99.383 120.122 1.00 109.73 388 GLN E CA 1
ATOM 9036 C C . GLN D 2 280 ? 69.334 99.739 118.668 1.00 109.73 388 GLN E C 1
ATOM 9037 O O . GLN D 2 280 ? 69.054 98.858 117.850 1.00 109.73 388 GLN E O 1
ATOM 9043 N N . GLU D 2 281 ? 69.400 101.028 118.342 1.00 107.67 389 GLU E N 1
ATOM 9044 C CA . GLU D 2 281 ? 69.124 101.522 116.997 1.00 107.67 389 GLU E CA 1
ATOM 9045 C C . GLU D 2 281 ? 70.397 101.624 116.163 1.00 107.67 389 GLU E C 1
ATOM 9046 O O . GLU D 2 281 ? 71.407 102.165 116.623 1.00 107.67 389 GLU E O 1
ATOM 9052 N N . ASN D 2 282 ? 70.349 101.087 114.946 1.00 103.09 390 ASN E N 1
ATOM 9053 C CA . ASN D 2 282 ? 71.493 101.142 114.042 1.00 103.09 390 ASN E CA 1
ATOM 9054 C C . ASN D 2 282 ? 71.846 102.586 113.711 1.00 103.09 390 ASN E C 1
ATOM 9055 O O . ASN D 2 282 ? 71.044 103.304 113.109 1.00 103.09 390 ASN E O 1
ATOM 9060 N N . ILE D 2 283 ? 73.053 103.006 114.081 1.00 91.65 391 ILE E N 1
ATOM 9061 C CA . ILE D 2 283 ? 73.514 104.371 113.832 1.00 91.65 391 ILE E CA 1
ATOM 9062 C C . ILE D 2 283 ? 75.001 104.389 113.492 1.00 91.65 391 ILE E C 1
ATOM 9063 O O . ILE D 2 283 ? 75.844 104.127 114.359 1.00 91.65 391 ILE E O 1
ATOM 9068 N N . PRO D 2 284 ? 75.363 104.659 112.240 1.00 85.09 392 PRO E N 1
ATOM 9069 C CA . PRO D 2 284 ? 76.780 104.708 111.866 1.00 85.09 392 PRO E CA 1
ATOM 9070 C C . PRO D 2 284 ? 77.543 105.782 112.625 1.00 85.09 392 PRO E C 1
ATOM 9071 O O . PRO D 2 284 ? 76.989 106.811 113.014 1.00 85.09 392 PRO E O 1
ATOM 9075 N N . LEU D 2 285 ? 78.833 105.529 112.834 1.00 84.54 393 LEU E N 1
ATOM 9076 C CA . LEU D 2 285 ? 79.720 106.430 113.559 1.00 84.54 393 LEU E CA 1
ATOM 9077 C C . LEU D 2 285 ? 80.864 106.881 112.664 1.00 84.54 393 LEU E C 1
ATOM 9078 O O . LEU D 2 285 ? 81.544 106.050 112.058 1.00 84.54 393 LEU E O 1
ATOM 9083 N N . VAL D 2 286 ? 81.074 108.191 112.583 1.00 82.44 394 VAL E N 1
ATOM 9084 C CA . VAL D 2 286 ? 82.155 108.780 111.800 1.00 82.44 394 VAL E CA 1
ATOM 9085 C C . VAL D 2 286 ? 83.134 109.428 112.764 1.00 82.44 394 VAL E C 1
ATOM 9086 O O . VAL D 2 286 ? 82.765 110.346 113.505 1.00 82.44 394 VAL E O 1
ATOM 9090 N N . VAL D 2 287 ? 84.380 108.968 112.753 1.00 81.87 395 VAL E N 1
ATOM 9091 C CA . VAL D 2 287 ? 85.413 109.490 113.639 1.00 81.87 395 VAL E CA 1
ATOM 9092 C C . VAL D 2 287 ? 86.511 110.140 112.812 1.00 81.87 395 VAL E C 1
ATOM 9093 O O . VAL D 2 287 ? 86.995 109.550 111.840 1.00 81.87 395 VAL E O 1
ATOM 9097 N N . ASN D 2 288 ? 86.889 111.359 113.182 1.00 86.15 396 ASN E N 1
ATOM 9098 C CA . ASN D 2 288 ? 87.978 112.072 112.531 1.00 86.15 396 ASN E CA 1
ATOM 9099 C C . ASN D 2 288 ? 89.106 112.245 113.537 1.00 86.15 396 ASN E C 1
ATOM 9100 O O . ASN D 2 288 ? 88.885 112.727 114.651 1.00 86.15 396 ASN E O 1
ATOM 9105 N N . THR D 2 289 ? 90.296 111.821 113.152 1.00 87.54 397 THR E N 1
ATOM 9106 C CA . THR D 2 289 ? 91.473 111.834 114.007 1.00 87.54 397 THR E CA 1
ATOM 9107 C C . THR D 2 289 ? 92.293 113.095 113.791 1.00 87.54 397 THR E C 1
ATOM 9108 O O . THR D 2 289 ? 91.974 113.923 112.938 1.00 87.54 397 THR E O 1
ATOM 9112 N N . PRO D 2 290 ? 93.361 113.295 114.593 1.00 91.23 398 PRO E N 1
ATOM 9113 C CA . PRO D 2 290 ? 94.221 114.473 114.416 1.00 91.23 398 PRO E CA 1
ATOM 9114 C C . PRO D 2 290 ? 94.951 114.511 113.086 1.00 91.23 398 PRO E C 1
ATOM 9115 O O . PRO D 2 290 ? 94.502 113.936 112.092 1.00 91.23 398 PRO E O 1
ATOM 9119 N N . GLY D 2 291 ? 96.102 115.173 113.064 1.00 100.16 399 GLY E N 1
ATOM 9120 C CA . GLY D 2 291 ? 96.850 115.315 111.835 1.00 100.16 399 GLY E CA 1
ATOM 9121 C C . GLY D 2 291 ? 98.319 114.981 111.967 1.00 100.16 399 GLY E C 1
ATOM 9122 O O . GLY D 2 291 ? 99.172 115.610 111.338 1.00 100.16 399 GLY E O 1
ATOM 9123 N N . TRP D 2 292 ? 98.621 113.995 112.802 1.00 106.30 400 TRP E N 1
ATOM 9124 C CA . TRP D 2 292 ? 99.980 113.521 112.997 1.00 106.30 400 TRP E CA 1
ATOM 9125 C C . TRP D 2 292 ? 100.217 112.319 112.098 1.00 106.30 400 TRP E C 1
ATOM 9126 O O . TRP D 2 292 ? 99.330 111.480 111.925 1.00 106.30 400 TRP E O 1
ATOM 9137 N N . ILE D 2 293 ? 101.418 112.234 111.531 1.00 104.16 401 ILE E N 1
ATOM 9138 C CA . ILE D 2 293 ? 101.769 111.126 110.649 1.00 104.16 401 ILE E CA 1
ATOM 9139 C C . ILE D 2 293 ? 103.200 110.671 110.893 1.00 104.16 401 ILE E C 1
ATOM 9140 O O . ILE D 2 293 ? 103.796 110.006 110.040 1.00 104.16 401 ILE E O 1
ATOM 9145 N N . GLN D 2 294 ? 103.767 111.014 112.047 1.00 105.79 402 GLN E N 1
ATOM 9146 C CA . GLN D 2 294 ? 105.148 110.638 112.309 1.00 105.79 402 GLN E CA 1
ATOM 9147 C C . GLN D 2 294 ? 105.434 110.662 113.802 1.00 105.79 402 GLN E C 1
ATOM 9148 O O . GLN D 2 294 ? 104.974 111.554 114.518 1.00 105.79 402 GLN E O 1
ATOM 9154 N N . GLY D 2 295 ? 106.192 109.671 114.256 1.00 102.60 403 GLY E N 1
ATOM 9155 C CA . GLY D 2 295 ? 106.567 109.604 115.659 1.00 102.60 403 GLY E CA 1
ATOM 9156 C C . GLY D 2 295 ? 105.410 109.217 116.555 1.00 102.60 403 GLY E C 1
ATOM 9157 O O . GLY D 2 295 ? 104.667 108.270 116.276 1.00 102.60 403 GLY E O 1
ATOM 9158 N N . THR D 2 296 ? 105.278 109.946 117.664 1.00 100.24 404 THR E N 1
ATOM 9159 C CA . THR D 2 296 ? 104.232 109.681 118.647 1.00 100.24 404 THR E CA 1
ATOM 9160 C C . THR D 2 296 ? 102.863 109.551 117.992 1.00 100.24 404 THR E C 1
ATOM 9161 O O . THR D 2 296 ? 102.161 108.551 118.180 1.00 100.24 404 THR E O 1
ATOM 9165 N N . GLY D 2 297 ? 102.463 110.575 117.237 1.00 100.66 405 GLY E N 1
ATOM 9166 C CA . GLY D 2 297 ? 101.161 110.557 116.587 1.00 100.66 405 GLY E CA 1
ATOM 9167 C C . GLY D 2 297 ? 100.881 109.274 115.834 1.00 100.66 405 GLY E C 1
ATOM 9168 O O . GLY D 2 297 ? 99.790 108.708 115.933 1.00 100.66 405 GLY E O 1
ATOM 9169 N N . LEU D 2 298 ? 101.843 108.827 115.025 1.00 98.93 406 LEU E N 1
ATOM 9170 C CA . LEU D 2 298 ? 101.659 107.587 114.280 1.00 98.93 406 LEU E CA 1
ATOM 9171 C C . LEU D 2 298 ? 101.343 106.428 115.216 1.00 98.93 406 LEU E C 1
ATOM 9172 O O . LEU D 2 298 ? 100.442 105.622 114.945 1.00 98.93 406 LEU E O 1
ATOM 9177 N N . ASP D 2 299 ? 102.080 106.328 116.323 1.00 96.74 407 ASP E N 1
ATOM 9178 C CA . ASP D 2 299 ? 101.815 105.280 117.301 1.00 96.74 407 ASP E CA 1
ATOM 9179 C C . ASP D 2 299 ? 100.392 105.389 117.828 1.00 96.74 407 ASP E C 1
ATOM 9180 O O . ASP D 2 299 ? 99.679 104.384 117.944 1.00 96.74 407 ASP E O 1
ATOM 9185 N N . LEU D 2 300 ? 99.984 106.604 118.203 1.00 91.50 408 LEU E N 1
ATOM 9186 C CA . LEU D 2 300 ? 98.621 106.828 118.671 1.00 91.50 408 LEU E CA 1
ATOM 9187 C C . LEU D 2 300 ? 97.608 106.289 117.674 1.00 91.50 408 LEU E C 1
ATOM 9188 O O . LEU D 2 300 ? 96.678 105.570 118.048 1.00 91.50 408 LEU E O 1
ATOM 9193 N N . LEU D 2 301 ? 97.748 106.677 116.405 1.00 91.40 409 LEU E N 1
ATOM 9194 C CA . LEU D 2 301 ? 96.835 106.207 115.368 1.00 91.40 409 LEU E CA 1
ATOM 9195 C C . LEU D 2 301 ? 96.758 104.688 115.348 1.00 91.40 409 LEU E C 1
ATOM 9196 O O . LEU D 2 301 ? 95.669 104.110 115.260 1.00 91.40 409 LEU E O 1
ATOM 9201 N N . ALA D 2 302 ? 97.915 104.026 115.388 1.00 90.76 410 ALA E N 1
ATOM 9202 C CA . ALA D 2 302 ? 97.937 102.566 115.429 1.00 90.76 410 ALA E CA 1
ATOM 9203 C C . ALA D 2 302 ? 97.091 102.033 116.580 1.00 90.76 410 ALA E C 1
ATOM 9204 O O . ALA D 2 302 ? 96.232 101.160 116.395 1.00 90.76 410 ALA E O 1
ATOM 9206 N N . GLU D 2 303 ? 97.335 102.548 117.786 1.00 91.73 411 GLU E N 1
ATOM 9207 C CA . GLU D 2 303 ? 96.572 102.116 118.953 1.00 91.73 411 GLU E CA 1
ATOM 9208 C C . GLU D 2 303 ? 95.081 102.364 118.763 1.00 91.73 411 GLU E C 1
ATOM 9209 O O . GLU D 2 303 ? 94.255 101.507 119.094 1.00 91.73 411 GLU E O 1
ATOM 9215 N N . LEU D 2 304 ? 94.716 103.560 118.298 1.00 88.07 412 LEU E N 1
ATOM 9216 C CA . LEU D 2 304 ? 93.313 103.879 118.054 1.00 88.07 412 LEU E CA 1
ATOM 9217 C C . LEU D 2 304 ? 92.663 102.854 117.138 1.00 88.07 412 LEU E C 1
ATOM 9218 O O . LEU D 2 304 ? 91.551 102.387 117.402 1.00 88.07 412 LEU E O 1
ATOM 9223 N N . ILE D 2 305 ? 93.333 102.512 116.036 1.00 85.76 413 ILE E N 1
ATOM 9224 C CA . ILE D 2 305 ? 92.784 101.513 115.122 1.00 85.76 413 ILE E CA 1
ATOM 9225 C C . ILE D 2 305 ? 92.550 100.203 115.854 1.00 85.76 413 ILE E C 1
ATOM 9226 O O . ILE D 2 305 ? 91.509 99.557 115.690 1.00 85.76 413 ILE E O 1
ATOM 9231 N N . ALA D 2 306 ? 93.523 99.783 116.660 1.00 84.77 414 ALA E N 1
ATOM 9232 C CA . ALA D 2 306 ? 93.368 98.551 117.429 1.00 84.77 414 ALA E CA 1
ATOM 9233 C C . ALA D 2 306 ? 92.163 98.611 118.363 1.00 84.77 414 ALA E C 1
ATOM 9234 O O . ALA D 2 306 ? 91.338 97.692 118.395 1.00 84.77 414 ALA E O 1
ATOM 9236 N N . VAL D 2 307 ? 92.054 99.689 119.139 1.00 85.40 415 VAL E N 1
ATOM 9237 C CA . VAL D 2 307 ? 90.981 99.823 120.124 1.00 85.40 415 VAL E CA 1
ATOM 9238 C C . VAL D 2 307 ? 89.605 99.863 119.467 1.00 85.40 415 VAL E C 1
ATOM 9239 O O . VAL D 2 307 ? 88.718 99.070 119.800 1.00 85.40 415 VAL E O 1
ATOM 9243 N N . LEU D 2 308 ? 89.403 100.789 118.528 1.00 86.46 416 LEU E N 1
ATOM 9244 C CA . LEU D 2 308 ? 88.081 100.965 117.929 1.00 86.46 416 LEU E CA 1
ATOM 9245 C C . LEU D 2 308 ? 87.685 99.806 117.023 1.00 86.46 416 LEU E C 1
ATOM 9246 O O . LEU D 2 308 ? 86.515 99.409 117.001 1.00 86.46 416 LEU E O 1
ATOM 9251 N N . ARG D 2 309 ? 88.627 99.278 116.251 1.00 89.24 417 ARG E N 1
ATOM 9252 C CA . ARG D 2 309 ? 88.373 98.234 115.264 1.00 89.24 417 ARG E CA 1
ATOM 9253 C C . ARG D 2 309 ? 87.470 98.831 114.192 1.00 89.24 417 ARG E C 1
ATOM 9254 O O . ARG D 2 309 ? 86.356 98.342 113.973 1.00 89.24 417 ARG E O 1
ATOM 9262 N N . PRO D 2 310 ? 87.913 99.886 113.512 1.00 86.57 418 PRO E N 1
ATOM 9263 C CA . PRO D 2 310 ? 87.073 100.516 112.494 1.00 86.57 418 PRO E CA 1
ATOM 9264 C C . PRO D 2 310 ? 86.805 99.587 111.325 1.00 86.57 418 PRO E C 1
ATOM 9265 O O . PRO D 2 310 ? 87.651 98.780 110.941 1.00 86.57 418 PRO E O 1
ATOM 9269 N N . THR D 2 311 ? 85.599 99.697 110.769 1.00 87.14 419 THR E N 1
ATOM 9270 C CA . THR D 2 311 ? 85.249 98.870 109.624 1.00 87.14 419 THR E CA 1
ATOM 9271 C C . THR D 2 311 ? 86.031 99.278 108.385 1.00 87.14 419 THR E C 1
ATOM 9272 O O . THR D 2 311 ? 86.493 98.415 107.632 1.00 87.14 419 THR E O 1
ATOM 9276 N N . GLU D 2 312 ? 86.210 100.579 108.154 1.00 90.90 420 GLU E N 1
ATOM 9277 C CA . GLU D 2 312 ? 86.955 101.023 106.976 1.00 90.90 420 GLU E CA 1
ATOM 9278 C C . GLU D 2 312 ? 87.852 102.206 107.306 1.00 90.90 420 GLU E C 1
ATOM 9279 O O . GLU D 2 312 ? 87.406 103.164 107.941 1.00 90.90 420 GLU E O 1
ATOM 9285 N N . VAL D 2 313 ? 89.105 102.144 106.857 1.00 84.79 421 VAL E N 1
ATOM 9286 C CA . VAL D 2 313 ? 90.093 103.191 107.099 1.00 84.79 421 VAL E CA 1
ATOM 9287 C C . VAL D 2 313 ? 90.337 103.945 105.799 1.00 84.79 421 VAL E C 1
ATOM 9288 O O . VAL D 2 313 ? 90.684 103.340 104.775 1.00 84.79 421 VAL E O 1
ATOM 9292 N N . LEU D 2 314 ? 90.161 105.265 105.844 1.00 84.85 422 LEU E N 1
ATOM 9293 C CA . LEU D 2 314 ? 90.317 106.144 104.689 1.00 84.85 422 LEU E CA 1
ATOM 9294 C C . LEU D 2 314 ? 91.489 107.088 104.932 1.00 84.85 422 LEU E C 1
ATOM 9295 O O . LEU D 2 314 ? 91.423 107.950 105.816 1.00 84.85 422 LEU E O 1
ATOM 9300 N N . TYR D 2 315 ? 92.555 106.934 104.150 1.00 90.77 423 TYR E N 1
ATOM 9301 C CA . TYR D 2 315 ? 93.743 107.773 104.260 1.00 90.77 423 TYR E CA 1
ATOM 9302 C C . TYR D 2 315 ? 93.700 108.777 103.112 1.00 90.77 423 TYR E C 1
ATOM 9303 O O . TYR D 2 315 ? 93.810 108.399 101.940 1.00 90.77 423 TYR E O 1
ATOM 9312 N N . MET D 2 316 ? 93.506 110.050 103.444 1.00 95.59 424 MET E N 1
ATOM 9313 C CA . MET D 2 316 ? 93.360 111.090 102.429 1.00 95.59 424 MET E CA 1
ATOM 9314 C C . MET D 2 316 ? 94.691 111.627 101.911 1.00 95.59 424 MET E C 1
ATOM 9315 O O . MET D 2 316 ? 94.912 112.841 101.932 1.00 95.59 424 MET E O 1
ATOM 9320 N N . SER D 2 317 ? 95.580 110.755 101.445 1.00 98.26 425 SER E N 1
ATOM 9321 C CA . SER D 2 317 ? 96.842 111.261 100.911 1.00 98.26 425 SER E CA 1
ATOM 9322 C C . SER D 2 317 ? 97.104 110.855 99.466 1.00 98.26 425 SER E C 1
ATOM 9323 O O . SER D 2 317 ? 97.257 111.712 98.593 1.00 98.26 425 SER E O 1
ATOM 9326 N N . GLU D 2 318 ? 97.186 109.546 99.220 1.00 100.23 426 GLU E N 1
ATOM 9327 C CA . GLU D 2 318 ? 97.476 108.899 97.941 1.00 100.23 426 GLU E CA 1
ATOM 9328 C C . GLU D 2 318 ? 98.919 109.125 97.492 1.00 100.23 426 GLU E C 1
ATOM 9329 O O . GLU D 2 318 ? 99.354 108.517 96.509 1.00 100.23 426 GLU E O 1
ATOM 9335 N N . ASP D 2 319 ? 99.695 109.931 98.208 1.00 102.56 427 ASP E N 1
ATOM 9336 C CA . ASP D 2 319 ? 101.122 110.037 97.938 1.00 102.56 427 ASP E CA 1
ATOM 9337 C C . ASP D 2 319 ? 101.913 110.192 99.229 1.00 102.56 427 ASP E C 1
ATOM 9338 O O . ASP D 2 319 ? 103.016 110.748 99.223 1.00 102.56 427 ASP E O 1
ATOM 9343 N N . GLY D 2 320 ? 101.361 109.717 100.341 1.00 103.76 428 GLY E N 1
ATOM 9344 C CA . GLY D 2 320 ? 101.963 109.903 101.639 1.00 103.76 428 GLY E CA 1
ATOM 9345 C C . GLY D 2 320 ? 103.285 109.186 101.774 1.00 103.76 428 GLY E C 1
ATOM 9346 O O . GLY D 2 320 ? 103.631 108.316 100.970 1.00 103.76 428 GLY E O 1
ATOM 9347 N N . PRO D 2 321 ? 104.061 109.554 102.792 1.00 105.80 429 PRO E N 1
ATOM 9348 C CA . PRO D 2 321 ? 105.350 108.892 103.012 1.00 105.80 429 PRO E CA 1
ATOM 9349 C C . PRO D 2 321 ? 105.169 107.395 103.199 1.00 105.80 429 PRO E C 1
ATOM 9350 O O . PRO D 2 321 ? 104.169 106.938 103.754 1.00 105.80 429 PRO E O 1
ATOM 9354 N N . GLU D 2 322 ? 106.145 106.627 102.715 1.00 111.55 430 GLU E N 1
ATOM 9355 C CA . GLU D 2 322 ? 106.046 105.177 102.821 1.00 111.55 430 GLU E CA 1
ATOM 9356 C C . GLU D 2 322 ? 106.033 104.719 104.271 1.00 111.55 430 GLU E C 1
ATOM 9357 O O . GLU D 2 322 ? 105.467 103.667 104.583 1.00 111.55 430 GLU E O 1
ATOM 9363 N N . GLU D 2 323 ? 106.629 105.502 105.170 1.00 110.56 431 GLU E N 1
ATOM 9364 C CA . GLU D 2 323 ? 106.698 105.108 106.572 1.00 110.56 431 GLU E CA 1
ATOM 9365 C C . GLU D 2 323 ? 105.310 105.055 107.198 1.00 110.56 431 GLU E C 1
ATOM 9366 O O . GLU D 2 323 ? 104.892 104.022 107.735 1.00 110.56 431 GLU E O 1
ATOM 9372 N N . THR D 2 324 ? 104.584 106.173 107.145 1.00 102.27 432 THR E N 1
ATOM 9373 C CA . THR D 2 324 ? 103.253 106.227 107.738 1.00 102.27 432 THR E CA 1
ATOM 9374 C C . THR D 2 324 ? 102.310 105.226 107.084 1.00 102.27 432 THR E C 1
ATOM 9375 O O . THR D 2 324 ? 101.571 104.516 107.774 1.00 102.27 432 THR E O 1
ATOM 9379 N N . VAL D 2 325 ? 102.293 105.180 105.752 1.00 101.11 433 VAL E N 1
ATOM 9380 C CA . VAL D 2 325 ? 101.408 104.253 105.053 1.00 101.11 433 VAL E CA 1
ATOM 9381 C C . VAL D 2 325 ? 101.703 102.817 105.464 1.00 101.11 433 VAL E C 1
ATOM 9382 O O . VAL D 2 325 ? 100.788 102.036 105.748 1.00 101.11 433 VAL E O 1
ATOM 9386 N N . SER D 2 326 ? 102.983 102.437 105.477 1.00 104.59 434 SER E N 1
ATOM 9387 C CA . SER D 2 326 ? 103.345 101.081 105.880 1.00 104.59 434 SER E CA 1
ATOM 9388 C C . SER D 2 326 ? 102.879 100.784 107.298 1.00 104.59 434 SER E C 1
ATOM 9389 O O . SER D 2 326 ? 102.259 99.746 107.554 1.00 104.59 434 SER E O 1
ATOM 9392 N N . ALA D 2 327 ? 103.221 101.663 108.244 1.00 103.56 435 ALA E N 1
ATOM 9393 C CA . ALA D 2 327 ? 102.800 101.489 109.631 1.00 103.56 435 ALA E CA 1
ATOM 9394 C C . ALA D 2 327 ? 101.299 101.263 109.732 1.00 103.56 435 ALA E C 1
ATOM 9395 O O . ALA D 2 327 ? 100.838 100.303 110.365 1.00 103.56 435 ALA E O 1
ATOM 9397 N N . LEU D 2 328 ? 100.519 102.167 109.135 1.00 101.09 436 LEU E N 1
ATOM 9398 C CA . LEU D 2 328 ? 99.068 102.042 109.162 1.00 101.09 436 LEU E CA 1
ATOM 9399 C C . LEU D 2 328 ? 98.618 100.714 108.574 1.00 101.09 436 LEU E C 1
ATOM 9400 O O . LEU D 2 328 ? 97.753 100.043 109.141 1.00 101.09 436 LEU E O 1
ATOM 9405 N N . ARG D 2 329 ? 99.151 100.345 107.407 1.00 104.79 437 ARG E N 1
ATOM 9406 C CA . ARG D 2 329 ? 98.766 99.075 106.801 1.00 104.79 437 ARG E CA 1
ATOM 9407 C C . ARG D 2 329 ? 99.043 97.905 107.736 1.00 104.79 437 ARG E C 1
ATOM 9408 O O . ARG D 2 329 ? 98.229 96.983 107.835 1.00 104.79 437 ARG E O 1
ATOM 9416 N N . GLU D 2 330 ? 100.201 97.902 108.402 1.00 108.71 438 GLU E N 1
ATOM 9417 C CA . GLU D 2 330 ? 100.504 96.834 109.354 1.00 108.71 438 GLU E CA 1
ATOM 9418 C C . GLU D 2 330 ? 99.457 96.771 110.456 1.00 108.71 438 GLU E C 1
ATOM 9419 O O . GLU D 2 330 ? 98.877 95.711 110.720 1.00 108.71 438 GLU E O 1
ATOM 9425 N N . ALA D 2 331 ? 99.219 97.901 111.125 1.00 102.85 439 ALA E N 1
ATOM 9426 C CA . ALA D 2 331 ? 98.220 97.947 112.189 1.00 102.85 439 ALA E CA 1
ATOM 9427 C C . ALA D 2 331 ? 96.876 97.452 111.679 1.00 102.85 439 ALA E C 1
ATOM 9428 O O . ALA D 2 331 ? 96.206 96.642 112.326 1.00 102.85 439 ALA E O 1
ATOM 9430 N N . CYS D 2 332 ? 96.471 97.945 110.513 1.00 104.70 440 CYS E N 1
ATOM 9431 C CA . CYS D 2 332 ? 95.211 97.552 109.900 1.00 104.70 440 CYS E CA 1
ATOM 9432 C C . CYS D 2 332 ? 95.159 96.044 109.684 1.00 104.70 440 CYS E C 1
ATOM 9433 O O . CYS D 2 332 ? 94.166 95.388 110.016 1.00 104.70 440 CYS E O 1
ATOM 9436 N N . ALA D 2 333 ? 96.225 95.484 109.112 1.00 107.48 441 ALA E N 1
ATOM 9437 C CA . ALA D 2 333 ? 96.332 94.046 108.881 1.00 107.48 441 ALA E CA 1
ATOM 9438 C C . ALA D 2 333 ? 96.171 93.255 110.172 1.00 107.48 441 ALA E C 1
ATOM 9439 O O . ALA D 2 333 ? 95.550 92.187 110.188 1.00 107.48 441 ALA E O 1
ATOM 9441 N N . SER D 2 334 ? 96.768 93.750 111.257 1.00 109.78 442 SER E N 1
ATOM 9442 C CA . SER D 2 334 ? 96.743 93.056 112.545 1.00 109.78 442 SER E CA 1
ATOM 9443 C C . SER D 2 334 ? 95.331 92.655 112.970 1.00 109.78 442 SER E C 1
ATOM 9444 O O . SER D 2 334 ? 95.119 91.532 113.439 1.00 109.78 442 SER E O 1
ATOM 9447 N N . SER D 2 335 ? 94.348 93.550 112.825 1.00 108.34 443 SER E N 1
ATOM 9448 C CA . SER D 2 335 ? 92.988 93.202 113.236 1.00 108.34 443 SER E CA 1
ATOM 9449 C C . SER D 2 335 ? 92.347 92.219 112.257 1.00 108.34 443 SER E C 1
ATOM 9450 O O . SER D 2 335 ? 91.125 92.049 112.225 1.00 108.34 443 SER E O 1
ATOM 9453 N N . SER D 2 336 ? 93.195 91.584 111.458 1.00 111.51 444 SER E N 1
ATOM 9454 C CA . SER D 2 336 ? 92.919 90.538 110.481 1.00 111.51 444 SER E CA 1
ATOM 9455 C C . SER D 2 336 ? 91.975 90.868 109.328 1.00 111.51 444 SER E C 1
ATOM 9456 O O . SER D 2 336 ? 91.977 90.134 108.334 1.00 111.51 444 SER E O 1
ATOM 9459 N N . THR D 2 337 ? 91.173 91.934 109.400 1.00 108.90 445 THR E N 1
ATOM 9460 C CA . THR D 2 337 ? 90.309 92.245 108.253 1.00 108.90 445 THR E CA 1
ATOM 9461 C C . THR D 2 337 ? 89.814 93.694 108.340 1.00 108.90 445 THR E C 1
ATOM 9462 O O . THR D 2 337 ? 88.796 93.958 108.979 1.00 108.90 445 THR E O 1
ATOM 9466 N N . ILE D 2 338 ? 90.516 94.612 107.692 1.00 96.78 446 ILE E N 1
ATOM 9467 C CA . ILE D 2 338 ? 90.074 96.004 107.664 1.00 96.78 446 ILE E CA 1
ATOM 9468 C C . ILE D 2 338 ? 90.433 96.597 106.305 1.00 96.78 446 ILE E C 1
ATOM 9469 O O . ILE D 2 338 ? 91.618 96.665 105.959 1.00 96.78 446 ILE E O 1
ATOM 9474 N N . PRO D 2 339 ? 89.458 97.015 105.505 1.00 92.33 447 PRO E N 1
ATOM 9475 C CA . PRO D 2 339 ? 89.766 97.671 104.230 1.00 92.33 447 PRO E CA 1
ATOM 9476 C C . PRO D 2 339 ? 90.481 98.999 104.435 1.00 92.33 447 PRO E C 1
ATOM 9477 O O . PRO D 2 339 ? 90.038 99.847 105.214 1.00 92.33 447 PRO E O 1
ATOM 9481 N N . PHE D 2 340 ? 91.600 99.173 103.737 1.00 88.24 448 PHE E N 1
ATOM 9482 C CA . PHE D 2 340 ? 92.400 100.391 103.801 1.00 88.24 448 PHE E CA 1
ATOM 9483 C C . PHE D 2 340 ? 92.458 101.014 102.417 1.00 88.24 448 PHE E C 1
ATOM 9484 O O . PHE D 2 340 ? 93.045 100.430 101.503 1.00 88.24 448 PHE E O 1
ATOM 9492 N N . THR D 2 341 ? 91.874 102.198 102.262 1.00 87.53 449 THR E N 1
ATOM 9493 C CA . THR D 2 341 ? 91.872 102.870 100.972 1.00 87.53 449 THR E CA 1
ATOM 9494 C C . THR D 2 341 ? 92.568 104.220 101.063 1.00 87.53 449 THR E C 1
ATOM 9495 O O . THR D 2 341 ? 92.749 104.783 102.146 1.00 87.53 449 THR E O 1
ATOM 9499 N N . MET D 2 342 ? 92.936 104.745 99.898 1.00 91.49 450 MET E N 1
ATOM 9500 C CA . MET D 2 342 ? 93.618 106.022 99.778 1.00 91.49 450 MET E CA 1
ATOM 9501 C C . MET D 2 342 ? 92.842 106.905 98.816 1.00 91.49 450 MET E C 1
ATOM 9502 O O . MET D 2 342 ? 92.265 106.418 97.843 1.00 91.49 450 MET E O 1
ATOM 9507 N N . LEU D 2 343 ? 92.832 108.203 99.082 1.00 93.92 451 LEU E N 1
ATOM 9508 C CA . LEU D 2 343 ? 92.156 109.170 98.230 1.00 93.92 451 LEU E CA 1
ATOM 9509 C C . LEU D 2 343 ? 93.025 110.390 97.987 1.00 93.92 451 LEU E C 1
ATOM 9510 O O . LEU D 2 343 ? 94.020 110.611 98.684 1.00 93.92 451 LEU E O 1
ATOM 9515 N N . PRO D 2 344 ? 92.684 111.210 96.978 1.00 95.89 452 PRO E N 1
ATOM 9516 C CA . PRO D 2 344 ? 93.460 112.431 96.718 1.00 95.89 452 PRO E CA 1
ATOM 9517 C C . PRO D 2 344 ? 93.357 113.449 97.840 1.00 95.89 452 PRO E C 1
ATOM 9518 O O . PRO D 2 344 ? 92.761 113.163 98.880 1.00 95.89 452 PRO E O 1
ATOM 9522 N N . SER D 2 345 ? 93.908 114.647 97.649 1.00 100.05 453 SER E N 1
ATOM 9523 C CA . SER D 2 345 ? 93.853 115.637 98.718 1.00 100.05 453 SER E CA 1
ATOM 9524 C C . SER D 2 345 ? 93.393 117.020 98.276 1.00 100.05 453 SER E C 1
ATOM 9525 O O . SER D 2 345 ? 92.749 117.731 99.053 1.00 100.05 453 SER E O 1
ATOM 9528 N N . GLN D 2 346 ? 93.744 117.427 97.056 1.00 109.89 454 GLN E N 1
ATOM 9529 C CA . GLN D 2 346 ? 93.382 118.746 96.541 1.00 109.89 454 GLN E CA 1
ATOM 9530 C C . GLN D 2 346 ? 94.016 119.857 97.368 1.00 109.89 454 GLN E C 1
ATOM 9531 O O . GLN D 2 346 ? 93.308 120.623 98.029 1.00 109.89 454 GLN E O 1
ATOM 9537 N N . PRO D 2 347 ? 95.341 119.942 97.356 1.00 111.57 455 PRO E N 1
ATOM 9538 C CA . PRO D 2 347 ? 96.037 120.978 98.109 1.00 111.57 455 PRO E CA 1
ATOM 9539 C C . PRO D 2 347 ? 96.682 121.981 97.164 1.00 111.57 455 PRO E C 1
ATOM 9540 O O . PRO D 2 347 ? 95.987 122.713 96.462 1.00 111.57 455 PRO E O 1
ATOM 9542 N N . SER D 2 360 ? 95.479 134.478 104.549 1.00 111.57 468 SER E N 1
ATOM 9543 C CA . SER D 2 360 ? 94.977 133.140 104.833 1.00 111.57 468 SER E CA 1
ATOM 9544 C C . SER D 2 360 ? 94.602 133.007 106.304 1.00 111.57 468 SER E C 1
ATOM 9545 O O . SER D 2 360 ? 95.065 133.781 107.140 1.00 111.57 468 SER E O 1
ATOM 9548 N N . TRP D 2 361 ? 93.753 132.030 106.616 1.00 96.65 469 TRP E N 1
ATOM 9549 C CA . TRP D 2 361 ? 93.307 131.784 107.981 1.00 96.65 469 TRP E CA 1
ATOM 9550 C C . TRP D 2 361 ? 94.097 130.613 108.550 1.00 96.65 469 TRP E C 1
ATOM 9551 O O . TRP D 2 361 ? 93.849 129.458 108.194 1.00 96.65 469 TRP E O 1
ATOM 9562 N N . THR D 2 362 ? 95.031 130.907 109.440 1.00 92.50 470 THR E N 1
ATOM 9563 C CA . THR D 2 362 ? 95.833 129.863 110.045 1.00 92.50 470 THR E CA 1
ATOM 9564 C C . THR D 2 362 ? 95.027 129.131 111.112 1.00 92.50 470 THR E C 1
ATOM 9565 O O . THR D 2 362 ? 94.023 129.649 111.606 1.00 92.50 470 THR E O 1
ATOM 9569 N N . PRO D 2 363 ? 95.428 127.907 111.465 1.00 87.26 471 PRO E N 1
ATOM 9570 C CA . PRO D 2 363 ? 94.696 127.169 112.507 1.00 87.26 471 PRO E CA 1
ATOM 9571 C C . PRO D 2 363 ? 94.552 127.922 113.818 1.00 87.26 471 PRO E C 1
ATOM 9572 O O . PRO D 2 363 ? 93.498 127.843 114.459 1.00 87.26 471 PRO E O 1
ATOM 9576 N N . ALA D 2 364 ? 95.595 128.638 114.240 1.00 83.77 472 ALA E N 1
ATOM 9577 C CA . ALA D 2 364 ? 95.563 129.375 115.499 1.00 83.77 472 ALA E CA 1
ATOM 9578 C C . ALA D 2 364 ? 94.368 130.318 115.578 1.00 83.77 472 ALA E C 1
ATOM 9579 O O . ALA D 2 364 ? 93.572 130.258 116.522 1.00 83.77 472 ALA E O 1
ATOM 9581 N N . THR D 2 365 ? 94.240 131.215 114.599 1.00 83.74 473 THR E N 1
ATOM 9582 C CA . THR D 2 365 ? 93.148 132.182 114.615 1.00 83.74 473 THR E CA 1
ATOM 9583 C C . THR D 2 365 ? 91.793 131.490 114.574 1.00 83.74 473 THR E C 1
ATOM 9584 O O . THR D 2 365 ? 90.864 131.882 115.291 1.00 83.74 473 THR E O 1
ATOM 9588 N N . LEU D 2 366 ? 91.644 130.492 113.705 1.00 80.23 474 LEU E N 1
ATOM 9589 C CA . LEU D 2 366 ? 90.382 129.766 113.616 1.00 80.23 474 LEU E CA 1
ATOM 9590 C C . LEU D 2 366 ? 89.992 129.199 114.977 1.00 80.23 474 LEU E C 1
ATOM 9591 O O . LEU D 2 366 ? 88.852 129.357 115.437 1.00 80.23 474 LEU E O 1
ATOM 9596 N N . ARG D 2 367 ? 90.937 128.521 115.626 1.00 78.40 475 ARG E N 1
ATOM 9597 C CA . ARG D 2 367 ? 90.727 127.964 116.957 1.00 78.40 475 ARG E CA 1
ATOM 9598 C C . ARG D 2 367 ? 90.276 129.038 117.943 1.00 78.40 475 ARG E C 1
ATOM 9599 O O . ARG D 2 367 ? 89.291 128.862 118.675 1.00 78.40 475 ARG 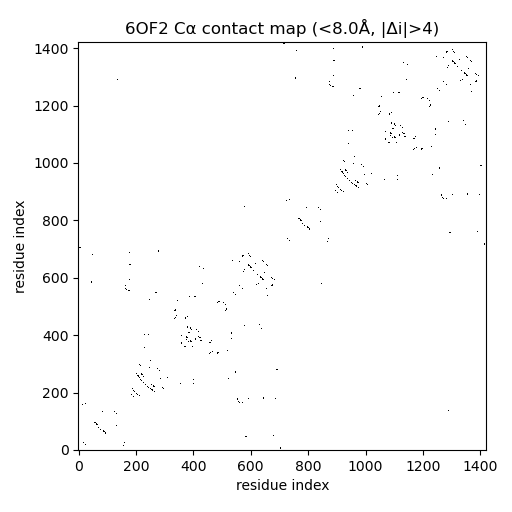E O 1
ATOM 9607 N N . SER D 2 368 ? 91.021 130.144 118.005 1.00 74.80 476 SER E N 1
ATOM 9608 C CA . SER D 2 368 ? 90.657 131.253 118.880 1.00 74.80 476 SER E CA 1
ATOM 9609 C C . SER D 2 368 ? 89.215 131.687 118.652 1.00 74.80 476 SER E C 1
ATOM 9610 O O . SER D 2 368 ? 88.462 131.913 119.607 1.00 74.80 476 SER E O 1
ATOM 9613 N N . MET D 2 369 ? 88.835 131.871 117.385 1.00 78.88 477 MET E N 1
ATOM 9614 C CA . MET D 2 369 ? 87.460 132.237 117.063 1.00 78.88 477 MET E CA 1
ATOM 9615 C C . MET D 2 369 ? 86.475 131.262 117.684 1.00 78.88 477 MET E C 1
ATOM 9616 O O . MET D 2 369 ? 85.459 131.669 118.257 1.00 78.88 477 MET E O 1
ATOM 9621 N N . ALA D 2 370 ? 86.732 129.964 117.521 1.00 72.56 478 ALA E N 1
ATOM 9622 C CA . ALA D 2 370 ? 85.861 128.956 118.116 1.00 72.56 478 ALA E CA 1
ATOM 9623 C C . ALA D 2 370 ? 85.651 129.223 119.600 1.00 72.56 478 ALA E C 1
ATOM 9624 O O . ALA D 2 370 ? 84.514 129.259 120.087 1.00 72.56 478 ALA E O 1
ATOM 9626 N N . MET D 2 371 ? 86.748 129.398 120.335 1.00 71.44 479 MET E N 1
ATOM 9627 C CA . MET D 2 371 ? 86.668 129.648 121.772 1.00 71.44 479 MET E CA 1
ATOM 9628 C C . MET D 2 371 ? 85.797 130.858 122.097 1.00 71.44 479 MET E C 1
ATOM 9629 O O . MET D 2 371 ? 84.867 130.775 122.913 1.00 71.44 479 MET E O 1
ATOM 9634 N N . GLN D 2 372 ? 86.118 132.007 121.499 1.00 71.04 480 GLN E N 1
ATOM 9635 C CA . GLN D 2 372 ? 85.358 133.222 121.785 1.00 71.04 480 GLN E CA 1
ATOM 9636 C C . GLN D 2 372 ? 83.878 133.035 121.487 1.00 71.04 480 GLN E C 1
ATOM 9637 O O . GLN D 2 372 ? 83.017 133.446 122.280 1.00 71.04 480 GLN E O 1
ATOM 9643 N N . SER D 2 373 ? 83.562 132.415 120.351 1.00 71.54 481 SER E N 1
ATOM 9644 C CA . SER D 2 373 ? 82.167 132.158 120.025 1.00 71.54 481 SER E CA 1
ATOM 9645 C C . SER D 2 373 ? 81.504 131.371 121.139 1.00 71.54 481 SER E C 1
ATOM 9646 O O . SER D 2 373 ? 80.393 131.695 121.568 1.00 71.54 481 SER E O 1
ATOM 9649 N N . TYR D 2 374 ? 82.170 130.313 121.604 1.00 70.10 482 TYR E N 1
ATOM 9650 C CA . TYR D 2 374 ? 81.642 129.508 122.699 1.00 70.10 482 TYR E CA 1
ATOM 9651 C C . TYR D 2 374 ? 81.242 130.368 123.887 1.00 70.10 482 TYR E C 1
ATOM 9652 O O . TYR D 2 374 ? 80.100 130.322 124.350 1.00 70.10 482 TYR E O 1
ATOM 9661 N N . PHE D 2 375 ? 82.184 131.159 124.403 1.00 68.46 483 PHE E N 1
ATOM 9662 C CA . PHE D 2 375 ? 81.875 131.979 125.574 1.00 68.46 483 PHE E CA 1
ATOM 9663 C C . PHE D 2 375 ? 80.729 132.949 125.339 1.00 68.46 483 PHE E C 1
ATOM 9664 O O . PHE D 2 375 ? 80.029 133.306 126.290 1.00 68.46 483 PHE E O 1
ATOM 9672 N N . HIS D 2 376 ? 80.512 133.397 124.111 1.00 71.75 484 HIS E N 1
ATOM 9673 C CA . HIS D 2 376 ? 79.387 134.300 123.901 1.00 71.75 484 HIS E CA 1
ATOM 9674 C C . HIS D 2 376 ? 78.075 133.580 123.626 1.00 71.75 484 HIS E C 1
ATOM 9675 O O . HIS D 2 376 ? 77.078 134.243 123.331 1.00 71.75 484 HIS E O 1
ATOM 9682 N N . LEU D 2 377 ? 78.045 132.253 123.710 1.00 78.95 485 LEU E N 1
ATOM 9683 C CA . LEU D 2 377 ? 76.812 131.516 123.467 1.00 78.95 485 LEU E CA 1
ATOM 9684 C C . LEU D 2 377 ? 75.774 131.868 124.523 1.00 78.95 485 LEU E C 1
ATOM 9685 O O . LEU D 2 377 ? 76.074 131.907 125.718 1.00 78.95 485 LEU E O 1
ATOM 9690 N N . SER D 2 378 ? 74.557 132.129 124.083 1.00 89.87 486 SER E N 1
ATOM 9691 C CA . SER D 2 378 ? 73.512 132.521 125.017 1.00 89.87 486 SER E CA 1
ATOM 9692 C C . SER D 2 378 ? 72.928 131.304 125.728 1.00 89.87 486 SER E C 1
ATOM 9693 O O . SER D 2 378 ? 72.774 130.242 125.122 1.00 89.87 486 SER E O 1
ATOM 9696 N N . PRO D 2 379 ? 72.589 131.440 127.005 1.00 94.87 487 PRO E N 1
ATOM 9697 C CA . PRO D 2 379 ? 72.007 130.319 127.752 1.00 94.87 487 PRO E CA 1
ATOM 9698 C C . PRO D 2 379 ? 70.577 129.995 127.350 1.00 94.87 487 PRO E C 1
ATOM 9699 O O . PRO D 2 379 ? 69.745 129.712 128.217 1.00 94.87 487 PRO E O 1
ATOM 9703 N N . PHE D 2 380 ? 70.284 130.028 126.053 1.00 105.13 488 PHE E N 1
ATOM 9704 C CA . PHE D 2 380 ? 68.949 129.736 125.534 1.00 105.13 488 PHE E CA 1
ATOM 9705 C C . PHE D 2 380 ? 67.874 130.577 126.214 1.00 105.13 488 PHE E C 1
ATOM 9706 O O . PHE D 2 380 ? 66.681 130.328 126.045 1.00 105.13 488 PHE E O 1
ATOM 9714 C CA . GLY D 2 387 ? 65.187 128.105 118.266 1.00 113.79 495 GLY E CA 1
ATOM 9715 C C . GLY D 2 387 ? 65.814 127.175 117.245 1.00 113.79 495 GLY E C 1
ATOM 9716 O O . GLY D 2 387 ? 66.071 126.008 117.543 1.00 113.79 495 GLY E O 1
ATOM 9717 N N . PRO D 2 388 ? 66.045 127.684 116.030 1.00 109.76 496 PRO E N 1
ATOM 9718 C CA . PRO D 2 388 ? 66.651 126.855 114.982 1.00 109.76 496 PRO E CA 1
ATOM 9719 C C . PRO D 2 388 ? 68.003 126.292 115.385 1.00 109.76 496 PRO E C 1
ATOM 9720 O O . PRO D 2 388 ? 68.177 125.072 115.468 1.00 109.76 496 PRO E O 1
ATOM 9724 N N . GLY D 2 389 ? 68.965 127.172 115.645 1.00 107.00 497 GLY E N 1
ATOM 9725 C CA . GLY D 2 389 ? 70.281 126.731 116.055 1.00 107.00 497 GLY E CA 1
ATOM 9726 C C . GLY D 2 389 ? 70.579 127.091 117.494 1.00 107.00 497 GLY E C 1
ATOM 9727 O O . GLY D 2 389 ? 70.028 126.492 118.421 1.00 107.00 497 GLY E O 1
ATOM 9728 N N . CYS D 2 390 ? 71.452 128.075 117.687 1.00 101.16 498 CYS E N 1
ATOM 9729 C CA . CYS D 2 390 ? 71.823 128.544 119.013 1.00 101.16 498 CYS E CA 1
ATOM 9730 C C . CYS D 2 390 ? 71.990 130.054 118.968 1.00 101.16 498 CYS E C 1
ATOM 9731 O O . CYS D 2 390 ? 72.730 130.570 118.127 1.00 101.16 498 CYS E O 1
ATOM 9734 N N . GLU D 2 391 ? 71.306 130.757 119.864 1.00 98.20 499 GLU E N 1
ATOM 9735 C CA . GLU D 2 391 ? 71.390 132.207 119.885 1.00 98.20 499 GLU E CA 1
ATOM 9736 C C . GLU D 2 391 ? 72.726 132.669 120.463 1.00 98.20 499 GLU E C 1
ATOM 9737 O O . GLU D 2 391 ? 73.437 131.919 121.135 1.00 98.20 499 GLU E O 1
ATOM 9743 N N . TRP D 2 392 ? 73.060 133.926 120.190 1.00 86.48 500 TRP E N 1
ATOM 9744 C CA . TRP D 2 392 ? 74.284 134.546 120.675 1.00 86.48 500 TRP E CA 1
ATOM 9745 C C . TRP D 2 392 ? 73.970 135.839 121.410 1.00 86.48 500 TRP E C 1
ATOM 9746 O O . TRP D 2 392 ? 73.022 136.549 121.073 1.00 86.48 500 TRP E O 1
ATOM 9757 N N . ASN D 2 393 ? 74.775 136.131 122.431 1.00 82.43 501 ASN E N 1
ATOM 9758 C CA . ASN D 2 393 ? 74.639 137.353 123.208 1.00 82.43 501 ASN E CA 1
ATOM 9759 C C . ASN D 2 393 ? 75.830 138.249 122.911 1.00 82.43 501 ASN E C 1
ATOM 9760 O O . ASN D 2 393 ? 76.971 137.865 123.200 1.00 82.43 501 ASN E O 1
ATOM 9765 N N . PRO D 2 394 ? 75.620 139.442 122.356 1.00 81.66 502 PRO E N 1
ATOM 9766 C CA . PRO D 2 394 ? 76.755 140.308 122.012 1.00 81.66 502 PRO E CA 1
ATOM 9767 C C . PRO D 2 394 ? 77.370 141.095 123.158 1.00 81.66 502 PRO E C 1
ATOM 9768 O O . PRO D 2 394 ? 78.464 141.641 122.970 1.00 81.66 502 PRO E O 1
ATOM 9772 N N . THR D 2 395 ? 76.715 141.204 124.309 1.00 79.61 503 THR E N 1
ATOM 9773 C CA . THR D 2 395 ? 77.253 142.007 125.405 1.00 79.61 503 THR E CA 1
ATOM 9774 C C . THR D 2 395 ? 78.651 141.545 125.811 1.00 79.61 503 THR E C 1
ATOM 9775 O O . THR D 2 395 ? 78.852 140.354 126.076 1.00 79.61 503 THR E O 1
ATOM 9779 N N . PRO D 2 396 ? 79.635 142.445 125.843 1.00 78.05 504 PRO E N 1
ATOM 9780 C CA . PRO D 2 396 ? 80.996 142.073 126.241 1.00 78.05 504 PRO E CA 1
ATOM 9781 C C . PRO D 2 396 ? 81.041 141.319 127.563 1.00 78.05 504 PRO E C 1
ATOM 9782 O O . PRO D 2 396 ? 80.222 141.539 128.455 1.00 78.05 504 PRO E O 1
ATOM 9786 N N . LEU D 2 397 ? 82.009 140.403 127.666 1.00 75.60 505 LEU E N 1
ATOM 9787 C CA . LEU D 2 397 ? 82.156 139.591 128.870 1.00 75.60 505 LEU E CA 1
ATOM 9788 C C . LEU D 2 397 ? 82.340 140.440 130.121 1.00 75.60 505 LEU E C 1
ATOM 9789 O O . LEU D 2 397 ? 81.835 140.088 131.192 1.00 75.60 505 LEU E O 1
ATOM 9794 N N . THR D 2 398 ? 83.070 141.550 130.013 1.00 77.62 506 THR E N 1
ATOM 9795 C CA . THR D 2 398 ? 83.310 142.399 131.175 1.00 77.62 506 THR E CA 1
ATOM 9796 C C . THR D 2 398 ? 82.010 142.859 131.824 1.00 77.62 506 THR E C 1
ATOM 9797 O O . THR D 2 398 ? 81.876 142.828 133.052 1.00 77.62 506 THR E O 1
ATOM 9801 N N . HIS D 2 399 ? 81.043 143.290 131.017 1.00 78.11 507 HIS E N 1
ATOM 9802 C CA . HIS D 2 399 ? 79.781 143.792 131.553 1.00 78.11 507 HIS E CA 1
ATOM 9803 C C . HIS D 2 399 ? 78.978 142.711 132.270 1.00 78.11 507 HIS E C 1
ATOM 9804 O O . HIS D 2 399 ? 78.329 142.994 133.281 1.00 78.11 507 HIS E O 1
ATOM 9811 N N . LEU D 2 400 ? 78.969 141.488 131.741 1.00 79.44 508 LEU E N 1
ATOM 9812 C CA . LEU D 2 400 ? 78.205 140.398 132.341 1.00 79.44 508 LEU E CA 1
ATOM 9813 C C . LEU D 2 400 ? 78.452 140.286 133.840 1.00 79.44 508 LEU E C 1
ATOM 9814 O O . LEU D 2 400 ? 79.534 140.596 134.340 1.00 79.44 508 LEU E O 1
ATOM 9819 N N . CYS D 2 401 ? 77.428 139.834 134.556 1.00 85.66 509 CYS E N 1
ATOM 9820 C CA . CYS D 2 401 ? 77.540 139.639 135.995 1.00 85.66 509 CYS E CA 1
ATOM 9821 C C . CYS D 2 401 ? 78.153 138.272 136.277 1.00 85.66 509 CYS E C 1
ATOM 9822 O O . CYS D 2 401 ? 77.641 137.258 135.795 1.00 85.66 509 CYS E O 1
ATOM 9825 N N . PRO D 2 402 ? 79.228 138.203 137.050 1.00 80.02 510 PRO E N 1
ATOM 9826 C CA . PRO D 2 402 ? 79.887 136.924 137.306 1.00 80.02 510 PRO E CA 1
ATOM 9827 C C . PRO D 2 402 ? 79.184 136.058 138.339 1.00 80.02 510 PRO E C 1
ATOM 9828 O O . PRO D 2 402 ? 78.329 136.504 139.103 1.00 80.02 510 PRO E O 1
ATOM 9832 N N . TRP D 2 403 ? 79.581 134.788 138.336 1.00 84.04 511 TRP E N 1
ATOM 9833 C CA . TRP D 2 403 ? 79.125 133.786 139.291 1.00 84.04 511 TRP E CA 1
ATOM 9834 C C . TRP D 2 403 ? 80.058 133.832 140.494 1.00 84.04 511 TRP E C 1
ATOM 9835 O O . TRP D 2 403 ? 81.272 133.637 140.352 1.00 84.04 511 TRP E O 1
ATOM 9846 N N . ARG D 2 404 ? 79.496 134.118 141.660 1.00 83.87 512 ARG E N 1
ATOM 9847 C CA . ARG D 2 404 ? 80.244 134.258 142.905 1.00 83.87 512 ARG E CA 1
ATOM 9848 C C . ARG D 2 404 ? 80.314 132.917 143.621 1.00 83.87 512 ARG E C 1
ATOM 9849 O O . ARG D 2 404 ? 79.337 132.491 144.238 1.00 83.87 512 ARG E O 1
ATOM 9857 N N . VAL D 2 405 ? 81.463 132.234 143.561 1.00 87.65 513 VAL E N 1
ATOM 9858 C CA . VAL D 2 405 ? 81.610 130.950 144.247 1.00 87.65 513 VAL E CA 1
ATOM 9859 C C . VAL D 2 405 ? 82.378 131.150 145.547 1.00 87.65 513 VAL E C 1
ATOM 9860 O O . VAL D 2 405 ? 83.357 131.904 145.603 1.00 87.65 513 VAL E O 1
ATOM 9864 N N . ARG D 2 406 ? 81.910 130.485 146.602 1.00 97.56 514 ARG E N 1
ATOM 9865 C CA . ARG D 2 406 ? 82.497 130.581 147.933 1.00 97.56 514 ARG E CA 1
ATOM 9866 C C . ARG D 2 406 ? 83.712 129.674 148.093 1.00 97.56 514 ARG E C 1
ATOM 9867 O O . ARG D 2 406 ? 83.764 128.577 147.535 1.00 97.56 514 ARG E O 1
ATOM 9875 N N . LEU D 2 407 ? 84.703 130.150 148.852 1.00 98.05 515 LEU E N 1
ATOM 9876 C CA . LEU D 2 407 ? 85.932 129.405 149.105 1.00 98.05 515 LEU E CA 1
ATOM 9877 C C . LEU D 2 407 ? 86.238 129.289 150.594 1.00 98.05 515 LEU E C 1
ATOM 9878 O O . LEU D 2 407 ? 87.406 129.215 150.982 1.00 98.05 515 LEU E O 1
ATOM 9883 N N . ALA D 2 408 ? 85.215 129.268 151.444 1.00 101.86 516 ALA E N 1
ATOM 9884 C CA . ALA D 2 408 ? 85.436 129.168 152.885 1.00 101.86 516 ALA E CA 1
ATOM 9885 C C . ALA D 2 408 ? 84.215 128.522 153.520 1.00 101.86 516 ALA E C 1
ATOM 9886 O O . ALA D 2 408 ? 83.154 129.146 153.598 1.00 101.86 516 ALA E O 1
ATOM 9888 N N . GLY D 2 409 ? 84.366 127.282 153.973 1.00 113.96 517 GLY E N 1
ATOM 9889 C CA . GLY D 2 409 ? 83.265 126.571 154.589 1.00 113.96 517 GLY E CA 1
ATOM 9890 C C . GLY D 2 409 ? 83.599 125.128 154.891 1.00 113.96 517 GLY E C 1
ATOM 9891 O O . GLY D 2 409 ? 84.409 124.833 155.770 1.00 113.96 517 GLY E O 1
ATOM 9892 N N . ARG D 2 410 ? 82.944 124.224 154.176 1.00 117.49 518 ARG E N 1
ATOM 9893 C CA . ARG D 2 410 ? 83.148 122.788 154.305 1.00 117.49 518 ARG E CA 1
ATOM 9894 C C . ARG D 2 410 ? 82.774 122.162 152.972 1.00 117.49 518 ARG E C 1
ATOM 9895 O O . ARG D 2 410 ? 82.180 122.829 152.114 1.00 117.49 518 ARG E O 1
ATOM 9903 N N . PRO D 2 411 ? 83.084 120.883 152.761 1.00 116.40 519 PRO E N 1
ATOM 9904 C CA . PRO D 2 411 ? 82.726 120.285 151.471 1.00 116.40 519 PRO E CA 1
ATOM 9905 C C . PRO D 2 411 ? 81.234 120.031 151.323 1.00 116.40 519 PRO E C 1
ATOM 9906 O O . PRO D 2 411 ? 80.821 119.027 150.738 1.00 116.40 519 PRO E O 1
ATOM 9910 N N . ASP D 2 412 ? 80.418 120.943 151.851 1.00 118.84 520 ASP E N 1
ATOM 9911 C CA . ASP D 2 412 ? 78.968 120.859 151.735 1.00 118.84 520 ASP E CA 1
ATOM 9912 C C . ASP D 2 412 ? 78.377 122.261 151.682 1.00 118.84 520 ASP E C 1
ATOM 9913 O O . ASP D 2 412 ? 77.174 122.429 151.461 1.00 118.84 520 ASP E O 1
ATOM 9918 N N . GLU D 2 413 ? 79.222 123.275 151.881 1.00 112.37 521 GLU E N 1
ATOM 9919 C CA . GLU D 2 413 ? 78.796 124.668 151.850 1.00 112.37 521 GLU E CA 1
ATOM 9920 C C . GLU D 2 413 ? 79.849 125.544 151.189 1.00 112.37 521 GLU E C 1
ATOM 9921 O O . GLU D 2 413 ? 79.940 126.741 151.479 1.00 112.37 521 GLU E O 1
ATOM 9927 N N . ARG D 2 414 ? 80.648 124.967 150.297 1.00 102.10 522 ARG E N 1
ATOM 9928 C CA . ARG D 2 414 ? 81.723 125.681 149.625 1.00 102.10 522 ARG E CA 1
ATOM 9929 C C . ARG D 2 414 ? 81.455 125.912 148.147 1.00 102.10 522 ARG E C 1
ATOM 9930 O O . ARG D 2 414 ? 81.584 127.039 147.665 1.00 102.10 522 ARG E O 1
ATOM 9938 N N . GLY D 2 415 ? 81.067 124.874 147.413 1.00 96.90 523 GLY E N 1
ATOM 9939 C CA . GLY D 2 415 ? 80.823 125.013 145.992 1.00 96.90 523 GLY E CA 1
ATOM 9940 C C . GLY D 2 415 ? 81.846 124.266 145.165 1.00 96.90 523 GLY E C 1
ATOM 9941 O O . GLY D 2 415 ? 81.520 123.249 144.551 1.00 96.90 523 GLY E O 1
ATOM 9942 N N . VAL D 2 416 ? 83.076 124.761 145.114 1.00 91.54 524 VAL E N 1
ATOM 9943 C CA . VAL D 2 416 ? 84.150 124.097 144.390 1.00 91.54 524 VAL E CA 1
ATOM 9944 C C . VAL D 2 416 ? 84.949 123.255 145.373 1.00 91.54 524 VAL E C 1
ATOM 9945 O O . VAL D 2 416 ? 85.363 123.742 146.432 1.00 91.54 524 VAL E O 1
ATOM 9949 N N . LEU D 2 417 ? 85.150 121.982 145.036 1.00 89.89 525 LEU E N 1
ATOM 9950 C CA . LEU D 2 417 ? 85.881 121.078 145.912 1.00 89.89 525 LEU E CA 1
ATOM 9951 C C . LEU D 2 417 ? 87.381 121.338 145.913 1.00 89.89 525 LEU E C 1
ATOM 9952 O O . LEU D 2 417 ? 88.080 120.812 146.783 1.00 89.89 525 LEU E O 1
ATOM 9957 N N . GLY D 2 418 ? 87.887 122.147 144.999 1.00 85.80 526 GLY E N 1
ATOM 9958 C CA . GLY D 2 418 ? 89.301 122.449 144.950 1.00 85.80 526 GLY E CA 1
ATOM 9959 C C . GLY D 2 418 ? 89.753 122.718 143.529 1.00 85.80 526 GLY E C 1
ATOM 9960 O O . GLY D 2 418 ? 88.951 122.798 142.606 1.00 85.80 526 GLY E O 1
ATOM 9961 N N . ILE D 2 419 ? 91.067 122.851 143.375 1.00 79.33 527 ILE E N 1
ATOM 9962 C CA . ILE D 2 419 ? 91.695 123.140 142.091 1.00 79.33 527 ILE E CA 1
ATOM 9963 C C . ILE D 2 419 ? 92.801 122.127 141.842 1.00 79.33 527 ILE E C 1
ATOM 9964 O O . ILE D 2 419 ? 93.703 121.974 142.672 1.00 79.33 527 ILE E O 1
ATOM 9969 N N . VAL D 2 420 ? 92.733 121.440 140.708 1.00 78.82 528 VAL E N 1
ATOM 9970 C CA . VAL D 2 420 ? 93.727 120.449 140.320 1.00 78.82 528 VAL E CA 1
ATOM 9971 C C . VAL D 2 420 ? 94.503 120.995 139.132 1.00 78.82 528 VAL E C 1
ATOM 9972 O O . VAL D 2 420 ? 93.962 121.736 138.306 1.00 78.82 528 VAL E O 1
ATOM 9976 N N . CYS D 2 421 ? 95.782 120.637 139.048 1.00 80.70 529 CYS E N 1
ATOM 9977 C CA . CYS D 2 421 ? 96.644 121.086 137.964 1.00 80.70 529 CYS E CA 1
ATOM 9978 C C . CYS D 2 421 ? 97.101 119.891 137.140 1.00 80.70 529 CYS E C 1
ATOM 9979 O O . CYS D 2 421 ? 97.391 118.826 137.687 1.00 80.70 529 CYS E O 1
ATOM 9982 N N . TYR D 2 422 ? 97.159 120.070 135.823 1.00 80.75 530 TYR E N 1
ATOM 9983 C CA . TYR D 2 422 ? 97.588 119.026 134.903 1.00 80.75 530 TYR E CA 1
ATOM 9984 C C . TYR D 2 422 ? 98.975 119.292 134.336 1.00 80.75 530 TYR E C 1
ATOM 9985 O O . TYR D 2 422 ? 99.316 120.431 134.009 1.00 80.75 530 TYR E O 1
ATOM 9994 N N . ASP D 2 423 ? 99.774 118.229 134.244 1.00 86.46 531 ASP E N 1
ATOM 9995 C CA . ASP D 2 423 ? 101.092 118.254 133.618 1.00 86.46 531 ASP E CA 1
ATOM 9996 C C . ASP D 2 423 ? 102.075 119.238 134.232 1.00 86.46 531 ASP E C 1
ATOM 9997 O O . ASP D 2 423 ? 103.198 119.365 133.743 1.00 86.46 531 ASP E O 1
ATOM 10002 N N . HIS D 2 424 ? 101.681 119.939 135.282 1.00 80.46 532 HIS E N 1
ATOM 10003 C CA . HIS D 2 424 ? 102.568 120.918 135.886 1.00 80.46 532 HIS E CA 1
ATOM 10004 C C . HIS D 2 424 ? 102.060 121.298 137.263 1.00 80.46 532 HIS E C 1
ATOM 10005 O O . HIS D 2 424 ? 100.862 121.504 137.466 1.00 80.46 532 HIS E O 1
ATOM 10012 N N . GLN D 2 425 ? 102.979 121.405 138.212 1.00 78.95 533 GLN E N 1
ATOM 10013 C CA . GLN D 2 425 ? 102.561 121.781 139.548 1.00 78.95 533 GLN E CA 1
ATOM 10014 C C . GLN D 2 425 ? 102.648 123.285 139.704 1.00 78.95 533 GLN E C 1
ATOM 10015 O O . GLN D 2 425 ? 102.654 124.012 138.708 1.00 78.95 533 GLN E O 1
ATOM 10021 N N . TYR D 2 426 ? 102.768 123.753 140.939 1.00 79.43 534 TYR E N 1
ATOM 10022 C CA . TYR D 2 426 ? 102.773 125.178 141.229 1.00 79.43 534 TYR E CA 1
ATOM 10023 C C . TYR D 2 426 ? 103.002 125.393 142.711 1.00 79.43 534 TYR E C 1
ATOM 10024 O O . TYR D 2 426 ? 102.460 124.649 143.533 1.00 79.43 534 TYR E O 1
ATOM 10033 N N . ALA D 2 427 ? 103.786 126.393 143.077 1.00 80.22 535 ALA E N 1
ATOM 10034 C CA . ALA D 2 427 ? 103.915 126.673 144.488 1.00 80.22 535 ALA E CA 1
ATOM 10035 C C . ALA D 2 427 ? 102.615 127.320 144.956 1.00 80.22 535 ALA E C 1
ATOM 10036 O O . ALA D 2 427 ? 101.924 127.967 144.167 1.00 80.22 535 ALA E O 1
ATOM 10038 N N . PRO D 2 428 ? 102.244 127.127 146.211 1.00 79.46 536 PRO E N 1
ATOM 10039 C CA . PRO D 2 428 ? 100.985 127.691 146.715 1.00 79.46 536 PRO E CA 1
ATOM 10040 C C . PRO D 2 428 ? 100.737 129.152 146.367 1.00 79.46 536 PRO E C 1
ATOM 10041 O O . PRO D 2 428 ? 99.716 129.484 145.758 1.00 79.46 536 PRO E O 1
ATOM 10045 N N . GLU D 2 429 ? 101.659 130.026 146.768 1.00 82.62 537 GLU E N 1
ATOM 10046 C CA . GLU D 2 429 ? 101.521 131.461 146.527 1.00 82.62 537 GLU E CA 1
ATOM 10047 C C . GLU D 2 429 ? 101.255 131.799 145.061 1.00 82.62 537 GLU E C 1
ATOM 10048 O O . GLU D 2 429 ? 100.337 132.563 144.746 1.00 82.62 537 GLU E O 1
ATOM 10054 N N . LEU D 2 430 ? 102.064 131.254 144.153 1.00 77.41 538 LEU E N 1
ATOM 10055 C CA . LEU D 2 430 ? 101.929 131.550 142.727 1.00 77.41 538 LEU E CA 1
ATOM 10056 C C . LEU D 2 430 ? 100.553 131.200 142.168 1.00 77.41 538 LEU E C 1
ATOM 10057 O O . LEU D 2 430 ? 100.029 131.925 141.315 1.00 77.41 538 LEU E O 1
ATOM 10062 N N . VAL D 2 431 ? 99.972 130.082 142.600 1.00 76.07 539 VAL E N 1
ATOM 10063 C CA . VAL D 2 431 ? 98.692 129.588 142.095 1.00 76.07 539 VAL E CA 1
ATOM 10064 C C . VAL D 2 431 ? 97.644 130.677 141.915 1.00 76.07 539 VAL E C 1
ATOM 10065 O O . VAL D 2 431 ? 96.988 130.740 140.872 1.00 76.07 539 VAL E O 1
ATOM 10069 N N . SER D 2 432 ? 97.459 131.527 142.923 1.00 75.52 540 SER E N 1
ATOM 10070 C CA . SER D 2 432 ? 96.473 132.596 142.805 1.00 75.52 540 SER E CA 1
ATOM 10071 C C . SER D 2 432 ? 96.692 133.429 141.547 1.00 75.52 540 SER E C 1
ATOM 10072 O O . SER D 2 432 ? 95.752 133.691 140.791 1.00 75.52 540 SER E O 1
ATOM 10075 N N . ASP D 2 433 ? 97.928 133.860 141.311 1.00 73.87 541 ASP E N 1
ATOM 10076 C CA . ASP D 2 433 ? 98.212 134.668 140.130 1.00 73.87 541 ASP E CA 1
ATOM 10077 C C . ASP D 2 433 ? 98.111 133.854 138.844 1.00 73.87 541 ASP E C 1
ATOM 10078 O O . ASP D 2 433 ? 97.589 134.343 137.837 1.00 73.87 541 ASP E O 1
ATOM 10083 N N . ALA D 2 434 ? 98.615 132.621 138.852 1.00 71.24 542 ALA E N 1
ATOM 10084 C CA . ALA D 2 434 ? 98.611 131.801 137.641 1.00 71.24 542 ALA E CA 1
ATOM 10085 C C . ALA D 2 434 ? 97.199 131.464 137.177 1.00 71.24 542 ALA E C 1
ATOM 10086 O O . ALA D 2 434 ? 96.887 131.558 135.986 1.00 71.24 542 ALA E O 1
ATOM 10088 N N . ILE D 2 435 ? 96.343 131.033 138.100 1.00 72.11 543 ILE E N 1
ATOM 10089 C CA . ILE D 2 435 ? 94.974 130.660 137.754 1.00 72.11 543 ILE E CA 1
ATOM 10090 C C . ILE D 2 435 ? 94.226 131.845 137.157 1.00 72.11 543 ILE E C 1
ATOM 10091 O O . ILE D 2 435 ? 93.681 131.767 136.052 1.00 72.11 543 ILE E O 1
ATOM 10096 N N . ASN D 2 436 ? 94.185 132.950 137.894 1.00 71.37 544 ASN E N 1
ATOM 10097 C CA . ASN D 2 436 ? 93.500 134.179 137.510 1.00 71.37 544 ASN E CA 1
ATOM 10098 C C . ASN D 2 436 ? 93.671 134.511 136.035 1.00 71.37 544 ASN E C 1
ATOM 10099 O O . ASN D 2 436 ? 94.784 134.508 135.510 1.00 71.37 544 ASN E O 1
ATOM 10104 N N . GLY D 2 437 ? 92.553 134.791 135.367 1.00 70.11 545 GLY E N 1
ATOM 10105 C CA . GLY D 2 437 ? 92.571 135.215 133.986 1.00 70.11 545 GLY E CA 1
ATOM 10106 C C . GLY D 2 437 ? 92.567 134.127 132.935 1.00 70.11 545 GLY E C 1
ATOM 10107 O O . GLY D 2 437 ? 92.388 134.440 131.754 1.00 70.11 545 GLY E O 1
ATOM 10108 N N . MET D 2 438 ? 92.752 132.872 133.304 1.00 69.89 546 MET E N 1
ATOM 10109 C CA . MET D 2 438 ? 92.832 131.823 132.307 1.00 69.89 546 MET E CA 1
ATOM 10110 C C . MET D 2 438 ? 91.504 131.093 132.170 1.00 69.89 546 MET E C 1
ATOM 10111 O O . MET D 2 438 ? 90.497 131.462 132.775 1.00 69.89 546 MET E O 1
ATOM 10116 N N . VAL D 2 439 ? 91.504 130.041 131.359 1.00 67.57 547 VAL E N 1
ATOM 10117 C CA . VAL D 2 439 ? 90.335 129.208 131.116 1.00 67.57 547 VAL E CA 1
ATOM 10118 C C . VAL D 2 439 ? 90.569 127.868 131.788 1.00 67.57 547 VAL E C 1
ATOM 10119 O O . VAL D 2 439 ? 91.636 127.266 131.624 1.00 67.57 547 VAL E O 1
ATOM 10123 N N . MET D 2 440 ? 89.582 127.401 132.540 1.00 74.24 548 MET E N 1
ATOM 10124 C CA . MET D 2 440 ? 89.674 126.131 133.235 1.00 74.24 548 MET E CA 1
ATOM 10125 C C . MET D 2 440 ? 88.418 125.330 132.942 1.00 74.24 548 MET E C 1
ATOM 10126 O O . MET D 2 440 ? 87.504 125.803 132.268 1.00 74.24 548 MET E O 1
ATOM 10131 N N . GLY D 2 441 ? 88.368 124.101 133.437 1.00 75.15 549 GLY E N 1
ATOM 10132 C CA . GLY D 2 441 ? 87.205 123.285 133.159 1.00 75.15 549 GLY E CA 1
ATOM 10133 C C . GLY D 2 441 ? 86.495 122.686 134.353 1.00 75.15 549 GLY E C 1
ATOM 10134 O O . GLY D 2 441 ? 87.126 122.102 135.238 1.00 75.15 549 GLY E O 1
ATOM 10135 N N . LEU D 2 442 ? 85.175 122.852 134.388 1.00 76.38 550 LEU E N 1
ATOM 10136 C CA . LEU D 2 442 ? 84.358 122.288 135.452 1.00 76.38 550 LEU E CA 1
ATOM 10137 C C . LEU D 2 442 ? 84.218 120.794 135.231 1.00 76.38 550 LEU E C 1
ATOM 10138 O O . LEU D 2 442 ? 83.596 120.364 134.257 1.00 76.38 550 LEU E O 1
ATOM 10143 N N . VAL D 2 443 ? 84.771 119.997 136.133 1.00 81.49 551 VAL E N 1
ATOM 10144 C CA . VAL D 2 443 ? 84.711 118.549 136.036 1.00 81.49 551 VAL E CA 1
ATOM 10145 C C . VAL D 2 443 ? 83.830 118.022 137.154 1.00 81.49 551 VAL E C 1
ATOM 10146 O O . VAL D 2 443 ? 84.066 118.313 138.332 1.00 81.49 551 VAL E O 1
ATOM 10150 N N . ARG D 2 444 ? 82.816 117.252 136.782 1.00 89.40 552 ARG E N 1
ATOM 10151 C CA . ARG D 2 444 ? 81.875 116.670 137.723 1.00 89.40 552 ARG E CA 1
ATOM 10152 C C . ARG D 2 444 ? 82.318 115.257 138.062 1.00 89.40 552 ARG E C 1
ATOM 10153 O O . ARG D 2 444 ? 82.544 114.439 137.162 1.00 89.40 552 ARG E O 1
ATOM 10161 N N . ILE D 2 445 ? 82.463 114.988 139.355 1.00 89.50 553 ILE E N 1
ATOM 10162 C CA . ILE D 2 445 ? 82.854 113.670 139.841 1.00 89.50 553 ILE E CA 1
ATOM 10163 C C . ILE D 2 445 ? 81.617 112.789 139.922 1.00 89.50 553 ILE E C 1
ATOM 10164 O O . ILE D 2 445 ? 80.650 113.124 140.612 1.00 89.50 553 ILE E O 1
ATOM 10169 N N . GLU D 2 446 ? 81.642 111.660 139.222 1.00 97.02 554 GLU E N 1
ATOM 10170 C CA . GLU D 2 446 ? 80.513 110.742 139.272 1.00 97.02 554 GLU E CA 1
ATOM 10171 C C . GLU D 2 446 ? 80.659 109.771 140.434 1.00 97.02 554 GLU E C 1
ATOM 10172 O O . GLU D 2 446 ? 79.745 109.628 141.250 1.00 97.02 554 GLU E O 1
ATOM 10178 N N . LYS D 2 447 ? 81.799 109.099 140.513 1.00 104.95 555 LYS E N 1
ATOM 10179 C CA . LYS D 2 447 ? 82.095 108.146 141.569 1.00 104.95 555 LYS E CA 1
ATOM 10180 C C . LYS D 2 447 ? 83.293 108.641 142.364 1.00 104.95 555 LYS E C 1
ATOM 10181 O O . LYS D 2 447 ? 84.279 109.108 141.787 1.00 104.95 555 LYS E O 1
ATOM 10187 N N . LYS D 2 448 ? 83.203 108.546 143.691 1.00 104.52 556 LYS E N 1
ATOM 10188 C CA . LYS D 2 448 ? 84.288 108.994 144.557 1.00 104.52 556 LYS E CA 1
ATOM 10189 C C . LYS D 2 448 ? 85.595 108.254 144.309 1.00 104.52 556 LYS E C 1
ATOM 10190 O O . LYS D 2 448 ? 86.622 108.643 144.872 1.00 104.52 556 LYS E O 1
ATOM 10196 N N . GLU D 2 449 ? 85.589 107.212 143.480 1.00 109.53 557 GLU E N 1
ATOM 10197 C CA . GLU D 2 449 ? 86.792 106.452 143.166 1.00 109.53 557 GLU E CA 1
ATOM 10198 C C . GLU D 2 449 ? 87.691 107.219 142.206 1.00 109.53 557 GLU E C 1
ATOM 10199 O O . GLU D 2 449 ? 88.518 106.624 141.510 1.00 109.53 557 GLU E O 1
ATOM 10205 N N . ALA D 2 450 ? 87.529 108.540 142.158 1.00 104.74 558 ALA E N 1
ATOM 10206 C CA . ALA D 2 450 ? 88.313 109.404 141.286 1.00 104.74 558 ALA E CA 1
ATOM 10207 C C . ALA D 2 450 ? 89.424 110.100 142.060 1.00 104.74 558 ALA E C 1
ATOM 10208 O O . ALA D 2 450 ? 90.605 109.919 141.755 1.00 104.74 558 ALA E O 1
ATOM 10210 N N . LEU D 2 451 ? 89.067 110.892 143.067 1.00 104.26 559 LEU E N 1
ATOM 10211 C CA . LEU D 2 451 ? 90.061 111.590 143.872 1.00 104.26 559 LEU E CA 1
ATOM 10212 C C . LEU D 2 451 ? 90.752 110.642 144.845 1.00 104.26 559 LEU E C 1
ATOM 10213 O O . LEU D 2 451 ? 91.378 111.085 145.812 1.00 104.26 559 LEU E O 1
ATOM 10218 N N . ARG D 2 452 ? 90.652 109.340 144.592 1.00 109.45 560 ARG E N 1
ATOM 10219 C CA . ARG D 2 452 ? 91.256 108.315 145.441 1.00 109.45 560 ARG E CA 1
ATOM 10220 C C . ARG D 2 452 ? 92.748 108.295 145.143 1.00 109.45 560 ARG E C 1
ATOM 10221 O O . ARG D 2 452 ? 93.217 107.632 144.218 1.00 109.45 560 ARG E O 1
ATOM 10229 N N . GLY D 2 453 ? 93.498 109.056 145.932 1.00 103.40 561 GLY E N 1
ATOM 10230 C CA . GLY D 2 453 ? 94.931 109.152 145.759 1.00 103.40 561 GLY E CA 1
ATOM 10231 C C . GLY D 2 453 ? 95.421 110.580 145.866 1.00 103.40 561 GLY E C 1
ATOM 10232 O O . GLY D 2 453 ? 96.559 110.883 145.497 1.00 103.40 561 GLY E O 1
ATOM 10233 N N . LEU D 2 454 ? 94.573 111.465 146.383 1.00 96.94 562 LEU E N 1
ATOM 10234 C CA . LEU D 2 454 ? 94.909 112.872 146.523 1.00 96.94 562 LEU E CA 1
ATOM 10235 C C . LEU D 2 454 ? 94.490 113.365 147.898 1.00 96.94 562 LEU E C 1
ATOM 10236 O O . LEU D 2 454 ? 93.508 112.893 148.473 1.00 96.94 562 LEU E O 1
ATOM 10241 N N . ALA D 2 455 ? 95.244 114.336 148.412 1.00 96.12 563 ALA E N 1
ATOM 10242 C CA . ALA D 2 455 ? 94.994 114.922 149.728 1.00 96.12 563 ALA E CA 1
ATOM 10243 C C . ALA D 2 455 ? 93.929 116.002 149.579 1.00 96.12 563 ALA E C 1
ATOM 10244 O O . ALA D 2 455 ? 94.208 117.196 149.455 1.00 96.12 563 ALA E O 1
ATOM 10246 N N . VAL D 2 456 ? 92.677 115.560 149.601 1.00 96.79 564 VAL E N 1
ATOM 10247 C CA . VAL D 2 456 ? 91.525 116.442 149.450 1.00 96.79 564 VAL E CA 1
ATOM 10248 C C . VAL D 2 456 ? 91.376 117.368 150.651 1.00 96.79 564 VAL E C 1
ATOM 10249 O O . VAL D 2 456 ? 91.213 116.900 151.786 1.00 96.79 564 VAL E O 1
ATOM 10253 N N . PRO D 2 457 ? 91.439 118.680 150.441 1.00 97.96 565 PRO E N 1
ATOM 10254 C CA . PRO D 2 457 ? 91.261 119.630 151.541 1.00 97.96 565 PRO E CA 1
ATOM 10255 C C . PRO D 2 457 ? 89.897 119.455 152.187 1.00 97.96 565 PRO E C 1
ATOM 10256 O O . PRO D 2 457 ? 88.949 118.983 151.558 1.00 97.96 565 PRO E O 1
ATOM 10260 N N . GLY D 2 458 ? 89.800 119.836 153.456 1.00 115.05 566 GLY E N 1
ATOM 10261 C CA . GLY D 2 458 ? 88.578 119.667 154.215 1.00 115.05 566 GLY E CA 1
ATOM 10262 C C . GLY D 2 458 ? 87.990 120.993 154.655 1.00 115.05 566 GLY E C 1
ATOM 10263 O O . GLY D 2 458 ? 88.036 121.979 153.918 1.00 115.05 566 GLY E O 1
ATOM 10264 N N . ASP D 2 459 ? 87.418 121.005 155.860 1.00 126.32 567 ASP E N 1
ATOM 10265 C CA . ASP D 2 459 ? 86.723 122.178 156.389 1.00 126.32 567 ASP E CA 1
ATOM 10266 C C . ASP D 2 459 ? 87.434 123.514 156.171 1.00 126.32 567 ASP E C 1
ATOM 10267 O O . ASP D 2 459 ? 86.924 124.357 155.428 1.00 126.32 567 ASP E O 1
ATOM 10272 N N . THR D 2 460 ? 88.612 123.709 156.757 1.00 125.80 568 THR E N 1
ATOM 10273 C CA . THR D 2 460 ? 89.339 124.976 156.626 1.00 125.80 568 THR E CA 1
ATOM 10274 C C . THR D 2 460 ? 88.482 126.185 157.002 1.00 125.80 568 THR E C 1
ATOM 10275 O O . THR D 2 460 ? 87.931 126.258 158.099 1.00 125.80 568 THR E O 1
ATOM 10279 N N . PRO D 2 501 ? 93.664 132.516 154.944 1.00 98.49 609 PRO E N 1
ATOM 10280 C CA . PRO D 2 501 ? 92.859 132.137 153.779 1.00 98.49 609 PRO E CA 1
ATOM 10281 C C . PRO D 2 501 ? 93.707 131.785 152.561 1.00 98.49 609 PRO E C 1
ATOM 10282 O O . PRO D 2 501 ? 94.566 132.564 152.156 1.00 98.49 609 PRO E O 1
ATOM 10286 N N . LEU D 2 502 ? 93.463 130.609 151.988 1.00 93.53 610 LEU E N 1
ATOM 10287 C CA . LEU D 2 502 ? 94.200 130.150 150.822 1.00 93.53 610 LEU E CA 1
ATOM 10288 C C . LEU D 2 502 ? 93.269 129.338 149.937 1.00 93.53 610 LEU E C 1
ATOM 10289 O O . LEU D 2 502 ? 92.223 128.857 150.378 1.00 93.53 610 LEU E O 1
ATOM 10294 N N . LEU D 2 503 ? 93.663 129.195 148.682 1.00 86.87 611 LEU E N 1
ATOM 10295 C CA . LEU D 2 503 ? 92.856 128.446 147.730 1.00 86.87 611 LEU E CA 1
ATOM 10296 C C . LEU D 2 503 ? 92.940 126.954 148.027 1.00 86.87 611 LEU E C 1
ATOM 10297 O O . LEU D 2 503 ? 94.042 126.417 148.176 1.00 86.87 611 LEU E O 1
ATOM 10302 N N . PRO D 2 504 ? 91.819 126.261 148.115 1.00 88.58 612 PRO E N 1
ATOM 10303 C CA . PRO D 2 504 ? 91.852 124.822 148.388 1.00 88.58 612 PRO E CA 1
ATOM 10304 C C . PRO D 2 504 ? 92.510 124.044 147.265 1.00 88.58 612 PRO E C 1
ATOM 10305 O O . PRO D 2 504 ? 91.836 123.396 146.463 1.00 88.58 612 PRO E O 1
ATOM 10309 N N . LEU D 2 505 ? 93.834 124.090 147.213 1.00 81.85 613 LEU E N 1
ATOM 10310 C CA . LEU D 2 505 ? 94.582 123.426 146.159 1.00 81.85 613 LEU E CA 1
ATOM 10311 C C . LEU D 2 505 ? 94.722 121.945 146.478 1.00 81.85 613 LEU E C 1
ATOM 10312 O O . LEU D 2 505 ? 95.141 121.577 147.577 1.00 81.85 613 LEU E O 1
ATOM 10317 N N . ILE D 2 506 ? 94.362 121.098 145.520 1.00 81.86 614 ILE E N 1
ATOM 10318 C CA . ILE D 2 506 ? 94.485 119.655 145.690 1.00 81.86 614 ILE E CA 1
ATOM 10319 C C . ILE D 2 506 ? 95.843 119.228 145.151 1.00 81.86 614 ILE E C 1
ATOM 10320 O O . ILE D 2 506 ? 96.007 119.099 143.931 1.00 81.86 614 ILE E O 1
ATOM 10325 N N . PRO D 2 507 ? 96.840 119.030 146.009 1.00 82.67 615 PRO E N 1
ATOM 10326 C CA . PRO D 2 507 ? 98.163 118.616 145.532 1.00 82.67 615 PRO E CA 1
ATOM 10327 C C . PRO D 2 507 ? 98.096 117.331 144.722 1.00 82.67 615 PRO E C 1
ATOM 10328 O O . PRO D 2 507 ? 97.478 116.349 145.134 1.00 82.67 615 PRO E O 1
ATOM 10332 N N . ASN D 2 508 ? 98.732 117.347 143.554 1.00 85.45 616 ASN E N 1
ATOM 10333 C CA . ASN D 2 508 ? 98.761 116.193 142.661 1.00 85.45 616 ASN E CA 1
ATOM 10334 C C . ASN D 2 508 ? 100.210 116.000 142.240 1.00 85.45 616 ASN E C 1
ATOM 10335 O O . ASN D 2 508 ? 100.647 116.520 141.207 1.00 85.45 616 ASN E O 1
ATOM 10340 N N . PRO D 2 509 ? 100.987 115.261 143.036 1.00 85.39 617 PRO E N 1
ATOM 10341 C CA . PRO D 2 509 ? 102.405 115.047 142.700 1.00 85.39 617 PRO E CA 1
ATOM 10342 C C . PRO D 2 509 ? 102.642 114.438 141.333 1.00 85.39 617 PRO E C 1
ATOM 10343 O O . PRO D 2 509 ? 103.427 114.976 140.545 1.00 85.39 617 PRO E O 1
ATOM 10347 N N . THR D 2 510 ? 102.005 113.300 141.051 1.00 88.65 618 THR E N 1
ATOM 10348 C CA . THR D 2 510 ? 102.202 112.604 139.783 1.00 88.65 618 THR E CA 1
ATOM 10349 C C . THR D 2 510 ? 102.057 113.538 138.592 1.00 88.65 618 THR E C 1
ATOM 10350 O O . THR D 2 510 ? 102.951 113.625 137.745 1.00 88.65 618 THR E O 1
ATOM 10354 N N . GLY D 2 511 ? 100.935 114.241 138.505 1.00 86.54 619 GLY E N 1
ATOM 10355 C CA . GLY D 2 511 ? 100.670 115.144 137.411 1.00 86.54 619 GLY E CA 1
ATOM 10356 C C . GLY D 2 511 ? 99.643 114.619 136.439 1.00 86.54 619 GLY E C 1
ATOM 10357 O O . GLY D 2 511 ? 99.107 115.395 135.640 1.00 86.54 619 GLY E O 1
ATOM 10358 N N . SER D 2 512 ? 99.366 113.321 136.481 1.00 86.86 620 SER E N 1
ATOM 10359 C CA . SER D 2 512 ? 98.408 112.724 135.573 1.00 86.86 620 SER E CA 1
ATOM 10360 C C . SER D 2 512 ? 97.024 113.334 135.774 1.00 86.86 620 SER E C 1
ATOM 10361 O O . SER D 2 512 ? 96.641 113.686 136.892 1.00 86.86 620 SER E O 1
ATOM 10364 N N . PRO D 2 513 ? 96.260 113.474 134.699 1.00 83.91 621 PRO E N 1
ATOM 10365 C CA . PRO D 2 513 ? 94.919 114.047 134.802 1.00 83.91 621 PRO E CA 1
ATOM 10366 C C . PRO D 2 513 ? 93.932 113.079 135.433 1.00 83.91 621 PRO E C 1
ATOM 10367 O O . PRO D 2 513 ? 94.121 111.862 135.427 1.00 83.91 621 PRO E O 1
ATOM 10371 N N . LEU D 2 514 ? 92.874 113.652 136.009 1.00 83.19 622 LEU E N 1
ATOM 10372 C CA . LEU D 2 514 ? 91.826 112.856 136.633 1.00 83.19 622 LEU E CA 1
ATOM 10373 C C . LEU D 2 514 ? 91.298 111.822 135.651 1.00 83.19 622 LEU E C 1
ATOM 10374 O O . LEU D 2 514 ? 91.064 112.126 134.480 1.00 83.19 622 LEU E O 1
ATOM 10379 N N . SER D 2 515 ? 91.137 110.595 136.132 1.00 86.29 623 SER E N 1
ATOM 10380 C CA . SER D 2 515 ? 90.669 109.481 135.319 1.00 86.29 623 SER E CA 1
ATOM 10381 C C . SER D 2 515 ? 89.413 109.824 134.530 1.00 86.29 623 SER E C 1
ATOM 10382 O O . SER D 2 515 ? 88.553 110.568 135.014 1.00 86.29 623 SER E O 1
ATOM 10385 N N . PRO D 2 516 ? 89.279 109.303 133.310 1.00 85.30 624 PRO E N 1
ATOM 10386 C CA . PRO D 2 516 ? 88.085 109.591 132.512 1.00 85.30 624 PRO E CA 1
ATOM 10387 C C . PRO D 2 516 ? 86.902 108.708 132.841 1.00 85.30 624 PRO E C 1
ATOM 10388 O O . PRO D 2 516 ? 85.776 109.046 132.458 1.00 85.30 624 PRO E O 1
ATOM 10392 N N . GLN D 2 517 ? 87.121 107.587 133.523 1.00 90.33 625 GLN E N 1
ATOM 10393 C CA . GLN D 2 517 ? 86.030 106.671 133.831 1.00 90.33 625 GLN E CA 1
ATOM 10394 C C . GLN D 2 517 ? 85.041 107.277 134.816 1.00 90.33 625 GLN E C 1
ATOM 10395 O O . GLN D 2 517 ? 83.836 107.021 134.727 1.00 90.33 625 GLN E O 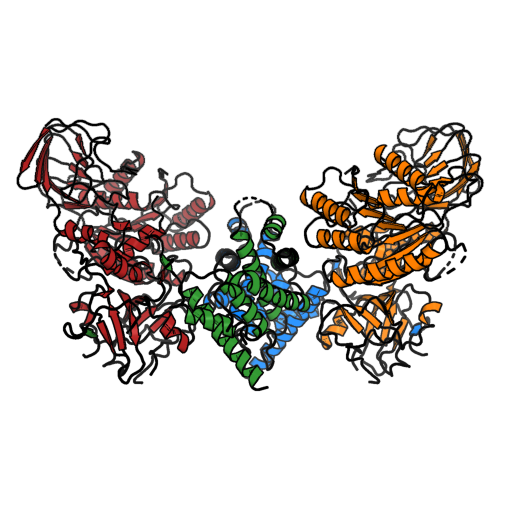1
ATOM 10401 N N . TYR D 2 518 ? 85.524 108.079 135.763 1.00 95.79 626 TYR E N 1
ATOM 10402 C CA . TYR D 2 518 ? 84.671 108.608 136.819 1.00 95.79 626 TYR E CA 1
ATOM 10403 C C . TYR D 2 518 ? 84.500 110.122 136.801 1.00 95.79 626 TYR E C 1
ATOM 10404 O O . TYR D 2 518 ? 84.014 110.678 137.790 1.00 95.79 626 TYR E O 1
ATOM 10413 N N . THR D 2 519 ? 84.865 110.813 135.725 1.00 86.46 627 THR E N 1
ATOM 10414 C CA . THR D 2 519 ? 84.740 112.265 135.695 1.00 86.46 627 THR E CA 1
ATOM 10415 C C . THR D 2 519 ? 84.270 112.732 134.329 1.00 86.46 627 THR E C 1
ATOM 10416 O O . THR D 2 519 ? 84.661 112.164 133.308 1.00 86.46 627 THR E O 1
ATOM 10420 N N . SER D 2 520 ? 83.431 113.768 134.311 1.00 83.58 628 SER E N 1
ATOM 10421 C CA . SER D 2 520 ? 82.914 114.304 133.059 1.00 83.58 628 SER E CA 1
ATOM 10422 C C . SER D 2 520 ? 82.997 115.821 133.036 1.00 83.58 628 SER E C 1
ATOM 10423 O O . SER D 2 520 ? 82.766 116.477 134.052 1.00 83.58 628 SER E O 1
ATOM 10426 N N . LEU D 2 521 ? 83.315 116.374 131.872 1.00 76.99 629 LEU E N 1
ATOM 10427 C CA . LEU D 2 521 ? 83.412 117.818 131.718 1.00 76.99 629 LEU E CA 1
ATOM 10428 C C . LEU D 2 521 ? 82.025 118.433 131.585 1.00 76.99 629 LEU E C 1
ATOM 10429 O O . LEU D 2 521 ? 81.154 117.891 130.903 1.00 76.99 629 LEU E O 1
ATOM 10434 N N . VAL D 2 522 ? 81.818 119.563 132.259 1.00 77.50 630 VAL E N 1
ATOM 10435 C CA . VAL D 2 522 ? 80.541 120.267 132.225 1.00 77.50 630 VAL E CA 1
ATOM 10436 C C . VAL D 2 522 ? 80.771 121.689 131.722 1.00 77.50 630 VAL E C 1
ATOM 10437 O O . VAL D 2 522 ? 80.361 122.665 132.358 1.00 77.50 630 VAL E O 1
ATOM 10441 N N . GLY D 2 523 ? 81.465 121.829 130.601 1.00 74.17 631 GLY E N 1
ATOM 10442 C CA . GLY D 2 523 ? 81.716 123.141 130.047 1.00 74.17 631 GLY E CA 1
ATOM 10443 C C . GLY D 2 523 ? 82.930 123.817 130.658 1.00 74.17 631 GLY E C 1
ATOM 10444 O O . GLY D 2 523 ? 83.413 123.460 131.729 1.00 74.17 631 GLY E O 1
ATOM 10445 N N . LEU D 2 524 ? 83.420 124.829 129.956 1.00 67.95 632 LEU E N 1
ATOM 10446 C CA . LEU D 2 524 ? 84.594 125.571 130.377 1.00 67.95 632 LEU E CA 1
ATOM 10447 C C . LEU D 2 524 ? 84.187 126.817 131.150 1.00 67.95 632 LEU E C 1
ATOM 10448 O O . LEU D 2 524 ? 83.047 127.276 131.083 1.00 67.95 632 LEU E O 1
ATOM 10453 N N . VAL D 2 525 ? 85.141 127.349 131.910 1.00 68.48 633 VAL E N 1
ATOM 10454 C CA . VAL D 2 525 ? 84.936 128.508 132.766 1.00 68.48 633 VAL E CA 1
ATOM 10455 C C . VAL D 2 525 ? 86.068 129.505 132.577 1.00 68.48 633 VAL E C 1
ATOM 10456 O O . VAL D 2 525 ? 87.238 129.121 132.500 1.00 68.48 633 VAL E O 1
ATOM 10460 N N . LEU D 2 526 ? 85.721 130.785 132.501 1.00 65.81 634 LEU E N 1
ATOM 10461 C CA . LEU D 2 526 ? 86.692 131.868 132.430 1.00 65.81 634 LEU E CA 1
ATOM 10462 C C . LEU D 2 526 ? 86.668 132.604 133.760 1.00 65.81 634 LEU E C 1
ATOM 10463 O O . LEU D 2 526 ? 85.614 133.093 134.178 1.00 65.81 634 LEU E O 1
ATOM 10468 N N . ILE D 2 527 ? 87.815 132.688 134.419 1.00 68.20 635 ILE E N 1
ATOM 10469 C CA . ILE D 2 527 ? 87.923 133.362 135.707 1.00 68.20 635 ILE E CA 1
ATOM 10470 C C . ILE D 2 527 ? 88.233 134.831 135.491 1.00 68.20 635 ILE E C 1
ATOM 10471 O O . ILE D 2 527 ? 89.121 135.177 134.705 1.00 68.20 635 ILE E O 1
ATOM 10476 N N . ARG D 2 528 ? 87.516 135.702 136.196 1.00 72.43 636 ARG E N 1
ATOM 10477 C CA . ARG D 2 528 ? 87.692 137.136 136.027 1.00 72.43 636 ARG E CA 1
ATOM 10478 C C . ARG D 2 528 ? 88.064 137.834 137.329 1.00 72.43 636 ARG E C 1
ATOM 10479 O O . ARG D 2 528 ? 87.826 139.031 137.485 1.00 72.43 636 ARG E O 1
ATOM 10487 N N . GLY D 2 529 ? 88.684 137.121 138.260 1.00 77.28 637 GLY E N 1
ATOM 10488 C CA . GLY D 2 529 ? 89.087 137.777 139.485 1.00 77.28 637 GLY E CA 1
ATOM 10489 C C . GLY D 2 529 ? 88.985 136.964 140.755 1.00 77.28 637 GLY E C 1
ATOM 10490 O O . GLY D 2 529 ? 87.892 136.583 141.176 1.00 77.28 637 GLY E O 1
ATOM 10491 N N . VAL D 2 530 ? 90.128 136.691 141.371 1.00 83.76 638 VAL E N 1
ATOM 10492 C CA . VAL D 2 530 ? 90.198 135.970 142.633 1.00 83.76 638 VAL E CA 1
ATOM 10493 C C . VAL D 2 530 ? 90.507 136.973 143.733 1.00 83.76 638 VAL E C 1
ATOM 10494 O O . VAL D 2 530 ? 91.478 137.731 143.636 1.00 83.76 638 VAL E O 1
ATOM 10498 N N . SER D 2 531 ? 89.670 137.008 144.767 1.00 92.29 639 SER E N 1
ATOM 10499 C CA . SER D 2 531 ? 89.866 137.937 145.881 1.00 92.29 639 SER E CA 1
ATOM 10500 C C . SER D 2 531 ? 89.799 137.159 147.185 1.00 92.29 639 SER E C 1
ATOM 10501 O O . SER D 2 531 ? 88.729 137.048 147.786 1.00 92.29 639 SER E O 1
ATOM 10504 N N . LEU D 2 532 ? 90.934 136.625 147.625 1.00 99.50 640 LEU E N 1
ATOM 10505 C CA . LEU D 2 532 ? 90.983 135.888 148.883 1.00 99.50 640 LEU E CA 1
ATOM 10506 C C . LEU D 2 532 ? 91.537 136.731 150.021 1.00 99.50 640 LEU E C 1
ATOM 10507 O O . LEU D 2 532 ? 92.203 136.207 150.915 1.00 99.50 640 LEU E O 1
ATOM 10512 N N . THR D 2 533 ? 91.281 138.034 150.025 1.00 109.49 641 THR E N 1
ATOM 10513 C CA . THR D 2 533 ? 91.748 138.890 151.100 1.00 109.49 641 THR E CA 1
ATOM 10514 C C . THR D 2 533 ? 90.557 139.522 151.800 1.00 109.49 641 THR E C 1
ATOM 10515 O O . THR D 2 533 ? 90.231 140.693 151.587 1.00 109.49 641 THR E O 1
ATOM 10519 N N . ALA D 2 534 ? 89.920 138.729 152.654 1.00 109.44 642 ALA E N 1
ATOM 10520 C CA . ALA D 2 534 ? 88.762 139.173 153.415 1.00 109.44 642 ALA E CA 1
ATOM 10521 C C . ALA D 2 534 ? 88.364 138.079 154.390 1.00 109.44 642 ALA E C 1
ATOM 10522 O O . ALA D 2 534 ? 89.188 137.253 154.792 1.00 109.44 642 ALA E O 1
ATOM 10524 N N . SER D 2 535 ? 87.095 138.084 154.784 1.00 110.20 643 SER E N 1
ATOM 10525 C CA . SER D 2 535 ? 86.539 137.042 155.627 1.00 110.20 643 SER E CA 1
ATOM 10526 C C . SER D 2 535 ? 85.333 136.477 154.882 1.00 110.20 643 SER E C 1
ATOM 10527 O O . SER D 2 535 ? 84.218 136.386 155.393 1.00 110.20 643 SER E O 1
ATOM 10530 N N . ASN D 2 536 ? 85.599 136.088 153.630 1.00 102.50 644 ASN E N 1
ATOM 10531 C CA . ASN D 2 536 ? 84.665 135.507 152.676 1.00 102.50 644 ASN E CA 1
ATOM 10532 C C . ASN D 2 536 ? 85.399 135.201 151.371 1.00 102.50 644 ASN E C 1
ATOM 10533 O O . ASN D 2 536 ? 85.068 135.787 150.334 1.00 102.50 644 ASN E O 1
ATOM 10538 N N . PRO D 2 537 ? 86.424 134.349 151.386 1.00 99.42 645 PRO E N 1
ATOM 10539 C CA . PRO D 2 537 ? 87.140 134.016 150.147 1.00 99.42 645 PRO E CA 1
ATOM 10540 C C . PRO D 2 537 ? 86.191 133.598 149.033 1.00 99.42 645 PRO E C 1
ATOM 10541 O O . PRO D 2 537 ? 85.353 132.713 149.209 1.00 99.42 645 PRO E O 1
ATOM 10545 N N . GLU D 2 538 ? 86.323 134.246 147.877 1.00 92.79 646 GLU E N 1
ATOM 10546 C CA . GLU D 2 538 ? 85.420 133.978 146.770 1.00 92.79 646 GLU E CA 1
ATOM 10547 C C . GLU D 2 538 ? 86.144 134.071 145.435 1.00 92.79 646 GLU E C 1
ATOM 10548 O O . GLU D 2 538 ? 87.219 134.661 145.324 1.00 92.79 646 GLU E O 1
ATOM 10554 N N . LEU D 2 539 ? 85.527 133.463 144.421 1.00 86.40 647 LEU E N 1
ATOM 10555 C CA . LEU D 2 539 ? 86.014 133.459 143.043 1.00 86.40 647 LEU E CA 1
ATOM 10556 C C . LEU D 2 539 ? 84.914 133.965 142.123 1.00 86.40 647 LEU E C 1
ATOM 10557 O O . LEU D 2 539 ? 83.797 133.434 142.142 1.00 86.40 647 LEU E O 1
ATOM 10562 N N . HIS D 2 540 ? 85.213 135.002 141.348 1.00 79.26 648 HIS E N 1
ATOM 10563 C CA . HIS D 2 540 ? 84.278 135.530 140.362 1.00 79.26 648 HIS E CA 1
ATOM 10564 C C . HIS D 2 540 ? 84.572 134.844 139.034 1.00 79.26 648 HIS E C 1
ATOM 10565 O O . HIS D 2 540 ? 85.608 135.107 138.418 1.00 79.26 648 HIS E O 1
ATOM 10572 N N . LEU D 2 541 ? 83.681 133.964 138.583 1.00 73.52 649 LEU E N 1
ATOM 10573 C CA . LEU D 2 541 ? 83.887 133.286 137.311 1.00 73.52 649 LEU E CA 1
ATOM 10574 C C . LEU D 2 541 ? 82.627 133.370 136.462 1.00 73.52 649 LEU E C 1
ATOM 10575 O O . LEU D 2 541 ? 81.517 133.341 136.985 1.00 73.52 649 LEU E O 1
ATOM 10580 N N . LEU D 2 542 ? 82.799 133.452 135.143 1.00 70.55 650 LEU E N 1
ATOM 10581 C CA . LEU D 2 542 ? 81.670 133.555 134.222 1.00 70.55 650 LEU E CA 1
ATOM 10582 C C . LEU D 2 542 ? 81.743 132.444 133.186 1.00 70.55 650 LEU E C 1
ATOM 10583 O O . LEU D 2 542 ? 82.817 132.163 132.649 1.00 70.55 650 LEU E O 1
ATOM 10588 N N . THR D 2 543 ? 80.600 131.793 132.925 1.00 73.77 651 THR E N 1
ATOM 10589 C CA . THR D 2 543 ? 80.542 130.666 132.001 1.00 73.77 651 THR E CA 1
ATOM 10590 C C . THR D 2 543 ? 79.283 130.732 131.146 1.00 73.77 651 THR E C 1
ATOM 10591 O O . THR D 2 543 ? 78.410 131.570 131.398 1.00 73.77 651 THR E O 1
ATOM 10595 N N . PRO D 2 544 ? 79.147 129.874 130.127 1.00 73.34 652 PRO E N 1
ATOM 10596 C CA . PRO D 2 544 ? 77.922 129.878 129.325 1.00 73.34 652 PRO E CA 1
ATOM 10597 C C . PRO D 2 544 ? 76.871 128.919 129.853 1.00 73.34 652 PRO E C 1
ATOM 10598 O O . PRO D 2 544 ? 75.691 129.052 129.522 1.00 73.34 652 PRO E O 1
ATOM 10602 N N . VAL D 2 545 ? 77.296 127.936 130.644 1.00 77.88 653 VAL E N 1
ATOM 10603 C CA . VAL D 2 545 ? 76.425 126.903 131.208 1.00 77.88 653 VAL E CA 1
ATOM 10604 C C . VAL D 2 545 ? 75.176 127.529 131.817 1.00 77.88 653 VAL E C 1
ATOM 10605 O O . VAL D 2 545 ? 75.278 128.472 132.613 1.00 77.88 653 VAL E O 1
ATOM 10609 N N . PRO D 2 546 ? 73.987 127.049 131.463 1.00 80.82 654 PRO E N 1
ATOM 10610 C CA . PRO D 2 546 ? 72.773 127.644 132.001 1.00 80.82 654 PRO E CA 1
ATOM 10611 C C . PRO D 2 546 ? 72.676 127.439 133.497 1.00 80.82 654 PRO E C 1
ATOM 10612 O O . PRO D 2 546 ? 73.214 126.460 134.048 1.00 80.82 654 PRO E O 1
ATOM 10616 N N . PRO D 2 547 ? 72.007 128.351 134.203 1.00 84.86 655 PRO E N 1
ATOM 10617 C CA . PRO D 2 547 ? 71.851 128.215 135.658 1.00 84.86 655 PRO E CA 1
ATOM 10618 C C . PRO D 2 547 ? 71.246 126.900 136.107 1.00 84.86 655 PRO E C 1
ATOM 10619 O O . PRO D 2 547 ? 71.643 126.363 137.149 1.00 84.86 655 PRO E O 1
ATOM 10623 N N . SER D 2 548 ? 70.265 126.390 135.361 1.00 86.32 656 SER E N 1
ATOM 10624 C CA . SER D 2 548 ? 69.589 125.149 135.723 1.00 86.32 656 SER E CA 1
ATOM 10625 C C . SER D 2 548 ? 70.576 124.037 136.054 1.00 86.32 656 SER E C 1
ATOM 10626 O O . SER D 2 548 ? 70.490 123.412 137.116 1.00 86.32 656 SER E O 1
ATOM 10629 N N . VAL D 2 549 ? 71.518 123.771 135.153 1.00 87.61 657 VAL E N 1
ATOM 10630 C CA . VAL D 2 549 ? 72.486 122.704 135.385 1.00 87.61 657 VAL E CA 1
ATOM 10631 C C . VAL D 2 549 ? 73.407 123.046 136.552 1.00 87.61 657 VAL E C 1
ATOM 10632 O O . VAL D 2 549 ? 73.659 122.209 137.424 1.00 87.61 657 VAL E O 1
ATOM 10636 N N . LEU D 2 550 ? 73.930 124.275 136.578 1.00 86.12 658 LEU E N 1
ATOM 10637 C CA . LEU D 2 550 ? 74.860 124.682 137.630 1.00 86.12 658 LEU E CA 1
ATOM 10638 C C . LEU D 2 550 ? 74.304 124.442 139.028 1.00 86.12 658 LEU E C 1
ATOM 10639 O O . LEU D 2 550 ? 74.980 123.863 139.884 1.00 86.12 658 LEU E O 1
ATOM 10644 N N . HIS D 2 551 ? 73.075 124.890 139.284 1.00 88.86 659 HIS E N 1
ATOM 10645 C CA . HIS D 2 551 ? 72.505 124.737 140.619 1.00 88.86 659 HIS E CA 1
ATOM 10646 C C . HIS D 2 551 ? 72.327 123.280 141.028 1.00 88.86 659 HIS E C 1
ATOM 10647 O O . HIS D 2 551 ? 72.436 122.958 142.216 1.00 88.86 659 HIS E O 1
ATOM 10654 N N . SER D 2 552 ? 72.054 122.386 140.082 1.00 91.60 660 SER E N 1
ATOM 10655 C CA . SER D 2 552 ? 71.815 120.980 140.407 1.00 91.60 660 SER E CA 1
ATOM 10656 C C . SER D 2 552 ? 73.105 120.163 140.534 1.00 91.60 660 SER E C 1
ATOM 10657 O O . SER D 2 552 ? 73.341 119.210 139.794 1.00 91.60 660 SER E O 1
ATOM 10660 N N . PHE D 2 553 ? 73.951 120.534 141.508 1.00 95.09 661 PHE E N 1
ATOM 10661 C CA . PHE D 2 553 ? 75.174 119.759 141.693 1.00 95.09 661 PHE E CA 1
ATOM 10662 C C . PHE D 2 553 ? 75.665 119.652 143.135 1.00 95.09 661 PHE E C 1
ATOM 10663 O O . PHE D 2 553 ? 76.759 119.115 143.347 1.00 95.09 661 PHE E O 1
ATOM 10671 N N . ARG D 2 554 ? 74.927 120.150 144.123 1.00 105.77 662 ARG E N 1
ATOM 10672 C CA . ARG D 2 554 ? 75.272 120.038 145.539 1.00 105.77 662 ARG E CA 1
ATOM 10673 C C . ARG D 2 554 ? 76.644 120.601 145.915 1.00 105.77 662 ARG E C 1
ATOM 10674 O O . ARG D 2 554 ? 76.975 120.691 147.100 1.00 105.77 662 ARG E O 1
ATOM 10682 N N . GLY D 2 555 ? 77.441 121.020 144.940 1.00 101.11 663 GLY E N 1
ATOM 10683 C CA . GLY D 2 555 ? 78.747 121.575 145.243 1.00 101.11 663 GLY E CA 1
ATOM 10684 C C . GLY D 2 555 ? 79.797 120.605 145.758 1.00 101.11 663 GLY E C 1
ATOM 10685 O O . GLY D 2 555 ? 80.991 120.905 145.706 1.00 101.11 663 GLY E O 1
ATOM 10686 N N . ASP D 2 556 ? 79.383 119.450 146.278 1.00 106.56 664 ASP E N 1
ATOM 10687 C CA . ASP D 2 556 ? 80.351 118.481 146.782 1.00 106.56 664 ASP E CA 1
ATOM 10688 C C . ASP D 2 556 ? 81.048 117.701 145.677 1.00 106.56 664 ASP E C 1
ATOM 10689 O O . ASP D 2 556 ? 82.119 117.135 145.918 1.00 106.56 664 ASP E O 1
ATOM 10694 N N . GLU D 2 557 ? 80.479 117.667 144.479 1.00 98.58 665 GLU E N 1
ATOM 10695 C CA . GLU D 2 557 ? 81.049 116.955 143.339 1.00 98.58 665 GLU E CA 1
ATOM 10696 C C . GLU D 2 557 ? 81.274 117.960 142.213 1.00 98.58 665 GLU E C 1
ATOM 10697 O O . GLU D 2 557 ? 80.482 118.054 141.273 1.00 98.58 665 GLU E O 1
ATOM 10703 N N . LEU D 2 558 ? 82.387 118.690 142.293 1.00 87.26 666 LEU E N 1
ATOM 10704 C CA . LEU D 2 558 ? 82.679 119.710 141.297 1.00 87.26 666 LEU E CA 1
ATOM 10705 C C . LEU D 2 558 ? 84.082 120.269 141.496 1.00 87.26 666 LEU E C 1
ATOM 10706 O O . LEU D 2 558 ? 84.322 120.992 142.465 1.00 87.26 666 LEU E O 1
ATOM 10711 N N . VAL D 2 559 ? 85.013 119.957 140.596 1.00 82.39 667 VAL E N 1
ATOM 10712 C CA . VAL D 2 559 ? 86.391 120.418 140.723 1.00 82.39 667 VAL E CA 1
ATOM 10713 C C . VAL D 2 559 ? 86.783 121.183 139.464 1.00 82.39 667 VAL E C 1
ATOM 10714 O O . VAL D 2 559 ? 86.257 120.931 138.377 1.00 82.39 667 VAL E O 1
ATOM 10718 N N . LEU D 2 560 ? 87.698 122.137 139.614 1.00 76.79 668 LEU E N 1
ATOM 10719 C CA . LEU D 2 560 ? 88.180 122.944 138.499 1.00 76.79 668 LEU E CA 1
ATOM 10720 C C . LEU D 2 560 ? 89.550 122.453 138.051 1.00 76.79 668 LEU E C 1
ATOM 10721 O O . LEU D 2 560 ? 90.472 122.344 138.864 1.00 76.79 668 LEU E O 1
ATOM 10726 N N . VAL D 2 561 ? 89.680 122.163 136.757 1.00 76.64 669 VAL E N 1
ATOM 10727 C CA . VAL D 2 561 ? 90.922 121.681 136.154 1.00 76.64 669 VAL E CA 1
ATOM 10728 C C . VAL D 2 561 ? 91.603 122.809 135.394 1.00 76.64 669 VAL E C 1
ATOM 10729 O O . VAL D 2 561 ? 90.983 123.442 134.533 1.00 76.64 669 VAL E O 1
ATOM 10733 N N . ALA D 2 562 ? 92.881 123.043 135.686 1.00 75.04 670 ALA E N 1
ATOM 10734 C CA . ALA D 2 562 ? 93.669 124.095 135.053 1.00 75.04 670 ALA E CA 1
ATOM 10735 C C . ALA D 2 562 ? 94.840 123.506 134.282 1.00 75.04 670 ALA E C 1
ATOM 10736 O O . ALA D 2 562 ? 95.721 122.881 134.878 1.00 75.04 670 ALA E O 1
ATOM 10738 N N . GLY D 2 563 ? 94.852 123.701 132.965 1.00 79.03 671 GLY E N 1
ATOM 10739 C CA . GLY D 2 563 ? 95.952 123.215 132.153 1.00 79.03 671 GLY E CA 1
ATOM 10740 C C . GLY D 2 563 ? 96.554 124.289 131.268 1.00 79.03 671 GLY E C 1
ATOM 10741 O O . GLY D 2 563 ? 96.911 125.363 131.756 1.00 79.03 671 GLY E O 1
ATOM 10742 N N . LYS D 2 564 ? 96.666 124.022 129.966 1.00 79.62 672 LYS E N 1
ATOM 10743 C CA . LYS D 2 564 ? 97.202 125.002 129.025 1.00 79.62 672 LYS E CA 1
ATOM 10744 C C . LYS D 2 564 ? 96.104 125.905 128.478 1.00 79.62 672 LYS E C 1
ATOM 10745 O O . LYS D 2 564 ? 95.995 127.072 128.864 1.00 79.62 672 LYS E O 1
ATOM 10751 N N . PHE D 2 565 ? 95.311 125.368 127.553 1.00 76.42 673 PHE E N 1
ATOM 10752 C CA . PHE D 2 565 ? 94.172 126.045 126.942 1.00 76.42 673 PHE E CA 1
ATOM 10753 C C . PHE D 2 565 ? 94.486 127.277 126.100 1.00 76.42 673 PHE E C 1
ATOM 10754 O O . PHE D 2 565 ? 93.572 127.786 125.444 1.00 76.42 673 PHE E O 1
ATOM 10762 N N . ASP D 2 566 ? 95.719 127.799 126.131 1.00 77.50 674 ASP E N 1
ATOM 10763 C CA . ASP D 2 566 ? 96.048 128.948 125.285 1.00 77.50 674 ASP E CA 1
ATOM 10764 C C . ASP D 2 566 ? 95.320 130.200 125.764 1.00 77.50 674 ASP E C 1
ATOM 10765 O O . ASP D 2 566 ? 94.221 130.495 125.288 1.00 77.50 674 ASP E O 1
ATOM 10770 N N . ALA D 2 567 ? 95.897 130.887 126.747 1.00 70.50 675 ALA E N 1
ATOM 10771 C CA . ALA D 2 567 ? 95.327 132.065 127.404 1.00 70.50 675 ALA E CA 1
ATOM 10772 C C . ALA D 2 567 ? 94.395 132.876 126.513 1.00 70.50 675 ALA E C 1
ATOM 10773 O O . ALA D 2 567 ? 94.823 133.384 125.469 1.00 70.50 675 ALA E O 1
ATOM 10775 N N . PRO D 2 568 ? 93.133 133.033 126.899 1.00 68.34 676 PRO E N 1
ATOM 10776 C CA . PRO D 2 568 ? 92.161 133.759 126.080 1.00 68.34 676 PRO E CA 1
ATOM 10777 C C . PRO D 2 568 ? 92.446 135.240 126.003 1.00 68.34 676 PRO E C 1
ATOM 10778 O O . PRO D 2 568 ? 91.783 136.051 126.654 1.00 68.34 676 PRO E O 1
ATOM 10782 N N . THR D 2 569 ? 93.438 135.599 125.197 1.00 69.92 677 THR E N 1
ATOM 10783 C CA . THR D 2 569 ? 93.841 136.993 125.099 1.00 69.92 677 THR E CA 1
ATOM 10784 C C . THR D 2 569 ? 92.718 137.882 124.569 1.00 69.92 677 THR E C 1
ATOM 10785 O O . THR D 2 569 ? 92.603 139.044 124.973 1.00 69.92 677 THR E O 1
ATOM 10789 N N . TRP D 2 570 ? 91.891 137.365 123.657 1.00 69.70 678 TRP E N 1
ATOM 10790 C CA . TRP D 2 570 ? 90.786 138.141 123.097 1.00 69.70 678 TRP E CA 1
ATOM 10791 C C . TRP D 2 570 ? 89.878 138.753 124.160 1.00 69.70 678 TRP E C 1
ATOM 10792 O O . TRP D 2 570 ? 89.338 139.850 123.960 1.00 69.70 678 TRP E O 1
ATOM 10803 N N . ALA D 2 571 ? 89.688 138.056 125.280 1.00 68.42 679 ALA E N 1
ATOM 10804 C CA . ALA D 2 571 ? 88.788 138.524 126.330 1.00 68.42 679 ALA E CA 1
ATOM 10805 C C . ALA D 2 571 ? 89.146 139.922 126.812 1.00 68.42 679 ALA E C 1
ATOM 10806 O O . ALA D 2 571 ? 88.287 140.806 126.868 1.00 68.42 679 ALA E O 1
ATOM 10808 N N . TYR D 2 572 ? 90.401 140.129 127.205 1.00 68.18 680 TYR E N 1
ATOM 10809 C CA . TYR D 2 572 ? 90.818 141.418 127.748 1.00 68.18 680 TYR E CA 1
ATOM 10810 C C . TYR D 2 572 ? 90.494 142.572 126.806 1.00 68.18 680 TYR E C 1
ATOM 10811 O O . TYR D 2 572 ? 89.840 143.546 127.195 1.00 68.18 680 TYR E O 1
ATOM 10820 N N . VAL D 2 573 ? 90.960 142.481 125.564 1.00 74.58 681 VAL E N 1
ATOM 10821 C CA . VAL D 2 573 ? 90.763 143.538 124.575 1.00 74.58 681 VAL E CA 1
ATOM 10822 C C . VAL D 2 573 ? 89.283 143.805 124.312 1.00 74.58 681 VAL E C 1
ATOM 10823 O O . VAL D 2 573 ? 88.875 144.957 124.109 1.00 74.58 681 VAL E O 1
ATOM 10827 N N . GLU D 2 574 ? 88.472 142.744 124.255 1.00 80.15 682 GLU E N 1
ATOM 10828 C CA . GLU D 2 574 ? 87.046 142.849 123.940 1.00 80.15 682 GLU E CA 1
ATOM 10829 C C . GLU D 2 574 ? 86.351 144.095 124.489 1.00 80.15 682 GLU E C 1
ATOM 10830 O O . GLU D 2 574 ? 85.660 144.806 123.749 1.00 80.15 682 GLU E O 1
ATOM 10836 N N . GLY D 2 575 ? 86.493 144.360 125.785 1.00 78.11 683 GLY E N 1
ATOM 10837 C CA . GLY D 2 575 ? 85.900 145.565 126.350 1.00 78.11 683 GLY E CA 1
ATOM 10838 C C . GLY D 2 575 ? 86.324 146.827 125.624 1.00 78.11 683 GLY E C 1
ATOM 10839 O O . GLY D 2 575 ? 85.488 147.653 125.240 1.00 78.11 683 GLY E O 1
ATOM 10840 N N . LEU D 2 576 ? 87.636 147.004 125.449 1.00 81.87 684 LEU E N 1
ATOM 10841 C CA . LEU D 2 576 ? 88.157 148.187 124.771 1.00 81.87 684 LEU E CA 1
ATOM 10842 C C . LEU D 2 576 ? 87.565 148.334 123.377 1.00 81.87 684 LEU E C 1
ATOM 10843 O O . LEU D 2 576 ? 87.147 149.429 122.984 1.00 81.87 684 LEU E O 1
ATOM 10848 N N . TYR D 2 577 ? 87.571 147.251 122.592 1.00 81.87 685 TYR E N 1
ATOM 10849 C CA . TYR D 2 577 ? 86.998 147.333 121.250 1.00 81.87 685 TYR E CA 1
ATOM 10850 C C . TYR D 2 577 ? 85.559 147.818 121.292 1.00 81.87 685 TYR E C 1
ATOM 10851 O O . TYR D 2 577 ? 85.182 148.717 120.538 1.00 81.87 685 TYR E O 1
ATOM 10860 N N . TRP D 2 578 ? 84.720 147.187 122.114 1.00 83.63 686 TRP E N 1
ATOM 10861 C CA . TRP D 2 578 ? 83.322 147.602 122.182 1.00 83.63 686 TRP E CA 1
ATOM 10862 C C . TRP D 2 578 ? 83.203 149.095 122.447 1.00 83.63 686 TRP E C 1
ATOM 10863 O O . TRP D 2 578 ? 82.502 149.817 121.727 1.00 83.63 686 TRP E O 1
ATOM 10874 N N . LYS D 2 579 ? 83.903 149.573 123.476 1.00 92.12 687 LYS E N 1
ATOM 10875 C CA . LYS D 2 579 ? 83.839 150.985 123.843 1.00 92.12 687 LYS E CA 1
ATOM 10876 C C . LYS D 2 579 ? 84.253 151.895 122.693 1.00 92.12 687 LYS E C 1
ATOM 10877 O O . LYS D 2 579 ? 83.561 152.870 122.381 1.00 92.12 687 LYS E O 1
ATOM 10883 N N . SER D 2 580 ? 85.385 151.599 122.054 1.00 94.31 688 SER E N 1
ATOM 10884 C CA . SER D 2 580 ? 85.866 152.453 120.971 1.00 94.31 688 SER E CA 1
ATOM 10885 C C . SER D 2 580 ? 84.965 152.383 119.744 1.00 94.31 688 SER E C 1
ATOM 10886 O O . SER D 2 580 ? 84.623 153.414 119.156 1.00 94.31 688 SER E O 1
ATOM 10889 N N . ASN D 2 581 ? 84.596 151.175 119.326 1.00 95.73 689 ASN E N 1
ATOM 10890 C CA . ASN D 2 581 ? 83.767 151.010 118.137 1.00 95.73 689 ASN E CA 1
ATOM 10891 C C . ASN D 2 581 ? 82.437 151.739 118.277 1.00 95.73 689 ASN E C 1
ATOM 10892 O O . ASN D 2 581 ? 82.015 152.456 117.363 1.00 95.73 689 ASN E O 1
ATOM 10897 N N . SER D 2 582 ? 81.745 151.547 119.403 1.00 100.17 690 SER E N 1
ATOM 10898 C CA . SER D 2 582 ? 80.460 152.215 119.594 1.00 100.17 690 SER E CA 1
ATOM 10899 C C . SER D 2 582 ? 80.598 153.731 119.512 1.00 100.17 690 SER E C 1
ATOM 10900 O O . SER D 2 582 ? 79.717 154.410 118.972 1.00 100.17 690 SER E O 1
ATOM 10903 N N . LYS D 2 583 ? 81.673 154.277 120.075 1.00 105.37 691 LYS E N 1
ATOM 10904 C CA . LYS D 2 583 ? 81.956 155.715 120.046 1.00 105.37 691 LYS E CA 1
ATOM 10905 C C . LYS D 2 583 ? 81.718 156.353 118.678 1.00 105.37 691 LYS E C 1
ATOM 10906 O O . LYS D 2 583 ? 80.759 157.099 118.489 1.00 105.37 691 LYS E O 1
ATOM 10912 N N . ASP D 2 610 ? 91.638 152.891 134.302 1.00 114.33 718 ASP E N 1
ATOM 10913 C CA . ASP D 2 610 ? 91.984 152.264 133.033 1.00 114.33 718 ASP E CA 1
ATOM 10914 C C . ASP D 2 610 ? 93.376 151.645 133.098 1.00 114.33 718 ASP E C 1
ATOM 10915 O O . ASP D 2 610 ? 94.345 152.213 132.601 1.00 114.33 718 ASP E O 1
ATOM 10920 N N . GLU D 2 611 ? 93.462 150.469 133.717 1.00 102.69 719 GLU E N 1
ATOM 10921 C CA . GLU D 2 611 ? 94.716 149.738 133.873 1.00 102.69 719 GLU E CA 1
ATOM 10922 C C . GLU D 2 611 ? 94.499 148.274 133.500 1.00 102.69 719 GLU E C 1
ATOM 10923 O O . GLU D 2 611 ? 94.777 147.368 134.282 1.00 102.69 719 GLU E O 1
ATOM 10929 N N . VAL D 2 612 ? 93.976 148.051 132.298 1.00 81.18 720 VAL E N 1
ATOM 10930 C CA . VAL D 2 612 ? 93.662 146.717 131.790 1.00 81.18 720 VAL E CA 1
ATOM 10931 C C . VAL D 2 612 ? 94.830 145.762 132.005 1.00 81.18 720 VAL E C 1
ATOM 10932 O O . VAL D 2 612 ? 95.881 145.905 131.366 1.00 81.18 720 VAL E O 1
ATOM 10936 N N . PRO D 2 613 ? 94.690 144.794 132.904 1.00 70.88 721 PRO E N 1
ATOM 10937 C CA . PRO D 2 613 ? 95.775 143.845 133.160 1.00 70.88 721 PRO E CA 1
ATOM 10938 C C . PRO D 2 613 ? 96.108 142.995 131.946 1.00 70.88 721 PRO E C 1
ATOM 10939 O O . PRO D 2 613 ? 95.224 142.588 131.192 1.00 70.88 721 PRO E O 1
ATOM 10943 N N . TRP D 2 614 ? 97.404 142.762 131.745 1.00 68.31 722 TRP E N 1
ATOM 10944 C CA . TRP D 2 614 ? 98.012 141.921 130.721 1.00 68.31 722 TRP E CA 1
ATOM 10945 C C . TRP D 2 614 ? 98.071 142.572 129.348 1.00 68.31 722 TRP E C 1
ATOM 10946 O O . TRP D 2 614 ? 98.713 142.021 128.460 1.00 68.31 722 TRP E O 1
ATOM 10957 N N . VAL D 2 615 ? 97.434 143.713 129.131 1.00 75.57 723 VAL E N 1
ATOM 10958 C CA . VAL D 2 615 ? 97.432 144.373 127.833 1.00 75.57 723 VAL E CA 1
ATOM 10959 C C . VAL D 2 615 ? 98.323 145.598 127.910 1.00 75.57 723 VAL E C 1
ATOM 10960 O O . VAL D 2 615 ? 98.067 146.511 128.703 1.00 75.57 723 VAL E O 1
ATOM 10964 N N . GLU D 2 616 ? 99.371 145.615 127.097 1.00 91.44 724 GLU E N 1
ATOM 10965 C CA . GLU D 2 616 ? 100.308 146.729 127.045 1.00 91.44 724 GLU E CA 1
ATOM 10966 C C . GLU D 2 616 ? 99.989 147.545 125.801 1.00 91.44 724 GLU E C 1
ATOM 10967 O O . GLU D 2 616 ? 100.279 147.119 124.679 1.00 91.44 724 GLU E O 1
ATOM 10973 N N . MET D 2 617 ? 99.396 148.716 126.002 1.00 105.80 725 MET E N 1
ATOM 10974 C CA . MET D 2 617 ? 99.001 149.581 124.902 1.00 105.80 725 MET E CA 1
ATOM 10975 C C . MET D 2 617 ? 100.210 150.327 124.354 1.00 105.80 725 MET E C 1
ATOM 10976 O O . MET D 2 617 ? 100.945 150.971 125.108 1.00 105.80 725 MET E O 1
ATOM 10981 N N . LEU D 2 618 ? 100.416 150.239 123.041 1.00 110.55 726 LEU E N 1
ATOM 10982 C CA . LEU D 2 618 ? 101.556 150.875 122.393 1.00 110.55 726 LEU E CA 1
ATOM 10983 C C . LEU D 2 618 ? 101.210 152.294 121.962 1.00 110.55 726 LEU E C 1
ATOM 10984 O O . LEU D 2 618 ? 100.336 152.497 121.112 1.00 110.55 726 LEU E O 1
ATOM 10989 N N . HIS D 2 619 ? 101.895 153.269 122.548 1.00 117.55 727 HIS E N 1
ATOM 10990 C CA . HIS D 2 619 ? 101.712 154.672 122.196 1.00 117.55 727 HIS E CA 1
ATOM 10991 C C . HIS D 2 619 ? 103.029 155.435 122.301 1.00 117.55 727 HIS E C 1
ATOM 10992 O O . HIS D 2 619 ? 103.376 155.953 123.363 1.00 117.55 727 HIS E O 1
#